Protein AF-0000000078520978 (afdb_homodimer)

InterPro domains:
  IPR001077 O-methyltransferase, C-terminal domain [PF00891] (216-378)
  IPR012967 Caffeic acid 3-O-methyltransferase-like, dimerisation domain [PF08100] (53-130)
  IPR016461 O-methyltransferase-like [PIRSF005739] (40-383)
  IPR016461 O-methyltransferase-like [PS51683] (51-398)
  IPR029063 S-adenosyl-L-methionine-dependent methyltransferase superfamily [G3DSA:3.40.50.150] (136-396)
  IPR029063 S-adenosyl-L-methionine-dependent methyltransferase superfamily [SSF53335] (175-385)
  IPR036388 Winged helix-like DNA-binding domain superfamily [G3DSA:1.10.10.10] (36-127)
  IPR036390 Winged helix DNA-binding domain superfamily [SSF46785] (42-129)

Secondary structure (DSSP, 8-state):
--HHHHHHHHHHHHHHHHHHHHH--HHHHHHHHHHHHHHHHHHS-HHHHHHHHHHTHHHHHHHHHHHHTTHHHHHHT-SSPEEHHHHHHHTT--HHHHHHHHHHHHHTTSEEEEETTEEEE-HHHHHTTSHHHHHHHHIIIIIIHHHHHHHHHHHHHTTTPPP--TTSSHHHHHHT--S-HHHHHHH-HHHHHHHHHHHHHHHTTSPPGGGTS-HIIIIIT-TT--TTSEEEEEET-TT-HHHHHHHHH-TT--SEEEEEE-HHHHHHHTT-HHHHHTTEEEEE--TTTS--SS-S-SEEEEES-GGGS-HHHHHHHHHHHGGGPPTTT-EEEEEEEEE-SSS--HHHHHHHHHHHHHHS---EEHHHHHHHHHHTTEEEEEEEE-TTSSEEEEEEEEPP--/--HHHHHHHHHHHHHHHHHHHHH--HHHHHHHHHHHHHHHHHHS-HHHHHHHHHHTHHHHHHHHHHHHTTHHHHHHT-SSPEEHHHHHHHTT--HHHHHHHHHHHHHTTSEEEEETTEEEE-HHHHHTTSHHHHHHHHIIIIIIHHHHHHHHHHHHHTTTPPP--TTSSHHHHHHT--S-HHHHHHH-HHHHHHHHHHHHHHHTTSPPGGGTS-HIIIIIT-TT--TTSEEEEEET-TT-HHHHHHHHH-TT--SEEEEEE-HHHHHHHTT-HHHHHTTEEEEE--TTTS--SS-S-SEEEEES-GGGS-HHHHHHHHHHHGGGPPTTT-EEEEEEEEE-SSS--HHHHHHHHHHHHHHS---EEHHHHHHHHHHTTEEEEEEEE-TTSSEEEEEEEEPP--

Organism: Penicillium expansum (NCBI:txid27334)

Solvent-accessible surface area (backbone atoms only — not comparable to full-atom values): 40639 Å² total; per-residue (Å²): 129,62,61,70,59,49,52,48,33,51,50,49,22,48,54,26,44,51,48,16,72,75,64,67,40,59,44,32,36,48,51,18,22,50,29,23,41,49,38,18,52,67,50,43,54,43,66,56,54,54,51,49,53,42,44,44,59,45,55,51,42,35,52,53,42,40,53,75,28,42,37,37,62,56,36,58,68,48,92,55,71,43,44,47,67,60,46,16,55,62,38,65,32,32,54,67,40,47,51,58,41,46,43,44,34,37,46,68,59,32,30,42,53,92,43,69,62,23,32,36,59,33,73,39,29,46,44,58,63,36,64,29,51,42,13,34,43,48,29,34,51,66,66,40,43,61,16,52,62,34,31,55,60,44,32,55,76,57,57,34,46,55,54,57,41,42,51,58,15,19,38,20,64,60,68,74,48,80,57,36,48,68,62,51,28,69,76,32,60,72,57,33,52,26,42,52,25,19,58,48,35,77,45,65,84,51,79,57,62,77,77,74,48,63,49,53,78,75,56,62,65,44,88,83,65,42,64,84,34,37,34,40,37,30,46,66,37,78,90,32,60,69,56,48,52,44,41,70,76,41,72,79,57,63,29,37,38,34,34,24,22,45,53,74,58,44,59,66,48,58,84,40,60,66,42,58,74,60,63,42,46,78,42,67,44,49,54,77,83,36,63,47,82,73,57,51,24,44,25,41,34,33,57,75,49,65,40,47,34,23,72,70,54,44,47,44,35,50,62,22,39,54,80,20,49,33,81,94,59,22,32,34,40,38,38,37,58,48,36,54,75,49,85,34,60,50,67,64,39,39,49,25,47,50,31,28,33,46,26,3,12,39,65,39,30,59,66,56,48,49,50,55,34,46,74,70,52,25,35,72,75,45,78,46,69,48,78,67,46,61,48,22,35,40,35,27,30,66,41,77,84,127,130,63,64,68,59,49,52,48,31,50,50,51,20,47,55,26,44,52,47,18,72,74,64,68,40,59,45,33,35,47,52,19,21,51,30,23,40,50,38,18,53,67,50,45,54,45,67,56,54,53,52,51,52,41,43,43,61,45,55,52,42,36,53,53,43,38,55,74,29,42,36,35,61,56,37,59,68,48,90,55,72,44,44,48,69,60,46,16,57,63,38,66,32,32,55,66,40,46,50,58,39,46,42,44,35,36,46,69,58,32,31,44,54,92,43,69,62,24,34,35,58,34,73,37,28,46,46,59,64,37,63,28,50,44,13,34,42,48,30,35,51,67,67,40,42,63,15,51,63,36,31,56,60,46,31,56,76,58,57,34,46,57,54,57,41,42,51,59,14,19,38,20,62,60,66,72,46,80,54,36,48,68,61,51,28,70,75,31,62,72,57,34,51,26,44,51,26,19,58,48,34,76,45,65,84,50,79,56,63,77,76,74,48,64,50,52,80,75,57,61,65,46,86,83,64,41,64,84,36,35,34,41,38,30,46,67,36,77,90,32,60,68,58,50,53,43,40,70,75,42,73,80,57,64,28,36,39,33,33,24,21,45,53,74,56,45,60,67,48,59,83,40,61,67,42,59,76,58,63,43,45,78,43,66,44,49,53,78,82,36,64,46,80,74,58,50,24,45,24,42,34,32,58,74,49,64,39,47,34,22,72,71,55,43,46,46,34,49,62,23,39,55,81,20,49,34,79,95,60,23,31,34,40,37,38,37,57,49,38,54,76,50,82,36,60,49,66,64,40,39,48,26,48,50,31,27,34,46,28,3,13,40,65,41,30,59,66,53,46,48,51,54,35,47,74,70,52,26,34,71,77,44,79,47,70,47,78,66,45,62,49,22,35,40,35,27,32,66,41,76,84,127

Foldseek 3Di:
DDVVVLVVLVVLLVVLVVVCVVPVDLQSVLVSVVSVVVSVVVPDDPVVVVVCVVCVVVLLVLLLVLVVLVQLVVQLPDPFWDALVNSCPSNPHDSVSSLVSVVSCCVVVQWPDPDRRTIHGDPNSNCCVDQLVVLQSVLCVPQVVLLVVCQVVLCVVVVNDQFFFQQRFSSCVSVVHRDGQVVVLVVPVVSVSSVVSPVCNVPPPDDQCLVPPPCCVLFQVDPVAAQAAAREEEAQCQLVVSVLVVCVVCVPRHHAAEYEEAPVSLVVNVPPPSCVVSRHHYDYDDLQPAADPRAAYQEYEYEPPQQLHHLVSVLSSVLSDQVRYDAPGYKYKYWAQAAAPPDGDDPQVVVQVRSCRRRSGGHYHPVRVQVSQVVNQKHFPDWADDRNDSITITIMGGHDDD/DDVVVLVVLVVLLVVLVVVCVVPVDLQSVLVSVVSVVVSVVVPDDPVVVVVCVVCVVVLLVLLLVLVVLVQLVVQLPDPFWDALVNSCPSNPHDSVSSLVSVVSCCVVVQWPDPDRRTIHGDPNSNCCVDQLVVLQSVLCVPQVVQLVVCQVVLCVVVVNDQFFFQQRFSSCVSVVHRDGLVVVLVVPVVSVSSVVSPVCNVPPPDDQCLVPPPCCVLFQVDPPAAQAAAREEEAQCQLVVSVLVVCVSCVPRHHAAEYEEAPVSLVVNVPPPSCVVSRHHYDYDDLQPAADPRAAYQEYEYEPPQQLHHLVSVLSSVLSDQVRYDAPGYKYKYWAQAAAPPDGDDPQVVVQVRSCRRRSGGHYHPVRVQVSQVVNQKHFPDWADDRNDSIIITIMGGHDDD

pLDDT: mean 94.45, std 5.84, range [49.62, 98.81]

Sequence (804 aa):
MNIKHLQCLLAEAKALLDSYEATQTDTFRVEAQEKAAQLARALERPKDTIVKLAFSPTILMAVKIAHDMNVFPVLAQATGPVPLAELAAAKPADPLLVERIMRVLVANGFVEEPAPSEYLPTAVSRQMTQRPLIGVVEALFYEFLPSINKAPEHLQSINHRNPDDPLSAALQYTHDMNIDGFTWLCRNPEALNRFNYCMEGQRADRPHWGDWFPVHERLLDHPDMTAEIPLLVDIGAGGGHDLIGFRKRFPDAPGKLVVEDLLPVIEELRGAQDLEASSIDTVAHDFFAEVQPVRGARAYYFKHVLHDWSDEKATIIFNNLKPAMRRGFSKIIIEEYILPDQNARLLPCMMDMAVMVFCSGLERTRQRWSDLLTSVGLRAIKFWVREGDGLGIIEAELAESVMNIKHLQCLLAEAKALLDSYEATQTDTFRVEAQEKAAQLARALERPKDTIVKLAFSPTILMAVKIAHDMNVFPVLAQATGPVPLAELAAAKPADPLLVERIMRVLVANGFVEEPAPSEYLPTAVSRQMTQRPLIGVVEALFYEFLPSINKAPEHLQSINHRNPDDPLSAALQYTHDMNIDGFTWLCRNPEALNRFNYCMEGQRADRPHWGDWFPVHERLLDHPDMTAEIPLLVDIGAGGGHDLIGFRKRFPDAPGKLVVEDLLPVIEELRGAQDLEASSIDTVAHDFFAEVQPVRGARAYYFKHVLHDWSDEKATIIFNNLKPAMRRGFSKIIIEEYILPDQNARLLPCMMDMAVMVFCSGLERTRQRWSDLLTSVGLRAIKFWVREGDGLGIIEAELAESV

Structure (mmCIF, N/CA/C/O backbone):
data_AF-0000000078520978-model_v1
#
loop_
_entity.id
_entity.type
_entity.pdbx_description
1 polymer 'Winged helix-turn-helix transcription repressor DNA-binding'
#
loop_
_atom_site.group_PDB
_atom_site.id
_atom_site.type_symbol
_atom_site.label_atom_id
_atom_site.label_alt_id
_atom_site.label_comp_id
_atom_site.label_asym_id
_atom_site.label_entity_id
_atom_site.label_seq_id
_atom_site.pdbx_PDB_ins_code
_atom_site.Cartn_x
_atom_site.Cartn_y
_atom_site.Cartn_z
_atom_site.occupancy
_atom_site.B_iso_or_equiv
_atom_site.auth_seq_id
_atom_site.auth_comp_id
_atom_site.auth_asym_id
_atom_site.auth_atom_id
_atom_site.pdbx_PDB_model_num
ATOM 1 N N . MET A 1 1 ? -12.828 -0.793 21.969 1 86.31 1 MET A N 1
ATOM 2 C CA . MET A 1 1 ? -11.945 -1.922 21.703 1 86.31 1 MET A CA 1
ATOM 3 C C . MET A 1 1 ? -12.125 -3.025 22.734 1 86.31 1 MET A C 1
ATOM 5 O O . MET A 1 1 ? -12.328 -2.744 23.922 1 86.31 1 MET A O 1
ATOM 9 N N . ASN A 1 2 ? -12.164 -4.262 22.234 1 90.56 2 ASN A N 1
ATOM 10 C CA . ASN A 1 2 ? -12.391 -5.406 23.109 1 90.56 2 ASN A CA 1
ATOM 11 C C . ASN A 1 2 ? -11.086 -5.93 23.703 1 90.56 2 ASN A C 1
ATOM 13 O O . ASN A 1 2 ? -10.359 -6.684 23.047 1 90.56 2 ASN A O 1
ATOM 17 N N . ILE A 1 3 ? -10.859 -5.59 24.922 1 92.88 3 ILE A N 1
ATOM 18 C CA . ILE A 1 3 ? -9.609 -5.898 25.609 1 92.88 3 ILE A CA 1
ATOM 19 C C . ILE A 1 3 ? -9.422 -7.41 25.688 1 92.88 3 ILE A C 1
ATOM 21 O O . ILE A 1 3 ? -8.312 -7.918 25.531 1 92.88 3 ILE A O 1
ATOM 25 N N . LYS A 1 4 ? -10.445 -8.164 26.031 1 93.69 4 LYS A N 1
ATOM 26 C CA . LYS A 1 4 ? -10.367 -9.625 26.125 1 93.69 4 LYS A CA 1
ATOM 27 C C . LYS A 1 4 ? -9.898 -10.227 24.797 1 93.69 4 LYS A C 1
ATOM 29 O O . LYS A 1 4 ? -9.094 -11.164 24.797 1 93.69 4 LYS A O 1
ATOM 34 N N . HIS A 1 5 ? -10.438 -9.688 23.703 1 94.69 5 HIS A N 1
ATOM 35 C CA . HIS A 1 5 ? -10.031 -10.148 22.391 1 94.69 5 HIS A CA 1
ATOM 36 C C . HIS A 1 5 ? -8.555 -9.859 22.125 1 94.69 5 HIS A C 1
ATOM 38 O O . HIS A 1 5 ? -7.84 -10.703 21.578 1 94.69 5 HIS A O 1
ATOM 44 N N . LEU A 1 6 ? -8.109 -8.688 22.5 1 96.38 6 LEU A N 1
ATOM 45 C CA . LEU A 1 6 ? -6.707 -8.312 22.344 1 96.38 6 LEU A CA 1
ATOM 46 C C . LEU A 1 6 ? -5.797 -9.266 23.125 1 96.38 6 LEU A C 1
ATOM 48 O O . LEU A 1 6 ? -4.781 -9.727 22.594 1 96.38 6 LEU A O 1
ATOM 52 N N . GLN A 1 7 ? -6.203 -9.602 24.344 1 96.12 7 GLN A N 1
ATOM 53 C CA . GLN A 1 7 ? -5.426 -10.508 25.188 1 96.12 7 GLN A CA 1
ATOM 54 C C . GLN A 1 7 ? -5.395 -11.914 24.594 1 96.12 7 GLN A C 1
ATOM 56 O O . GLN A 1 7 ? -4.375 -12.609 24.672 1 96.12 7 GLN A O 1
ATOM 61 N N . CYS A 1 8 ? -6.441 -12.281 24.031 1 96.56 8 CYS A N 1
ATOM 62 C CA . CYS A 1 8 ? -6.512 -13.586 23.391 1 96.56 8 CYS A CA 1
ATOM 63 C C . CYS A 1 8 ? -5.559 -13.664 22.203 1 96.56 8 CYS A C 1
ATOM 65 O O . CYS A 1 8 ? -4.84 -14.656 22.047 1 96.56 8 CYS A O 1
ATOM 67 N N . LEU A 1 9 ? -5.555 -12.609 21.344 1 96.44 9 LEU A N 1
ATOM 68 C CA . LEU A 1 9 ? -4.656 -12.562 20.188 1 96.44 9 LEU A CA 1
ATOM 69 C C . LEU A 1 9 ? -3.199 -12.633 20.641 1 96.44 9 LEU A C 1
ATOM 71 O O . LEU A 1 9 ? -2.391 -13.344 20.031 1 96.44 9 LEU A O 1
ATOM 75 N N . LEU A 1 10 ? -2.906 -11.93 21.703 1 97.38 10 LEU A N 1
ATOM 76 C CA . LEU A 1 10 ? -1.548 -11.922 22.234 1 97.38 10 LEU A CA 1
ATOM 77 C C . LEU A 1 10 ? -1.157 -13.305 22.75 1 97.38 10 LEU A C 1
ATOM 79 O O . LEU A 1 10 ? -0.039 -13.766 22.5 1 97.38 10 LEU A O 1
ATOM 83 N N . ALA A 1 11 ? -2.041 -13.938 23.469 1 97.31 11 ALA A N 1
ATOM 84 C CA . ALA A 1 11 ? -1.79 -15.273 24 1 97.31 11 ALA A CA 1
ATOM 85 C C . ALA A 1 11 ? -1.582 -16.281 22.875 1 97.31 11 ALA A C 1
ATOM 87 O O . ALA A 1 11 ? -0.726 -17.172 22.984 1 97.31 11 ALA A O 1
ATOM 88 N N . GLU A 1 12 ? -2.371 -16.172 21.859 1 97.5 12 GLU A N 1
ATOM 89 C CA . GLU A 1 12 ? -2.227 -17.062 20.703 1 97.5 12 GLU A CA 1
ATOM 90 C C . GLU A 1 12 ? -0.893 -16.844 20 1 97.5 12 GLU A C 1
ATOM 92 O O . GLU A 1 12 ? -0.218 -17.797 19.625 1 97.5 12 GLU A O 1
ATOM 97 N N . ALA A 1 13 ? -0.534 -15.586 19.781 1 97.38 13 ALA A N 1
ATOM 98 C CA . ALA A 1 13 ? 0.759 -15.273 19.172 1 97.38 13 ALA A CA 1
ATOM 99 C C . ALA A 1 13 ? 1.902 -15.875 19.984 1 97.38 13 ALA A C 1
ATOM 101 O O . ALA A 1 13 ? 2.854 -16.422 19.422 1 97.38 13 ALA A O 1
ATOM 102 N N . LYS A 1 14 ? 1.791 -15.781 21.328 1 97.5 14 LYS A N 1
ATOM 103 C CA . LYS A 1 14 ? 2.82 -16.328 22.203 1 97.5 14 LYS A CA 1
ATOM 104 C C . LYS A 1 14 ? 2.92 -17.844 22.062 1 97.5 14 LYS A C 1
ATOM 106 O O . LYS A 1 14 ? 4.02 -18.391 21.953 1 97.5 14 LYS A O 1
ATOM 111 N N . ALA A 1 15 ? 1.8 -18.484 22.094 1 97.75 15 ALA A N 1
ATOM 112 C CA . ALA A 1 15 ? 1.782 -19.938 21.984 1 97.75 15 ALA A CA 1
ATOM 113 C C . ALA A 1 15 ? 2.41 -20.406 20.672 1 97.75 15 ALA A C 1
ATOM 115 O O . ALA A 1 15 ? 3.174 -21.375 20.656 1 97.75 15 ALA A O 1
ATOM 116 N N . LEU A 1 16 ? 2.096 -19.734 19.625 1 97.19 16 LEU A N 1
ATOM 117 C CA . LEU A 1 16 ? 2.619 -20.078 18.297 1 97.19 16 LEU A CA 1
ATOM 118 C C . LEU A 1 16 ? 4.109 -19.766 18.203 1 97.19 16 LEU A C 1
ATOM 120 O O . LEU A 1 16 ? 4.867 -20.516 17.594 1 97.19 16 LEU A O 1
ATOM 124 N N . LEU A 1 17 ? 4.531 -18.641 18.75 1 96.81 17 LEU A N 1
ATOM 125 C CA . LEU A 1 17 ? 5.949 -18.297 18.781 1 96.81 17 LEU A CA 1
ATOM 126 C C . LEU A 1 17 ? 6.742 -19.328 19.578 1 96.81 17 LEU A C 1
ATOM 128 O O . LEU A 1 17 ? 7.848 -19.719 19.188 1 96.81 17 LEU A O 1
ATOM 132 N N . ASP A 1 18 ? 6.148 -19.781 20.719 1 97.25 18 ASP A N 1
ATOM 133 C CA . ASP A 1 18 ? 6.785 -20.828 21.516 1 97.25 18 ASP A CA 1
ATOM 134 C C . ASP A 1 18 ? 6.918 -22.125 20.703 1 97.25 18 ASP A C 1
ATOM 136 O O . ASP A 1 18 ? 7.945 -22.797 20.781 1 97.25 18 ASP A O 1
ATOM 140 N N . SER A 1 19 ? 5.906 -22.438 19.984 1 96.44 19 SER A N 1
ATOM 141 C CA . SER A 1 19 ? 5.953 -23.625 19.125 1 96.44 19 SER A CA 1
ATOM 142 C C . SER A 1 19 ? 7.004 -23.469 18.031 1 96.44 19 SER A C 1
ATOM 144 O O . SER A 1 19 ? 7.699 -24.438 17.703 1 96.44 19 SER A O 1
ATOM 146 N N . TYR A 1 20 ? 7.105 -22.312 17.453 1 95.06 20 TYR A N 1
ATOM 147 C CA . TYR A 1 20 ? 8.133 -22.047 16.453 1 95.06 20 TYR A CA 1
ATOM 148 C C . TYR A 1 20 ? 9.531 -22.188 17.062 1 95.06 20 TYR A C 1
ATOM 150 O O . TYR A 1 20 ? 10.43 -22.75 16.438 1 95.06 20 TYR A O 1
ATOM 158 N N . GLU A 1 21 ? 9.68 -21.672 18.234 1 94.5 21 GLU A N 1
ATOM 159 C CA . GLU A 1 21 ? 10.961 -21.781 18.922 1 94.5 21 GLU A CA 1
ATOM 160 C C . GLU A 1 21 ? 11.336 -23.25 19.156 1 94.5 21 GLU A C 1
ATOM 162 O O . GLU A 1 21 ? 12.5 -23.625 19 1 94.5 21 GLU A O 1
ATOM 167 N N . ALA A 1 22 ? 10.367 -24.078 19.422 1 95.56 22 ALA A N 1
ATOM 168 C CA . ALA A 1 22 ? 10.602 -25.469 19.75 1 95.56 22 ALA A CA 1
ATOM 169 C C . ALA A 1 22 ? 10.82 -26.312 18.5 1 95.56 22 ALA A C 1
ATOM 171 O O . ALA A 1 22 ? 11.609 -27.266 18.5 1 95.56 22 ALA A O 1
ATOM 172 N N . THR A 1 23 ? 10.164 -25.969 17.359 1 92.88 23 THR A N 1
ATOM 173 C CA . THR A 1 23 ? 10.133 -26.891 16.219 1 92.88 23 THR A CA 1
ATOM 174 C C . THR A 1 23 ? 10.82 -26.281 15.008 1 92.88 23 THR A C 1
ATOM 176 O O . THR A 1 23 ? 11.172 -27 14.062 1 92.88 23 THR A O 1
ATOM 179 N N . GLN A 1 24 ? 10.828 -25 14.992 1 88.88 24 GLN A N 1
ATOM 180 C CA . GLN A 1 24 ? 11.375 -24.25 13.875 1 88.88 24 GLN A CA 1
ATOM 181 C C . GLN A 1 24 ? 10.633 -24.547 12.578 1 88.88 24 GLN A C 1
ATOM 183 O O . GLN A 1 24 ? 11.234 -24.625 11.508 1 88.88 24 GLN A O 1
ATOM 188 N N . THR A 1 25 ? 9.391 -24.844 12.773 1 87.94 25 THR A N 1
ATOM 189 C CA . THR A 1 25 ? 8.547 -25.094 11.609 1 87.94 25 THR A CA 1
ATOM 190 C C . THR A 1 25 ? 7.969 -23.797 11.062 1 87.94 25 THR A C 1
ATOM 192 O O . THR A 1 25 ? 7.488 -22.953 11.828 1 87.94 25 THR A O 1
ATOM 195 N N . ASP A 1 26 ? 7.949 -23.688 9.703 1 86.81 26 ASP A N 1
ATOM 196 C CA . ASP A 1 26 ? 7.508 -22.453 9.047 1 86.81 26 ASP A CA 1
ATOM 197 C C . ASP A 1 26 ? 6.02 -22.219 9.289 1 86.81 26 ASP A C 1
ATOM 199 O O . ASP A 1 26 ? 5.582 -21.062 9.367 1 86.81 26 ASP A O 1
ATOM 203 N N . THR A 1 27 ? 5.332 -23.219 9.43 1 87.94 27 THR A N 1
ATOM 204 C CA . THR A 1 27 ? 3.9 -23.078 9.68 1 87.94 27 THR A CA 1
ATOM 205 C C . THR A 1 27 ? 3.648 -22.266 10.945 1 87.94 27 THR A C 1
ATOM 207 O O . THR A 1 27 ? 2.84 -21.344 10.938 1 87.94 27 THR A O 1
ATOM 210 N N . PHE A 1 28 ? 4.383 -22.594 12.016 1 92.5 28 PHE A N 1
ATOM 211 C CA . PHE A 1 28 ? 4.207 -21.891 13.281 1 92.5 28 PHE A CA 1
ATOM 212 C C . PHE A 1 28 ? 4.699 -20.453 13.164 1 92.5 28 PHE A C 1
ATOM 214 O O . PHE A 1 28 ? 4.105 -19.531 13.75 1 92.5 28 PHE A O 1
ATOM 221 N N . ARG A 1 29 ? 5.742 -20.266 12.406 1 93.12 29 ARG A N 1
ATOM 222 C CA . ARG A 1 29 ? 6.254 -18.922 12.203 1 93.12 29 ARG A CA 1
ATOM 223 C C . ARG A 1 29 ? 5.215 -18.031 11.508 1 93.12 29 ARG A C 1
ATOM 225 O O . ARG A 1 29 ? 4.938 -16.922 11.961 1 93.12 29 ARG A O 1
ATOM 232 N N . VAL A 1 30 ? 4.648 -18.547 10.422 1 91.44 30 VAL A N 1
ATOM 233 C CA . VAL A 1 30 ? 3.699 -17.797 9.609 1 91.44 30 VAL A CA 1
ATOM 234 C C . VAL A 1 30 ? 2.428 -17.531 10.414 1 91.44 30 VAL A C 1
ATOM 236 O O . VAL A 1 30 ? 1.869 -16.438 10.359 1 91.44 30 VAL A O 1
ATOM 239 N N . GLU A 1 31 ? 1.99 -18.5 11.148 1 93.06 31 GLU A N 1
ATOM 240 C CA . GLU A 1 31 ? 0.79 -18.312 11.961 1 93.06 31 GLU A CA 1
ATOM 241 C C . GLU A 1 31 ? 1.023 -17.312 13.078 1 93.06 31 GLU A C 1
ATOM 243 O O . GLU A 1 31 ? 0.133 -16.516 13.406 1 93.06 31 GLU A O 1
ATOM 248 N N . ALA A 1 32 ? 2.217 -17.422 13.734 1 95.81 32 ALA A N 1
ATOM 249 C CA . ALA A 1 32 ? 2.576 -16.422 14.734 1 95.81 32 ALA A CA 1
ATOM 250 C C . ALA A 1 32 ? 2.582 -15.016 14.133 1 95.81 32 ALA A C 1
ATOM 252 O O . ALA A 1 32 ? 2.096 -14.062 14.75 1 95.81 32 ALA A O 1
ATOM 253 N N . GLN A 1 33 ? 3.152 -14.922 12.953 1 95.44 33 GLN A N 1
ATOM 254 C CA . GLN A 1 33 ? 3.18 -13.648 12.234 1 95.44 33 GLN A CA 1
ATOM 255 C C . GLN A 1 33 ? 1.768 -13.133 11.977 1 95.44 33 GLN A C 1
ATOM 257 O O . GLN A 1 33 ? 1.495 -11.945 12.164 1 95.44 33 GLN A O 1
ATOM 262 N N . GLU A 1 34 ? 0.859 -13.93 11.562 1 93.25 34 GLU A N 1
ATOM 263 C CA . GLU A 1 34 ? -0.519 -13.547 11.273 1 93.25 34 GLU A CA 1
ATOM 264 C C . GLU A 1 34 ? -1.234 -13.07 12.531 1 93.25 34 GLU A C 1
ATOM 266 O O . GLU A 1 34 ? -1.982 -12.086 12.492 1 93.25 34 GLU A O 1
ATOM 271 N N . LYS A 1 35 ? -1.012 -13.766 13.641 1 96.19 35 LYS A N 1
ATOM 272 C CA . LYS A 1 35 ? -1.651 -13.367 14.891 1 96.19 35 LYS A CA 1
ATOM 273 C C . LYS A 1 35 ? -1.113 -12.023 15.375 1 96.19 35 LYS A C 1
ATOM 275 O O . LYS A 1 35 ? -1.868 -11.195 15.891 1 96.19 35 LYS A O 1
ATOM 280 N N . ALA A 1 36 ? 0.184 -11.859 15.25 1 97.12 36 ALA A N 1
ATOM 281 C CA . ALA A 1 36 ? 0.785 -10.578 15.602 1 97.12 36 ALA A CA 1
ATOM 282 C C . ALA A 1 36 ? 0.213 -9.453 14.75 1 97.12 36 ALA A C 1
ATOM 284 O O . ALA A 1 36 ? -0.08 -8.367 15.258 1 97.12 36 ALA A O 1
ATOM 285 N N . ALA A 1 37 ? 0.064 -9.688 13.484 1 95.06 37 ALA A N 1
ATOM 286 C CA . ALA A 1 37 ? -0.519 -8.711 12.578 1 95.06 37 ALA A CA 1
ATOM 287 C C . ALA A 1 37 ? -1.97 -8.414 12.945 1 95.06 37 ALA A C 1
ATOM 289 O O . ALA A 1 37 ? -2.41 -7.262 12.883 1 95.06 37 ALA A O 1
ATOM 290 N N . GLN A 1 38 ? -2.697 -9.453 13.289 1 94.75 38 GLN A N 1
ATOM 291 C CA . GLN A 1 38 ? -4.082 -9.273 13.711 1 94.75 38 GLN A CA 1
ATOM 292 C C . GLN A 1 38 ? -4.164 -8.43 14.984 1 94.75 38 GLN A C 1
ATOM 294 O O . GLN A 1 38 ? -5.062 -7.602 15.125 1 94.75 38 GLN A O 1
ATOM 299 N N . LEU A 1 39 ? -3.268 -8.68 15.906 1 96.62 39 LEU A N 1
ATOM 300 C CA . LEU A 1 39 ? -3.221 -7.895 17.141 1 96.62 39 LEU A CA 1
ATOM 301 C C . LEU A 1 39 ? -2.965 -6.422 16.828 1 96.62 39 LEU A C 1
ATOM 303 O O . LEU A 1 39 ? -3.635 -5.547 17.375 1 96.62 39 LEU A O 1
ATOM 307 N N . ALA A 1 40 ? -2.018 -6.176 15.961 1 96 40 ALA A N 1
ATOM 308 C CA . ALA A 1 40 ? -1.715 -4.801 15.57 1 96 40 ALA A CA 1
ATOM 309 C C . ALA A 1 40 ? -2.938 -4.121 14.961 1 96 40 ALA A C 1
ATOM 311 O O . ALA A 1 40 ? -3.242 -2.973 15.281 1 96 40 ALA A O 1
ATOM 312 N N . ARG A 1 41 ? -3.605 -4.832 14.148 1 94.06 41 ARG A N 1
ATOM 313 C CA . ARG A 1 41 ? -4.801 -4.293 13.516 1 94.06 41 ARG A CA 1
ATOM 314 C C . ARG A 1 41 ? -5.891 -4.012 14.547 1 94.06 41 ARG A C 1
ATOM 316 O O . ARG A 1 41 ? -6.574 -2.99 14.469 1 94.06 41 ARG A O 1
ATOM 323 N N . ALA A 1 42 ? -6.066 -4.93 15.438 1 94.38 42 ALA A N 1
ATOM 324 C CA . ALA A 1 42 ? -7.109 -4.797 16.453 1 94.38 42 ALA A CA 1
ATOM 325 C C . ALA A 1 42 ? -6.828 -3.615 17.375 1 94.38 42 ALA A C 1
ATOM 327 O O . ALA A 1 42 ? -7.754 -3.043 17.953 1 94.38 42 ALA A O 1
ATOM 328 N N . LEU A 1 43 ? -5.578 -3.258 17.469 1 94.88 43 LEU A N 1
ATOM 329 C CA . LEU A 1 43 ? -5.168 -2.158 18.328 1 94.88 43 LEU A CA 1
ATOM 330 C C . LEU A 1 43 ? -5.254 -0.824 17.594 1 94.88 43 LEU A C 1
ATOM 332 O O . LEU A 1 43 ? -5.121 0.237 18.203 1 94.88 43 LEU A O 1
ATOM 336 N N . GLU A 1 44 ? -5.449 -0.842 16.359 1 92.62 44 GLU A N 1
ATOM 337 C CA . GLU A 1 44 ? -5.539 0.366 15.539 1 92.62 44 GLU A CA 1
ATOM 338 C C . GLU A 1 44 ? -6.98 0.855 15.43 1 92.62 44 GLU A C 1
ATOM 340 O O . GLU A 1 44 ? -7.902 0.052 15.289 1 92.62 44 GLU A O 1
ATOM 345 N N . ARG A 1 45 ? -7.16 2.176 15.438 1 91.44 45 ARG A N 1
ATOM 346 C CA . ARG A 1 45 ? -8.492 2.713 15.164 1 91.44 45 ARG A CA 1
ATOM 347 C C . ARG A 1 45 ? -8.906 2.436 13.727 1 91.44 45 ARG A C 1
ATOM 349 O O . ARG A 1 45 ? -8.094 2.539 12.805 1 91.44 45 ARG A O 1
ATOM 356 N N . PRO A 1 46 ? -10.156 2.045 13.539 1 92.75 46 PRO A N 1
ATOM 357 C CA . PRO A 1 46 ? -10.633 1.717 12.195 1 92.75 46 PRO A CA 1
ATOM 358 C C . PRO A 1 46 ? -10.336 2.818 11.18 1 92.75 46 PRO A C 1
ATOM 360 O O . PRO A 1 46 ? -9.914 2.531 10.055 1 92.75 46 PRO A O 1
ATOM 363 N N . LYS A 1 47 ? -10.492 4.047 11.531 1 92.06 47 LYS A N 1
ATOM 364 C CA . LYS A 1 47 ? -10.227 5.164 10.633 1 92.06 47 LYS A CA 1
ATOM 365 C C . LYS A 1 47 ? -8.758 5.215 10.234 1 92.06 47 LYS A C 1
ATOM 367 O O . LYS A 1 47 ? -8.43 5.484 9.07 1 92.06 47 LYS A O 1
ATOM 372 N N . ASP A 1 48 ? -7.836 4.977 11.195 1 90.88 48 ASP A N 1
ATOM 373 C CA . ASP A 1 48 ? -6.402 5.008 10.922 1 90.88 48 ASP A CA 1
ATOM 374 C C . ASP A 1 48 ? -6.008 3.904 9.938 1 90.88 48 ASP A C 1
ATOM 376 O O . ASP A 1 48 ? -5.117 4.094 9.109 1 90.88 48 ASP A O 1
ATOM 380 N N . THR A 1 49 ? -6.688 2.787 10.086 1 93.62 49 THR A N 1
ATOM 381 C CA . THR A 1 49 ? -6.445 1.67 9.18 1 93.62 49 THR A CA 1
ATOM 382 C C . THR A 1 49 ? -6.719 2.078 7.734 1 93.62 49 THR A C 1
ATOM 384 O O . THR A 1 49 ? -5.914 1.8 6.844 1 93.62 49 THR A O 1
ATOM 387 N N . ILE A 1 50 ? -7.836 2.773 7.512 1 95.44 50 ILE A N 1
ATOM 388 C CA . ILE A 1 50 ? -8.25 3.172 6.172 1 95.44 50 ILE A CA 1
ATOM 389 C C . ILE A 1 50 ? -7.316 4.254 5.641 1 95.44 50 ILE A C 1
ATOM 391 O O . ILE A 1 50 ? -6.879 4.199 4.488 1 95.44 50 ILE A O 1
ATOM 395 N N . VAL A 1 51 ? -6.965 5.188 6.465 1 94.5 51 VAL A N 1
ATOM 396 C CA . VAL A 1 51 ? -6.102 6.293 6.062 1 94.5 51 VAL A CA 1
ATOM 397 C C . VAL A 1 51 ? -4.715 5.762 5.711 1 94.5 51 VAL A C 1
ATOM 399 O O . VAL A 1 51 ? -4.148 6.125 4.676 1 94.5 51 VAL A O 1
ATOM 402 N N . LYS A 1 52 ? -4.18 4.891 6.516 1 94.38 52 LYS A N 1
ATOM 403 C CA . LYS A 1 52 ? -2.865 4.316 6.254 1 94.38 52 LYS A CA 1
ATOM 404 C C . LYS A 1 52 ? -2.863 3.508 4.961 1 94.38 52 LYS A C 1
ATOM 406 O O . LYS A 1 52 ? -1.906 3.57 4.188 1 94.38 52 LYS A O 1
ATOM 411 N N . LEU A 1 53 ? -3.928 2.793 4.758 1 96.56 53 LEU A N 1
ATOM 412 C CA . LEU A 1 53 ? -4.027 2.045 3.51 1 96.56 53 LEU A CA 1
ATOM 413 C C . LEU A 1 53 ? -4.035 2.988 2.311 1 96.56 53 LEU A C 1
ATOM 415 O O . LEU A 1 53 ? -3.342 2.746 1.321 1 96.56 53 LEU A O 1
ATOM 419 N N . ALA A 1 54 ? -4.793 4.039 2.396 1 97.25 54 ALA A N 1
ATOM 420 C CA . ALA A 1 54 ? -4.918 4.984 1.292 1 97.25 54 ALA A CA 1
ATOM 421 C C . ALA A 1 54 ? -3.57 5.629 0.967 1 97.25 54 ALA A C 1
ATOM 423 O O . ALA A 1 54 ? -3.256 5.867 -0.201 1 97.25 54 ALA A O 1
ATOM 424 N N . PHE A 1 55 ? -2.754 5.824 1.961 1 97 55 PHE A N 1
ATOM 425 C CA . PHE A 1 55 ? -1.473 6.496 1.776 1 97 55 PHE A CA 1
ATOM 426 C C . PHE A 1 55 ? -0.376 5.488 1.449 1 97 55 PHE A C 1
ATOM 428 O O . PHE A 1 55 ? 0.738 5.875 1.087 1 97 55 PHE A O 1
ATOM 435 N N . SER A 1 56 ? -0.612 4.234 1.478 1 97.38 56 SER A N 1
ATOM 436 C CA . SER A 1 56 ? 0.408 3.191 1.468 1 97.38 56 SER A CA 1
ATOM 437 C C . SER A 1 56 ? 1.203 3.207 0.167 1 97.38 56 SER A C 1
ATOM 439 O O . SER A 1 56 ? 2.383 2.85 0.15 1 97.38 56 SER A O 1
ATOM 441 N N . PRO A 1 57 ? 0.638 3.689 -0.994 1 98.19 57 PRO A N 1
ATOM 442 C CA . PRO A 1 57 ? 1.465 3.738 -2.203 1 98.19 57 PRO A CA 1
ATOM 443 C C . PRO A 1 57 ? 2.68 4.648 -2.051 1 98.19 57 PRO A C 1
ATOM 445 O O . PRO A 1 57 ? 3.668 4.492 -2.771 1 98.19 57 PRO A O 1
ATOM 448 N N . THR A 1 58 ? 2.639 5.555 -1.096 1 98.56 58 THR A N 1
ATOM 449 C CA . THR A 1 58 ? 3.77 6.453 -0.883 1 98.56 58 THR A CA 1
ATOM 450 C C . THR A 1 58 ? 4.973 5.688 -0.335 1 98.56 58 THR A C 1
ATOM 452 O O . THR A 1 58 ? 6.117 6.094 -0.536 1 98.56 58 THR A O 1
ATOM 455 N N . ILE A 1 59 ? 4.754 4.598 0.36 1 98.44 59 ILE A N 1
ATOM 456 C CA . ILE A 1 59 ? 5.844 3.775 0.879 1 98.44 59 ILE A CA 1
ATOM 457 C C . ILE A 1 59 ? 6.594 3.123 -0.278 1 98.44 59 ILE A C 1
ATOM 459 O O . ILE A 1 59 ? 7.824 3.141 -0.315 1 98.44 59 ILE A O 1
ATOM 463 N N . LEU A 1 60 ? 5.785 2.557 -1.2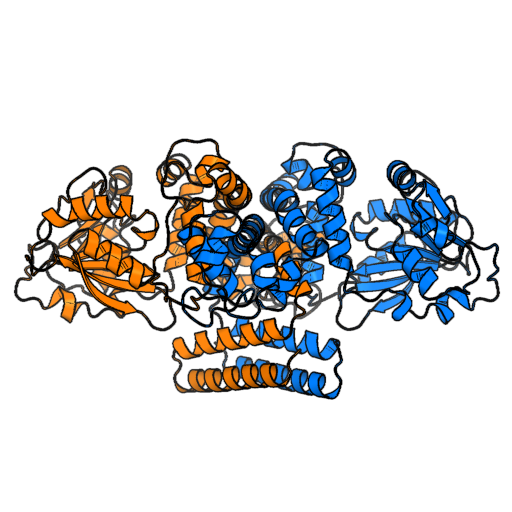03 1 98.5 60 LEU A N 1
ATOM 464 C CA . LEU A 1 60 ? 6.379 1.949 -2.389 1 98.5 60 LEU A CA 1
ATOM 465 C C . LEU A 1 60 ? 7.172 2.979 -3.188 1 98.5 60 LEU A C 1
ATOM 467 O O . LEU A 1 60 ? 8.266 2.686 -3.67 1 98.5 60 LEU A O 1
ATOM 471 N N . MET A 1 61 ? 6.648 4.16 -3.314 1 98.75 61 MET A N 1
ATOM 472 C CA . MET A 1 61 ? 7.332 5.266 -3.982 1 98.75 61 MET A CA 1
ATOM 473 C C . MET A 1 61 ? 8.656 5.574 -3.297 1 98.75 61 MET A C 1
ATOM 475 O O . MET A 1 61 ? 9.68 5.754 -3.963 1 98.75 61 MET A O 1
ATOM 479 N N . ALA A 1 62 ? 8.641 5.617 -1.975 1 98.75 62 ALA A N 1
ATOM 480 C CA . ALA A 1 62 ? 9.844 5.949 -1.216 1 98.75 62 ALA A CA 1
ATOM 481 C C . ALA A 1 62 ? 10.922 4.891 -1.41 1 98.75 62 ALA A C 1
ATOM 483 O O . ALA A 1 62 ? 12.102 5.219 -1.543 1 98.75 62 ALA A O 1
ATOM 484 N N . VAL A 1 63 ? 10.547 3.652 -1.43 1 98.62 63 VAL A N 1
ATOM 485 C CA . VAL A 1 63 ? 11.492 2.561 -1.645 1 98.62 63 VAL A CA 1
ATOM 486 C C . VAL A 1 63 ? 12.102 2.676 -3.037 1 98.62 63 VAL A C 1
ATOM 488 O O . VAL A 1 63 ? 13.312 2.512 -3.203 1 98.62 63 VAL A O 1
ATOM 491 N N . LYS A 1 64 ? 11.281 2.951 -4.039 1 98.62 64 LYS A N 1
ATOM 492 C CA . LYS A 1 64 ? 11.758 3.115 -5.41 1 98.62 64 LYS A CA 1
ATOM 493 C C . LYS A 1 64 ? 12.734 4.285 -5.516 1 98.62 64 LYS A C 1
ATOM 495 O O . LYS A 1 64 ? 13.766 4.184 -6.184 1 98.62 64 LYS A O 1
ATOM 500 N N . ILE A 1 65 ? 12.445 5.387 -4.855 1 98.56 65 ILE A N 1
ATOM 501 C CA . ILE A 1 65 ? 13.297 6.566 -4.875 1 98.56 65 ILE A CA 1
ATOM 502 C C . ILE A 1 65 ? 14.625 6.258 -4.184 1 98.56 65 ILE A C 1
ATOM 504 O O . ILE A 1 65 ? 15.688 6.648 -4.664 1 98.56 65 ILE A O 1
ATOM 508 N N . ALA A 1 66 ? 14.57 5.559 -3.047 1 98.56 66 ALA A N 1
ATOM 509 C CA . ALA A 1 66 ? 15.781 5.16 -2.336 1 98.56 66 ALA A CA 1
ATOM 510 C C . ALA A 1 66 ? 16.688 4.305 -3.223 1 98.56 66 ALA A C 1
ATOM 512 O O . ALA A 1 66 ? 17.906 4.465 -3.217 1 98.56 66 ALA A O 1
ATOM 513 N N . HIS A 1 67 ? 16.062 3.385 -3.904 1 98 67 HIS A N 1
ATOM 514 C CA . HIS A 1 67 ? 16.812 2.559 -4.844 1 98 67 HIS A CA 1
ATOM 515 C C . HIS A 1 67 ? 17.484 3.414 -5.91 1 98 67 HIS A C 1
ATOM 517 O O . HIS A 1 67 ? 18.656 3.219 -6.219 1 98 67 HIS A O 1
ATOM 523 N N . ASP A 1 68 ? 16.75 4.387 -6.48 1 97.75 68 ASP A N 1
ATOM 524 C CA . ASP A 1 68 ? 17.281 5.258 -7.527 1 97.75 68 ASP A CA 1
ATOM 525 C C . ASP A 1 68 ? 18.453 6.082 -7.012 1 97.75 68 ASP A C 1
ATOM 527 O O . ASP A 1 68 ? 19.375 6.418 -7.777 1 97.75 68 ASP A O 1
ATOM 531 N N . MET A 1 69 ? 18.469 6.336 -5.727 1 98 69 MET A N 1
ATOM 532 C CA . MET A 1 69 ? 19.5 7.184 -5.141 1 98 69 MET A CA 1
ATOM 533 C C . MET A 1 69 ? 20.656 6.344 -4.613 1 98 69 MET A C 1
ATOM 535 O O . MET A 1 69 ? 21.531 6.859 -3.914 1 98 69 MET A O 1
ATOM 539 N N . ASN A 1 70 ? 20.656 5.039 -4.812 1 97.5 70 ASN A N 1
ATOM 540 C CA . ASN A 1 70 ? 21.719 4.102 -4.469 1 97.5 70 ASN A CA 1
ATOM 541 C C . ASN A 1 70 ? 21.906 3.998 -2.959 1 97.5 70 ASN A C 1
ATOM 543 O O . ASN A 1 70 ? 23.031 3.807 -2.479 1 97.5 70 ASN A O 1
ATOM 547 N N . VAL A 1 71 ? 20.828 4.148 -2.234 1 97.69 71 VAL A N 1
ATOM 548 C CA . VAL A 1 71 ? 20.844 4.09 -0.777 1 97.69 71 VAL A CA 1
ATOM 549 C C . VAL A 1 71 ? 21.156 2.67 -0.32 1 97.69 71 VAL A C 1
ATOM 551 O O . VAL A 1 71 ? 21.984 2.471 0.583 1 97.69 71 VAL A O 1
ATOM 554 N N . PHE A 1 72 ? 20.594 1.667 -0.907 1 98.12 72 PHE A N 1
ATOM 555 C CA . PHE A 1 72 ? 20.625 0.299 -0.405 1 98.12 72 PHE A CA 1
ATOM 556 C C . PHE A 1 72 ? 22.016 -0.304 -0.559 1 98.12 72 PHE A C 1
ATOM 558 O O . PHE A 1 72 ? 22.531 -0.929 0.369 1 98.12 72 PHE A O 1
ATOM 565 N N . PRO A 1 73 ? 22.719 -0.107 -1.712 1 97.31 73 PRO A N 1
ATOM 566 C CA . PRO A 1 73 ? 24.094 -0.604 -1.811 1 97.31 73 PRO A CA 1
ATOM 567 C C . PRO A 1 73 ? 25.016 0.009 -0.761 1 97.31 73 PRO A C 1
ATOM 569 O O . PRO A 1 73 ? 25.859 -0.69 -0.191 1 97.31 73 PRO A O 1
ATOM 572 N N . VAL A 1 74 ? 24.859 1.277 -0.47 1 97.62 74 VAL A N 1
ATOM 573 C CA . VAL A 1 74 ? 25.688 1.949 0.523 1 97.62 74 VAL A CA 1
ATOM 574 C C . VAL A 1 74 ? 25.438 1.353 1.904 1 97.62 74 VAL A C 1
ATOM 576 O O . VAL A 1 74 ? 26.375 1.033 2.637 1 97.62 74 VAL A O 1
ATOM 579 N N . LEU A 1 75 ? 24.172 1.165 2.236 1 97.81 75 LEU A N 1
ATOM 580 C CA . LEU A 1 75 ? 23.812 0.598 3.531 1 97.81 75 LEU A CA 1
ATOM 581 C C . LEU A 1 75 ? 24.312 -0.836 3.656 1 97.81 75 LEU A C 1
ATOM 583 O O . LEU A 1 75 ? 24.781 -1.242 4.723 1 97.81 75 LEU A O 1
ATOM 587 N N . ALA A 1 76 ? 24.219 -1.585 2.598 1 96.12 76 ALA A N 1
ATOM 588 C CA . ALA A 1 76 ? 24.562 -3.004 2.621 1 96.12 76 ALA A CA 1
ATOM 589 C C . ALA A 1 76 ? 26.047 -3.197 2.896 1 96.12 76 ALA A C 1
ATOM 591 O O . ALA A 1 76 ? 26.453 -4.211 3.469 1 96.12 76 ALA A O 1
ATOM 592 N N . GLN A 1 77 ? 26.797 -2.25 2.576 1 94.81 77 GLN A N 1
ATOM 593 C CA . GLN A 1 77 ? 28.25 -2.346 2.723 1 94.81 77 GLN A CA 1
ATOM 594 C C . GLN A 1 77 ? 28.703 -1.756 4.055 1 94.81 77 GLN A C 1
ATOM 596 O O . GLN A 1 77 ? 29.875 -1.89 4.43 1 94.81 77 GLN A O 1
ATOM 601 N N . ALA A 1 78 ? 27.766 -1.229 4.734 1 92.31 78 ALA A N 1
ATOM 602 C CA . ALA A 1 78 ? 28.125 -0.479 5.934 1 92.31 78 ALA A CA 1
ATOM 603 C C . ALA A 1 78 ? 28.547 -1.416 7.062 1 92.31 78 ALA A C 1
ATOM 605 O O . ALA A 1 78 ? 27.953 -2.484 7.242 1 92.31 78 ALA A O 1
ATOM 606 N N . THR A 1 79 ? 29.578 -1.109 7.809 1 92.19 79 THR A N 1
ATOM 607 C CA . THR A 1 79 ? 30.047 -1.829 8.984 1 92.19 79 THR A CA 1
ATOM 608 C C . THR A 1 79 ? 29.641 -1.1 10.266 1 92.19 79 THR A C 1
ATOM 610 O O . THR A 1 79 ? 29.938 -1.559 11.367 1 92.19 79 THR A O 1
ATOM 613 N N . GLY A 1 80 ? 29.047 -0.038 10.164 1 96.31 80 GLY A N 1
ATOM 614 C CA . GLY A 1 80 ? 28.516 0.822 11.211 1 96.31 80 GLY A CA 1
ATOM 615 C C . GLY A 1 80 ? 27.484 1.812 10.703 1 96.31 80 GLY A C 1
ATOM 616 O O . GLY A 1 80 ? 27.078 1.746 9.547 1 96.31 80 GLY A O 1
ATOM 617 N N . PRO A 1 81 ? 27.016 2.682 11.594 1 97.88 81 PRO A N 1
ATOM 618 C CA . PRO A 1 81 ? 26.016 3.65 11.156 1 97.88 81 PRO A CA 1
ATOM 619 C C . PRO A 1 81 ? 26.5 4.543 10.023 1 97.88 81 PRO A C 1
ATOM 621 O O . PRO A 1 81 ? 27.625 5.047 10.07 1 97.88 81 PRO A O 1
ATOM 624 N N . VAL A 1 82 ? 25.719 4.688 9.039 1 98.25 82 VAL A N 1
ATOM 625 C CA . VAL A 1 82 ? 26 5.52 7.879 1 98.25 82 VAL A CA 1
ATOM 626 C C . VAL A 1 82 ? 25.344 6.891 8.047 1 98.25 82 VAL A C 1
ATOM 628 O O . VAL A 1 82 ? 24.125 6.984 8.211 1 98.25 82 VAL A O 1
ATOM 631 N N . PRO A 1 83 ? 26.094 7.918 8 1 98 83 PRO A N 1
ATOM 632 C CA . PRO A 1 83 ? 25.5 9.25 8.125 1 98 83 PRO A CA 1
ATOM 633 C C . PRO A 1 83 ? 24.688 9.641 6.891 1 98 83 PRO A C 1
ATOM 635 O O . PRO A 1 83 ? 24.984 9.203 5.781 1 98 83 PRO A O 1
ATOM 638 N N . LEU A 1 84 ? 23.781 10.523 7.129 1 97.88 84 LEU A N 1
ATOM 639 C CA . LEU A 1 84 ? 22.922 11.047 6.074 1 97.88 84 LEU A CA 1
ATOM 640 C C . LEU A 1 84 ? 23.734 11.602 4.918 1 97.88 84 LEU A C 1
ATOM 642 O O . LEU A 1 84 ? 23.406 11.383 3.752 1 97.88 84 LEU A O 1
ATOM 646 N N . ALA A 1 85 ? 24.766 12.266 5.223 1 97.62 85 ALA A N 1
ATOM 647 C CA . ALA A 1 85 ? 25.594 12.914 4.207 1 97.62 85 ALA A CA 1
ATOM 648 C C . ALA A 1 85 ? 26.188 11.883 3.25 1 97.62 85 ALA A C 1
ATOM 650 O O . ALA A 1 85 ? 26.312 12.141 2.051 1 97.62 85 ALA A O 1
ATOM 651 N N . GLU A 1 86 ? 26.578 10.758 3.77 1 97.38 86 GLU A N 1
ATOM 652 C CA . GLU A 1 86 ? 27.156 9.695 2.943 1 97.38 86 GLU A CA 1
ATOM 653 C C . GLU A 1 86 ? 26.094 9.102 2.012 1 97.38 86 GLU A C 1
ATOM 655 O O . GLU A 1 86 ? 26.375 8.82 0.846 1 97.38 86 GLU A O 1
ATOM 660 N N . LEU A 1 87 ? 24.922 8.953 2.465 1 98 87 LEU A N 1
ATOM 661 C CA . LEU A 1 87 ? 23.828 8.453 1.633 1 98 87 LEU A CA 1
ATOM 662 C C . LEU A 1 87 ? 23.5 9.445 0.525 1 98 87 LEU A C 1
ATOM 664 O O . LEU A 1 87 ? 23.266 9.047 -0.62 1 98 87 LEU A O 1
ATOM 668 N N . ALA A 1 88 ? 23.5 10.719 0.883 1 97.94 88 ALA A N 1
ATOM 669 C CA . ALA A 1 88 ? 23.156 11.766 -0.075 1 97.94 88 ALA A CA 1
ATOM 670 C C . ALA A 1 88 ? 24.203 11.875 -1.172 1 97.94 88 ALA A C 1
ATOM 672 O O . ALA A 1 88 ? 23.891 12.25 -2.305 1 97.94 88 ALA A O 1
ATOM 673 N N . ALA A 1 89 ? 25.406 11.438 -0.878 1 96.75 89 ALA A N 1
ATOM 674 C CA . ALA A 1 89 ? 26.516 11.57 -1.811 1 96.75 89 ALA A CA 1
ATOM 675 C C . ALA A 1 89 ? 26.578 10.391 -2.773 1 96.75 89 ALA A C 1
ATOM 677 O O . ALA A 1 89 ? 27.25 10.453 -3.803 1 96.75 89 ALA A O 1
ATOM 678 N N . ALA A 1 90 ? 25.906 9.266 -2.5 1 92.81 90 ALA A N 1
ATOM 679 C CA . ALA A 1 90 ? 26 8.039 -3.291 1 92.81 90 ALA A CA 1
ATOM 680 C C . ALA A 1 90 ? 25.547 8.281 -4.727 1 92.81 90 ALA A C 1
ATOM 682 O O . ALA A 1 90 ? 26.188 7.836 -5.676 1 92.81 90 ALA A O 1
ATOM 683 N N . LYS A 1 91 ? 24.406 8.859 -5.098 1 88.88 91 LYS A N 1
ATOM 684 C CA . LYS A 1 91 ? 23.828 9.477 -6.289 1 88.88 91 LYS A CA 1
ATOM 685 C C . LYS A 1 91 ? 23.375 10.906 -6.004 1 88.88 91 LYS A C 1
ATOM 687 O O . LYS A 1 91 ? 22.25 11.133 -5.578 1 88.88 91 LYS A O 1
ATOM 692 N N . PRO A 1 92 ? 24.484 11.711 -6.227 1 91.94 92 PRO A N 1
ATOM 693 C CA . PRO A 1 92 ? 24.281 12.953 -5.477 1 91.94 92 PRO A CA 1
ATOM 694 C C . PRO A 1 92 ? 22.812 13.383 -5.434 1 91.94 92 PRO A C 1
ATOM 696 O O . PRO A 1 92 ? 22.141 13.367 -6.461 1 91.94 92 PRO A O 1
ATOM 699 N N . ALA A 1 93 ? 22.266 13.508 -4.305 1 97.31 93 ALA A N 1
ATOM 700 C CA . ALA A 1 93 ? 20.906 13.945 -4.016 1 97.31 93 ALA A CA 1
ATOM 701 C C . ALA A 1 93 ? 20.891 14.969 -2.885 1 97.31 93 ALA A C 1
ATOM 703 O O . ALA A 1 93 ? 21.844 15.055 -2.102 1 97.31 93 ALA A O 1
ATOM 704 N N . ASP A 1 94 ? 19.891 15.773 -2.914 1 97.88 94 ASP A N 1
ATOM 705 C CA . ASP A 1 94 ? 19.688 16.75 -1.841 1 97.88 94 ASP A CA 1
ATOM 706 C C . ASP A 1 94 ? 19.547 16.047 -0.492 1 97.88 94 ASP A C 1
ATOM 708 O O . ASP A 1 94 ? 18.672 15.18 -0.33 1 97.88 94 ASP A O 1
ATOM 712 N N . PRO A 1 95 ? 20.375 16.422 0.547 1 97.62 95 PRO A N 1
ATOM 713 C CA . PRO A 1 95 ? 20.312 15.742 1.848 1 97.62 95 PRO A CA 1
ATOM 714 C C . PRO A 1 95 ? 18.906 15.781 2.465 1 97.62 95 PRO A C 1
ATOM 716 O O . PRO A 1 95 ? 18.5 14.82 3.125 1 97.62 95 PRO A O 1
ATOM 719 N N . LEU A 1 96 ? 18.172 16.828 2.27 1 97.31 96 LEU A N 1
ATOM 720 C CA . LEU A 1 96 ? 16.828 16.922 2.822 1 97.31 96 LEU A CA 1
ATOM 721 C C . LEU A 1 96 ? 15.914 15.875 2.189 1 97.31 96 LEU A C 1
ATOM 723 O O . LEU A 1 96 ? 15.125 15.227 2.885 1 97.31 96 LEU A O 1
ATOM 727 N N . LEU A 1 97 ? 16 15.773 0.864 1 98.31 97 LEU A N 1
ATOM 728 C CA . LEU A 1 97 ? 15.219 14.742 0.187 1 98.31 97 LEU A CA 1
ATOM 729 C C . LEU A 1 97 ? 15.547 13.359 0.737 1 98.31 97 LEU A C 1
ATOM 731 O O . LEU A 1 97 ? 14.641 12.578 1.038 1 98.31 97 LEU A O 1
ATOM 735 N N . VAL A 1 98 ? 16.859 13.055 0.898 1 98.5 98 VAL A N 1
ATOM 736 C CA . VAL A 1 98 ? 17.312 11.75 1.393 1 98.5 98 VAL A CA 1
ATOM 737 C C . VAL A 1 98 ? 16.766 11.523 2.803 1 98.5 98 VAL A C 1
ATOM 739 O O . VAL A 1 98 ? 16.281 10.445 3.119 1 98.5 98 VAL A O 1
ATOM 742 N N . GLU A 1 99 ? 16.828 12.484 3.619 1 98.12 99 GLU A N 1
ATOM 743 C CA . GLU A 1 99 ? 16.344 12.375 4.992 1 98.12 99 GLU A CA 1
ATOM 744 C C . GLU A 1 99 ? 14.867 12.016 5.023 1 98.12 99 GLU A C 1
ATOM 746 O O . GLU A 1 99 ? 14.445 11.156 5.797 1 98.12 99 GLU A O 1
ATOM 751 N N . ARG A 1 100 ? 14.055 12.719 4.25 1 98.25 100 ARG A N 1
ATOM 752 C CA . ARG A 1 100 ? 12.617 12.5 4.199 1 98.25 100 ARG A CA 1
ATOM 753 C C . ARG A 1 100 ? 12.297 11.086 3.73 1 98.25 100 ARG A C 1
ATOM 755 O O . ARG A 1 100 ? 11.422 10.422 4.293 1 98.25 100 ARG A O 1
ATOM 762 N N . ILE A 1 101 ? 13.031 10.602 2.719 1 98.62 101 ILE A N 1
ATOM 763 C CA . ILE A 1 101 ? 12.859 9.25 2.209 1 98.62 101 ILE A CA 1
ATOM 764 C C . ILE A 1 101 ? 13.258 8.234 3.285 1 98.62 101 ILE A C 1
ATOM 766 O O . ILE A 1 101 ? 12.555 7.25 3.51 1 98.62 101 ILE A O 1
ATOM 770 N N . MET A 1 102 ? 14.352 8.5 3.982 1 98.56 102 MET A N 1
ATOM 771 C CA . MET A 1 102 ? 14.852 7.59 5.008 1 98.56 102 MET A CA 1
ATOM 772 C C . MET A 1 102 ? 13.859 7.469 6.16 1 98.56 102 MET A C 1
ATOM 774 O O . MET A 1 102 ? 13.727 6.398 6.754 1 98.56 102 MET A O 1
ATOM 778 N N . ARG A 1 103 ? 13.141 8.531 6.512 1 97.88 103 ARG A N 1
ATOM 779 C CA . ARG A 1 103 ? 12.141 8.469 7.57 1 97.88 103 ARG A CA 1
ATOM 780 C C . ARG A 1 103 ? 11.062 7.441 7.242 1 97.88 103 ARG A C 1
ATOM 782 O O . ARG A 1 103 ? 10.609 6.699 8.117 1 97.88 103 ARG A O 1
ATOM 789 N N . VAL A 1 104 ? 10.625 7.402 5.977 1 98.25 104 VAL A N 1
ATOM 790 C CA . VAL A 1 104 ? 9.633 6.426 5.543 1 98.25 104 VAL A CA 1
ATOM 791 C C . VAL A 1 104 ? 10.203 5.016 5.676 1 98.25 104 VAL A C 1
ATOM 793 O O . VAL A 1 104 ? 9.523 4.105 6.156 1 98.25 104 VAL A O 1
ATOM 796 N N . LEU A 1 105 ? 11.492 4.848 5.25 1 98.5 105 LEU A N 1
ATOM 797 C CA . LEU A 1 105 ? 12.133 3.535 5.289 1 98.5 105 LEU A CA 1
ATOM 798 C C . LEU A 1 105 ? 12.312 3.061 6.727 1 98.5 105 LEU A C 1
ATOM 800 O O . LEU A 1 105 ? 12.117 1.878 7.02 1 98.5 105 LEU A O 1
ATOM 804 N N . VAL A 1 106 ? 12.656 3.971 7.637 1 97.69 106 VAL A N 1
ATOM 805 C CA . VAL A 1 106 ? 12.805 3.65 9.055 1 97.69 106 VAL A CA 1
ATOM 806 C C . VAL A 1 106 ? 11.461 3.219 9.633 1 97.69 106 VAL A C 1
ATOM 808 O O . VAL A 1 106 ? 11.367 2.184 10.297 1 97.69 106 VAL A O 1
ATOM 811 N N . ALA A 1 107 ? 10.43 3.943 9.32 1 95.56 107 ALA A N 1
ATOM 812 C CA . ALA A 1 107 ? 9.102 3.686 9.867 1 95.56 107 ALA A CA 1
ATOM 813 C C . ALA A 1 107 ? 8.547 2.355 9.359 1 95.56 107 ALA A C 1
ATOM 815 O O . ALA A 1 107 ? 7.605 1.811 9.938 1 95.56 107 ALA A O 1
ATOM 816 N N . ASN A 1 108 ? 9.141 1.809 8.289 1 95.88 108 ASN A N 1
ATOM 817 C CA . ASN A 1 108 ? 8.625 0.577 7.699 1 95.88 108 ASN A CA 1
ATOM 818 C C . ASN A 1 108 ? 9.609 -0.58 7.879 1 95.88 108 ASN A C 1
ATOM 820 O O . ASN A 1 108 ? 9.438 -1.641 7.273 1 95.88 108 ASN A O 1
ATOM 824 N N . GLY A 1 109 ? 10.695 -0.38 8.594 1 95.56 109 GLY A N 1
ATOM 825 C CA . GLY A 1 109 ? 11.57 -1.466 9 1 95.56 109 GLY A CA 1
ATOM 826 C C . GLY A 1 109 ? 12.648 -1.774 7.973 1 95.56 109 GLY A C 1
ATOM 827 O O . GLY A 1 109 ? 13.383 -2.756 8.109 1 95.56 109 GLY A O 1
ATOM 828 N N . PHE A 1 110 ? 12.781 -0.972 6.961 1 97.19 110 PHE A N 1
ATOM 829 C CA . PHE A 1 110 ? 13.836 -1.176 5.977 1 97.19 110 PHE A CA 1
ATOM 830 C C . PHE A 1 110 ? 15.195 -0.797 6.551 1 97.19 110 PHE A C 1
ATOM 832 O O . PHE A 1 110 ? 16.219 -1.362 6.16 1 97.19 110 PHE A O 1
ATOM 839 N N . VAL A 1 111 ? 15.164 0.216 7.383 1 97.69 111 VAL A N 1
ATOM 840 C CA . VAL A 1 111 ? 16.391 0.808 7.895 1 97.69 111 VAL A CA 1
ATOM 841 C C . VAL A 1 111 ? 16.25 1.111 9.383 1 97.69 111 VAL A C 1
ATOM 843 O O . VAL A 1 111 ? 15.133 1.354 9.867 1 97.69 111 VAL A O 1
ATOM 846 N N . GLU A 1 112 ? 17.312 1.013 10.133 1 96.69 112 GLU A N 1
ATOM 847 C CA . GLU A 1 112 ? 17.359 1.471 11.516 1 96.69 112 GLU A CA 1
ATOM 848 C C . GLU A 1 112 ? 17.984 2.859 11.617 1 96.69 112 GLU A C 1
ATOM 850 O O . GLU A 1 112 ? 18.828 3.227 10.805 1 96.69 112 GLU A O 1
ATOM 855 N N . GLU A 1 113 ? 17.562 3.582 12.508 1 97.88 113 GLU A N 1
ATOM 856 C CA . GLU A 1 113 ? 18.094 4.91 12.797 1 97.88 113 GLU A CA 1
ATOM 857 C C . GLU A 1 113 ? 18.516 5.031 14.258 1 97.88 113 GLU A C 1
ATOM 859 O O . GLU A 1 113 ? 17.797 5.621 15.07 1 97.88 113 GLU A O 1
ATOM 864 N N . PRO A 1 114 ? 19.719 4.52 14.602 1 97.19 114 PRO A N 1
ATOM 865 C CA . PRO A 1 114 ? 20.172 4.5 15.992 1 97.19 114 PRO A CA 1
ATOM 866 C C . PRO A 1 114 ? 20.375 5.898 16.562 1 97.19 114 PRO A C 1
ATOM 868 O O . PRO A 1 114 ? 20.328 6.086 17.781 1 97.19 114 PRO A O 1
ATOM 871 N N . ALA A 1 115 ? 20.672 6.852 15.75 1 97.25 115 ALA A N 1
ATOM 872 C CA . ALA A 1 115 ? 20.781 8.273 16.078 1 97.25 115 ALA A CA 1
ATOM 873 C C . ALA A 1 115 ? 20.219 9.141 14.953 1 97.25 115 ALA A C 1
ATOM 875 O O . ALA A 1 115 ? 20.031 8.664 13.836 1 97.25 115 ALA A O 1
ATOM 876 N N . PRO A 1 116 ? 19.859 10.352 15.336 1 96.5 116 PRO A N 1
ATOM 877 C CA . PRO A 1 116 ? 19.328 11.211 14.273 1 96.5 116 PRO A CA 1
ATOM 878 C C . PRO A 1 116 ? 20.234 11.273 13.047 1 96.5 116 PRO A C 1
ATOM 880 O O . PRO A 1 116 ? 21.422 11.594 13.172 1 96.5 116 PRO A O 1
ATOM 883 N N . SER A 1 117 ? 19.734 10.875 11.938 1 96.56 117 SER A N 1
ATOM 884 C CA . SER A 1 117 ? 20.391 10.992 10.641 1 96.56 117 SER A CA 1
ATOM 885 C C . SER A 1 117 ? 21.562 10.008 10.508 1 96.56 117 SER A C 1
ATOM 887 O O . SER A 1 117 ? 22.531 10.281 9.812 1 96.56 117 SER A O 1
ATOM 889 N N . GLU A 1 118 ? 21.531 9 11.281 1 98.25 118 GLU A N 1
ATOM 890 C CA . GLU A 1 118 ? 22.453 7.871 11.164 1 98.25 118 GLU A CA 1
ATOM 891 C C . GLU A 1 118 ? 21.688 6.566 10.938 1 98.25 118 GLU A C 1
ATOM 893 O O . GLU A 1 118 ? 20.719 6.27 11.648 1 98.25 118 GLU A O 1
ATOM 898 N N . TYR A 1 119 ? 22.188 5.797 10 1 98.56 119 TYR A N 1
ATOM 899 C CA . TYR A 1 119 ? 21.328 4.699 9.562 1 98.56 119 TYR A CA 1
ATOM 900 C C . TYR A 1 119 ? 22.109 3.391 9.516 1 98.56 119 TYR A C 1
ATOM 902 O O . TYR A 1 119 ? 23.312 3.387 9.234 1 98.56 119 TYR A O 1
ATOM 910 N N . LEU A 1 120 ? 21.453 2.303 9.82 1 97.94 120 LEU A N 1
ATOM 911 C CA . LEU A 1 120 ? 21.984 0.945 9.695 1 97.94 120 LEU A CA 1
ATOM 912 C C . LEU A 1 120 ? 21.062 0.09 8.82 1 97.94 120 LEU A C 1
ATOM 914 O O . LEU A 1 120 ? 19.844 0.248 8.852 1 97.94 120 LEU A O 1
ATOM 918 N N . PRO A 1 121 ? 21.688 -0.838 8.078 1 97.25 121 PRO A N 1
ATOM 919 C CA . PRO A 1 121 ? 20.859 -1.73 7.258 1 97.25 121 PRO A CA 1
ATOM 920 C C . PRO A 1 121 ? 20.109 -2.76 8.086 1 97.25 121 PRO A C 1
ATOM 922 O O . PRO A 1 121 ? 20.453 -2.998 9.25 1 97.25 121 PRO A O 1
ATOM 925 N N . THR A 1 122 ? 19.031 -3.248 7.602 1 95.62 122 THR A N 1
ATOM 926 C CA . THR A 1 122 ? 18.312 -4.418 8.094 1 95.62 122 THR A CA 1
ATOM 927 C C . THR A 1 122 ? 18.391 -5.562 7.086 1 95.62 122 THR A C 1
ATOM 929 O O . THR A 1 122 ? 18.969 -5.406 6.004 1 95.62 122 THR A O 1
ATOM 932 N N . ALA A 1 123 ? 17.797 -6.703 7.461 1 94.62 123 ALA A N 1
ATOM 933 C CA . ALA A 1 123 ? 17.734 -7.816 6.52 1 94.62 123 ALA A CA 1
ATOM 934 C C . ALA A 1 123 ? 16.906 -7.438 5.285 1 94.62 123 ALA A C 1
ATOM 936 O O . ALA A 1 123 ? 17.203 -7.887 4.176 1 94.62 123 ALA A O 1
ATOM 937 N N . VAL A 1 124 ? 15.938 -6.566 5.438 1 95.88 124 VAL A N 1
ATOM 938 C CA . VAL A 1 124 ? 15.047 -6.156 4.352 1 95.88 124 VAL A CA 1
ATOM 939 C C . VAL A 1 124 ? 15.812 -5.262 3.375 1 95.88 124 VAL A C 1
ATOM 941 O O . VAL A 1 124 ? 15.758 -5.473 2.162 1 95.88 124 VAL A O 1
ATOM 944 N N . SER A 1 125 ? 16.516 -4.273 3.895 1 96.75 125 SER A N 1
ATOM 945 C CA . SER A 1 125 ? 17.25 -3.373 3.012 1 96.75 125 SER A CA 1
ATOM 946 C C . SER A 1 125 ? 18.359 -4.113 2.258 1 96.75 125 SER A C 1
ATOM 948 O O . SER A 1 125 ? 18.672 -3.771 1.115 1 96.75 125 SER A O 1
ATOM 950 N N . ARG A 1 126 ? 18.922 -5.129 2.855 1 96.12 126 ARG A N 1
ATOM 951 C CA . ARG A 1 126 ? 19.953 -5.914 2.182 1 96.12 126 ARG A CA 1
ATOM 952 C C . ARG A 1 126 ? 19.375 -6.672 0.993 1 96.12 126 ARG A C 1
ATOM 954 O O . ARG A 1 126 ? 20.047 -6.84 -0.029 1 96.12 126 ARG A O 1
ATOM 961 N N . GLN A 1 127 ? 18.125 -7.039 1.122 1 94.62 127 GLN A N 1
ATOM 962 C CA . GLN A 1 127 ? 17.469 -7.734 0.021 1 94.62 127 GLN A CA 1
ATOM 963 C C . GLN A 1 127 ? 17.25 -6.809 -1.173 1 94.62 127 GLN A C 1
ATOM 965 O O . GLN A 1 127 ? 17.203 -7.262 -2.318 1 94.62 127 GLN A O 1
ATOM 970 N N . MET A 1 128 ? 17.234 -5.535 -0.965 1 96.88 128 MET A N 1
ATOM 971 C CA . MET A 1 128 ? 16.984 -4.551 -2.018 1 96.88 128 MET A CA 1
ATOM 972 C C . MET A 1 128 ? 18.234 -4.336 -2.861 1 96.88 128 MET A C 1
ATOM 974 O O . MET A 1 128 ? 18.25 -3.479 -3.748 1 96.88 128 MET A O 1
ATOM 978 N N . THR A 1 129 ? 19.266 -5.117 -2.607 1 96.56 129 THR A N 1
ATOM 979 C CA . THR A 1 129 ? 20.438 -5.105 -3.479 1 96.56 129 THR A CA 1
ATOM 980 C C . THR A 1 129 ? 20.406 -6.285 -4.445 1 96.56 129 THR A C 1
ATOM 982 O O . THR A 1 129 ? 21.234 -6.375 -5.352 1 96.56 129 THR A O 1
ATOM 985 N N . GLN A 1 130 ? 19.438 -7.137 -4.266 1 94.19 130 GLN A N 1
ATOM 986 C CA . GLN A 1 130 ? 19.297 -8.312 -5.121 1 94.19 130 GLN A CA 1
ATOM 987 C C . GLN A 1 130 ? 18.422 -8.008 -6.34 1 94.19 130 GLN A C 1
ATOM 989 O O . GLN A 1 130 ? 17.297 -7.531 -6.199 1 94.19 130 GLN A O 1
ATOM 994 N N . ARG A 1 131 ? 18.875 -8.359 -7.441 1 92.44 131 ARG A N 1
ATOM 995 C CA . ARG A 1 131 ? 18.266 -8.016 -8.719 1 92.44 131 ARG A CA 1
ATOM 996 C C . ARG A 1 131 ? 16.812 -8.508 -8.789 1 92.44 131 ARG A C 1
ATOM 998 O O . ARG A 1 131 ? 15.93 -7.773 -9.219 1 92.44 131 ARG A O 1
ATOM 1005 N N . PRO A 1 132 ? 16.5 -9.719 -8.406 1 91.5 132 PRO A N 1
ATOM 1006 C CA . PRO A 1 132 ? 15.125 -10.211 -8.516 1 91.5 132 PRO A CA 1
ATOM 1007 C C . PRO A 1 132 ? 14.133 -9.383 -7.699 1 91.5 132 PRO A C 1
ATOM 1009 O O . PRO A 1 132 ? 13.023 -9.109 -8.156 1 91.5 132 PRO A O 1
ATOM 1012 N N . LEU A 1 133 ? 14.539 -9 -6.477 1 94.5 133 LEU A N 1
ATOM 1013 C CA . LEU A 1 133 ? 13.625 -8.234 -5.633 1 94.5 133 LEU A CA 1
ATOM 1014 C C . LEU A 1 133 ? 13.484 -6.809 -6.145 1 94.5 133 LEU A C 1
ATOM 1016 O O . LEU A 1 133 ? 12.398 -6.223 -6.062 1 94.5 133 LEU A O 1
ATOM 1020 N N . ILE A 1 134 ? 14.562 -6.258 -6.699 1 96.06 134 ILE A N 1
ATOM 1021 C CA . ILE A 1 134 ? 14.477 -4.98 -7.391 1 96.06 134 ILE A CA 1
ATOM 1022 C C . ILE A 1 134 ? 13.492 -5.086 -8.555 1 96.06 134 ILE A C 1
ATOM 1024 O O . ILE A 1 134 ? 12.672 -4.191 -8.766 1 96.06 134 ILE A O 1
ATOM 1028 N N . GLY A 1 135 ? 13.57 -6.184 -9.234 1 95.31 135 GLY A N 1
ATOM 1029 C CA . GLY A 1 135 ? 12.664 -6.438 -10.344 1 95.31 135 GLY A CA 1
ATOM 1030 C C . GLY A 1 135 ? 11.203 -6.469 -9.93 1 95.31 135 GLY A C 1
ATOM 1031 O O . GLY A 1 135 ? 10.336 -5.953 -10.641 1 95.31 135 GLY A O 1
ATOM 1032 N N . VAL A 1 136 ? 10.93 -7.074 -8.773 1 95.44 136 VAL A N 1
ATOM 1033 C CA . VAL A 1 136 ? 9.562 -7.129 -8.266 1 95.44 136 VAL A CA 1
ATOM 1034 C C . VAL A 1 136 ? 9.039 -5.715 -8.023 1 95.44 136 VAL A C 1
ATOM 1036 O O . VAL A 1 136 ? 7.965 -5.348 -8.5 1 95.44 136 VAL A O 1
ATOM 1039 N N . VAL A 1 137 ? 9.805 -4.918 -7.34 1 97.5 137 VAL A N 1
ATOM 1040 C CA . VAL A 1 137 ? 9.414 -3.555 -6.996 1 97.5 137 VAL A CA 1
ATOM 1041 C C . VAL A 1 137 ? 9.211 -2.74 -8.273 1 97.5 137 VAL A C 1
ATOM 1043 O O . VAL A 1 137 ? 8.195 -2.064 -8.438 1 97.5 137 VAL A O 1
ATOM 1046 N N . GLU A 1 138 ? 10.086 -2.871 -9.211 1 97.5 138 GLU A N 1
ATOM 1047 C CA . GLU A 1 138 ? 10.055 -2.045 -10.414 1 97.5 138 GLU A CA 1
ATOM 1048 C C . GLU A 1 138 ? 8.906 -2.465 -11.336 1 97.5 138 GLU A C 1
ATOM 1050 O O . GLU A 1 138 ? 8.211 -1.616 -11.891 1 97.5 138 GLU A O 1
ATOM 1055 N N . ALA A 1 139 ? 8.734 -3.758 -11.516 1 96.81 139 ALA A N 1
ATOM 1056 C CA . ALA A 1 139 ? 7.652 -4.23 -12.383 1 96.81 139 ALA A CA 1
ATOM 1057 C C . ALA A 1 139 ? 6.293 -3.762 -11.867 1 96.81 139 ALA A C 1
ATOM 1059 O O . ALA A 1 139 ? 5.477 -3.25 -12.633 1 96.81 139 ALA A O 1
ATOM 1060 N N . LEU A 1 140 ? 6.09 -3.953 -10.57 1 97.19 140 LEU A N 1
ATOM 1061 C CA . LEU A 1 140 ? 4.812 -3.557 -9.984 1 97.19 140 LEU A CA 1
ATOM 1062 C C . LEU A 1 140 ? 4.648 -2.041 -10.016 1 97.19 140 LEU A C 1
ATOM 1064 O O . LEU A 1 140 ? 3.545 -1.536 -10.242 1 97.19 140 LEU A O 1
ATOM 1068 N N . PHE A 1 141 ? 5.73 -1.322 -9.844 1 97.88 141 PHE A N 1
ATOM 1069 C CA . PHE A 1 141 ? 5.688 0.134 -9.789 1 97.88 141 PHE A CA 1
ATOM 1070 C C . PHE A 1 141 ? 5.422 0.722 -11.172 1 97.88 141 PHE A C 1
ATOM 1072 O O . PHE A 1 141 ? 4.605 1.632 -11.32 1 97.88 141 PHE A O 1
ATOM 1079 N N . TYR A 1 142 ? 6.066 0.207 -12.211 1 96.38 142 TYR A N 1
ATOM 1080 C CA . TYR A 1 142 ? 6.008 0.837 -13.523 1 96.38 142 TYR A CA 1
ATOM 1081 C C . TYR A 1 142 ? 4.906 0.221 -14.375 1 96.38 142 TYR A C 1
ATOM 1083 O O . TYR A 1 142 ? 4.18 0.933 -15.078 1 96.38 142 TYR A O 1
ATOM 1091 N N . GLU A 1 143 ? 4.805 -1.028 -14.352 1 95.38 143 GLU A N 1
ATOM 1092 C CA . GLU A 1 143 ? 3.926 -1.689 -15.312 1 95.38 143 GLU A CA 1
ATOM 1093 C C . GLU A 1 143 ? 2.537 -1.92 -14.719 1 95.38 143 GLU A C 1
ATOM 1095 O O . GLU A 1 143 ? 1.541 -1.907 -15.445 1 95.38 143 GLU A O 1
ATOM 1100 N N . PHE A 1 144 ? 2.436 -2.16 -13.43 1 97.25 144 PHE A N 1
ATOM 1101 C CA . PHE A 1 144 ? 1.159 -2.586 -12.867 1 97.25 144 PHE A CA 1
ATOM 1102 C C . PHE A 1 144 ? 0.405 -1.4 -12.273 1 97.25 144 PHE A C 1
ATOM 1104 O O . PHE A 1 144 ? -0.822 -1.328 -12.367 1 97.25 144 PHE A O 1
ATOM 1111 N N . LEU A 1 145 ? 1.105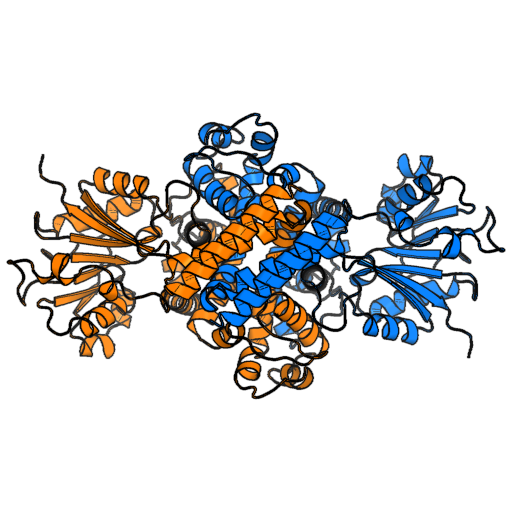 -0.463 -11.664 1 98 145 LEU A N 1
ATOM 1112 C CA . LEU A 1 145 ? 0.47 0.623 -10.922 1 98 145 LEU A CA 1
ATOM 1113 C C . LEU A 1 145 ? -0.481 1.407 -11.82 1 98 145 LEU A C 1
ATOM 1115 O O . LEU A 1 145 ? -1.604 1.722 -11.422 1 98 145 LEU A O 1
ATOM 1119 N N . PRO A 1 146 ? -0.121 1.759 -13.109 1 97.81 146 PRO A N 1
ATOM 1120 C CA . PRO A 1 146 ? -1.069 2.473 -13.969 1 97.81 146 PRO A CA 1
ATOM 1121 C C . PRO A 1 146 ? -2.342 1.672 -14.234 1 97.81 146 PRO A C 1
ATOM 1123 O O . PRO A 1 146 ? -3.438 2.238 -14.258 1 97.81 146 PRO A O 1
ATOM 1126 N N . SER A 1 147 ? -2.199 0.373 -14.422 1 98.19 147 SER A N 1
ATOM 1127 C CA . SER A 1 147 ? -3.361 -0.465 -14.695 1 98.19 147 SER A CA 1
ATOM 1128 C C . SER A 1 147 ? -4.199 -0.684 -13.445 1 98.19 147 SER A C 1
ATOM 1130 O O . SER A 1 147 ? -5.426 -0.791 -13.523 1 98.19 147 SER A O 1
ATOM 1132 N N . ILE A 1 148 ? -3.525 -0.754 -12.312 1 98.62 148 ILE A N 1
ATOM 1133 C CA . ILE A 1 148 ? -4.23 -0.822 -11.039 1 98.62 148 ILE A CA 1
ATOM 1134 C C . ILE A 1 148 ? -5.113 0.413 -10.867 1 98.62 148 ILE A C 1
ATOM 1136 O O . ILE A 1 148 ? -6.277 0.304 -10.469 1 98.62 148 ILE A O 1
ATOM 1140 N N . ASN A 1 149 ? -4.582 1.542 -11.234 1 98.44 149 ASN A N 1
ATOM 1141 C CA . ASN A 1 149 ? -5.301 2.807 -11.133 1 98.44 149 ASN A CA 1
ATOM 1142 C C . ASN A 1 149 ? -6.512 2.838 -12.062 1 98.44 149 ASN A C 1
ATOM 1144 O O . ASN A 1 149 ? -7.527 3.461 -11.742 1 98.44 149 ASN A O 1
ATOM 1148 N N . LYS A 1 150 ? -6.504 2.143 -13.188 1 98.25 150 LYS A N 1
ATOM 1149 C CA . LYS A 1 150 ? -7.555 2.205 -14.203 1 98.25 150 LYS A CA 1
ATOM 1150 C C . LYS A 1 150 ? -8.531 1.046 -14.047 1 98.25 150 LYS A C 1
ATOM 1152 O O . LYS A 1 150 ? -9.617 1.062 -14.633 1 98.25 150 LYS A O 1
ATOM 1157 N N . ALA A 1 151 ? -8.234 0.073 -13.211 1 98.56 151 ALA A N 1
ATOM 1158 C CA . ALA A 1 151 ? -9.008 -1.165 -13.102 1 98.56 151 ALA A CA 1
ATOM 1159 C C . ALA A 1 151 ? -10.453 -0.878 -12.719 1 98.56 151 ALA A C 1
ATOM 1161 O O . ALA A 1 151 ? -11.383 -1.438 -13.312 1 98.56 151 ALA A O 1
ATOM 1162 N N . PRO A 1 152 ? -10.711 0.031 -11.742 1 98.12 152 PRO A N 1
ATOM 1163 C CA . PRO A 1 152 ? -12.117 0.302 -11.414 1 98.12 152 PRO A CA 1
ATOM 1164 C C . PRO A 1 152 ? -12.906 0.856 -12.602 1 98.12 152 PRO A C 1
ATOM 1166 O O . PRO A 1 152 ? -14.047 0.45 -12.828 1 98.12 152 PRO A O 1
ATOM 1169 N N . GLU A 1 153 ? -12.305 1.749 -13.328 1 97.56 153 GLU A N 1
ATOM 1170 C CA . GLU A 1 153 ? -12.961 2.297 -14.508 1 97.56 153 GLU A CA 1
ATOM 1171 C C . GLU A 1 153 ? -13.203 1.212 -15.555 1 97.56 153 GLU A C 1
ATOM 1173 O O . GLU A 1 153 ? -14.266 1.172 -16.188 1 97.56 153 GLU A O 1
ATOM 1178 N N . HIS A 1 154 ? -12.195 0.398 -15.781 1 98.25 154 HIS A N 1
ATOM 1179 C CA . HIS A 1 154 ? -12.336 -0.719 -16.719 1 98.25 154 HIS A CA 1
ATOM 1180 C C . HIS A 1 154 ? -13.492 -1.629 -16.312 1 98.25 154 HIS A C 1
ATOM 1182 O O . HIS A 1 154 ? -14.328 -1.975 -17.141 1 98.25 154 HIS A O 1
ATOM 1188 N N . LEU A 1 155 ? -13.562 -2 -15.039 1 98.44 155 LEU A N 1
ATOM 1189 C CA . LEU A 1 155 ? -14.602 -2.898 -14.547 1 98.44 155 LEU A CA 1
ATOM 1190 C C . LEU A 1 155 ? -15.977 -2.264 -14.688 1 98.44 155 LEU A C 1
ATOM 1192 O O . LEU A 1 155 ? -16.953 -2.949 -15.008 1 98.44 155 LEU A O 1
ATOM 1196 N N . GLN A 1 156 ? -16.047 -0.988 -14.461 1 97.38 156 GLN A N 1
ATOM 1197 C CA . GLN A 1 156 ? -17.297 -0.284 -14.68 1 97.38 156 GLN A CA 1
ATOM 1198 C C . GLN A 1 156 ? -17.719 -0.357 -16.141 1 97.38 156 GLN A C 1
ATOM 1200 O O . GLN A 1 156 ? -18.906 -0.554 -16.438 1 97.38 156 GLN A O 1
ATOM 1205 N N . SER A 1 157 ? -16.797 -0.194 -17.031 1 97.12 157 SER A N 1
ATOM 1206 C CA . SER A 1 157 ? -17.078 -0.173 -18.453 1 97.12 157 SER A CA 1
ATOM 1207 C C . SER A 1 157 ? -17.594 -1.527 -18.938 1 97.12 157 SER A C 1
ATOM 1209 O O . SER A 1 157 ? -18.25 -1.615 -19.984 1 97.12 157 SER A O 1
ATOM 1211 N N . ILE A 1 158 ? -17.375 -2.566 -18.203 1 96.94 158 ILE A N 1
ATOM 1212 C CA . ILE A 1 158 ? -17.828 -3.891 -18.625 1 96.94 158 ILE A CA 1
ATOM 1213 C C . ILE A 1 158 ? -18.859 -4.41 -17.641 1 96.94 158 ILE A C 1
ATOM 1215 O O . ILE A 1 158 ? -19.047 -5.621 -17.484 1 96.94 158 ILE A O 1
ATOM 1219 N N . ASN A 1 159 ? -19.469 -3.51 -16.875 1 97.25 159 ASN A N 1
ATOM 1220 C CA . ASN A 1 159 ? -20.578 -3.773 -15.969 1 97.25 159 ASN A CA 1
ATOM 1221 C C . ASN A 1 159 ? -20.188 -4.738 -14.852 1 97.25 159 ASN A C 1
ATOM 1223 O O . ASN A 1 159 ? -20.953 -5.629 -14.492 1 97.25 159 ASN A O 1
ATOM 1227 N N . HIS A 1 160 ? -18.922 -4.641 -14.391 1 98 160 HIS A N 1
ATOM 1228 C CA . HIS A 1 160 ? -18.391 -5.395 -13.258 1 98 160 HIS A CA 1
ATOM 1229 C C . HIS A 1 160 ? -18.5 -6.895 -13.492 1 98 160 HIS A C 1
ATOM 1231 O O . HIS A 1 160 ? -18.844 -7.645 -12.57 1 98 160 HIS A O 1
ATOM 1237 N N . ARG A 1 161 ? -18.234 -7.238 -14.727 1 97.44 161 ARG A N 1
ATOM 1238 C CA . ARG A 1 161 ? -18.016 -8.648 -15.047 1 97.44 161 ARG A CA 1
ATOM 1239 C C . ARG A 1 161 ? -16.609 -9.078 -14.688 1 97.44 161 ARG A C 1
ATOM 1241 O O . ARG A 1 161 ? -15.672 -8.281 -14.766 1 97.44 161 ARG A O 1
ATOM 1248 N N . ASN A 1 162 ? -16.469 -10.328 -14.297 1 97.88 162 ASN A N 1
ATOM 1249 C CA . ASN A 1 162 ? -15.117 -10.852 -14.102 1 97.88 162 ASN A CA 1
ATOM 1250 C C . ASN A 1 162 ? -14.336 -10.891 -15.414 1 97.88 162 ASN A C 1
ATOM 1252 O O . ASN A 1 162 ? -14.781 -11.492 -16.391 1 97.88 162 ASN A O 1
ATOM 1256 N N . PRO A 1 163 ? -13.188 -10.258 -15.438 1 96.81 163 PRO A N 1
ATOM 1257 C CA . PRO A 1 163 ? -12.406 -10.297 -16.672 1 96.81 163 PRO A CA 1
ATOM 1258 C C . PRO A 1 163 ? -11.984 -11.711 -17.062 1 96.81 163 PRO A C 1
ATOM 1260 O O . PRO A 1 163 ? -11.508 -12.477 -16.219 1 96.81 163 PRO A O 1
ATOM 1263 N N . ASP A 1 164 ? -12.219 -12.055 -18.359 1 96.06 164 ASP A N 1
ATOM 1264 C CA . ASP A 1 164 ? -11.891 -13.414 -18.781 1 96.06 164 ASP A CA 1
ATOM 1265 C C . ASP A 1 164 ? -11.258 -13.414 -20.172 1 96.06 164 ASP A C 1
ATOM 1267 O O . ASP A 1 164 ? -10.914 -14.477 -20.703 1 96.06 164 ASP A O 1
ATOM 1271 N N . ASP A 1 165 ? -11.117 -12.234 -20.781 1 96.06 165 ASP A N 1
ATOM 1272 C CA . ASP A 1 165 ? -10.508 -12.062 -22.094 1 96.06 165 ASP A CA 1
ATOM 1273 C C . ASP A 1 165 ? -9.141 -11.383 -21.984 1 96.06 165 ASP A C 1
ATOM 1275 O O . ASP A 1 165 ? -9.055 -10.211 -21.594 1 96.06 165 ASP A O 1
ATOM 1279 N N . PRO A 1 166 ? -8.086 -12.078 -22.328 1 94.44 166 PRO A N 1
ATOM 1280 C CA . PRO A 1 166 ? -6.742 -11.5 -22.203 1 94.44 166 PRO A CA 1
ATOM 1281 C C . PRO A 1 166 ? -6.551 -10.258 -23.062 1 94.44 166 PRO A C 1
ATOM 1283 O O . PRO A 1 166 ? -5.582 -9.516 -22.891 1 94.44 166 PRO A O 1
ATOM 1286 N N . LEU A 1 167 ? -7.457 -10.023 -23.984 1 95.38 167 LEU A N 1
ATOM 1287 C CA . LEU A 1 167 ? -7.383 -8.852 -24.844 1 95.38 167 LEU A CA 1
ATOM 1288 C C . LEU A 1 167 ? -8.188 -7.695 -24.266 1 95.38 167 LEU A C 1
ATOM 1290 O O . LEU A 1 167 ? -8.195 -6.594 -24.812 1 95.38 167 LEU A O 1
ATOM 1294 N N . SER A 1 168 ? -8.812 -7.98 -23.141 1 94.69 168 SER A N 1
ATOM 1295 C CA . SER A 1 168 ? -9.656 -6.965 -22.531 1 94.69 168 SER A CA 1
ATOM 1296 C C . SER A 1 168 ? -9.445 -6.91 -21.016 1 94.69 168 SER A C 1
ATOM 1298 O O . SER A 1 168 ? -10.414 -6.977 -20.25 1 94.69 168 SER A O 1
ATOM 1300 N N . ALA A 1 169 ? -8.242 -6.805 -20.562 1 96.62 169 ALA A N 1
ATOM 1301 C CA . ALA A 1 169 ? -7.898 -6.578 -19.172 1 96.62 169 ALA A CA 1
ATOM 1302 C C . ALA A 1 169 ? -7.676 -5.094 -18.891 1 96.62 169 ALA A C 1
ATOM 1304 O O . ALA A 1 169 ? -7.723 -4.273 -19.812 1 96.62 169 ALA A O 1
ATOM 1305 N N . ALA A 1 170 ? -7.48 -4.738 -17.641 1 97.75 170 ALA A N 1
ATOM 1306 C CA . ALA A 1 170 ? -7.188 -3.359 -17.25 1 97.75 170 ALA A CA 1
ATOM 1307 C C . ALA A 1 170 ? -5.949 -2.842 -17.984 1 97.75 170 ALA A C 1
ATOM 1309 O O . ALA A 1 170 ? -5.863 -1.656 -18.312 1 97.75 170 ALA A O 1
ATOM 1310 N N . LEU A 1 171 ? -4.988 -3.717 -18.25 1 97.75 171 LEU A N 1
ATOM 1311 C CA . LEU A 1 171 ? -3.783 -3.342 -18.984 1 97.75 171 LEU A CA 1
ATOM 1312 C C . LEU A 1 171 ? -4.137 -2.781 -20.359 1 97.75 171 LEU A C 1
ATOM 1314 O O . LEU A 1 171 ? -3.631 -1.728 -20.75 1 97.75 171 LEU A O 1
ATOM 1318 N N . GLN A 1 172 ? -5 -3.488 -21.109 1 97.81 172 GLN A N 1
ATOM 1319 C CA . GLN A 1 172 ? -5.422 -3.055 -22.438 1 97.81 172 GLN A CA 1
ATOM 1320 C C . GLN A 1 172 ? -6.199 -1.744 -22.359 1 97.81 172 GLN A C 1
ATOM 1322 O O . GLN A 1 172 ? -6.016 -0.861 -23.203 1 97.81 172 GLN A O 1
ATOM 1327 N N . TYR A 1 173 ? -7.012 -1.698 -21.391 1 97.81 173 TYR A N 1
ATOM 1328 C CA . TYR A 1 173 ? -7.777 -0.476 -21.188 1 97.81 173 TYR A CA 1
ATOM 1329 C C . TYR A 1 173 ? -6.855 0.706 -20.906 1 97.81 173 TYR A C 1
ATOM 1331 O O . TYR A 1 173 ? -7.07 1.804 -21.422 1 97.81 173 TYR A O 1
ATOM 1339 N N . THR A 1 174 ? -5.828 0.531 -20.125 1 97.31 174 THR A N 1
ATOM 1340 C CA . THR A 1 174 ? -4.875 1.557 -19.703 1 97.31 174 THR A CA 1
ATOM 1341 C C . THR A 1 174 ? -4.098 2.088 -20.906 1 97.31 174 THR A C 1
ATOM 1343 O O . THR A 1 174 ? -3.875 3.295 -21.031 1 97.31 174 THR A O 1
ATOM 1346 N N . HIS A 1 175 ? -3.719 1.238 -21.766 1 96.44 175 HIS A N 1
ATOM 1347 C CA . HIS A 1 175 ? -2.811 1.617 -22.844 1 96.44 175 HIS A CA 1
ATOM 1348 C C . HIS A 1 175 ? -3.545 1.714 -24.172 1 96.44 175 HIS A C 1
ATOM 1350 O O . HIS A 1 175 ? -2.922 1.929 -25.219 1 96.44 175 HIS A O 1
ATOM 1356 N N . ASP A 1 176 ? -4.816 1.532 -24.156 1 96.44 176 ASP A N 1
ATOM 1357 C CA . ASP A 1 176 ? -5.629 1.573 -25.375 1 96.44 176 ASP A CA 1
ATOM 1358 C C . ASP A 1 176 ? -5.043 0.672 -26.453 1 96.44 176 ASP A C 1
ATOM 1360 O O . ASP A 1 176 ? -4.754 1.132 -27.562 1 96.44 176 ASP A O 1
ATOM 1364 N N . MET A 1 177 ? -4.957 -0.626 -26.078 1 95.75 177 MET A N 1
ATOM 1365 C CA . MET A 1 177 ? -4.344 -1.587 -26.984 1 95.75 177 MET A CA 1
ATOM 1366 C C . MET A 1 177 ? -5.203 -2.84 -27.109 1 95.75 177 MET A C 1
ATOM 1368 O O . MET A 1 177 ? -6.129 -3.049 -26.328 1 95.75 177 MET A O 1
ATOM 1372 N N . ASN A 1 178 ? -4.871 -3.65 -28.156 1 94.88 178 ASN A N 1
ATOM 1373 C CA . ASN A 1 178 ? -5.648 -4.852 -28.438 1 94.88 178 ASN A CA 1
ATOM 1374 C C . ASN A 1 178 ? -4.754 -6.082 -28.562 1 94.88 178 ASN A C 1
ATOM 1376 O O . ASN A 1 178 ? -5.023 -6.969 -29.375 1 94.88 178 ASN A O 1
ATOM 1380 N N . ILE A 1 179 ? -3.674 -6.07 -27.891 1 94.19 179 ILE A N 1
ATOM 1381 C CA . ILE A 1 179 ? -2.781 -7.223 -27.828 1 94.19 179 ILE A CA 1
ATOM 1382 C C . ILE A 1 179 ? -2.701 -7.719 -26.375 1 94.19 179 ILE A C 1
ATOM 1384 O O . ILE A 1 179 ? -2.975 -6.965 -25.438 1 94.19 179 ILE A O 1
ATOM 1388 N N . ASP A 1 180 ? -2.375 -8.953 -26.188 1 94.12 180 ASP A N 1
ATOM 1389 C CA . ASP A 1 180 ? -2.311 -9.484 -24.828 1 94.12 180 ASP A CA 1
ATOM 1390 C C . ASP A 1 180 ? -1.06 -8.992 -24.109 1 94.12 180 ASP A C 1
ATOM 1392 O O . ASP A 1 180 ? -0.118 -8.516 -24.734 1 94.12 180 ASP A O 1
ATOM 1396 N N . GLY A 1 181 ? -1.021 -9.125 -22.859 1 94.31 181 GLY A N 1
ATOM 1397 C CA . GLY A 1 181 ? 0.029 -8.586 -22.016 1 94.31 181 GLY A CA 1
ATOM 1398 C C . GLY A 1 181 ? 1.405 -9.133 -22.344 1 94.31 181 GLY A C 1
ATOM 1399 O O . GLY A 1 181 ? 2.396 -8.398 -22.297 1 94.31 181 GLY A O 1
ATOM 1400 N N . PHE A 1 182 ? 1.476 -10.398 -22.656 1 91.31 182 PHE A N 1
ATOM 1401 C CA . PHE A 1 182 ? 2.773 -11.008 -22.906 1 91.31 182 PHE A CA 1
ATOM 1402 C C . PHE A 1 182 ? 3.342 -10.523 -24.234 1 91.31 182 PHE A C 1
ATOM 1404 O O . PHE A 1 182 ? 4.543 -10.273 -24.359 1 91.31 182 PHE A O 1
ATOM 1411 N N . THR A 1 183 ? 2.477 -10.406 -25.25 1 91.62 183 THR A N 1
ATOM 1412 C CA . THR A 1 183 ? 2.887 -9.789 -26.5 1 91.62 183 THR A CA 1
ATOM 1413 C C . THR A 1 183 ? 3.348 -8.359 -26.281 1 91.62 183 THR A C 1
ATOM 1415 O O . THR A 1 183 ? 4.344 -7.918 -26.859 1 91.62 183 THR A O 1
ATOM 1418 N N . TRP A 1 184 ? 2.631 -7.68 -25.469 1 93.88 184 TRP A N 1
ATOM 1419 C CA . TRP A 1 184 ? 3.002 -6.309 -25.125 1 93.88 184 TRP A CA 1
ATOM 1420 C C . TRP A 1 184 ? 4.383 -6.266 -24.469 1 93.88 184 TRP A C 1
ATOM 1422 O O . TRP A 1 184 ? 5.199 -5.402 -24.797 1 93.88 184 TRP A O 1
ATOM 1432 N N . LEU A 1 185 ? 4.684 -7.156 -23.562 1 92.62 185 LEU A N 1
ATOM 1433 C CA . LEU A 1 185 ? 5.992 -7.23 -22.922 1 92.62 185 LEU A CA 1
ATOM 1434 C C . LEU A 1 185 ? 7.09 -7.48 -23.953 1 92.62 185 LEU A C 1
ATOM 1436 O O . LEU A 1 185 ? 8.164 -6.871 -23.891 1 92.62 185 LEU A O 1
ATOM 1440 N N . CYS A 1 186 ? 6.816 -8.336 -24.891 1 88.56 186 CYS A N 1
ATOM 1441 C CA . CYS A 1 186 ? 7.797 -8.648 -25.922 1 88.56 186 CYS A CA 1
ATOM 1442 C C . CYS A 1 186 ? 8.117 -7.426 -26.766 1 88.56 186 CYS A C 1
ATOM 1444 O O . CYS A 1 186 ? 9.242 -7.266 -27.234 1 88.56 186 CYS A O 1
ATOM 1446 N N . ARG A 1 187 ? 7.184 -6.523 -26.906 1 92.06 187 ARG A N 1
ATOM 1447 C CA . ARG A 1 187 ? 7.359 -5.316 -27.703 1 92.06 187 ARG A CA 1
ATOM 1448 C C . ARG A 1 187 ? 7.992 -4.203 -26.875 1 92.06 187 ARG A C 1
ATOM 1450 O O . ARG A 1 187 ? 8.359 -3.152 -27.406 1 92.06 187 ARG A O 1
ATOM 1457 N N . ASN A 1 188 ? 8.141 -4.41 -25.609 1 93.75 188 ASN A N 1
ATOM 1458 C CA . ASN A 1 188 ? 8.742 -3.451 -24.688 1 93.75 188 ASN A CA 1
ATOM 1459 C C . ASN A 1 188 ? 9.867 -4.082 -23.875 1 93.75 188 ASN A C 1
ATOM 1461 O O . ASN A 1 188 ? 9.672 -4.449 -22.719 1 93.75 188 ASN A O 1
ATOM 1465 N N . PRO A 1 189 ? 11.055 -4.07 -24.359 1 92.5 189 PRO A N 1
ATOM 1466 C CA . PRO A 1 189 ? 12.172 -4.828 -23.781 1 92.5 189 PRO A CA 1
ATOM 1467 C C . PRO A 1 189 ? 12.461 -4.453 -22.328 1 92.5 189 PRO A C 1
ATOM 1469 O O . PRO A 1 189 ? 12.773 -5.324 -21.516 1 92.5 189 PRO A O 1
ATOM 1472 N N . GLU A 1 190 ? 12.383 -3.148 -22.031 1 94 190 GLU A N 1
ATOM 1473 C CA . GLU A 1 190 ? 12.641 -2.742 -20.656 1 94 190 GLU A CA 1
ATOM 1474 C C . GLU A 1 190 ? 11.617 -3.346 -19.688 1 94 190 GLU A C 1
ATOM 1476 O O . GLU A 1 190 ? 11.977 -3.83 -18.609 1 94 190 GLU A O 1
ATOM 1481 N N . ALA A 1 191 ? 10.391 -3.283 -20.125 1 94.44 191 ALA A N 1
ATOM 1482 C CA . ALA A 1 191 ? 9.328 -3.883 -19.328 1 94.44 191 ALA A CA 1
ATOM 1483 C C . ALA A 1 191 ? 9.508 -5.395 -19.219 1 94.44 191 ALA A C 1
ATOM 1485 O O . ALA A 1 191 ? 9.305 -5.973 -18.156 1 94.44 191 ALA A O 1
ATOM 1486 N N . LEU A 1 192 ? 9.867 -5.988 -20.312 1 92.12 192 LEU A N 1
ATOM 1487 C CA . LEU A 1 192 ? 10.094 -7.43 -20.328 1 92.12 192 LEU A CA 1
ATOM 1488 C C . LEU A 1 192 ? 11.195 -7.828 -19.359 1 92.12 192 LEU A C 1
ATOM 1490 O O . LEU A 1 192 ? 11.062 -8.812 -18.625 1 92.12 192 LEU A O 1
ATOM 1494 N N . ASN A 1 193 ? 12.258 -7.062 -19.312 1 91.06 193 ASN A N 1
ATOM 1495 C CA . ASN A 1 193 ? 13.375 -7.336 -18.406 1 91.06 193 ASN A CA 1
ATOM 1496 C C . ASN A 1 193 ? 12.945 -7.25 -16.953 1 91.06 193 ASN A C 1
ATOM 1498 O O . ASN A 1 193 ? 13.289 -8.117 -16.141 1 91.06 193 ASN A O 1
ATOM 1502 N N . ARG A 1 194 ? 12.211 -6.219 -16.609 1 93.94 194 ARG A N 1
ATOM 1503 C CA . ARG A 1 194 ? 11.711 -6.07 -15.242 1 93.94 194 ARG A CA 1
ATOM 1504 C C . ARG A 1 194 ? 10.789 -7.223 -14.867 1 93.94 194 ARG A C 1
ATOM 1506 O O . ARG A 1 194 ? 10.859 -7.742 -13.75 1 93.94 194 ARG A O 1
ATOM 1513 N N . PHE A 1 195 ? 9.984 -7.586 -15.828 1 92.31 195 PHE A N 1
ATOM 1514 C CA . PHE A 1 195 ? 9.047 -8.68 -15.578 1 92.31 195 PHE A CA 1
ATOM 1515 C C . PHE A 1 195 ? 9.789 -9.984 -15.328 1 92.31 195 PHE A C 1
ATOM 1517 O O . PHE A 1 195 ? 9.445 -10.742 -14.414 1 92.31 195 PHE A O 1
ATOM 1524 N N . ASN A 1 196 ? 10.758 -10.203 -16.047 1 85.62 196 ASN A N 1
ATOM 1525 C CA . ASN A 1 196 ? 11.562 -11.406 -15.875 1 85.62 196 ASN A CA 1
ATOM 1526 C C . ASN A 1 196 ? 12.219 -11.445 -14.5 1 85.62 196 ASN A C 1
ATOM 1528 O O . ASN A 1 196 ? 12.242 -12.492 -13.844 1 85.62 196 ASN A O 1
ATOM 1532 N N . TYR A 1 197 ? 12.766 -10.344 -14.086 1 88.56 197 TYR A N 1
ATOM 1533 C CA . TYR A 1 197 ? 13.352 -10.273 -12.75 1 88.56 197 TYR A CA 1
ATOM 1534 C C . TYR A 1 197 ? 12.297 -10.492 -11.68 1 88.56 197 TYR A C 1
ATOM 1536 O O . TYR A 1 197 ? 12.547 -11.164 -10.672 1 88.56 197 TYR A O 1
ATOM 1544 N N . CYS A 1 198 ? 11.172 -9.922 -11.914 1 90.69 198 CYS A N 1
ATOM 1545 C CA . CYS A 1 198 ? 10.047 -10.078 -11 1 90.69 198 CYS A CA 1
ATOM 1546 C C . CYS A 1 198 ? 9.688 -11.547 -10.828 1 90.69 198 CYS A C 1
ATOM 1548 O O . CYS A 1 198 ? 9.508 -12.023 -9.703 1 90.69 198 CYS A O 1
ATOM 1550 N N . MET A 1 199 ? 9.586 -12.234 -11.922 1 85.56 199 MET A N 1
ATOM 1551 C CA . MET A 1 199 ? 9.234 -13.656 -11.883 1 85.56 199 MET A CA 1
ATOM 1552 C C . MET A 1 199 ? 10.297 -14.461 -11.148 1 85.56 199 MET A C 1
ATOM 1554 O O . MET A 1 199 ? 9.977 -15.383 -10.398 1 85.56 199 MET A O 1
ATOM 1558 N N . GLU A 1 200 ? 11.547 -14.094 -11.328 1 81.06 200 GLU A N 1
ATOM 1559 C CA . GLU A 1 200 ? 12.641 -14.742 -10.617 1 81.06 200 GLU A CA 1
ATOM 1560 C C . GLU A 1 200 ? 12.547 -14.492 -9.109 1 81.06 200 GLU A C 1
ATOM 1562 O O . GLU A 1 200 ? 12.805 -15.383 -8.312 1 81.06 200 GLU A O 1
ATOM 1567 N N . GLY A 1 201 ? 12.219 -13.289 -8.797 1 80.38 201 GLY A N 1
ATOM 1568 C CA . GLY A 1 201 ? 12.125 -12.891 -7.406 1 80.38 201 GLY A CA 1
ATOM 1569 C C . GLY A 1 201 ? 10.992 -13.57 -6.664 1 80.38 201 GLY A C 1
ATOM 1570 O O . GLY A 1 201 ? 11.148 -13.961 -5.504 1 80.38 201 GLY A O 1
ATOM 1571 N N . GLN A 1 202 ? 9.953 -13.688 -7.289 1 77.75 202 GLN A N 1
ATOM 1572 C CA . GLN A 1 202 ? 8.789 -14.32 -6.668 1 77.75 202 GLN A CA 1
ATOM 1573 C C . GLN A 1 202 ? 9.055 -15.789 -6.379 1 77.75 202 GLN A C 1
ATOM 1575 O O . GLN A 1 202 ? 8.484 -16.359 -5.445 1 77.75 202 GLN A O 1
ATOM 1580 N N . ARG A 1 203 ? 10.055 -16.344 -7 1 68.56 203 ARG A N 1
ATOM 1581 C CA . ARG A 1 203 ? 10.312 -17.781 -6.934 1 68.56 203 ARG A CA 1
ATOM 1582 C C . ARG A 1 203 ? 11.523 -18.078 -6.055 1 68.56 203 ARG A C 1
ATOM 1584 O O . ARG A 1 203 ? 11.672 -19.188 -5.551 1 68.56 203 ARG A O 1
ATOM 1591 N N . ALA A 1 204 ? 12.422 -17.188 -5.812 1 62.69 204 ALA A N 1
ATOM 1592 C CA . ALA A 1 204 ? 13.797 -17.422 -5.398 1 62.69 204 ALA A CA 1
ATOM 1593 C C . ALA A 1 204 ? 13.859 -18.016 -3.994 1 62.69 204 ALA A C 1
ATOM 1595 O O . ALA A 1 204 ? 14.727 -18.844 -3.697 1 62.69 204 ALA A O 1
ATOM 1596 N N . ASP A 1 205 ? 13.023 -17.781 -3.195 1 68.06 205 ASP A N 1
ATOM 1597 C CA . ASP A 1 205 ? 13.234 -18.359 -1.871 1 68.06 205 ASP A CA 1
ATOM 1598 C C . ASP A 1 205 ? 12.219 -19.469 -1.586 1 68.06 205 ASP A C 1
ATOM 1600 O O . ASP A 1 205 ? 12.125 -19.953 -0.458 1 68.06 205 ASP A O 1
ATOM 1604 N N . ARG A 1 206 ? 11.75 -19.906 -2.619 1 76.94 206 ARG A N 1
ATOM 1605 C CA . ARG A 1 206 ? 10.812 -21.016 -2.432 1 76.94 206 ARG A CA 1
ATOM 1606 C C . ARG A 1 206 ? 11.461 -22.344 -2.791 1 76.94 206 ARG A C 1
ATOM 1608 O O . ARG A 1 206 ? 12.258 -22.422 -3.73 1 76.94 206 ARG A O 1
ATOM 1615 N N . PRO A 1 207 ? 11.203 -23.312 -1.942 1 83.31 207 PRO A N 1
ATOM 1616 C CA . PRO A 1 207 ? 11.766 -24.609 -2.273 1 83.31 207 PRO A CA 1
ATOM 1617 C C . PRO A 1 207 ? 11.297 -25.141 -3.629 1 83.31 207 PRO A C 1
ATOM 1619 O O . PRO A 1 207 ? 10.141 -24.922 -4.012 1 83.31 207 PRO A O 1
ATOM 1622 N N . HIS A 1 208 ? 12.32 -25.688 -4.301 1 90.38 208 HIS A N 1
ATOM 1623 C CA . HIS A 1 208 ? 11.961 -26.391 -5.535 1 90.38 208 HIS A CA 1
ATOM 1624 C C . HIS A 1 208 ? 10.953 -27.5 -5.27 1 90.38 208 HIS A C 1
ATOM 1626 O O . HIS A 1 208 ? 11.023 -28.172 -4.242 1 90.38 208 HIS A O 1
ATOM 1632 N N . TRP A 1 209 ? 9.984 -27.672 -6.121 1 92.25 209 TRP A N 1
ATOM 1633 C CA . TRP A 1 209 ? 8.93 -28.656 -5.91 1 92.25 209 TRP A CA 1
ATOM 1634 C C . TRP A 1 209 ? 9.508 -30.047 -5.738 1 92.25 209 TRP A C 1
ATOM 1636 O O . TRP A 1 209 ? 8.938 -30.875 -5.023 1 92.25 209 TRP A O 1
ATOM 1646 N N . GLY A 1 210 ? 10.688 -30.312 -6.324 1 93.69 210 GLY A N 1
ATOM 1647 C CA . GLY A 1 210 ? 11.352 -31.594 -6.191 1 93.69 210 GLY A CA 1
ATOM 1648 C C . GLY A 1 210 ? 11.82 -31.891 -4.781 1 93.69 210 GLY A C 1
ATOM 1649 O O . GLY A 1 210 ? 12.141 -33.031 -4.445 1 93.69 210 GLY A O 1
ATOM 1650 N N . ASP A 1 211 ? 11.797 -30.828 -3.979 1 92.25 211 ASP A N 1
ATOM 1651 C CA . ASP A 1 211 ? 12.305 -31 -2.619 1 92.25 211 ASP A CA 1
ATOM 1652 C C . ASP A 1 211 ? 11.195 -31.406 -1.662 1 92.25 211 ASP A C 1
ATOM 1654 O O . ASP A 1 211 ? 11.461 -31.875 -0.55 1 92.25 211 ASP A O 1
ATOM 1658 N N . TRP A 1 212 ? 9.961 -31.266 -2.051 1 90.94 212 TRP A N 1
ATOM 1659 C CA . TRP A 1 212 ? 8.906 -31.562 -1.089 1 90.94 212 TRP A CA 1
ATOM 1660 C C . TRP A 1 212 ? 7.824 -32.438 -1.727 1 90.94 212 TRP A C 1
ATOM 1662 O O . TRP A 1 212 ? 7.082 -33.125 -1.026 1 90.94 212 TRP A O 1
ATOM 1672 N N . PHE A 1 213 ? 7.602 -32.406 -3.01 1 94.81 213 PHE A N 1
ATOM 1673 C CA . PHE A 1 213 ? 6.723 -33.312 -3.721 1 94.81 213 PHE A CA 1
ATOM 1674 C C . PHE A 1 213 ? 7.355 -34.719 -3.824 1 94.81 213 PHE A C 1
ATOM 1676 O O . PHE A 1 213 ? 8.562 -34.844 -4.043 1 94.81 213 PHE A O 1
ATOM 1683 N N . PRO A 1 214 ? 6.621 -35.75 -3.617 1 96.25 214 PRO A N 1
ATOM 1684 C CA . PRO A 1 214 ? 7.195 -37.094 -3.674 1 96.25 214 PRO A CA 1
ATOM 1685 C C . PRO A 1 214 ? 7.434 -37.594 -5.105 1 96.25 214 PRO A C 1
ATOM 1687 O O . PRO A 1 214 ? 6.758 -38.5 -5.57 1 96.25 214 PRO A O 1
ATOM 1690 N N . VAL A 1 215 ? 8.461 -37.062 -5.699 1 97.25 215 VAL A N 1
ATOM 1691 C CA . VAL A 1 215 ? 8.781 -37.25 -7.113 1 97.25 215 VAL A CA 1
ATOM 1692 C C . VAL A 1 215 ? 9.031 -38.719 -7.391 1 97.25 215 VAL A C 1
ATOM 1694 O O . VAL A 1 215 ? 8.562 -39.281 -8.398 1 97.25 215 VAL A O 1
ATOM 1697 N N . HIS A 1 216 ? 9.766 -39.438 -6.566 1 96.31 216 HIS A N 1
ATOM 1698 C CA . HIS A 1 216 ? 10.055 -40.844 -6.777 1 96.31 216 HIS A CA 1
ATOM 1699 C C . HIS A 1 216 ? 8.773 -41.688 -6.812 1 96.31 216 HIS A C 1
ATOM 1701 O O . HIS A 1 216 ? 8.492 -42.344 -7.809 1 96.31 216 HIS A O 1
ATOM 1707 N N . GLU A 1 217 ? 8.023 -41.469 -5.855 1 96.12 217 GLU A N 1
ATOM 1708 C CA . GLU A 1 217 ? 6.812 -42.281 -5.711 1 96.12 217 GLU A CA 1
ATOM 1709 C C . GLU A 1 217 ? 5.801 -41.938 -6.801 1 96.12 217 GLU A C 1
ATOM 1711 O O . GLU A 1 217 ? 5.117 -42.812 -7.32 1 96.12 217 GLU A O 1
ATOM 1716 N N . ARG A 1 218 ? 5.711 -40.688 -7.152 1 96.06 218 ARG A N 1
ATOM 1717 C CA . ARG A 1 218 ? 4.617 -40.219 -8.008 1 96.06 218 ARG A CA 1
ATOM 1718 C C . ARG A 1 218 ? 5.02 -40.281 -9.477 1 96.06 218 ARG A C 1
ATOM 1720 O O . ARG A 1 218 ? 4.164 -40.375 -10.359 1 96.06 218 ARG A O 1
ATOM 1727 N N . LEU A 1 219 ? 6.348 -40.188 -9.734 1 96.81 219 LEU A N 1
ATOM 1728 C CA . LEU A 1 219 ? 6.758 -40.062 -11.125 1 96.81 219 LEU A CA 1
ATOM 1729 C C . LEU A 1 219 ? 7.805 -41.094 -11.492 1 96.81 219 LEU A C 1
ATOM 1731 O O . LEU A 1 219 ? 7.59 -41.906 -12.391 1 96.81 219 LEU A O 1
ATOM 1735 N N . LEU A 1 220 ? 8.812 -41.25 -10.773 1 96.25 220 LEU A N 1
ATOM 1736 C CA . LEU A 1 220 ? 10.008 -41.969 -11.219 1 96.25 220 LEU A CA 1
ATOM 1737 C C . LEU A 1 220 ? 9.836 -43.469 -11.047 1 96.25 220 LEU A C 1
ATOM 1739 O O . LEU A 1 220 ? 10.383 -44.25 -11.828 1 96.25 220 LEU A O 1
ATOM 1743 N N . ASP A 1 221 ? 9.172 -43.906 -10.039 1 94.44 221 ASP A N 1
ATOM 1744 C CA . ASP A 1 221 ? 9.141 -45.312 -9.672 1 94.44 221 ASP A CA 1
ATOM 1745 C C . ASP A 1 221 ? 8.086 -46.062 -10.484 1 94.44 221 ASP A C 1
ATOM 1747 O O . ASP A 1 221 ? 7.891 -47.25 -10.297 1 94.44 221 ASP A O 1
ATOM 1751 N N . HIS A 1 222 ? 7.508 -45.5 -11.406 1 94.25 222 HIS A N 1
ATOM 1752 C CA . HIS A 1 222 ? 6.551 -46.219 -12.258 1 94.25 222 HIS A CA 1
ATOM 1753 C C . HIS A 1 222 ? 7.238 -47.281 -13.086 1 94.25 222 HIS A C 1
ATOM 1755 O O . HIS A 1 222 ? 8.297 -47.062 -13.664 1 94.25 222 HIS A O 1
ATOM 1761 N N . PRO A 1 223 ? 6.641 -48.406 -13.242 1 93.88 223 PRO A N 1
ATOM 1762 C CA . PRO A 1 223 ? 7.289 -49.531 -13.906 1 93.88 223 PRO A CA 1
ATOM 1763 C C . PRO A 1 223 ? 7.516 -49.281 -15.398 1 93.88 223 PRO A C 1
ATOM 1765 O O . PRO A 1 223 ? 8.445 -49.844 -15.984 1 93.88 223 PRO A O 1
ATOM 1768 N N . ASP A 1 224 ? 6.781 -48.438 -15.938 1 94.19 224 ASP A N 1
ATOM 1769 C CA . ASP A 1 224 ? 6.867 -48.219 -17.375 1 94.19 224 ASP A CA 1
ATOM 1770 C C . ASP A 1 224 ? 7.934 -47.188 -17.703 1 94.19 224 ASP A C 1
ATOM 1772 O O . ASP A 1 224 ? 8.211 -46.906 -18.875 1 94.19 224 ASP A O 1
ATOM 1776 N N . MET A 1 225 ? 8.578 -46.625 -16.719 1 93.69 225 MET A N 1
ATOM 1777 C CA . MET A 1 225 ? 9.562 -45.594 -16.969 1 93.69 225 MET A CA 1
ATOM 1778 C C . MET A 1 225 ? 10.812 -46.156 -17.625 1 93.69 225 MET A C 1
ATOM 1780 O O . MET A 1 225 ? 11.328 -47.188 -17.203 1 93.69 225 MET A O 1
ATOM 1784 N N . THR A 1 226 ? 11.219 -45.531 -18.75 1 93 226 THR A N 1
ATOM 1785 C CA . THR A 1 226 ? 12.453 -45.875 -19.453 1 93 226 THR A CA 1
ATOM 1786 C C . THR A 1 226 ? 13.195 -44.594 -19.859 1 93 226 THR A C 1
ATOM 1788 O O . THR A 1 226 ? 12.672 -43.5 -19.734 1 93 226 THR A O 1
ATOM 1791 N N . ALA A 1 227 ? 14.398 -44.719 -20.375 1 93.06 227 ALA A N 1
ATOM 1792 C CA . ALA A 1 227 ? 15.234 -43.594 -20.766 1 93.06 227 ALA A CA 1
ATOM 1793 C C . ALA A 1 227 ? 14.664 -42.875 -21.984 1 93.06 227 ALA A C 1
ATOM 1795 O O . ALA A 1 227 ? 14.961 -41.719 -22.234 1 93.06 227 ALA A O 1
ATOM 1796 N N . GLU A 1 228 ? 13.859 -43.531 -22.734 1 94.19 228 GLU A N 1
ATOM 1797 C CA . GLU A 1 228 ? 13.352 -43 -23.969 1 94.19 228 GLU A CA 1
ATOM 1798 C C . GLU A 1 228 ? 12.078 -42.188 -23.734 1 94.19 228 GLU A C 1
ATOM 1800 O O . GLU A 1 228 ? 11.68 -41.375 -24.578 1 94.19 228 GLU A O 1
ATOM 1805 N N . ILE A 1 229 ? 11.445 -42.344 -22.578 1 96.12 229 ILE A N 1
ATOM 1806 C CA . ILE A 1 229 ? 10.188 -41.688 -22.266 1 96.12 229 ILE A CA 1
ATOM 1807 C C . ILE A 1 229 ? 10.453 -40.25 -21.859 1 96.12 229 ILE A C 1
ATOM 1809 O O . ILE A 1 229 ? 11.398 -39.969 -21.109 1 96.12 229 ILE A O 1
ATOM 1813 N N . PRO A 1 230 ? 9.734 -39.344 -22.469 1 97.94 230 PRO A N 1
ATOM 1814 C CA . PRO A 1 230 ? 9.781 -38 -21.859 1 97.94 230 PRO A CA 1
ATOM 1815 C C . PRO A 1 230 ? 9.297 -38 -20.406 1 97.94 230 PRO A C 1
ATOM 1817 O O . PRO A 1 230 ? 8.125 -38.281 -20.141 1 97.94 230 PRO A O 1
ATOM 1820 N N . LEU A 1 231 ? 10.195 -37.75 -19.531 1 98.12 231 LEU A N 1
ATOM 1821 C CA . LEU A 1 231 ? 9.875 -37.781 -18.109 1 98.12 231 LEU A CA 1
ATOM 1822 C C . LEU A 1 231 ? 9.047 -36.562 -17.719 1 98.12 231 LEU A C 1
ATOM 1824 O O . LEU A 1 231 ? 7.977 -36.688 -17.109 1 98.12 231 LEU A O 1
ATOM 1828 N N . LEU A 1 232 ? 9.547 -35.375 -17.984 1 98.38 232 LEU A N 1
ATOM 1829 C CA . LEU A 1 232 ? 8.922 -34.125 -17.594 1 98.38 232 LEU A CA 1
ATOM 1830 C C . LEU A 1 232 ? 8.93 -33.125 -18.75 1 98.38 232 LEU A C 1
ATOM 1832 O O . LEU A 1 232 ? 9.984 -32.812 -19.312 1 98.38 232 LEU A O 1
ATOM 1836 N N . VAL A 1 233 ? 7.762 -32.719 -19.156 1 98.56 233 VAL A N 1
ATOM 1837 C CA . VAL A 1 233 ? 7.586 -31.656 -20.141 1 98.56 233 VAL A CA 1
ATOM 1838 C C . VAL A 1 233 ? 7.125 -30.375 -19.438 1 98.56 233 VAL A C 1
ATOM 1840 O O . VAL A 1 233 ? 5.98 -30.297 -18.984 1 98.56 233 VAL A O 1
ATOM 1843 N N . ASP A 1 234 ? 7.98 -29.422 -19.312 1 98.19 234 ASP A N 1
ATOM 1844 C CA . ASP A 1 234 ? 7.664 -28.141 -18.688 1 98.19 234 ASP A CA 1
ATOM 1845 C C . ASP A 1 234 ? 7.062 -27.172 -19.703 1 98.19 234 ASP A C 1
ATOM 1847 O O . ASP A 1 234 ? 7.77 -26.641 -20.562 1 98.19 234 ASP A O 1
ATOM 1851 N N . ILE A 1 235 ? 5.746 -26.984 -19.609 1 98.06 235 ILE A N 1
ATOM 1852 C CA . ILE A 1 235 ? 4.992 -26.203 -20.594 1 98.06 235 ILE A CA 1
ATOM 1853 C C . ILE A 1 235 ? 4.922 -24.75 -20.156 1 98.06 235 ILE A C 1
ATOM 1855 O O . ILE A 1 235 ? 4.477 -24.453 -19.031 1 98.06 235 ILE A O 1
ATOM 1859 N N . GLY A 1 236 ? 5.207 -23.828 -21.062 1 95.12 236 GLY A N 1
ATOM 1860 C CA . GLY A 1 236 ? 5.363 -22.438 -20.656 1 95.12 236 GLY A CA 1
ATOM 1861 C C . GLY A 1 236 ? 6.52 -22.219 -19.703 1 95.12 236 GLY A C 1
ATOM 1862 O O . GLY A 1 236 ? 6.375 -21.516 -18.703 1 95.12 236 GLY A O 1
ATOM 1863 N N . ALA A 1 237 ? 7.699 -22.75 -20 1 92.69 237 ALA A N 1
ATOM 1864 C CA . ALA A 1 237 ? 8.773 -22.969 -19.047 1 92.69 237 ALA A CA 1
ATOM 1865 C C . ALA A 1 237 ? 9.672 -21.734 -18.938 1 92.69 237 ALA A C 1
ATOM 1867 O O . ALA A 1 237 ? 10.461 -21.594 -18 1 92.69 237 ALA A O 1
ATOM 1868 N N . GLY A 1 238 ? 9.539 -20.844 -19.938 1 88.06 238 GLY A N 1
ATOM 1869 C CA . GLY A 1 238 ? 10.492 -19.75 -19.984 1 88.06 238 GLY A CA 1
ATOM 1870 C C . GLY A 1 238 ? 11.93 -20.219 -20.094 1 88.06 238 GLY A C 1
ATOM 1871 O O . GLY A 1 238 ? 12.258 -21 -20.984 1 88.06 238 GLY A O 1
ATOM 1872 N N . GLY A 1 239 ? 12.812 -19.906 -19.156 1 85.12 239 GLY A N 1
ATOM 1873 C CA . GLY A 1 239 ? 14.227 -20.219 -19.219 1 85.12 239 GLY A CA 1
ATOM 1874 C C . GLY A 1 239 ? 14.555 -21.641 -18.812 1 85.12 239 GLY A C 1
ATOM 1875 O O . GLY A 1 239 ? 15.695 -22.078 -18.922 1 85.12 239 GLY A O 1
ATOM 1876 N N . GLY A 1 240 ? 13.586 -22.359 -18.391 1 89.56 240 GLY A N 1
ATOM 1877 C CA . GLY A 1 240 ? 13.766 -23.766 -18.062 1 89.56 240 GLY A CA 1
ATOM 1878 C C . GLY A 1 240 ? 14.43 -23.984 -16.719 1 89.56 240 GLY A C 1
ATOM 1879 O O . GLY A 1 240 ? 14.938 -25.078 -16.438 1 89.56 240 GLY A O 1
ATOM 1880 N N . HIS A 1 241 ? 14.422 -23.047 -15.844 1 87.5 241 HIS A N 1
ATOM 1881 C CA . HIS A 1 241 ? 15.125 -23.109 -14.57 1 87.5 241 HIS A CA 1
ATOM 1882 C C . HIS A 1 241 ? 14.586 -24.219 -13.688 1 87.5 241 HIS A C 1
ATOM 1884 O O . HIS A 1 241 ? 15.328 -24.844 -12.922 1 87.5 241 HIS A O 1
ATOM 1890 N N . ASP A 1 242 ? 13.32 -24.5 -13.773 1 92.25 242 ASP A N 1
ATOM 1891 C CA . ASP A 1 242 ? 12.719 -25.547 -12.953 1 92.25 242 ASP A CA 1
ATOM 1892 C C . ASP A 1 242 ? 13.242 -26.922 -13.359 1 92.25 242 ASP A C 1
ATOM 1894 O O . ASP A 1 242 ? 13.5 -27.781 -12.508 1 92.25 242 ASP A O 1
ATOM 1898 N N . LEU A 1 243 ? 13.422 -27.125 -14.625 1 95.19 243 LEU A N 1
ATOM 1899 C CA . LEU A 1 243 ? 13.922 -28.406 -15.094 1 95.19 243 LEU A CA 1
ATOM 1900 C C . LEU A 1 243 ? 15.406 -28.562 -14.781 1 95.19 243 LEU A C 1
ATOM 1902 O O . LEU A 1 243 ? 15.867 -29.656 -14.469 1 95.19 243 LEU A O 1
ATOM 1906 N N . ILE A 1 244 ? 16.109 -27.438 -14.922 1 94 244 ILE A N 1
ATOM 1907 C CA . ILE A 1 244 ? 17.516 -27.484 -14.539 1 94 244 ILE A CA 1
ATOM 1908 C C . ILE A 1 244 ? 17.641 -27.891 -13.07 1 94 244 ILE A C 1
ATOM 1910 O O . ILE A 1 244 ? 18.453 -28.734 -12.727 1 94 244 ILE A O 1
ATOM 1914 N N . GLY A 1 245 ? 16.828 -27.281 -12.234 1 93.31 245 GLY A N 1
ATOM 1915 C CA . GLY A 1 245 ? 16.812 -27.641 -10.828 1 93.31 245 GLY A CA 1
ATOM 1916 C C . GLY A 1 245 ? 16.406 -29.094 -10.602 1 93.31 245 GLY A C 1
ATOM 1917 O O . GLY A 1 245 ? 16.938 -29.75 -9.703 1 93.31 245 GLY A O 1
ATOM 1918 N N . PHE A 1 246 ? 15.5 -29.562 -11.359 1 96.38 246 PHE A N 1
ATOM 1919 C CA . PHE A 1 246 ? 15.047 -30.953 -11.266 1 96.38 246 PHE A CA 1
ATOM 1920 C C . PHE A 1 246 ? 16.188 -31.906 -11.594 1 96.38 246 PHE A C 1
ATOM 1922 O O . PHE A 1 246 ? 16.422 -32.875 -10.859 1 96.38 246 PHE A O 1
ATOM 1929 N N . ARG A 1 247 ? 16.875 -31.625 -12.703 1 96.06 247 ARG A N 1
ATOM 1930 C CA . ARG A 1 247 ? 18 -32.469 -13.125 1 96.06 247 ARG A CA 1
ATOM 1931 C C . ARG A 1 247 ? 19.062 -32.531 -12.031 1 96.06 247 ARG A C 1
ATOM 1933 O O . ARG A 1 247 ? 19.625 -33.594 -11.758 1 96.06 247 ARG A O 1
ATOM 1940 N N . LYS A 1 248 ? 19.297 -31.406 -11.461 1 95 248 LYS A N 1
ATOM 1941 C CA . LYS A 1 248 ? 20.297 -31.344 -10.398 1 95 248 LYS A CA 1
ATOM 1942 C C . LYS A 1 248 ? 19.891 -32.219 -9.203 1 95 248 LYS A C 1
ATOM 1944 O O . LYS A 1 248 ? 20.734 -32.812 -8.547 1 95 248 LYS A O 1
ATOM 1949 N N . ARG A 1 249 ? 18.656 -32.25 -8.906 1 95.75 249 ARG A N 1
ATOM 1950 C CA . ARG A 1 249 ? 18.125 -32.969 -7.746 1 95.75 249 ARG A CA 1
ATOM 1951 C C . ARG A 1 249 ? 18 -34.469 -8.023 1 95.75 249 ARG A C 1
ATOM 1953 O O . ARG A 1 249 ? 18.125 -35.281 -7.105 1 95.75 249 ARG A O 1
ATOM 1960 N N . PHE A 1 250 ? 17.734 -34.781 -9.281 1 96.56 250 PHE A N 1
ATOM 1961 C CA . PHE A 1 250 ? 17.547 -36.188 -9.703 1 96.56 250 PHE A CA 1
ATOM 1962 C C . PHE A 1 250 ? 18.422 -36.5 -10.906 1 96.56 250 PHE A C 1
ATOM 1964 O O . PHE A 1 250 ? 17.906 -36.844 -11.977 1 96.56 250 PHE A O 1
ATOM 1971 N N . PRO A 1 251 ? 19.656 -36.562 -10.727 1 94.56 251 PRO A N 1
ATOM 1972 C CA . PRO A 1 251 ? 20.578 -36.719 -11.852 1 94.56 251 PRO A CA 1
ATOM 1973 C C . PRO A 1 251 ? 20.453 -38.062 -12.531 1 94.56 251 PRO A C 1
ATOM 1975 O O . PRO A 1 251 ? 20.734 -38.188 -13.727 1 94.56 251 PRO A O 1
ATOM 1978 N N . ASP A 1 252 ? 19.969 -39.031 -11.852 1 93 252 ASP A N 1
ATOM 1979 C CA . ASP A 1 252 ? 19.922 -40.375 -12.391 1 93 252 ASP A CA 1
ATOM 1980 C C . ASP A 1 252 ? 18.5 -40.75 -12.859 1 93 252 ASP A C 1
ATOM 1982 O O . ASP A 1 252 ? 18.234 -41.875 -13.234 1 93 252 ASP A O 1
ATOM 1986 N N . ALA A 1 253 ? 17.594 -39.719 -12.797 1 94.62 253 ALA A N 1
ATOM 1987 C CA . ALA A 1 253 ? 16.219 -40 -13.25 1 94.62 253 ALA A CA 1
ATOM 1988 C C . ALA A 1 253 ? 16.203 -40.375 -14.727 1 94.62 253 ALA A C 1
ATOM 1990 O O . ALA A 1 253 ? 16.781 -39.656 -15.562 1 94.62 253 ALA A O 1
ATOM 1991 N N . PRO A 1 254 ? 15.609 -41.469 -14.945 1 92.81 254 PRO A N 1
ATOM 1992 C CA . PRO A 1 254 ? 15.492 -41.844 -16.359 1 92.81 254 PRO A CA 1
ATOM 1993 C C . PRO A 1 254 ? 14.516 -40.938 -17.125 1 92.81 254 PRO A C 1
ATOM 1995 O O . PRO A 1 254 ? 13.602 -40.375 -16.516 1 92.81 254 PRO A O 1
ATOM 1998 N N . GLY A 1 255 ? 14.695 -40.875 -18.406 1 94 255 GLY A N 1
ATOM 1999 C CA . GLY A 1 255 ? 13.75 -40.156 -19.25 1 94 255 GLY A CA 1
ATOM 2000 C C . GLY A 1 255 ? 14.25 -38.781 -19.672 1 94 255 GLY A C 1
ATOM 2001 O O . GLY A 1 255 ? 15.242 -38.281 -19.125 1 94 255 GLY A O 1
ATOM 2002 N N . LYS A 1 256 ? 13.594 -38.188 -20.562 1 96.12 256 LYS A N 1
ATOM 2003 C CA . LYS A 1 256 ? 13.984 -36.906 -21.172 1 96.12 256 LYS A CA 1
ATOM 2004 C C . LYS A 1 256 ? 13.273 -35.719 -20.5 1 96.12 256 LYS A C 1
ATOM 2006 O O . LYS A 1 256 ? 12.125 -35.844 -20.078 1 96.12 256 LYS A O 1
ATOM 2011 N N . LEU A 1 257 ? 13.992 -34.656 -20.328 1 97.44 257 LEU A N 1
ATOM 2012 C CA . LEU A 1 257 ? 13.422 -33.406 -19.859 1 97.44 257 LEU A CA 1
ATOM 2013 C C . LEU A 1 257 ? 13.242 -32.438 -21.031 1 97.44 257 LEU A C 1
ATOM 2015 O O . LEU A 1 257 ? 14.141 -32.281 -21.859 1 97.44 257 LEU A O 1
ATOM 2019 N N . VAL A 1 258 ? 12.07 -31.844 -21.094 1 97.5 258 VAL A N 1
ATOM 2020 C CA . VAL A 1 258 ? 11.758 -31.016 -22.25 1 97.5 258 VAL A CA 1
ATOM 2021 C C . VAL A 1 258 ? 11.219 -29.672 -21.797 1 97.5 258 VAL A C 1
ATOM 2023 O O . VAL A 1 258 ? 10.297 -29.609 -20.969 1 97.5 258 VAL A O 1
ATOM 2026 N N . VAL A 1 259 ? 11.773 -28.594 -22.297 1 97 259 VAL A N 1
ATOM 2027 C CA . VAL A 1 259 ? 11.258 -27.25 -22.125 1 97 259 VAL A CA 1
ATOM 2028 C C . VAL A 1 259 ? 10.398 -26.859 -23.328 1 97 259 VAL A C 1
ATOM 2030 O O . VAL A 1 259 ? 10.836 -26.984 -24.469 1 97 259 VAL A O 1
ATOM 2033 N N . GLU A 1 260 ? 9.203 -26.438 -23.016 1 97 260 GLU A N 1
ATOM 2034 C CA . GLU A 1 260 ? 8.336 -25.938 -24.078 1 97 260 GLU A CA 1
ATOM 2035 C C . GLU A 1 260 ? 7.969 -24.469 -23.844 1 97 260 GLU A C 1
ATOM 2037 O O . GLU A 1 260 ? 7.699 -24.062 -22.703 1 97 260 GLU A O 1
ATOM 2042 N N . ASP A 1 261 ? 7.961 -23.703 -24.812 1 94.94 261 ASP A N 1
ATOM 2043 C CA . ASP A 1 261 ? 7.461 -22.344 -24.859 1 94.94 261 ASP A CA 1
ATOM 2044 C C . ASP A 1 261 ? 7.254 -21.875 -26.297 1 94.94 261 ASP A C 1
ATOM 2046 O O . ASP A 1 261 ? 7.488 -22.625 -27.234 1 94.94 261 ASP A O 1
ATOM 2050 N N . LEU A 1 262 ? 6.738 -20.641 -26.438 1 92.88 262 LEU A N 1
ATOM 2051 C CA . LEU A 1 262 ? 6.566 -20.062 -27.766 1 92.88 262 LEU A CA 1
ATOM 2052 C C . LEU A 1 262 ? 7.898 -20 -28.516 1 92.88 262 LEU A C 1
ATOM 2054 O O . LEU A 1 262 ? 8.961 -19.922 -27.891 1 92.88 262 LEU A O 1
ATOM 2058 N N . LEU A 1 263 ? 7.84 -19.938 -29.766 1 91.81 263 LEU A N 1
ATOM 2059 C CA . LEU A 1 263 ? 9.008 -19.984 -30.641 1 91.81 263 LEU A CA 1
ATOM 2060 C C . LEU A 1 263 ? 9.992 -18.875 -30.297 1 91.81 263 LEU A C 1
ATOM 2062 O O . LEU A 1 263 ? 11.195 -19.141 -30.188 1 91.81 263 LEU A O 1
ATOM 2066 N N . PRO A 1 264 ? 9.562 -17.641 -30.062 1 86.88 264 PRO A N 1
ATOM 2067 C CA . PRO A 1 264 ? 10.531 -16.578 -29.75 1 86.88 264 PRO A CA 1
ATOM 2068 C C . PRO A 1 264 ? 11.32 -16.859 -28.469 1 86.88 264 PRO A C 1
ATOM 2070 O O . PRO A 1 264 ? 12.5 -16.531 -28.391 1 86.88 264 PRO A O 1
ATOM 2073 N N . VAL A 1 265 ? 10.711 -17.453 -27.531 1 87.56 265 VAL A N 1
ATOM 2074 C CA . VAL A 1 265 ? 11.367 -17.797 -26.281 1 87.56 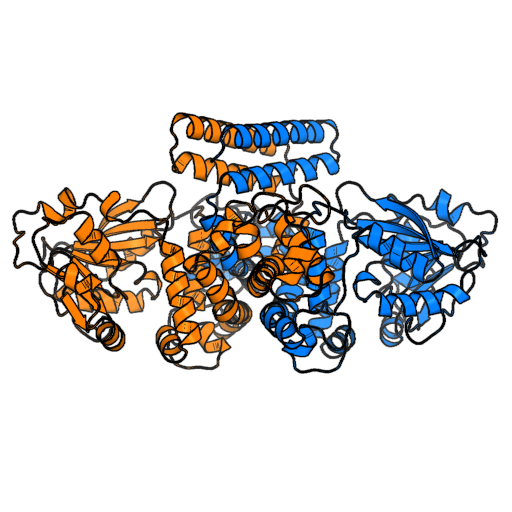265 VAL A CA 1
ATOM 2075 C C . VAL A 1 265 ? 12.375 -18.906 -26.516 1 87.56 265 VAL A C 1
ATOM 2077 O O . VAL A 1 265 ? 13.508 -18.859 -26.031 1 87.56 265 VAL A O 1
ATOM 2080 N N . ILE A 1 266 ? 12 -19.922 -27.281 1 92.12 266 ILE A N 1
ATOM 2081 C CA . ILE A 1 266 ? 12.852 -21.078 -27.547 1 92.12 266 ILE A CA 1
ATOM 2082 C C . ILE A 1 266 ? 14.086 -20.625 -28.344 1 92.12 266 ILE A C 1
ATOM 2084 O O . ILE A 1 266 ? 15.188 -21.141 -28.109 1 92.12 266 ILE A O 1
ATOM 2088 N N . GLU A 1 267 ? 13.852 -19.703 -29.219 1 90 267 GLU A N 1
ATOM 2089 C CA . GLU A 1 267 ? 14.969 -19.188 -30 1 90 267 GLU A CA 1
ATOM 2090 C C . GLU A 1 267 ? 15.984 -18.484 -29.109 1 90 267 GLU A C 1
ATOM 2092 O O . GLU A 1 267 ? 17.188 -18.547 -29.359 1 90 267 GLU A O 1
ATOM 2097 N N . GLU A 1 268 ? 15.477 -17.859 -28.094 1 83.62 268 GLU A N 1
ATOM 2098 C CA . GLU A 1 268 ? 16.375 -17.203 -27.156 1 83.62 268 GLU A CA 1
ATOM 2099 C C . GLU A 1 268 ? 17.141 -18.203 -26.312 1 83.62 268 GLU A C 1
ATOM 2101 O O . GLU A 1 268 ? 18.234 -17.906 -25.828 1 83.62 268 GLU A O 1
ATOM 2106 N N . LEU A 1 269 ? 16.578 -19.359 -26.109 1 87.69 269 LEU A N 1
ATOM 2107 C CA . LEU A 1 269 ? 17.188 -20.391 -25.281 1 87.69 269 LEU A CA 1
ATOM 2108 C C . LEU A 1 269 ? 18.219 -21.172 -26.078 1 87.69 269 LEU A C 1
ATOM 2110 O O . LEU A 1 269 ? 19.016 -21.938 -25.516 1 87.69 269 LEU A O 1
ATOM 2114 N N . ARG A 1 270 ? 18.125 -20.922 -27.344 1 82.44 270 ARG A N 1
ATOM 2115 C CA . ARG A 1 270 ? 19.094 -21.625 -28.172 1 82.44 270 ARG A CA 1
ATOM 2116 C C . ARG A 1 270 ? 20.531 -21.266 -27.781 1 82.44 270 ARG A C 1
ATOM 2118 O O . ARG A 1 270 ? 20.875 -20.078 -27.734 1 82.44 270 ARG A O 1
ATOM 2125 N N . GLY A 1 271 ? 21.25 -22.234 -27.453 1 79.38 271 GLY A N 1
ATOM 2126 C CA . GLY A 1 271 ? 22.641 -22.047 -27.078 1 79.38 271 GLY A CA 1
ATOM 2127 C C . GLY A 1 271 ? 22.828 -21.781 -25.594 1 79.38 271 GLY A C 1
ATOM 2128 O O . GLY A 1 271 ? 23.938 -21.484 -25.141 1 79.38 271 GLY A O 1
ATOM 2129 N N . ALA A 1 272 ? 21.719 -21.812 -24.891 1 83.12 272 ALA A N 1
ATOM 2130 C CA . ALA A 1 272 ? 21.828 -21.641 -23.453 1 83.12 272 ALA A CA 1
ATOM 2131 C C . ALA A 1 272 ? 22.641 -22.781 -22.828 1 83.12 272 ALA A C 1
ATOM 2133 O O . ALA A 1 272 ? 22.219 -23.938 -22.875 1 83.12 272 ALA A O 1
ATOM 2134 N N . GLN A 1 273 ? 23.734 -22.5 -22.25 1 80.56 273 GLN A N 1
ATOM 2135 C CA . GLN A 1 273 ? 24.703 -23.484 -21.75 1 80.56 273 GLN A CA 1
ATOM 2136 C C . GLN A 1 273 ? 24.094 -24.344 -20.641 1 80.56 273 GLN A C 1
ATOM 2138 O O . GLN A 1 273 ? 24.344 -25.547 -20.594 1 80.56 273 GLN A O 1
ATOM 2143 N N . ASP A 1 274 ? 23.297 -23.766 -19.844 1 86.06 274 ASP A N 1
ATOM 2144 C CA . ASP A 1 274 ? 22.734 -24.5 -18.703 1 86.06 274 ASP A CA 1
ATOM 2145 C C . ASP A 1 274 ? 21.781 -25.594 -19.172 1 86.06 274 ASP A C 1
ATOM 2147 O O . ASP A 1 274 ? 21.75 -26.688 -18.594 1 86.06 274 ASP A O 1
ATOM 2151 N N . LEU A 1 275 ? 21.031 -25.344 -20.188 1 88.69 275 LEU A N 1
ATOM 2152 C CA . LEU A 1 275 ? 20.109 -26.344 -20.719 1 88.69 275 LEU A CA 1
ATOM 2153 C C . LEU A 1 275 ? 20.859 -27.484 -21.391 1 88.69 275 LEU A C 1
ATOM 2155 O O . LEU A 1 275 ? 20.516 -28.656 -21.203 1 88.69 275 LEU A O 1
ATOM 2159 N N . GLU A 1 276 ? 21.859 -27.141 -22.109 1 86.5 276 GLU A N 1
ATOM 2160 C CA . GLU A 1 276 ? 22.703 -28.141 -22.766 1 86.5 276 GLU A CA 1
ATOM 2161 C C . GLU A 1 276 ? 23.422 -29.016 -21.75 1 86.5 276 GLU A C 1
ATOM 2163 O O . GLU A 1 276 ? 23.453 -30.25 -21.875 1 86.5 276 GLU A O 1
ATOM 2168 N N . ALA A 1 277 ? 23.922 -28.359 -20.797 1 87.81 277 ALA A N 1
ATOM 2169 C CA . ALA A 1 277 ? 24.672 -29.062 -19.75 1 87.81 277 ALA A CA 1
ATOM 2170 C C . ALA A 1 277 ? 23.766 -30.031 -19 1 87.81 277 ALA A C 1
ATOM 2172 O O . ALA A 1 277 ? 24.234 -31.078 -18.5 1 87.81 277 ALA A O 1
ATOM 2173 N N . SER A 1 278 ? 22.516 -29.75 -18.984 1 90.5 278 SER A N 1
ATOM 2174 C CA . SER A 1 278 ? 21.562 -30.578 -18.234 1 90.5 278 SER A CA 1
ATOM 2175 C C . SER A 1 278 ? 20.828 -31.547 -19.156 1 90.5 278 SER A C 1
ATOM 2177 O O . SER A 1 278 ? 19.906 -32.25 -18.719 1 90.5 278 SER A O 1
ATOM 2179 N N . SER A 1 279 ? 21.219 -31.609 -20.453 1 91.69 279 SER A N 1
ATOM 2180 C CA . SER A 1 279 ? 20.594 -32.469 -21.438 1 91.69 279 SER A CA 1
ATOM 2181 C C . SER A 1 279 ? 19.078 -32.281 -21.469 1 91.69 279 SER A C 1
ATOM 2183 O O . SER A 1 279 ? 18.312 -33.25 -21.359 1 91.69 279 SER A O 1
ATOM 2185 N N . ILE A 1 280 ? 18.688 -31.031 -21.547 1 95.62 280 ILE A N 1
ATOM 2186 C CA . ILE A 1 280 ? 17.266 -30.672 -21.609 1 95.62 280 ILE A CA 1
ATOM 2187 C C . ILE A 1 280 ? 16.906 -30.266 -23.031 1 95.62 280 ILE A C 1
ATOM 2189 O O . ILE A 1 280 ? 17.562 -29.391 -23.625 1 95.62 280 ILE A O 1
ATOM 2193 N N . ASP A 1 281 ? 15.922 -30.891 -23.594 1 95.19 281 ASP A N 1
ATOM 2194 C CA . ASP A 1 281 ? 15.461 -30.594 -24.938 1 95.19 281 ASP A CA 1
ATOM 2195 C C . ASP A 1 281 ? 14.57 -29.359 -24.953 1 95.19 281 ASP A C 1
ATOM 2197 O O . ASP A 1 281 ? 13.914 -29.047 -23.969 1 95.19 281 ASP A O 1
ATOM 2201 N N . THR A 1 282 ? 14.609 -28.609 -26.047 1 96 282 THR A N 1
ATOM 2202 C CA . THR A 1 282 ? 13.734 -27.469 -26.234 1 96 282 THR A CA 1
ATOM 2203 C C . THR A 1 282 ? 12.773 -27.703 -27.391 1 96 282 THR A C 1
ATOM 2205 O O . THR A 1 282 ? 13.172 -28.203 -28.438 1 96 282 THR A O 1
ATOM 2208 N N . VAL A 1 283 ? 11.547 -27.422 -27.188 1 96.62 283 VAL A N 1
ATOM 2209 C CA . VAL A 1 283 ? 10.523 -27.594 -28.219 1 96.62 283 VAL A CA 1
ATOM 2210 C C . VAL A 1 283 ? 9.648 -26.344 -28.281 1 96.62 283 VAL A C 1
ATOM 2212 O O . VAL A 1 283 ? 9.133 -25.875 -27.25 1 96.62 283 VAL A O 1
ATOM 2215 N N . ALA A 1 284 ? 9.484 -25.719 -29.453 1 96.62 284 ALA A N 1
ATOM 2216 C CA . ALA A 1 284 ? 8.523 -24.641 -29.641 1 96.62 284 ALA A CA 1
ATOM 2217 C C . ALA A 1 284 ? 7.094 -25.172 -29.641 1 96.62 284 ALA A C 1
ATOM 2219 O O . ALA A 1 284 ? 6.789 -26.156 -30.297 1 96.62 284 ALA A O 1
ATOM 2220 N N . HIS A 1 285 ? 6.246 -24.547 -28.828 1 97.38 285 HIS A N 1
ATOM 2221 C CA . HIS A 1 285 ? 4.875 -25.016 -28.688 1 97.38 285 HIS A CA 1
ATOM 2222 C C . HIS A 1 285 ? 3.947 -23.891 -28.25 1 97.38 285 HIS A C 1
ATOM 2224 O O . HIS A 1 285 ? 4.23 -23.188 -27.266 1 97.38 285 HIS A O 1
ATOM 2230 N N . ASP A 1 286 ? 2.902 -23.641 -29.016 1 96.5 286 ASP A N 1
ATOM 2231 C CA . ASP A 1 286 ? 1.794 -22.781 -28.625 1 96.5 286 ASP A CA 1
ATOM 2232 C C . ASP A 1 286 ? 0.632 -23.594 -28.062 1 96.5 286 ASP A C 1
ATOM 2234 O O . ASP A 1 286 ? -0.181 -24.125 -28.828 1 96.5 286 ASP A O 1
ATOM 2238 N N . PHE A 1 287 ? 0.502 -23.594 -26.75 1 97.69 287 PHE A N 1
ATOM 2239 C CA . PHE A 1 287 ? -0.434 -24.516 -26.109 1 97.69 287 PHE A CA 1
ATOM 2240 C C . PHE A 1 287 ? -1.873 -24.078 -26.359 1 97.69 287 PHE A C 1
ATOM 2242 O O . PHE A 1 287 ? -2.812 -24.797 -26.031 1 97.69 287 PHE A O 1
ATOM 2249 N N . PHE A 1 288 ? -2.143 -22.969 -26.984 1 96.5 288 PHE A N 1
ATOM 2250 C CA . PHE A 1 288 ? -3.484 -22.562 -27.391 1 96.5 288 PHE A CA 1
ATOM 2251 C C . PHE A 1 288 ? -3.803 -23.062 -28.797 1 96.5 288 PHE A C 1
ATOM 2253 O O . PHE A 1 288 ? -4.941 -23.438 -29.078 1 96.5 288 PHE A O 1
ATOM 2260 N N . ALA A 1 289 ? -2.824 -23.078 -29.625 1 96.44 289 ALA A N 1
ATOM 2261 C CA . ALA A 1 289 ? -3.08 -23.234 -31.062 1 96.44 289 ALA A CA 1
ATOM 2262 C C . ALA A 1 289 ? -2.744 -24.656 -31.516 1 96.44 289 ALA A C 1
ATOM 2264 O O . ALA A 1 289 ? -3.176 -25.094 -32.594 1 96.44 289 ALA A O 1
ATOM 2265 N N . GLU A 1 290 ? -1.964 -25.312 -30.719 1 97.56 290 GLU A N 1
ATOM 2266 C CA . GLU A 1 290 ? -1.424 -26.594 -31.172 1 97.56 290 GLU A CA 1
ATOM 2267 C C . GLU A 1 290 ? -1.723 -27.703 -30.172 1 97.56 290 GLU A C 1
ATOM 2269 O O . GLU A 1 290 ? -1.71 -27.484 -28.953 1 97.56 290 GLU A O 1
ATOM 2274 N N . VAL A 1 291 ? -1.87 -28.844 -30.734 1 98.25 291 VAL A N 1
ATOM 2275 C CA . VAL A 1 291 ? -1.896 -30.031 -29.906 1 98.25 291 VAL A CA 1
ATOM 2276 C C . VAL A 1 291 ? -0.496 -30.328 -29.359 1 98.25 291 VAL A C 1
ATOM 2278 O O . VAL A 1 291 ? 0.5 -30.109 -30.062 1 98.25 291 VAL A O 1
ATOM 2281 N N . GLN A 1 292 ? -0.44 -30.734 -28.109 1 98.69 292 GLN A N 1
ATOM 2282 C CA . GLN A 1 292 ? 0.825 -31.047 -27.453 1 98.69 292 GLN A CA 1
ATOM 2283 C C . GLN A 1 292 ? 1.645 -32.031 -28.297 1 98.69 292 GLN A C 1
ATOM 2285 O O . GLN A 1 292 ? 1.21 -33.156 -28.562 1 98.69 292 GLN A O 1
ATOM 2290 N N . PRO A 1 293 ? 2.83 -31.562 -28.688 1 98.44 293 PRO A N 1
ATOM 2291 C CA . PRO A 1 293 ? 3.619 -32.375 -29.609 1 98.44 293 PRO A CA 1
ATOM 2292 C C . PRO A 1 293 ? 4.387 -33.5 -28.922 1 98.44 293 PRO A C 1
ATOM 2294 O O . PRO A 1 293 ? 4.746 -34.5 -29.547 1 98.44 293 PRO A O 1
ATOM 2297 N N . VAL A 1 294 ? 4.785 -33.375 -27.703 1 98.56 294 VAL A N 1
ATOM 2298 C CA . VAL A 1 294 ? 5.492 -34.406 -26.953 1 98.56 294 VAL A CA 1
ATOM 2299 C C . VAL A 1 294 ? 4.488 -35.375 -26.375 1 98.56 294 VAL A C 1
ATOM 2301 O O . VAL A 1 294 ? 3.803 -35.062 -25.391 1 98.56 294 VAL A O 1
ATOM 2304 N N . ARG A 1 295 ? 4.457 -36.594 -26.875 1 98 295 ARG A N 1
ATOM 2305 C CA . ARG A 1 295 ? 3.424 -37.562 -26.531 1 98 295 ARG A CA 1
ATOM 2306 C C . ARG A 1 295 ? 3.938 -38.562 -25.5 1 98 295 ARG A C 1
ATOM 2308 O O . ARG A 1 295 ? 5.133 -38.875 -25.469 1 98 295 ARG A O 1
ATOM 2315 N N . GLY A 1 296 ? 2.994 -38.969 -24.672 1 97.81 296 GLY A N 1
ATOM 2316 C CA . GLY A 1 296 ? 3.232 -40.094 -23.766 1 97.81 296 GLY A CA 1
ATOM 2317 C C . GLY A 1 296 ? 4.211 -39.75 -22.656 1 97.81 296 GLY A C 1
ATOM 2318 O O . GLY A 1 296 ? 4.906 -40.625 -22.156 1 97.81 296 GLY A O 1
ATOM 2319 N N . ALA A 1 297 ? 4.32 -38.5 -22.297 1 98.5 297 ALA A N 1
ATOM 2320 C CA . ALA A 1 297 ? 5.227 -38.125 -21.203 1 98.5 297 ALA A CA 1
ATOM 2321 C C . ALA A 1 297 ? 4.723 -38.625 -19.859 1 98.5 297 ALA A C 1
ATOM 2323 O O . ALA A 1 297 ? 3.521 -38.844 -19.688 1 98.5 297 ALA A O 1
ATOM 2324 N N . ARG A 1 298 ? 5.676 -38.875 -18.953 1 98.44 298 ARG A N 1
ATOM 2325 C CA . ARG A 1 298 ? 5.297 -39.25 -17.594 1 98.44 298 ARG A CA 1
ATOM 2326 C C . ARG A 1 298 ? 4.531 -38.125 -16.906 1 98.44 298 ARG A C 1
ATOM 2328 O O . ARG A 1 298 ? 3.551 -38.375 -16.203 1 98.44 298 ARG A O 1
ATOM 2335 N N . ALA A 1 299 ? 5.027 -36.844 -17.109 1 98.62 299 ALA A N 1
ATOM 2336 C CA . ALA A 1 299 ? 4.359 -35.719 -16.5 1 98.62 299 ALA A CA 1
ATOM 2337 C C . ALA A 1 299 ? 4.434 -34.5 -17.406 1 98.62 299 ALA A C 1
ATOM 2339 O O . ALA A 1 299 ? 5.461 -34.25 -18.031 1 98.62 299 ALA A O 1
ATOM 2340 N N . TYR A 1 300 ? 3.359 -33.844 -17.531 1 98.81 300 TYR A N 1
ATOM 2341 C CA . TYR A 1 300 ? 3.271 -32.5 -18.078 1 98.81 300 TYR A CA 1
ATOM 2342 C C . TYR A 1 300 ? 3.156 -31.469 -16.953 1 98.81 300 TYR A C 1
ATOM 2344 O O . TYR A 1 300 ? 2.273 -31.562 -16.094 1 98.81 300 TYR A O 1
ATOM 2352 N N . TYR A 1 301 ? 4.051 -30.516 -16.922 1 98.44 301 TYR A N 1
ATOM 2353 C CA . TYR A 1 301 ? 4.266 -29.641 -15.781 1 98.44 301 TYR A CA 1
ATOM 2354 C C . TYR A 1 301 ? 3.932 -28.203 -16.141 1 98.44 301 TYR A C 1
ATOM 2356 O O . TYR A 1 301 ? 4.387 -27.672 -17.156 1 98.44 301 TYR A O 1
ATOM 2364 N N . PHE A 1 302 ? 3.006 -27.625 -15.352 1 97.88 302 PHE A N 1
ATOM 2365 C CA . PHE A 1 302 ? 2.686 -26.203 -15.406 1 97.88 302 PHE A CA 1
ATOM 2366 C C . PHE A 1 302 ? 3.062 -25.516 -14.094 1 97.88 302 PHE A C 1
ATOM 2368 O O . PHE A 1 302 ? 2.641 -25.953 -13.023 1 97.88 302 PHE A O 1
ATOM 2375 N N . LYS A 1 303 ? 3.865 -24.5 -14.211 1 95.19 303 LYS A N 1
ATOM 2376 C CA . LYS A 1 303 ? 4.156 -23.688 -13.031 1 95.19 303 LYS A CA 1
ATOM 2377 C C . LYS A 1 303 ? 3.803 -22.219 -13.273 1 95.19 303 LYS A C 1
ATOM 2379 O O . LYS A 1 303 ? 4.438 -21.547 -14.094 1 95.19 303 LYS A O 1
ATOM 2384 N N . HIS A 1 304 ? 2.779 -21.75 -12.547 1 93 304 HIS A N 1
ATOM 2385 C CA . HIS A 1 304 ? 2.354 -20.359 -12.648 1 93 304 HIS A CA 1
ATOM 2386 C C . HIS A 1 304 ? 2.004 -20 -14.094 1 93 304 HIS A C 1
ATOM 2388 O O . HIS A 1 304 ? 2.457 -18.984 -14.609 1 93 304 HIS A O 1
ATOM 2394 N N . VAL A 1 305 ? 1.335 -20.891 -14.758 1 96.19 305 VAL A N 1
ATOM 2395 C CA . VAL A 1 305 ? 0.91 -20.688 -16.141 1 96.19 305 VAL A CA 1
ATOM 2396 C C . VAL A 1 305 ? -0.609 -20.531 -16.188 1 96.19 305 VAL A C 1
ATOM 2398 O O . VAL A 1 305 ? -1.12 -19.562 -16.75 1 96.19 305 VAL A O 1
ATOM 2401 N N . LEU A 1 306 ? -1.296 -21.438 -15.516 1 97.69 306 LEU A N 1
ATOM 2402 C CA . LEU A 1 306 ? -2.74 -21.516 -15.695 1 97.69 306 LEU A CA 1
ATOM 2403 C C . LEU A 1 306 ? -3.445 -20.359 -14.984 1 97.69 306 LEU A C 1
ATOM 2405 O O . LEU A 1 306 ? -4.555 -19.984 -15.359 1 97.69 306 LEU A O 1
ATOM 2409 N N . HIS A 1 307 ? -2.83 -19.781 -13.961 1 96.69 307 HIS A N 1
ATOM 2410 C CA . HIS A 1 307 ? -3.443 -18.641 -13.281 1 96.69 307 HIS A CA 1
ATOM 2411 C C . HIS A 1 307 ? -3.504 -17.422 -14.188 1 96.69 307 HIS A C 1
ATOM 2413 O O . HIS A 1 307 ? -4.234 -16.469 -13.914 1 96.69 307 HIS A O 1
ATOM 2419 N N . ASP A 1 308 ? -2.797 -17.453 -15.328 1 96.88 308 ASP A N 1
ATOM 2420 C CA . ASP A 1 308 ? -2.803 -16.344 -16.281 1 96.88 308 ASP A CA 1
ATOM 2421 C C . ASP A 1 308 ? -4.062 -16.359 -17.141 1 96.88 308 ASP A C 1
ATOM 2423 O O . ASP A 1 308 ? -4.336 -15.406 -17.875 1 96.88 308 ASP A O 1
ATOM 2427 N N . TRP A 1 309 ? -4.852 -17.422 -17.016 1 97.5 309 TRP A N 1
ATOM 2428 C CA . TRP A 1 309 ? -5.902 -17.656 -18 1 97.5 309 TRP A CA 1
ATOM 2429 C C . TRP A 1 309 ? -7.238 -17.938 -17.328 1 97.5 309 TRP A C 1
ATOM 2431 O O . TRP A 1 309 ? -7.285 -18.578 -16.266 1 97.5 309 TRP A O 1
ATOM 2441 N N . SER A 1 310 ? -8.305 -17.531 -18.016 1 96.81 310 SER A N 1
ATOM 2442 C CA . SER A 1 310 ? -9.656 -17.859 -17.578 1 96.81 310 SER A CA 1
ATOM 2443 C C . SER A 1 310 ? -9.93 -19.359 -17.703 1 96.81 310 SER A C 1
ATOM 2445 O O . SER A 1 310 ? -9.141 -20.094 -18.297 1 96.81 310 SER A O 1
ATOM 2447 N N . ASP A 1 311 ? -11.023 -19.797 -17.109 1 96.75 311 ASP A N 1
ATOM 2448 C CA . ASP A 1 311 ? -11.406 -21.203 -17.234 1 96.75 311 ASP A CA 1
ATOM 2449 C C . ASP A 1 311 ? -11.625 -21.594 -18.688 1 96.75 311 ASP A C 1
ATOM 2451 O O . ASP A 1 311 ? -11.297 -22.703 -19.094 1 96.75 311 ASP A O 1
ATOM 2455 N N . GLU A 1 312 ? -12.133 -20.656 -19.422 1 96.5 312 GLU A N 1
ATOM 2456 C CA . GLU A 1 312 ? -12.344 -20.906 -20.844 1 96.5 312 GLU A CA 1
ATOM 2457 C C . GLU A 1 312 ? -11.016 -21.125 -21.562 1 96.5 312 GLU A C 1
ATOM 2459 O O . GLU A 1 312 ? -10.883 -22.062 -22.344 1 96.5 312 GLU A O 1
ATOM 2464 N N . LYS A 1 313 ? -10.086 -20.297 -21.297 1 97.19 313 LYS A N 1
ATOM 2465 C CA . LYS A 1 313 ? -8.781 -20.422 -21.938 1 97.19 313 LYS A CA 1
ATOM 2466 C C . LYS A 1 313 ? -8.031 -21.656 -21.422 1 97.19 313 LYS A C 1
ATOM 2468 O O . LYS A 1 313 ? -7.375 -22.359 -22.203 1 97.19 313 LYS A O 1
ATOM 2473 N N . ALA A 1 314 ? -8.117 -21.906 -20.156 1 98.12 314 ALA A N 1
ATOM 2474 C CA . ALA A 1 314 ? -7.492 -23.094 -19.594 1 98.12 314 ALA A CA 1
ATOM 2475 C C . ALA A 1 314 ? -8.07 -24.359 -20.219 1 98.12 314 ALA A C 1
ATOM 2477 O O . ALA A 1 314 ? -7.352 -25.344 -20.422 1 98.12 314 ALA A O 1
ATOM 2478 N N . THR A 1 315 ? -9.344 -24.344 -20.484 1 98.25 315 THR A N 1
ATOM 2479 C CA . THR A 1 315 ? -10.008 -25.469 -21.141 1 98.25 315 THR A CA 1
ATOM 2480 C C . THR A 1 315 ? -9.359 -25.766 -22.484 1 98.25 315 THR A C 1
ATOM 2482 O O . THR A 1 315 ? -9.102 -26.922 -22.828 1 98.25 315 THR A O 1
ATOM 2485 N N . ILE A 1 316 ? -9.047 -24.719 -23.219 1 98.31 316 ILE A N 1
ATOM 2486 C CA . ILE A 1 316 ? -8.391 -24.875 -24.516 1 98.31 316 ILE A CA 1
ATOM 2487 C C . ILE A 1 316 ? -7.016 -25.516 -24.312 1 98.31 316 ILE A C 1
ATOM 2489 O O . ILE A 1 316 ? -6.652 -26.453 -25.047 1 98.31 316 ILE A O 1
ATOM 2493 N N . ILE A 1 317 ? -6.273 -25.062 -23.312 1 98.56 317 ILE A N 1
ATOM 2494 C CA . ILE A 1 317 ? -4.938 -25.578 -23.031 1 98.56 317 ILE A CA 1
ATOM 2495 C C . ILE A 1 317 ? -5.012 -27.062 -22.703 1 98.56 317 ILE A C 1
ATOM 2497 O O . ILE A 1 317 ? -4.27 -27.859 -23.281 1 98.56 317 ILE A O 1
ATOM 2501 N N . PHE A 1 318 ? -5.934 -27.469 -21.844 1 98.69 318 PHE A N 1
ATOM 2502 C CA . PHE A 1 318 ? -6.055 -28.859 -21.422 1 98.69 318 PHE A CA 1
ATOM 2503 C C . PHE A 1 318 ? -6.535 -29.734 -22.578 1 98.69 318 PHE A C 1
ATOM 2505 O O . PHE A 1 318 ? -6.098 -30.875 -22.734 1 98.69 318 PHE A O 1
ATOM 2512 N N . ASN A 1 319 ? -7.43 -29.188 -23.391 1 98.62 319 ASN A N 1
ATOM 2513 C CA . ASN A 1 319 ? -7.918 -29.953 -24.531 1 98.62 319 ASN A CA 1
ATOM 2514 C C . ASN A 1 319 ? -6.805 -30.234 -25.531 1 98.62 319 ASN A C 1
ATOM 2516 O O . ASN A 1 319 ? -6.793 -31.297 -26.172 1 98.62 319 ASN A O 1
ATOM 2520 N N . ASN A 1 320 ? -5.922 -29.281 -25.672 1 98.69 320 ASN A N 1
ATOM 2521 C CA . ASN A 1 320 ? -4.781 -29.469 -26.562 1 98.69 320 ASN A CA 1
ATOM 2522 C C . ASN A 1 320 ? -3.736 -30.406 -25.938 1 98.69 320 ASN A C 1
ATOM 2524 O O . ASN A 1 320 ? -2.91 -30.969 -26.656 1 98.69 320 ASN A O 1
ATOM 2528 N N . LEU A 1 321 ? -3.74 -30.578 -24.625 1 98.81 321 LEU A N 1
ATOM 2529 C CA . LEU A 1 321 ? -2.775 -31.406 -23.906 1 98.81 321 LEU A CA 1
ATOM 2530 C C . LEU A 1 321 ? -3.229 -32.875 -23.875 1 98.81 321 LEU A C 1
ATOM 2532 O O . LEU A 1 321 ? -2.42 -33.781 -24.062 1 98.81 321 LEU A O 1
ATOM 2536 N N . LYS A 1 322 ? -4.48 -33.156 -23.688 1 98.31 322 LYS A N 1
ATOM 2537 C CA . LYS A 1 322 ? -5.047 -34.469 -23.344 1 98.31 322 LYS A CA 1
ATOM 2538 C C . LYS A 1 322 ? -4.711 -35.5 -24.406 1 98.31 322 LYS A C 1
ATOM 2540 O O . LYS A 1 322 ? -4.355 -36.625 -24.078 1 98.31 322 LYS A O 1
ATOM 2545 N N . PRO A 1 323 ? -4.742 -35.094 -25.719 1 98.31 323 PRO A N 1
ATOM 2546 C CA . PRO A 1 323 ? -4.434 -36.125 -26.734 1 98.31 323 PRO A CA 1
ATOM 2547 C C . PRO A 1 323 ? -3.023 -36.688 -26.578 1 98.31 323 PRO A C 1
ATOM 2549 O O . PRO A 1 323 ? -2.75 -37.781 -27.062 1 98.31 323 PRO A O 1
ATOM 2552 N N . ALA A 1 324 ? -2.105 -35.969 -25.969 1 98.56 324 ALA A N 1
ATOM 2553 C CA . ALA A 1 324 ? -0.716 -36.406 -25.828 1 98.56 324 ALA A CA 1
ATOM 2554 C C . ALA A 1 324 ? -0.533 -37.312 -24.609 1 98.56 324 ALA A C 1
ATOM 2556 O O . ALA A 1 324 ? 0.493 -38 -24.469 1 98.56 324 ALA A O 1
ATOM 2557 N N . MET A 1 325 ? -1.488 -37.406 -23.781 1 98.38 325 MET A N 1
ATOM 2558 C CA . MET A 1 325 ? -1.361 -38.125 -22.516 1 98.38 325 MET A CA 1
ATOM 2559 C C . MET A 1 325 ? -1.678 -39.594 -22.688 1 98.38 325 MET A C 1
ATOM 2561 O O . MET A 1 325 ? -2.516 -39.969 -23.516 1 98.38 325 MET A O 1
ATOM 2565 N N . ARG A 1 326 ? -0.979 -40.375 -21.922 1 96.88 326 ARG A N 1
ATOM 2566 C CA . ARG A 1 326 ? -1.256 -41.812 -21.844 1 96.88 326 ARG A CA 1
ATOM 2567 C C . ARG A 1 326 ? -2.062 -42.125 -20.594 1 96.88 326 ARG A C 1
ATOM 2569 O O . ARG A 1 326 ? -1.604 -41.906 -19.469 1 96.88 326 ARG A O 1
ATOM 2576 N N . ARG A 1 327 ? -3.26 -42.656 -20.844 1 95.75 327 ARG A N 1
ATOM 2577 C CA . ARG A 1 327 ? -4.141 -43 -19.734 1 95.75 327 ARG A CA 1
ATOM 2578 C C . ARG A 1 327 ? -3.455 -43.969 -18.766 1 95.75 327 ARG A C 1
ATOM 2580 O O . ARG A 1 327 ? -2.822 -44.938 -19.203 1 95.75 327 ARG A O 1
ATOM 2587 N N . GLY A 1 328 ? -3.547 -43.688 -17.516 1 93.19 328 GLY A N 1
ATOM 2588 C CA . GLY A 1 328 ? -2.984 -44.562 -16.484 1 93.19 328 GLY A CA 1
ATOM 2589 C C . GLY A 1 328 ? -1.498 -44.344 -16.281 1 93.19 328 GLY A C 1
ATOM 2590 O O . GLY A 1 328 ? -0.899 -44.938 -15.383 1 93.19 328 GLY A O 1
ATOM 2591 N N . PHE A 1 329 ? -0.97 -43.5 -17.031 1 96.5 329 PHE A N 1
ATOM 2592 C CA . PHE A 1 329 ? 0.471 -43.281 -16.953 1 96.5 329 PHE A CA 1
ATOM 2593 C C . PHE A 1 329 ? 0.793 -41.812 -16.812 1 96.5 329 PHE A C 1
ATOM 2595 O O . PHE A 1 329 ? 1.408 -41.375 -15.828 1 96.5 329 PHE A O 1
ATOM 2602 N N . SER A 1 330 ? 0.343 -41 -17.719 1 98.19 330 SER A N 1
ATOM 2603 C CA . SER A 1 330 ? 0.675 -39.562 -17.75 1 98.19 330 SER A CA 1
ATOM 2604 C C . SER A 1 330 ? -0.004 -38.812 -16.625 1 98.19 330 SER A C 1
ATOM 2606 O O . SER A 1 330 ? -1.166 -39.062 -16.297 1 98.19 330 SER A O 1
ATOM 2608 N N . LYS A 1 331 ? 0.761 -37.906 -15.984 1 98.31 331 LYS A N 1
ATOM 2609 C CA . LYS A 1 331 ? 0.251 -37 -14.977 1 98.31 331 LYS A CA 1
ATOM 2610 C C . LYS A 1 331 ? 0.366 -35.562 -15.438 1 98.31 331 LYS A C 1
ATOM 2612 O O . LYS A 1 331 ? 1.163 -35.25 -16.328 1 98.31 331 LYS A O 1
ATOM 2617 N N . ILE A 1 332 ? -0.519 -34.781 -14.945 1 98.81 332 ILE A N 1
ATOM 2618 C CA . ILE A 1 332 ? -0.353 -33.344 -15.008 1 98.81 332 ILE A CA 1
ATOM 2619 C C . ILE A 1 332 ? 0.039 -32.812 -13.633 1 98.81 332 ILE A C 1
ATOM 2621 O O . ILE A 1 332 ? -0.627 -33.094 -12.633 1 98.81 332 ILE A O 1
ATOM 2625 N N . ILE A 1 333 ? 1.127 -32.094 -13.547 1 98.56 333 ILE A N 1
ATOM 2626 C CA . ILE A 1 333 ? 1.594 -31.453 -12.328 1 98.56 333 ILE A CA 1
ATOM 2627 C C . ILE A 1 333 ? 1.434 -29.953 -12.453 1 98.56 333 ILE A C 1
ATOM 2629 O O . ILE A 1 333 ? 2.131 -29.312 -13.242 1 98.56 333 ILE A O 1
ATOM 2633 N N . ILE A 1 334 ? 0.514 -29.438 -11.68 1 98.12 334 ILE A N 1
ATOM 2634 C CA . ILE A 1 334 ? 0.213 -28.016 -11.727 1 98.12 334 ILE A CA 1
ATOM 2635 C C . ILE A 1 334 ? 0.68 -27.344 -10.438 1 98.12 334 ILE A C 1
ATOM 2637 O O . ILE A 1 334 ? 0.072 -27.531 -9.383 1 98.12 334 ILE A O 1
ATOM 2641 N N . GLU A 1 335 ? 1.757 -26.578 -10.555 1 95.5 335 GLU A N 1
ATOM 2642 C CA . GLU A 1 335 ? 2.26 -25.844 -9.391 1 95.5 335 GLU A CA 1
ATOM 2643 C C . GLU A 1 335 ? 1.748 -24.406 -9.383 1 95.5 335 GLU A C 1
ATOM 2645 O O . GLU A 1 335 ? 2.252 -23.562 -10.125 1 95.5 335 GLU A O 1
ATOM 2650 N N . GLU A 1 336 ? 0.746 -24.141 -8.555 1 94.19 336 GLU A N 1
ATOM 2651 C CA . GLU A 1 336 ? 0.044 -22.875 -8.43 1 94.19 336 GLU A CA 1
ATOM 2652 C C . GLU A 1 336 ? -0.333 -22.578 -6.98 1 94.19 336 GLU A C 1
ATOM 2654 O O . GLU A 1 336 ? -0.267 -23.469 -6.133 1 94.19 336 GLU A O 1
ATOM 2659 N N . TYR A 1 337 ? -0.692 -21.281 -6.75 1 93 337 TYR A N 1
ATOM 2660 C CA . TYR A 1 337 ? -1.407 -21.031 -5.504 1 93 337 TYR A CA 1
ATOM 2661 C C . TYR A 1 337 ? -2.74 -21.766 -5.484 1 93 337 TYR A C 1
ATOM 2663 O O . TYR A 1 337 ? -3.504 -21.719 -6.453 1 93 337 TYR A O 1
ATOM 2671 N N . ILE A 1 338 ? -2.943 -22.531 -4.5 1 95 338 ILE A N 1
ATOM 2672 C CA . ILE A 1 338 ? -4.227 -23.172 -4.246 1 95 338 ILE A CA 1
ATOM 2673 C C . ILE A 1 338 ? -4.938 -22.469 -3.088 1 95 338 ILE A C 1
ATOM 2675 O O . ILE A 1 338 ? -4.625 -22.719 -1.921 1 95 338 ILE A O 1
ATOM 2679 N N . LEU A 1 339 ? -5.895 -21.641 -3.422 1 94.5 339 LEU A N 1
ATOM 2680 C CA . LEU A 1 339 ? -6.562 -20.828 -2.404 1 94.5 339 LEU A CA 1
ATOM 2681 C C . LEU A 1 339 ? -7.52 -21.688 -1.578 1 94.5 339 LEU A C 1
ATOM 2683 O O . LEU A 1 339 ? -8.242 -22.516 -2.125 1 94.5 339 LEU A O 1
ATOM 2687 N N . PRO A 1 340 ? -7.48 -21.516 -0.237 1 92.38 340 PRO A N 1
ATOM 2688 C CA . PRO A 1 340 ? -8.57 -22.109 0.546 1 92.38 340 PRO A CA 1
ATOM 2689 C C . PRO A 1 340 ? -9.93 -21.484 0.229 1 92.38 340 PRO A C 1
ATOM 2691 O O . PRO A 1 340 ? -9.992 -20.375 -0.296 1 92.38 340 PRO A O 1
ATOM 2694 N N . ASP A 1 341 ? -10.93 -22.203 0.568 1 92.12 341 ASP A N 1
ATOM 2695 C CA . ASP A 1 341 ? -12.273 -21.734 0.243 1 92.12 341 ASP A CA 1
ATOM 2696 C C . ASP A 1 341 ? -12.711 -20.609 1.184 1 92.12 341 ASP A C 1
ATOM 2698 O O . ASP A 1 341 ? -13.688 -19.922 0.912 1 92.12 341 ASP A O 1
ATOM 2702 N N . GLN A 1 342 ? -12.008 -20.469 2.232 1 93.19 342 GLN A N 1
ATOM 2703 C CA . GLN A 1 342 ? -12.297 -19.375 3.17 1 93.19 342 GLN A CA 1
ATOM 2704 C C . GLN A 1 342 ? -11.016 -18.891 3.852 1 93.19 342 GLN A C 1
ATOM 2706 O O . GLN A 1 342 ? -10.086 -19.672 4.062 1 93.19 342 GLN A O 1
ATOM 2711 N N . ASN A 1 343 ? -10.977 -17.594 4.164 1 93.25 343 ASN A N 1
ATOM 2712 C CA . ASN A 1 343 ? -9.914 -16.969 4.945 1 93.25 343 ASN A CA 1
ATOM 2713 C C . ASN A 1 343 ? -8.547 -17.203 4.305 1 93.25 343 ASN A C 1
ATOM 2715 O O . ASN A 1 343 ? -7.613 -17.656 4.969 1 93.25 343 ASN A O 1
ATOM 2719 N N . ALA A 1 344 ? -8.461 -16.938 2.99 1 92.62 344 ALA A N 1
ATOM 2720 C CA . ALA A 1 344 ? -7.203 -17.062 2.26 1 92.62 344 ALA A CA 1
ATOM 2721 C C . ALA A 1 344 ? -6.18 -16.062 2.775 1 92.62 344 ALA A C 1
ATOM 2723 O O . ALA A 1 344 ? -6.539 -14.969 3.236 1 92.62 344 ALA A O 1
ATOM 2724 N N . ARG A 1 345 ? -4.926 -16.422 2.68 1 90.88 345 ARG A N 1
ATOM 2725 C CA . ARG A 1 345 ? -3.832 -15.539 3.082 1 90.88 345 ARG A CA 1
ATOM 2726 C C . ARG A 1 345 ? -3.664 -14.391 2.096 1 90.88 345 ARG A C 1
ATOM 2728 O O . ARG A 1 345 ? -4.086 -14.484 0.942 1 90.88 345 ARG A O 1
ATOM 2735 N N . LEU A 1 346 ? -3.004 -13.43 2.506 1 92.56 346 LEU A N 1
ATOM 2736 C CA . LEU A 1 346 ? -2.99 -12.141 1.829 1 92.56 346 LEU A CA 1
ATOM 2737 C C . LEU A 1 346 ? -2.24 -12.227 0.504 1 92.56 346 LEU A C 1
ATOM 2739 O O . LEU A 1 346 ? -2.738 -11.773 -0.528 1 92.56 346 LEU A O 1
ATOM 2743 N N . LEU A 1 347 ? -1.059 -12.828 0.481 1 92.06 347 LEU A N 1
ATOM 2744 C CA . LEU A 1 347 ? -0.177 -12.758 -0.679 1 92.06 347 LEU A CA 1
ATOM 2745 C C . LEU A 1 347 ? -0.832 -13.398 -1.899 1 92.06 347 LEU A C 1
ATOM 2747 O O . LEU A 1 347 ? -0.891 -12.789 -2.969 1 92.06 347 LEU A O 1
ATOM 2751 N N . PRO A 1 348 ? -1.431 -14.602 -1.788 1 93.19 348 PRO A N 1
ATOM 2752 C CA . PRO A 1 348 ? -2.1 -15.164 -2.963 1 93.19 348 PRO A CA 1
ATOM 2753 C C . PRO A 1 348 ? -3.285 -14.32 -3.428 1 93.19 348 PRO A C 1
ATOM 2755 O O . PRO A 1 348 ? -3.584 -14.273 -4.625 1 93.19 348 PRO A O 1
ATOM 2758 N N . CYS A 1 349 ? -3.955 -13.641 -2.49 1 96.06 349 CYS A N 1
ATOM 2759 C CA . CYS A 1 349 ? -5.059 -12.766 -2.869 1 96.06 349 CYS A CA 1
ATOM 2760 C C . CYS A 1 349 ? -4.562 -11.578 -3.678 1 96.06 349 CYS A C 1
ATOM 2762 O O . CYS A 1 349 ? -5.207 -11.156 -4.637 1 96.06 349 CYS A O 1
ATOM 2764 N N . MET A 1 350 ? -3.441 -11.062 -3.254 1 96.81 350 MET A N 1
ATOM 2765 C CA . MET A 1 350 ? -2.846 -9.945 -3.98 1 96.81 350 MET A CA 1
ATOM 2766 C C . MET A 1 350 ? -2.375 -10.383 -5.363 1 96.81 350 MET A C 1
ATOM 2768 O O . MET A 1 350 ? -2.537 -9.656 -6.34 1 96.81 350 MET A O 1
ATOM 2772 N N . MET A 1 351 ? -1.815 -11.555 -5.438 1 95.25 351 MET A N 1
ATOM 2773 C CA . MET A 1 351 ? -1.418 -12.117 -6.723 1 95.25 351 MET A CA 1
ATOM 2774 C C . MET A 1 351 ? -2.621 -12.266 -7.648 1 95.25 351 MET A C 1
ATOM 2776 O O . MET A 1 351 ? -2.535 -11.961 -8.844 1 95.25 351 MET A O 1
ATOM 2780 N N . ASP A 1 352 ? -3.689 -12.711 -7.07 1 97.44 352 ASP A N 1
ATOM 2781 C CA . ASP A 1 352 ? -4.926 -12.836 -7.84 1 97.44 352 ASP A CA 1
ATOM 2782 C C . ASP A 1 352 ? -5.316 -11.508 -8.484 1 97.44 352 ASP A C 1
ATOM 2784 O O . ASP A 1 352 ? -5.691 -11.469 -9.656 1 97.44 352 ASP A O 1
ATOM 2788 N N . MET A 1 353 ? -5.188 -10.438 -7.781 1 98.5 353 MET A N 1
ATOM 2789 C CA . MET A 1 353 ? -5.504 -9.117 -8.312 1 98.5 353 MET A CA 1
ATOM 2790 C C . MET A 1 353 ? -4.527 -8.727 -9.414 1 98.5 353 MET A C 1
ATOM 2792 O O . MET A 1 353 ? -4.93 -8.141 -10.422 1 98.5 353 MET A O 1
ATOM 2796 N N . ALA A 1 354 ? -3.312 -9.07 -9.203 1 97.44 354 ALA A N 1
ATOM 2797 C CA . ALA A 1 354 ? -2.283 -8.695 -10.172 1 97.44 354 ALA A CA 1
ATOM 2798 C C . ALA A 1 354 ? -2.514 -9.391 -11.508 1 97.44 354 ALA A C 1
ATOM 2800 O O . ALA A 1 354 ? -2.443 -8.758 -12.562 1 97.44 354 ALA A O 1
ATOM 2801 N N . VAL A 1 355 ? -2.799 -10.656 -11.484 1 97.44 355 VAL A N 1
ATOM 2802 C CA . VAL A 1 355 ? -2.98 -11.375 -12.742 1 97.44 355 VAL A CA 1
ATOM 2803 C C . VAL A 1 355 ? -4.293 -10.953 -13.398 1 97.44 355 VAL A C 1
ATOM 2805 O O . VAL A 1 355 ? -4.406 -10.922 -14.625 1 97.44 355 VAL A O 1
ATOM 2808 N N . MET A 1 356 ? -5.297 -10.578 -12.562 1 98.19 356 MET A N 1
ATOM 2809 C CA . MET A 1 356 ? -6.531 -10.047 -13.125 1 98.19 356 MET A CA 1
ATOM 2810 C C . MET A 1 356 ? -6.262 -8.789 -13.945 1 98.19 356 MET A C 1
ATOM 2812 O O . MET A 1 356 ? -6.75 -8.664 -15.07 1 98.19 356 MET A O 1
ATOM 2816 N N . VAL A 1 357 ? -5.445 -7.902 -13.438 1 97.81 357 VAL A N 1
ATOM 2817 C CA . VAL A 1 357 ? -5.168 -6.605 -14.039 1 97.81 357 VAL A CA 1
ATOM 2818 C C . VAL A 1 357 ? -4.285 -6.789 -15.273 1 97.81 357 VAL A C 1
ATOM 2820 O O . VAL A 1 357 ? -4.441 -6.078 -16.266 1 97.81 357 VAL A O 1
ATOM 2823 N N . PHE A 1 358 ? -3.416 -7.738 -15.258 1 97.06 358 PHE A N 1
ATOM 2824 C CA . PHE A 1 358 ? -2.387 -7.871 -16.281 1 97.06 358 PHE A CA 1
ATOM 2825 C C . PHE A 1 358 ? -2.898 -8.688 -17.469 1 97.06 358 PHE A C 1
ATOM 2827 O O . PHE A 1 358 ? -2.664 -8.328 -18.625 1 97.06 358 PHE A O 1
ATOM 2834 N N . CYS A 1 359 ? -3.611 -9.844 -17.141 1 96.75 359 CYS A N 1
ATOM 2835 C CA . CYS A 1 359 ? -3.914 -10.758 -18.234 1 96.75 359 CYS A CA 1
ATOM 2836 C C . CYS A 1 359 ? -5.289 -11.391 -18.062 1 96.75 359 CYS A C 1
ATOM 2838 O O . CYS A 1 359 ? -5.57 -12.445 -18.625 1 96.75 359 CYS A O 1
ATOM 2840 N N . SER A 1 360 ? -6.16 -10.789 -17.234 1 97.38 360 SER A N 1
ATOM 2841 C CA . SER A 1 360 ? -7.492 -11.312 -16.969 1 97.38 360 SER A CA 1
ATOM 2842 C C . SER A 1 360 ? -7.426 -12.727 -16.406 1 97.38 360 SER A C 1
ATOM 2844 O O . SER A 1 360 ? -8.305 -13.547 -16.672 1 97.38 360 SER A O 1
ATOM 2846 N N . GLY A 1 361 ? -6.348 -13.016 -15.719 1 97.62 361 GLY A N 1
ATOM 2847 C CA . GLY A 1 361 ? -6.188 -14.305 -15.062 1 97.62 361 GLY A CA 1
ATOM 2848 C C . GLY A 1 361 ? -6.914 -14.398 -13.734 1 97.62 361 GLY A C 1
ATOM 2849 O O . GLY A 1 361 ? -7.758 -13.555 -13.422 1 97.62 361 GLY A O 1
ATOM 2850 N N . LEU A 1 362 ? -6.699 -15.492 -12.992 1 97.62 362 LEU A N 1
ATOM 2851 C CA . LEU A 1 362 ? -7.281 -15.664 -11.672 1 97.62 362 LEU A CA 1
ATOM 2852 C C . LEU A 1 362 ? -6.566 -16.781 -10.906 1 97.62 362 LEU A C 1
ATOM 2854 O O . LEU A 1 362 ? -6.133 -17.766 -11.5 1 97.62 362 LEU A O 1
ATOM 2858 N N . GLU A 1 363 ? -6.395 -16.609 -9.617 1 97.19 363 GLU A N 1
ATOM 2859 C CA . GLU A 1 363 ? -6.043 -17.703 -8.719 1 97.19 363 GLU A CA 1
ATOM 2860 C C . GLU A 1 363 ? -7.277 -18.5 -8.312 1 97.19 363 GLU A C 1
ATOM 2862 O O . GLU A 1 363 ? -8.352 -17.922 -8.094 1 97.19 363 GLU A O 1
ATOM 2867 N N . ARG A 1 364 ? -7.113 -19.766 -8.219 1 97.31 364 ARG A N 1
ATOM 2868 C CA . ARG A 1 364 ? -8.281 -20.625 -8.039 1 97.31 364 ARG A CA 1
ATOM 2869 C C . ARG A 1 364 ? -8.258 -21.312 -6.684 1 97.31 364 ARG A C 1
ATOM 2871 O O . ARG A 1 364 ? -7.184 -21.656 -6.172 1 97.31 364 ARG A O 1
ATOM 2878 N N . THR A 1 365 ? -9.477 -21.469 -6.117 1 94.88 365 THR A N 1
ATOM 2879 C CA . THR A 1 365 ? -9.641 -22.312 -4.938 1 94.88 365 THR A CA 1
ATOM 2880 C C . THR A 1 365 ? -9.555 -23.797 -5.309 1 94.88 365 THR A C 1
ATOM 2882 O O . THR A 1 365 ? -9.578 -24.141 -6.492 1 94.88 365 THR A O 1
ATOM 2885 N N . ARG A 1 366 ? -9.461 -24.625 -4.309 1 93.31 366 ARG A N 1
ATOM 2886 C CA . ARG A 1 366 ? -9.469 -26.062 -4.523 1 93.31 366 ARG A CA 1
ATOM 2887 C C . ARG A 1 366 ? -10.719 -26.5 -5.277 1 93.31 366 ARG A C 1
ATOM 2889 O O . ARG A 1 366 ? -10.648 -27.297 -6.207 1 93.31 366 ARG A O 1
ATOM 2896 N N . GLN A 1 367 ? -11.812 -25.922 -4.891 1 94.5 367 GLN A N 1
ATOM 2897 C CA . GLN A 1 367 ? -13.078 -26.281 -5.523 1 94.5 367 GLN A CA 1
ATOM 2898 C C . GLN A 1 367 ? -13.094 -25.859 -6.992 1 94.5 367 GLN A C 1
ATOM 2900 O O . GLN A 1 367 ? -13.547 -26.609 -7.852 1 94.5 367 GLN A O 1
ATOM 2905 N N . ARG A 1 368 ? -12.617 -24.719 -7.273 1 95.88 368 ARG A N 1
ATOM 2906 C CA . ARG A 1 368 ? -12.617 -24.234 -8.648 1 95.88 368 ARG A CA 1
ATOM 2907 C C . ARG A 1 368 ? -11.672 -25.062 -9.523 1 95.88 368 ARG A C 1
ATOM 2909 O O . ARG A 1 368 ? -11.961 -25.312 -10.695 1 95.88 368 ARG A O 1
ATOM 2916 N N . TRP A 1 369 ? -10.523 -25.469 -8.977 1 97.19 369 TRP A N 1
ATOM 2917 C CA . TRP A 1 369 ? -9.617 -26.359 -9.688 1 97.19 369 TRP A CA 1
ATOM 2918 C C . TRP A 1 369 ? -10.297 -27.672 -10.016 1 97.19 369 TRP A C 1
ATOM 2920 O O . TRP A 1 369 ? -10.219 -28.156 -11.148 1 97.19 369 TRP A O 1
ATOM 2930 N N . SER A 1 370 ? -10.914 -28.219 -9.016 1 97.19 370 SER A N 1
ATOM 2931 C CA . SER A 1 370 ? -11.609 -29.484 -9.203 1 97.19 370 SER A CA 1
ATOM 2932 C C . SER A 1 370 ? -12.68 -29.359 -10.297 1 97.19 370 SER A C 1
ATOM 2934 O O . SER A 1 370 ? -12.781 -30.234 -11.156 1 97.19 370 SER A O 1
ATOM 2936 N N . ASP A 1 371 ? -13.438 -28.281 -10.25 1 97.25 371 ASP A N 1
ATOM 2937 C CA . ASP A 1 371 ? -14.484 -28.062 -11.234 1 97.25 371 ASP A CA 1
ATOM 2938 C C . ASP A 1 371 ? -13.898 -27.922 -12.641 1 97.25 371 ASP A C 1
ATOM 2940 O O . ASP A 1 371 ? -14.414 -28.5 -13.594 1 97.25 371 ASP A O 1
ATOM 2944 N N . LEU A 1 372 ? -12.844 -27.156 -12.766 1 98.06 372 LEU A N 1
ATOM 2945 C CA . LEU A 1 372 ? -12.203 -26.922 -14.055 1 98.06 372 LEU A CA 1
ATOM 2946 C C . LEU A 1 372 ? -11.664 -28.234 -14.633 1 98.06 372 LEU A C 1
ATOM 2948 O O . LEU A 1 372 ? -11.945 -28.562 -15.789 1 98.06 372 LEU A O 1
ATOM 2952 N N . LEU A 1 373 ? -10.938 -29 -13.844 1 98.5 373 LEU A N 1
ATOM 2953 C CA . LEU A 1 373 ? -10.344 -30.25 -14.305 1 98.5 373 LEU A CA 1
ATOM 2954 C C . LEU A 1 373 ? -11.422 -31.25 -14.695 1 98.5 373 LEU A C 1
ATOM 2956 O O . LEU A 1 373 ? -11.344 -31.875 -15.766 1 98.5 373 LEU A O 1
ATOM 2960 N N . THR A 1 374 ? -12.438 -31.344 -13.914 1 97.94 374 THR A N 1
ATOM 2961 C CA . THR A 1 374 ? -13.531 -32.281 -14.195 1 97.94 374 THR A CA 1
ATOM 2962 C C . THR A 1 374 ? -14.242 -31.875 -15.492 1 97.94 374 THR A C 1
ATOM 2964 O O . THR A 1 374 ? -14.602 -32.75 -16.297 1 97.94 374 THR A O 1
ATOM 2967 N N . SER A 1 375 ? -14.422 -30.656 -15.695 1 97.75 375 SER A N 1
ATOM 2968 C CA . SER A 1 375 ? -15.164 -30.156 -16.844 1 97.75 375 SER A CA 1
ATOM 2969 C C . SER A 1 375 ? -14.461 -30.5 -18.156 1 97.75 375 SER A C 1
ATOM 2971 O O . SER A 1 375 ? -15.094 -30.562 -19.203 1 97.75 375 SER A O 1
ATOM 2973 N N . VAL A 1 376 ? -13.203 -30.797 -18.109 1 97.88 376 VAL A N 1
ATOM 2974 C CA . VAL A 1 376 ? -12.461 -31.062 -19.344 1 97.88 376 VAL A CA 1
ATOM 2975 C C . VAL A 1 376 ? -12.031 -32.531 -19.391 1 97.88 376 VAL A C 1
ATOM 2977 O O . VAL A 1 376 ? -11.133 -32.875 -20.156 1 97.88 376 VAL A O 1
ATOM 2980 N N . GLY A 1 377 ? -12.547 -33.312 -18.547 1 97.62 377 GLY A N 1
ATOM 2981 C CA . GLY A 1 377 ? -12.281 -34.75 -18.578 1 97.62 377 GLY A CA 1
ATOM 2982 C C . GLY A 1 377 ? -11.008 -35.125 -17.859 1 97.62 377 GLY A C 1
ATOM 2983 O O . GLY A 1 377 ? -10.398 -36.156 -18.172 1 97.62 377 GLY A O 1
ATOM 2984 N N . LEU A 1 378 ? -10.531 -34.344 -16.984 1 98.44 378 LEU A N 1
ATOM 2985 C CA . LEU A 1 378 ? -9.406 -34.656 -16.094 1 98.44 378 LEU A CA 1
ATOM 2986 C C . LEU A 1 378 ? -9.883 -34.844 -14.664 1 98.44 378 LEU A C 1
ATOM 2988 O O . LEU A 1 378 ? -11.031 -34.562 -14.336 1 98.44 378 LEU A O 1
ATOM 2992 N N . ARG A 1 379 ? -9.102 -35.406 -13.922 1 96.69 379 ARG A N 1
ATOM 2993 C CA . ARG A 1 379 ? -9.422 -35.594 -12.508 1 96.69 379 ARG A CA 1
ATOM 2994 C C . ARG A 1 379 ? -8.227 -35.219 -11.633 1 96.69 379 ARG A C 1
ATOM 2996 O O . ARG A 1 379 ? -7.094 -35.594 -11.922 1 96.69 379 ARG A O 1
ATOM 3003 N N . ALA A 1 380 ? -8.516 -34.5 -10.578 1 97.56 380 ALA A N 1
ATOM 3004 C CA . ALA A 1 380 ? -7.496 -34.25 -9.57 1 97.56 380 ALA A CA 1
ATOM 3005 C C . ALA A 1 380 ? -7.258 -35.469 -8.688 1 97.56 380 ALA A C 1
ATOM 3007 O O . ALA A 1 380 ? -8.188 -35.969 -8.062 1 97.56 380 ALA A O 1
ATOM 3008 N N . ILE A 1 381 ? -6.086 -35.875 -8.648 1 97.19 381 ILE A N 1
ATOM 3009 C CA . ILE A 1 381 ? -5.727 -37 -7.812 1 97.19 381 ILE A CA 1
ATOM 3010 C C . ILE A 1 381 ? -5.488 -36.562 -6.375 1 97.19 381 ILE A C 1
ATOM 3012 O O . ILE A 1 381 ? -5.945 -37.188 -5.426 1 97.19 381 ILE A O 1
ATOM 3016 N N . LYS A 1 382 ? -4.754 -35.469 -6.293 1 97.25 382 LYS A N 1
ATOM 3017 C CA . LYS A 1 382 ? -4.379 -35 -4.973 1 97.25 382 LYS A CA 1
ATOM 3018 C C . LYS A 1 382 ? -3.908 -33.531 -5.035 1 97.25 382 LYS A C 1
ATOM 3020 O O . LYS A 1 382 ? -3.279 -33.125 -6.012 1 97.25 382 LYS A O 1
ATOM 3025 N N . PHE A 1 383 ? -4.305 -32.781 -4.07 1 96 383 PHE A N 1
ATOM 3026 C CA . PHE A 1 383 ? -3.758 -31.438 -3.826 1 96 383 PHE A CA 1
ATOM 3027 C C . PHE A 1 383 ? -2.648 -31.5 -2.783 1 96 383 PHE A C 1
ATOM 3029 O O . PHE A 1 383 ? -2.904 -31.797 -1.615 1 96 383 PHE A O 1
ATOM 3036 N N . TRP A 1 384 ? -1.438 -31.25 -3.275 1 94.31 384 TRP A N 1
ATOM 3037 C CA . TRP A 1 384 ? -0.292 -31.188 -2.371 1 94.31 384 TRP A CA 1
ATOM 3038 C C . TRP A 1 384 ? -0.031 -29.75 -1.926 1 94.31 384 TRP A C 1
ATOM 3040 O O . TRP A 1 384 ? 0.259 -28.875 -2.75 1 94.31 384 TRP A O 1
ATOM 3050 N N . VAL A 1 385 ? -0.232 -29.484 -0.704 1 87 385 VAL A N 1
ATOM 3051 C CA . VAL A 1 385 ? -0.005 -28.125 -0.23 1 87 385 VAL A CA 1
ATOM 3052 C C . VAL A 1 385 ? 1.183 -28.094 0.73 1 87 385 VAL A C 1
ATOM 3054 O O . VAL A 1 385 ? 1.278 -28.938 1.627 1 87 385 VAL A O 1
ATOM 3057 N N . ARG A 1 386 ? 2.064 -27.188 0.312 1 78 386 ARG A N 1
ATOM 3058 C CA . ARG A 1 386 ? 3.219 -27.031 1.189 1 78 386 ARG A CA 1
ATOM 3059 C C . ARG A 1 386 ? 2.854 -26.234 2.441 1 78 386 ARG A C 1
ATOM 3061 O O . ARG A 1 386 ? 1.981 -25.359 2.4 1 78 386 ARG A O 1
ATOM 3068 N N . GLU A 1 387 ? 3.381 -26.562 3.469 1 69.62 387 GLU A N 1
ATOM 3069 C CA . GLU A 1 387 ? 3.154 -25.875 4.734 1 69.62 387 GLU A CA 1
ATOM 3070 C C . GLU A 1 387 ? 3.508 -24.406 4.633 1 69.62 387 GLU A C 1
ATOM 3072 O O . GLU A 1 387 ? 4.543 -24.047 4.07 1 69.62 387 GLU A O 1
ATOM 3077 N N . GLY A 1 388 ? 2.805 -23.578 5.055 1 65.44 388 GLY A N 1
ATOM 3078 C CA . GLY A 1 388 ? 3.107 -22.188 5.32 1 65.44 388 GLY A CA 1
ATOM 3079 C C . GLY A 1 388 ? 3.004 -21.297 4.086 1 65.44 388 GLY A C 1
ATOM 3080 O O . GLY A 1 388 ? 3.135 -20.078 4.18 1 65.44 388 GLY A O 1
ATOM 3081 N N . ASP A 1 389 ? 3.057 -21.844 2.799 1 65.56 389 ASP A N 1
ATOM 3082 C CA . ASP A 1 389 ? 3.197 -21.016 1.612 1 65.56 389 ASP A CA 1
ATOM 3083 C C . ASP A 1 389 ? 2.02 -21.203 0.66 1 65.56 389 ASP A C 1
ATOM 3085 O O . ASP A 1 389 ? 1.409 -22.281 0.629 1 65.56 389 ASP A O 1
ATOM 3089 N N . GLY A 1 390 ? 0.884 -21 0.661 1 75.19 390 GLY A N 1
ATOM 3090 C CA . GLY A 1 390 ? -0.269 -21.141 -0.213 1 75.19 390 GLY A CA 1
ATOM 3091 C C . GLY A 1 390 ? 0.08 -21.75 -1.563 1 75.19 390 GLY A C 1
ATOM 3092 O O . GLY A 1 390 ? -0.807 -22.156 -2.312 1 75.19 390 GLY A O 1
ATOM 3093 N N . LEU A 1 391 ? 1.384 -21.938 -1.972 1 86.62 391 LEU A N 1
ATOM 3094 C CA . LEU A 1 391 ? 1.786 -22.578 -3.217 1 86.62 391 LEU A CA 1
ATOM 3095 C C . LEU A 1 391 ? 1.731 -24.109 -3.084 1 86.62 391 LEU A C 1
ATOM 3097 O O . LEU A 1 391 ? 2.234 -24.656 -2.107 1 86.62 391 LEU A O 1
ATOM 3101 N N . GLY A 1 392 ? 1.045 -24.734 -3.982 1 92.94 392 GLY A N 1
ATOM 3102 C CA . GLY A 1 392 ? 0.866 -26.172 -3.953 1 92.94 392 GLY A CA 1
ATOM 3103 C C . GLY A 1 392 ? 0.919 -26.812 -5.328 1 92.94 392 GLY A C 1
ATOM 3104 O O . GLY A 1 392 ? 1.253 -26.141 -6.312 1 92.94 392 GLY A O 1
ATOM 3105 N N . ILE A 1 393 ? 0.803 -28.109 -5.297 1 96.44 393 ILE A N 1
ATOM 3106 C CA . ILE A 1 393 ? 0.795 -28.891 -6.531 1 96.44 393 ILE A CA 1
ATOM 3107 C C . ILE A 1 393 ? -0.534 -29.625 -6.66 1 96.44 393 ILE A C 1
ATOM 3109 O O . ILE A 1 393 ? -0.987 -30.281 -5.715 1 96.44 393 ILE A O 1
ATOM 3113 N N . ILE A 1 394 ? -1.187 -29.406 -7.754 1 97.94 394 ILE A N 1
ATOM 3114 C CA . ILE A 1 394 ? -2.33 -30.234 -8.125 1 97.94 394 ILE A CA 1
ATOM 3115 C C . ILE A 1 394 ? -1.868 -31.375 -9.023 1 97.94 394 ILE A C 1
ATOM 3117 O O . ILE A 1 394 ? -1.315 -31.141 -10.102 1 97.94 394 ILE A O 1
ATOM 3121 N N . GLU A 1 395 ? -1.965 -32.562 -8.555 1 98.44 395 GLU A N 1
ATOM 3122 C CA . GLU A 1 395 ? -1.716 -33.75 -9.352 1 98.44 395 GLU A CA 1
ATOM 3123 C C . GLU A 1 395 ? -2.988 -34.25 -10.047 1 98.44 395 GLU A C 1
ATOM 3125 O O . GLU A 1 395 ? -3.982 -34.562 -9.383 1 98.44 395 GLU A O 1
ATOM 3130 N N . ALA A 1 396 ? -2.926 -34.219 -11.352 1 98.56 396 ALA A N 1
ATOM 3131 C CA . ALA A 1 396 ? -4.117 -34.594 -12.109 1 98.56 396 ALA A CA 1
ATOM 3132 C C . ALA A 1 396 ? -3.789 -35.625 -13.188 1 98.56 396 ALA A C 1
ATOM 3134 O O . ALA A 1 396 ? -2.617 -35.875 -13.469 1 98.56 396 ALA A O 1
ATOM 3135 N N . GLU A 1 397 ? -4.762 -36.281 -13.719 1 98.38 397 GLU A N 1
ATOM 3136 C CA . GLU A 1 397 ? -4.637 -37.25 -14.805 1 98.38 397 GLU A CA 1
ATOM 3137 C C . GLU A 1 397 ? -5.93 -37.375 -15.602 1 98.38 397 GLU A C 1
ATOM 3139 O O . GLU A 1 397 ? -6.922 -36.719 -15.273 1 98.38 397 GLU A O 1
ATOM 3144 N N . LEU A 1 398 ? -5.836 -38.062 -16.734 1 98.06 398 LEU A N 1
ATOM 3145 C CA . LEU A 1 398 ? -7.051 -38.344 -17.5 1 98.06 398 LEU A CA 1
ATOM 3146 C C . LEU A 1 398 ? -8.078 -39.094 -16.656 1 98.06 398 LEU A C 1
ATOM 3148 O O . LEU A 1 398 ? -7.73 -40.031 -15.945 1 98.06 398 LEU A O 1
ATOM 3152 N N . ALA A 1 399 ? -9.297 -38.562 -16.672 1 94.44 399 ALA A N 1
ATOM 3153 C CA . ALA A 1 399 ? -10.359 -39.25 -15.953 1 94.44 399 ALA A CA 1
ATOM 3154 C C . ALA A 1 399 ? -10.562 -40.688 -16.5 1 94.44 399 ALA A C 1
ATOM 3156 O O . ALA A 1 399 ? -10.266 -40.938 -17.672 1 94.44 399 ALA A O 1
ATOM 3157 N N . GLU A 1 400 ? -10.914 -41.562 -15.594 1 85.38 400 GLU A N 1
ATOM 3158 C CA . GLU A 1 400 ? -11.195 -42.938 -16.031 1 85.38 400 GLU A CA 1
ATOM 3159 C C . GLU A 1 400 ? -12.328 -42.969 -17.047 1 85.38 400 GLU A C 1
ATOM 3161 O O . GLU A 1 400 ? -13.25 -42.156 -17 1 85.38 400 GLU A O 1
ATOM 3166 N N . SER A 1 401 ? -12.094 -43.438 -18.297 1 70 401 SER A N 1
ATOM 3167 C CA . SER A 1 401 ? -13.141 -43.625 -19.297 1 70 401 SER A CA 1
ATOM 3168 C C . SER A 1 401 ? -14.438 -44.125 -18.672 1 70 401 SER A C 1
ATOM 3170 O O . SER A 1 401 ? -14.422 -45.031 -17.828 1 70 401 SER A O 1
ATOM 3172 N N . VAL A 1 402 ? -15.5 -43.25 -18.609 1 49.81 402 VAL A N 1
ATOM 3173 C CA . VAL A 1 402 ? -16.812 -43.812 -18.266 1 49.81 402 VAL A CA 1
ATOM 3174 C C . VAL A 1 402 ? -17.266 -44.781 -19.359 1 49.81 402 VAL A C 1
ATOM 3176 O O . VAL A 1 402 ? -17.125 -44.5 -20.547 1 49.81 402 VAL A O 1
ATOM 3179 N N . MET B 1 1 ? 16.453 -15.867 12.023 1 86.44 1 MET B N 1
ATOM 3180 C CA . MET B 1 1 ? 15.602 -15.031 12.867 1 86.44 1 MET B CA 1
ATOM 3181 C C . MET B 1 1 ? 16.031 -15.133 14.328 1 86.44 1 MET B C 1
ATOM 3183 O O . MET B 1 1 ? 16.406 -16.203 14.805 1 86.44 1 MET B O 1
ATOM 3187 N N . ASN B 1 2 ? 16.062 -13.961 14.984 1 90.56 2 ASN B N 1
ATOM 3188 C CA . ASN B 1 2 ? 16.5 -13.898 16.375 1 90.56 2 ASN B CA 1
ATOM 3189 C C . ASN B 1 2 ? 15.352 -14.125 17.344 1 90.56 2 ASN B C 1
ATOM 3191 O O . ASN B 1 2 ? 14.586 -13.203 17.625 1 90.56 2 ASN B O 1
ATOM 3195 N N . ILE B 1 3 ? 15.281 -15.312 17.859 1 92.94 3 ILE B N 1
ATOM 3196 C CA . ILE B 1 3 ? 14.172 -15.734 18.703 1 92.94 3 ILE B CA 1
ATOM 3197 C C . ILE B 1 3 ? 14.117 -14.859 19.953 1 92.94 3 ILE B C 1
ATOM 3199 O O . ILE B 1 3 ? 13.031 -14.492 20.422 1 92.94 3 ILE B O 1
ATOM 3203 N N . LYS B 1 4 ? 15.227 -14.562 20.594 1 93.62 4 LYS B N 1
ATOM 3204 C CA . LYS B 1 4 ? 15.273 -13.719 21.781 1 93.62 4 LYS B CA 1
ATOM 3205 C C . LYS B 1 4 ? 14.656 -12.352 21.516 1 93.62 4 LYS B C 1
ATOM 3207 O O . LYS B 1 4 ? 13.93 -11.812 22.344 1 93.62 4 LYS B O 1
ATOM 3212 N N . HIS B 1 5 ? 14.984 -11.82 20.344 1 94.62 5 HIS B N 1
ATOM 3213 C CA . HIS B 1 5 ? 14.414 -10.539 19.938 1 94.62 5 HIS B CA 1
ATOM 3214 C C . HIS B 1 5 ? 12.898 -10.625 19.781 1 94.62 5 HIS B C 1
ATOM 3216 O O . HIS B 1 5 ? 12.172 -9.727 20.203 1 94.62 5 HIS B O 1
ATOM 3222 N N . LEU B 1 6 ? 12.438 -11.68 19.188 1 96.38 6 LEU B N 1
ATOM 3223 C CA . LEU B 1 6 ? 11 -11.898 19.016 1 96.38 6 LEU B CA 1
ATOM 3224 C C . LEU B 1 6 ? 10.289 -11.961 20.359 1 96.38 6 LEU B C 1
ATOM 3226 O O . LEU B 1 6 ? 9.242 -11.336 20.547 1 96.38 6 LEU B O 1
ATOM 3230 N N . GLN B 1 7 ? 10.898 -12.664 21.328 1 96.19 7 GLN B N 1
ATOM 3231 C CA . GLN B 1 7 ? 10.32 -12.789 22.656 1 96.19 7 GLN B CA 1
ATOM 3232 C C . GLN B 1 7 ? 10.305 -11.453 23.375 1 96.19 7 GLN B C 1
ATOM 3234 O O . GLN B 1 7 ? 9.359 -11.148 24.125 1 96.19 7 GLN B O 1
ATOM 3239 N N . CYS B 1 8 ? 11.281 -10.711 23.156 1 96.5 8 CYS B N 1
ATOM 3240 C CA . CYS B 1 8 ? 11.344 -9.383 23.766 1 96.5 8 CYS B CA 1
ATOM 3241 C C . CYS B 1 8 ? 10.234 -8.492 23.234 1 96.5 8 CYS B C 1
ATOM 3243 O O . CYS B 1 8 ? 9.57 -7.797 24 1 96.5 8 CYS B O 1
ATOM 3245 N N . LEU B 1 9 ? 10.023 -8.492 21.875 1 96.44 9 LEU B N 1
ATOM 3246 C CA . LEU B 1 9 ? 8.961 -7.699 21.266 1 96.44 9 LEU B CA 1
ATOM 3247 C C . LEU B 1 9 ? 7.602 -8.109 21.812 1 96.44 9 LEU B C 1
ATOM 3249 O O . LEU B 1 9 ? 6.758 -7.254 22.109 1 96.44 9 LEU B O 1
ATOM 3253 N N . LEU B 1 10 ? 7.414 -9.391 21.969 1 97.31 10 LEU B N 1
ATOM 3254 C CA . LEU B 1 10 ? 6.152 -9.906 22.5 1 97.31 10 LEU B CA 1
ATOM 3255 C C . LEU B 1 10 ? 5.945 -9.453 23.938 1 97.31 10 LEU B C 1
ATOM 3257 O O . LEU B 1 10 ? 4.84 -9.062 24.312 1 97.31 10 LEU B O 1
ATOM 3261 N N . ALA B 1 11 ? 6.973 -9.531 24.75 1 97.38 11 ALA B N 1
ATOM 3262 C CA . ALA B 1 11 ? 6.902 -9.109 26.141 1 97.38 11 ALA B CA 1
ATOM 3263 C C . ALA B 1 11 ? 6.594 -7.621 26.266 1 97.38 11 ALA B C 1
ATOM 3265 O O . ALA B 1 11 ? 5.824 -7.203 27.125 1 97.38 11 ALA B O 1
ATOM 3266 N N . GLU B 1 12 ? 7.207 -6.863 25.422 1 97.44 12 GLU B N 1
ATOM 3267 C CA . GLU B 1 12 ? 6.957 -5.426 25.422 1 97.44 12 GLU B CA 1
ATOM 3268 C C . GLU B 1 12 ? 5.52 -5.117 25.016 1 97.44 12 GLU B C 1
ATOM 3270 O O . GLU B 1 12 ? 4.863 -4.266 25.609 1 97.44 12 GLU B O 1
ATOM 3275 N N . ALA B 1 13 ? 5.043 -5.762 23.953 1 97.31 13 ALA B N 1
ATOM 3276 C CA . ALA B 1 13 ? 3.656 -5.59 23.531 1 97.31 13 ALA B CA 1
ATOM 3277 C C . ALA B 1 13 ? 2.693 -5.922 24.672 1 97.31 13 ALA B C 1
ATOM 3279 O O . ALA B 1 13 ? 1.711 -5.207 24.891 1 97.31 13 ALA B O 1
ATOM 3280 N N . LYS B 1 14 ? 2.99 -7.004 25.406 1 97.5 14 LYS B N 1
ATOM 3281 C CA . LYS B 1 14 ? 2.146 -7.414 26.531 1 97.5 14 LYS B CA 1
ATOM 3282 C C . LYS B 1 14 ? 2.135 -6.352 27.625 1 97.5 14 LYS B C 1
ATOM 3284 O O . LYS B 1 14 ? 1.071 -5.996 28.141 1 97.5 14 LYS B O 1
ATOM 3289 N N . ALA B 1 15 ? 3.297 -5.887 27.969 1 97.75 15 ALA B N 1
ATOM 3290 C CA . ALA B 1 15 ? 3.4 -4.883 29.031 1 97.75 15 ALA B CA 1
ATOM 3291 C C . ALA B 1 15 ? 2.617 -3.623 28.672 1 97.75 15 ALA B C 1
ATOM 3293 O O . ALA B 1 15 ? 1.932 -3.045 29.516 1 97.75 15 ALA B O 1
ATOM 3294 N N . LEU B 1 16 ? 2.725 -3.215 27.453 1 97.12 16 LEU B N 1
ATOM 3295 C CA . LEU B 1 16 ? 2.035 -2.02 26.969 1 97.12 16 LEU B CA 1
ATOM 3296 C C . LEU B 1 16 ? 0.529 -2.254 26.906 1 97.12 16 LEU B C 1
ATOM 3298 O O . LEU B 1 16 ? -0.257 -1.358 27.219 1 97.12 16 LEU B O 1
ATOM 3302 N N . LEU B 1 17 ? 0.118 -3.418 26.438 1 96.75 17 LEU B N 1
ATOM 3303 C CA . LEU B 1 17 ? -1.3 -3.76 26.406 1 96.75 17 LEU B CA 1
ATOM 3304 C C . LEU B 1 17 ? -1.891 -3.775 27.812 1 96.75 17 LEU B C 1
ATOM 3306 O O . LEU B 1 17 ? -3.014 -3.312 28.031 1 96.75 17 LEU B O 1
ATOM 3310 N N . ASP B 1 18 ? -1.109 -4.312 28.766 1 97.25 18 ASP B N 1
ATOM 3311 C CA . ASP B 1 18 ? -1.543 -4.309 30.172 1 97.25 18 ASP B CA 1
ATOM 3312 C C . ASP B 1 18 ? -1.702 -2.881 30.688 1 97.25 18 ASP B C 1
ATOM 3314 O O . ASP B 1 18 ? -2.658 -2.58 31.406 1 97.25 18 ASP B O 1
ATOM 3318 N N . SER B 1 19 ? -0.8 -2.059 30.328 1 96.44 19 SER B N 1
ATOM 3319 C CA . SER B 1 19 ? -0.89 -0.655 30.719 1 96.44 19 SER B CA 1
ATOM 3320 C C . SER B 1 19 ? -2.1 0.018 30.078 1 96.44 19 SER B C 1
ATOM 3322 O O . SER B 1 19 ? -2.773 0.83 30.719 1 96.44 19 SER B O 1
ATOM 3324 N N . TYR B 1 20 ? -2.34 -0.282 28.844 1 95 20 TYR B N 1
ATOM 3325 C CA . TYR B 1 20 ? -3.521 0.252 28.172 1 95 20 TYR B CA 1
ATOM 3326 C C . TYR B 1 20 ? -4.797 -0.225 28.859 1 95 20 TYR B C 1
ATOM 3328 O O . TYR B 1 20 ? -5.738 0.551 29.047 1 95 20 TYR B O 1
ATOM 3336 N N . GLU B 1 21 ? -4.816 -1.469 29.203 1 94.69 21 GLU B N 1
ATOM 3337 C CA . GLU B 1 21 ? -5.973 -2.018 29.906 1 94.69 21 GLU B CA 1
ATOM 3338 C C . GLU B 1 21 ? -6.199 -1.299 31.234 1 94.69 21 GLU B C 1
ATOM 3340 O O . GLU B 1 21 ? -7.344 -1.02 31.609 1 94.69 21 GLU B O 1
ATOM 3345 N N . ALA B 1 22 ? -5.145 -0.903 31.891 1 95.5 22 ALA B N 1
ATOM 3346 C CA . ALA B 1 22 ? -5.219 -0.292 33.219 1 95.5 22 ALA B CA 1
ATOM 3347 C C . ALA B 1 22 ? -5.566 1.19 33.125 1 95.5 22 ALA B C 1
ATOM 3349 O O . ALA B 1 22 ? -6.277 1.727 33.969 1 95.5 22 ALA B O 1
ATOM 3350 N N . THR B 1 23 ? -5.121 1.886 32.031 1 92.81 23 THR B N 1
ATOM 3351 C CA . THR B 1 23 ? -5.195 3.342 32.062 1 92.81 23 THR B CA 1
ATOM 3352 C C . THR B 1 23 ? -6.105 3.844 30.938 1 92.81 23 THR B C 1
ATOM 3354 O O . THR B 1 23 ? -6.547 4.996 30.953 1 92.81 23 THR B O 1
ATOM 3357 N N . GLN B 1 24 ? -6.195 3.043 29.938 1 88.94 24 GLN B N 1
ATOM 3358 C CA . GLN B 1 24 ? -6.965 3.383 28.734 1 88.94 24 GLN B CA 1
ATOM 3359 C C . GLN B 1 24 ? -6.406 4.633 28.062 1 88.94 24 GLN B C 1
ATOM 3361 O O . GLN B 1 24 ? -7.164 5.461 27.562 1 88.94 24 GLN B O 1
ATOM 3366 N N . THR B 1 25 ? -5.133 4.766 28.219 1 87.94 25 THR B N 1
ATOM 3367 C CA . THR B 1 25 ? -4.473 5.891 27.562 1 87.94 25 THR B CA 1
ATOM 3368 C C . THR B 1 25 ? -4.078 5.531 26.141 1 87.94 25 THR B C 1
ATOM 3370 O O . THR B 1 25 ? -3.562 4.438 25.891 1 87.94 25 THR B O 1
ATOM 3373 N N . ASP B 1 26 ? -4.266 6.527 25.219 1 86.88 26 ASP B N 1
ATOM 3374 C CA . ASP B 1 26 ? -4.004 6.305 23.797 1 86.88 26 ASP B CA 1
ATOM 3375 C C . ASP B 1 26 ? -2.518 6.066 23.531 1 86.88 26 ASP B C 1
ATOM 3377 O O . ASP B 1 26 ? -2.15 5.312 22.641 1 86.88 26 ASP B O 1
ATOM 3381 N N . THR B 1 27 ? -1.747 6.637 24.297 1 88 27 THR B N 1
ATOM 3382 C CA . THR B 1 27 ? -0.308 6.461 24.141 1 88 27 THR B CA 1
ATOM 3383 C C . THR B 1 27 ? 0.071 4.984 24.266 1 88 27 THR B C 1
ATOM 3385 O O . THR B 1 27 ? 0.8 4.457 23.422 1 88 27 THR B O 1
ATOM 3388 N N . PHE B 1 28 ? -0.475 4.316 25.297 1 92.56 28 PHE B N 1
ATOM 3389 C CA . PHE B 1 28 ? -0.164 2.906 25.516 1 92.56 28 PHE B CA 1
ATOM 3390 C C . PHE B 1 28 ? -0.765 2.047 24.406 1 92.5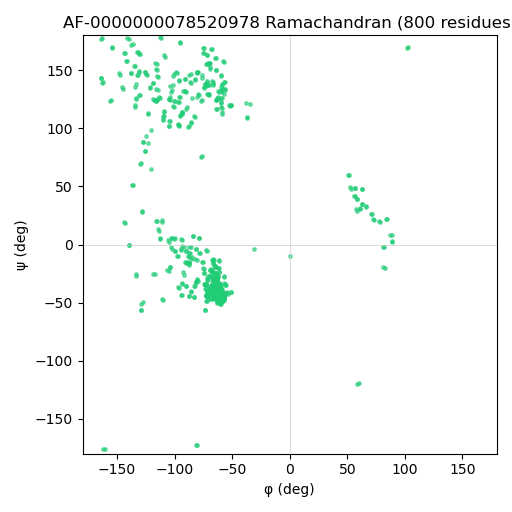6 28 PHE B C 1
ATOM 3392 O O . PHE B 1 28 ? -0.158 1.063 23.969 1 92.56 28 PHE B O 1
ATOM 3399 N N . ARG B 1 29 ? -1.913 2.443 23.938 1 93.12 29 ARG B N 1
ATOM 3400 C CA . ARG B 1 29 ? -2.541 1.709 22.844 1 93.12 29 ARG B CA 1
ATOM 3401 C C . ARG B 1 29 ? -1.681 1.76 21.594 1 93.12 29 ARG B C 1
ATOM 3403 O O . ARG B 1 29 ? -1.419 0.728 20.969 1 93.12 29 ARG B O 1
ATOM 3410 N N . VAL B 1 30 ? -1.257 2.971 21.219 1 91.5 30 VAL B N 1
ATOM 3411 C CA . VAL B 1 30 ? -0.493 3.188 20 1 91.5 30 VAL B CA 1
ATOM 3412 C C . VAL B 1 30 ? 0.863 2.494 20.109 1 91.5 30 VAL B C 1
ATOM 3414 O O . VAL B 1 30 ? 1.332 1.884 19.141 1 91.5 30 VAL B O 1
ATOM 3417 N N . GLU B 1 31 ? 1.474 2.566 21.234 1 93.12 31 GLU B N 1
ATOM 3418 C CA . GLU B 1 31 ? 2.766 1.915 21.422 1 93.12 31 GLU B CA 1
ATOM 3419 C C . GLU B 1 31 ? 2.631 0.396 21.375 1 93.12 31 GLU B C 1
ATOM 3421 O O . GLU B 1 31 ? 3.504 -0.29 20.828 1 93.12 31 GLU B O 1
ATOM 3426 N N . ALA B 1 32 ? 1.562 -0.122 22.031 1 95.88 32 ALA B N 1
ATOM 3427 C CA . ALA B 1 32 ? 1.289 -1.554 21.938 1 95.88 32 ALA B CA 1
ATOM 3428 C C . ALA B 1 32 ? 1.094 -1.975 20.484 1 95.88 32 ALA B C 1
ATOM 3430 O O . ALA B 1 32 ? 1.598 -3.018 20.062 1 95.88 32 ALA B O 1
ATOM 3431 N N . GLN B 1 33 ? 0.346 -1.173 19.766 1 95.38 33 GLN B N 1
ATOM 3432 C CA . GLN B 1 33 ? 0.122 -1.421 18.344 1 95.38 33 GLN B CA 1
ATOM 3433 C C . GLN B 1 33 ? 1.44 -1.452 17.578 1 95.38 33 GLN B C 1
ATOM 3435 O O . GLN B 1 33 ? 1.653 -2.328 16.734 1 95.38 33 GLN B O 1
ATOM 3440 N N . GLU B 1 34 ? 2.332 -0.564 17.797 1 93.31 34 GLU B N 1
ATOM 3441 C CA . GLU B 1 34 ? 3.621 -0.485 17.125 1 93.31 34 GLU B CA 1
ATOM 3442 C C . GLU B 1 34 ? 4.48 -1.711 17.422 1 93.31 34 GLU B C 1
ATOM 3444 O O . GLU B 1 34 ? 5.141 -2.246 16.531 1 93.31 34 GLU B O 1
ATOM 3449 N N . LYS B 1 35 ? 4.477 -2.131 18.688 1 96.12 35 LYS B N 1
ATOM 3450 C CA . LYS B 1 35 ? 5.262 -3.305 19.062 1 96.12 35 LYS B CA 1
ATOM 3451 C C . LYS B 1 35 ? 4.707 -4.566 18.406 1 96.12 35 LYS B C 1
ATOM 3453 O O . LYS B 1 35 ? 5.469 -5.434 17.969 1 96.12 35 LYS B O 1
ATOM 3458 N N . ALA B 1 36 ? 3.393 -4.668 18.391 1 97.12 36 ALA B N 1
ATOM 3459 C CA . ALA B 1 36 ? 2.76 -5.793 17.703 1 97.12 36 ALA B CA 1
ATOM 3460 C C . ALA B 1 36 ? 3.117 -5.809 16.219 1 97.12 36 ALA B C 1
ATOM 3462 O O . ALA B 1 36 ? 3.404 -6.863 15.656 1 97.12 36 ALA B O 1
ATOM 3463 N N . ALA B 1 37 ? 3.098 -4.672 15.602 1 95.06 37 ALA B N 1
ATOM 3464 C CA . ALA B 1 37 ? 3.469 -4.551 14.195 1 95.06 37 ALA B CA 1
ATOM 3465 C C . ALA B 1 37 ? 4.934 -4.918 13.984 1 95.06 37 ALA B C 1
ATOM 3467 O O . ALA B 1 37 ? 5.277 -5.57 12.992 1 95.06 37 ALA B O 1
ATOM 3468 N N . GLN B 1 38 ? 5.781 -4.469 14.891 1 94.81 38 GLN B N 1
ATOM 3469 C CA . GLN B 1 38 ? 7.195 -4.812 14.805 1 94.81 38 GLN B CA 1
ATOM 3470 C C . GLN B 1 38 ? 7.402 -6.32 14.93 1 94.81 38 GLN B C 1
ATOM 3472 O O . GLN B 1 38 ? 8.25 -6.891 14.242 1 94.81 38 GLN B O 1
ATOM 3477 N N . LEU B 1 39 ? 6.672 -6.938 15.828 1 96.62 39 LEU B N 1
ATOM 3478 C CA . LEU B 1 39 ? 6.754 -8.383 15.992 1 96.62 39 LEU B CA 1
ATOM 3479 C C . LEU B 1 39 ? 6.352 -9.102 14.703 1 96.62 39 LEU B C 1
ATOM 3481 O O . LEU B 1 39 ? 7.031 -10.031 14.273 1 96.62 39 LEU B O 1
ATOM 3485 N N . ALA B 1 40 ? 5.277 -8.664 14.109 1 96.06 40 ALA B N 1
ATOM 3486 C CA . ALA B 1 40 ? 4.82 -9.25 12.852 1 96.06 40 ALA B CA 1
ATOM 3487 C C . ALA B 1 40 ? 5.891 -9.125 11.773 1 96.06 40 ALA B C 1
ATOM 3489 O O . ALA B 1 40 ? 6.156 -10.078 11.039 1 96.06 40 ALA B O 1
ATOM 3490 N N . ARG B 1 41 ? 6.477 -8.008 11.719 1 94.19 41 ARG B N 1
ATOM 3491 C CA . ARG B 1 41 ? 7.523 -7.77 10.734 1 94.19 41 ARG B CA 1
ATOM 3492 C C . ARG B 1 41 ? 8.734 -8.664 10.992 1 94.19 41 ARG B C 1
ATOM 3494 O O . ARG B 1 41 ? 9.32 -9.203 10.055 1 94.19 41 ARG B O 1
ATOM 3501 N N . ALA B 1 42 ? 9.102 -8.758 12.227 1 94.44 42 ALA B N 1
ATOM 3502 C CA . ALA B 1 42 ? 10.273 -9.547 12.594 1 94.44 42 ALA B CA 1
ATOM 3503 C C . ALA B 1 42 ? 10.055 -11.031 12.297 1 94.44 42 ALA B C 1
ATOM 3505 O O . ALA B 1 42 ? 11.008 -11.773 12.086 1 94.44 42 ALA B O 1
ATOM 3506 N N . LEU B 1 43 ? 8.805 -11.406 12.266 1 94.94 43 LEU B N 1
ATOM 3507 C CA . LEU B 1 43 ? 8.453 -12.805 12.016 1 94.94 43 LEU B CA 1
ATOM 3508 C C . LEU B 1 43 ? 8.328 -13.07 10.516 1 94.94 43 LEU B C 1
ATOM 3510 O O . LEU B 1 43 ? 8.211 -14.227 10.094 1 94.94 43 LEU B O 1
ATOM 3514 N N . GLU B 1 44 ? 8.336 -12.102 9.734 1 92.69 44 GLU B N 1
ATOM 3515 C CA . GLU B 1 44 ? 8.211 -12.227 8.281 1 92.69 44 GLU B CA 1
ATOM 3516 C C . GLU B 1 44 ? 9.586 -12.352 7.621 1 92.69 44 GLU B C 1
ATOM 3518 O O . GLU B 1 44 ? 10.531 -11.664 8.008 1 92.69 44 GLU B O 1
ATOM 3523 N N . ARG B 1 45 ? 9.672 -13.172 6.582 1 91.56 45 ARG B N 1
ATOM 3524 C CA . ARG B 1 45 ? 10.906 -13.211 5.801 1 91.56 45 ARG B CA 1
ATOM 3525 C C . ARG B 1 45 ? 11.125 -11.898 5.059 1 91.56 45 ARG B C 1
ATOM 3527 O O . ARG B 1 45 ? 10.18 -11.312 4.531 1 91.56 45 ARG B O 1
ATOM 3534 N N . PRO B 1 46 ? 12.352 -11.422 5.062 1 92.88 46 PRO B N 1
ATOM 3535 C CA . PRO B 1 46 ? 12.648 -10.141 4.41 1 92.88 46 PRO B CA 1
ATOM 3536 C C . PRO B 1 46 ? 12.125 -10.078 2.977 1 92.88 46 PRO B C 1
AT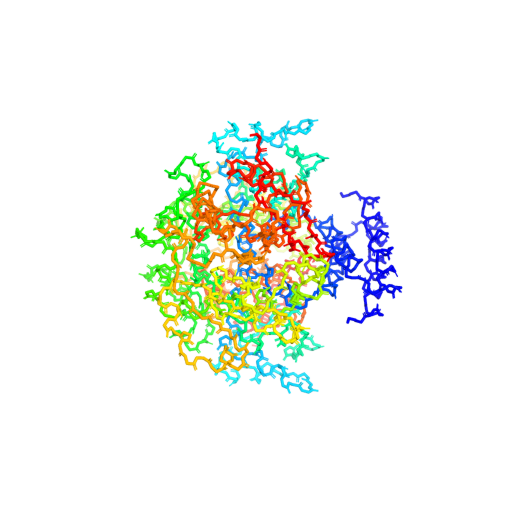OM 3538 O O . PRO B 1 46 ? 11.57 -9.062 2.562 1 92.88 46 PRO B O 1
ATOM 3541 N N . LYS B 1 47 ? 12.25 -11.117 2.219 1 92.19 47 LYS B N 1
ATOM 3542 C CA . LYS B 1 47 ? 11.781 -11.148 0.838 1 92.19 47 LYS B CA 1
ATOM 3543 C C . LYS B 1 47 ? 10.266 -10.977 0.768 1 92.19 47 LYS B C 1
ATOM 3545 O O . LYS B 1 47 ? 9.758 -10.273 -0.107 1 92.19 47 LYS B O 1
ATOM 3550 N N . ASP B 1 48 ? 9.508 -11.641 1.69 1 90.94 48 ASP B N 1
ATOM 3551 C CA . ASP B 1 48 ? 8.055 -11.547 1.709 1 90.94 48 ASP B CA 1
ATOM 3552 C C . ASP B 1 48 ? 7.598 -10.117 2.012 1 90.94 48 ASP B C 1
ATOM 3554 O O . ASP B 1 48 ? 6.586 -9.656 1.479 1 90.94 48 ASP B O 1
ATOM 3558 N N . THR B 1 49 ? 8.367 -9.477 2.863 1 93.75 49 THR B N 1
ATOM 3559 C CA . THR B 1 49 ? 8.078 -8.086 3.199 1 93.75 49 THR B CA 1
ATOM 3560 C C . THR B 1 49 ? 8.109 -7.211 1.95 1 93.75 49 THR B C 1
ATOM 3562 O O . THR B 1 49 ? 7.203 -6.402 1.73 1 93.75 49 THR B O 1
ATOM 3565 N N . ILE B 1 50 ? 9.133 -7.395 1.115 1 95.5 50 ILE B N 1
ATOM 3566 C CA . ILE B 1 50 ? 9.312 -6.582 -0.082 1 95.5 50 ILE B CA 1
ATOM 3567 C C . ILE B 1 50 ? 8.234 -6.926 -1.109 1 95.5 50 ILE B C 1
ATOM 3569 O O . ILE B 1 50 ? 7.637 -6.031 -1.712 1 95.5 50 ILE B O 1
ATOM 3573 N N . VAL B 1 51 ? 7.945 -8.18 -1.261 1 94.5 51 VAL B N 1
ATOM 3574 C CA . VAL B 1 51 ? 6.953 -8.625 -2.234 1 94.5 51 VAL B CA 1
ATOM 3575 C C . VAL B 1 51 ? 5.57 -8.117 -1.841 1 94.5 51 VAL B C 1
ATOM 3577 O O . VAL B 1 51 ? 4.836 -7.582 -2.676 1 94.5 51 VAL B O 1
ATOM 3580 N N . LYS B 1 52 ? 5.227 -8.219 -0.593 1 94.44 52 LYS B N 1
ATOM 3581 C CA . LYS B 1 52 ? 3.932 -7.746 -0.113 1 94.44 52 LYS B CA 1
ATOM 3582 C C . LYS B 1 52 ? 3.797 -6.238 -0.292 1 94.44 52 LYS B C 1
ATOM 3584 O O . LYS B 1 52 ? 2.734 -5.746 -0.679 1 94.44 52 LYS B O 1
ATOM 3589 N N . LEU B 1 53 ? 4.871 -5.559 -0.025 1 96.56 53 LEU B N 1
ATOM 3590 C CA . LEU B 1 53 ? 4.836 -4.113 -0.237 1 96.56 53 LEU B CA 1
ATOM 3591 C C . LEU B 1 53 ? 4.602 -3.785 -1.707 1 96.56 53 LEU B C 1
ATOM 3593 O O . LEU B 1 53 ? 3.791 -2.914 -2.031 1 96.56 53 LEU B O 1
ATOM 3597 N N . ALA B 1 54 ? 5.293 -4.465 -2.572 1 97.25 54 ALA B N 1
ATOM 3598 C CA . ALA B 1 54 ? 5.18 -4.203 -4.008 1 97.25 54 ALA B CA 1
ATOM 3599 C C . ALA B 1 54 ? 3.76 -4.453 -4.5 1 97.25 54 ALA B C 1
ATOM 3601 O O . ALA B 1 54 ? 3.26 -3.723 -5.363 1 97.25 54 ALA B O 1
ATOM 3602 N N . PHE B 1 55 ? 3.084 -5.402 -3.916 1 97.06 55 PHE B N 1
ATOM 3603 C CA . PHE B 1 55 ? 1.744 -5.77 -4.359 1 97.06 55 PHE B CA 1
ATOM 3604 C C . PHE B 1 55 ? 0.687 -4.957 -3.621 1 97.06 55 PHE B C 1
ATOM 3606 O O . PHE B 1 55 ? -0.494 -5.004 -3.971 1 97.06 55 PHE B O 1
ATOM 3613 N N . SER B 1 56 ? 1.017 -4.164 -2.678 1 97.38 56 SER B N 1
ATOM 3614 C CA . SER B 1 56 ? 0.085 -3.566 -1.727 1 97.38 56 SER B CA 1
ATOM 3615 C C . SER B 1 56 ? -0.897 -2.633 -2.426 1 97.38 56 SER B C 1
ATOM 3617 O O . SER B 1 56 ? -2.039 -2.482 -1.986 1 97.38 56 SER B O 1
ATOM 3619 N N . PRO B 1 57 ? -0.556 -2.004 -3.598 1 98.19 57 PRO B N 1
ATOM 3620 C CA . PRO B 1 57 ? -1.555 -1.162 -4.258 1 98.19 57 PRO B CA 1
ATOM 3621 C C . PRO B 1 57 ? -2.795 -1.944 -4.688 1 98.19 57 PRO B C 1
ATOM 3623 O O . PRO B 1 57 ? -3.867 -1.36 -4.867 1 98.19 57 PRO B O 1
ATOM 3626 N N . THR B 1 58 ? -2.67 -3.252 -4.801 1 98.56 58 THR B N 1
ATOM 3627 C CA . THR B 1 58 ? -3.816 -4.062 -5.191 1 98.56 58 THR B CA 1
ATOM 3628 C C . THR B 1 58 ? -4.867 -4.086 -4.086 1 98.56 58 THR B C 1
ATOM 3630 O O . THR B 1 58 ? -6.059 -4.266 -4.359 1 98.56 58 THR B O 1
ATOM 3633 N N . ILE B 1 59 ? -4.48 -3.912 -2.848 1 98.44 59 ILE B N 1
ATOM 3634 C CA . ILE B 1 59 ? -5.422 -3.871 -1.734 1 98.44 59 ILE B CA 1
ATOM 3635 C C . ILE B 1 59 ? -6.289 -2.617 -1.838 1 98.44 59 ILE B C 1
ATOM 3637 O O . ILE B 1 59 ? -7.512 -2.688 -1.692 1 98.44 59 ILE B O 1
ATOM 3641 N N . LEU B 1 60 ? -5.586 -1.49 -2.096 1 98.5 60 LEU B N 1
ATOM 3642 C CA . LEU B 1 60 ? -6.305 -0.234 -2.277 1 98.5 60 LEU B CA 1
ATOM 3643 C C . LEU B 1 60 ? -7.277 -0.329 -3.449 1 98.5 60 LEU B C 1
ATOM 3645 O O . LEU B 1 60 ? -8.406 0.148 -3.363 1 98.5 60 LEU B O 1
ATOM 3649 N N . MET B 1 61 ? -6.859 -0.937 -4.516 1 98.75 61 MET B N 1
ATOM 3650 C CA . MET B 1 61 ? -7.707 -1.171 -5.68 1 98.75 61 MET B CA 1
ATOM 3651 C C . MET B 1 61 ? -8.938 -1.989 -5.301 1 98.75 61 MET B C 1
ATOM 3653 O O . MET B 1 61 ? -10.055 -1.661 -5.703 1 98.75 61 MET B O 1
ATOM 3657 N N . ALA B 1 62 ? -8.727 -3.035 -4.516 1 98.75 62 ALA B N 1
ATOM 3658 C CA . ALA B 1 62 ? -9.82 -3.916 -4.125 1 98.75 62 ALA B CA 1
ATOM 3659 C C . ALA B 1 62 ? -10.844 -3.172 -3.27 1 98.75 62 ALA B C 1
ATOM 3661 O O . ALA B 1 62 ? -12.055 -3.359 -3.432 1 98.75 62 ALA B O 1
ATOM 3662 N N . VAL B 1 63 ? -10.383 -2.35 -2.383 1 98.62 63 VAL B N 1
ATOM 3663 C CA . VAL B 1 63 ? -11.273 -1.562 -1.535 1 98.62 63 VAL B CA 1
ATOM 3664 C C . VAL B 1 63 ? -12.094 -0.603 -2.396 1 98.62 63 VAL B C 1
ATOM 3666 O O . VAL B 1 63 ? -13.305 -0.456 -2.193 1 98.62 63 VAL B O 1
ATOM 3669 N N . LYS B 1 64 ? -11.445 0.053 -3.354 1 98.62 64 LYS B N 1
ATOM 3670 C CA . LYS B 1 64 ? -12.133 0.971 -4.258 1 98.62 64 LYS B CA 1
ATOM 3671 C C . LYS B 1 64 ? -13.188 0.243 -5.082 1 98.62 64 LYS B C 1
ATOM 3673 O O . LYS B 1 64 ? -14.297 0.752 -5.27 1 98.62 64 LYS B O 1
ATOM 3678 N N . ILE B 1 65 ? -12.883 -0.941 -5.562 1 98.56 65 ILE B N 1
ATOM 3679 C CA . ILE B 1 65 ? -13.812 -1.734 -6.359 1 98.56 65 ILE B CA 1
ATOM 3680 C C . ILE B 1 65 ? -15 -2.166 -5.492 1 98.56 65 ILE B C 1
ATOM 3682 O O . ILE B 1 65 ? -16.141 -2.115 -5.934 1 98.56 65 ILE B O 1
ATOM 3686 N N . ALA B 1 66 ? -14.727 -2.598 -4.262 1 98.56 66 ALA B N 1
ATOM 3687 C CA . ALA B 1 66 ? -15.789 -2.98 -3.334 1 98.56 66 ALA B CA 1
ATOM 3688 C C . ALA B 1 66 ? -16.75 -1.818 -3.092 1 98.56 66 ALA B C 1
ATOM 3690 O O . ALA B 1 66 ? -17.969 -2.012 -3.033 1 98.56 66 ALA B O 1
ATOM 3691 N N . HIS B 1 67 ? -16.172 -0.665 -2.896 1 98 67 HIS B N 1
ATOM 3692 C CA . HIS B 1 67 ? -17 0.528 -2.729 1 98 67 HIS B CA 1
ATOM 3693 C C . HIS B 1 67 ? -17.875 0.765 -3.949 1 98 67 HIS B C 1
ATOM 3695 O O . HIS B 1 67 ? -19.078 1.045 -3.814 1 98 67 HIS B O 1
ATOM 3701 N N . ASP B 1 68 ? -17.312 0.645 -5.156 1 97.75 68 ASP B N 1
ATOM 3702 C CA . ASP B 1 68 ? -18.047 0.865 -6.398 1 97.75 68 ASP B CA 1
ATOM 3703 C C . ASP B 1 68 ? -19.188 -0.135 -6.543 1 97.75 68 ASP B C 1
ATOM 3705 O O . ASP B 1 68 ? -20.234 0.178 -7.137 1 97.75 68 ASP B O 1
ATOM 3709 N N . MET B 1 69 ? -19.031 -1.297 -5.945 1 98 69 MET B N 1
ATOM 3710 C CA . MET B 1 69 ? -20.016 -2.357 -6.082 1 98 69 MET B CA 1
ATOM 3711 C C . MET B 1 69 ? -21.031 -2.316 -4.938 1 98 69 MET B C 1
ATOM 3713 O O . MET B 1 69 ? -21.828 -3.238 -4.777 1 98 69 MET B O 1
ATOM 3717 N N . ASN B 1 70 ? -20.953 -1.339 -4.062 1 97.44 70 ASN B N 1
ATOM 3718 C CA . ASN B 1 70 ? -21.891 -1.086 -2.967 1 97.44 70 ASN B CA 1
ATOM 3719 C C . ASN B 1 70 ? -21.844 -2.199 -1.925 1 97.44 70 ASN B C 1
ATOM 3721 O O . ASN B 1 70 ? -22.859 -2.529 -1.318 1 97.44 70 ASN B O 1
ATOM 3725 N N . VAL B 1 71 ? -20.672 -2.77 -1.745 1 97.69 71 VAL B N 1
ATOM 3726 C CA . VAL B 1 71 ? -20.484 -3.859 -0.796 1 97.69 71 VAL B CA 1
ATOM 3727 C C . VAL B 1 71 ? -20.625 -3.336 0.63 1 97.69 71 VAL B C 1
ATOM 3729 O O . VAL B 1 71 ? -21.297 -3.965 1.462 1 97.69 71 VAL B O 1
ATOM 3732 N N . PHE B 1 72 ? -20.094 -2.209 0.962 1 98.06 72 PHE B N 1
ATOM 3733 C CA . PHE B 1 72 ? -19.953 -1.735 2.334 1 98.06 72 PHE B CA 1
ATOM 3734 C C . PHE B 1 72 ? -21.312 -1.333 2.906 1 98.06 72 PHE B C 1
ATOM 3736 O O . PHE B 1 72 ? -21.641 -1.69 4.039 1 98.06 72 PHE B O 1
ATOM 3743 N N . PRO B 1 73 ? -22.188 -0.621 2.146 1 97.25 73 PRO B N 1
ATOM 3744 C CA . PRO B 1 73 ? -23.516 -0.328 2.666 1 97.25 73 PRO B CA 1
ATOM 3745 C C . PRO B 1 73 ? -24.328 -1.59 2.977 1 97.25 73 PRO B C 1
ATOM 3747 O O . PRO B 1 73 ? -25.031 -1.646 3.988 1 97.25 73 PRO B O 1
ATOM 3750 N N . VAL B 1 74 ? -24.219 -2.602 2.152 1 97.62 74 VAL B N 1
ATOM 3751 C CA . VAL B 1 74 ? -24.938 -3.852 2.369 1 97.62 74 VAL B CA 1
ATOM 3752 C C . VAL B 1 74 ? -24.438 -4.52 3.648 1 97.62 74 VAL B C 1
ATOM 3754 O O . VAL B 1 74 ? -25.234 -4.945 4.484 1 97.62 74 VAL B O 1
ATOM 3757 N N . LEU B 1 75 ? -23.125 -4.57 3.814 1 97.75 75 LEU B N 1
ATOM 3758 C CA . LEU B 1 75 ? -22.547 -5.184 5 1 97.75 75 LEU B CA 1
ATOM 3759 C C . LEU B 1 75 ? -22.922 -4.41 6.258 1 97.75 75 LEU B C 1
ATOM 3761 O O . LEU B 1 75 ? -23.203 -5.004 7.301 1 97.75 75 LEU B O 1
ATOM 3765 N N . ALA B 1 76 ? -22.922 -3.109 6.164 1 96.06 76 ALA B N 1
ATOM 3766 C CA . ALA B 1 76 ? -23.172 -2.254 7.324 1 96.06 76 ALA B CA 1
ATOM 3767 C C . ALA B 1 76 ? -24.578 -2.447 7.859 1 96.06 76 ALA B C 1
ATOM 3769 O O . ALA B 1 76 ? -24.828 -2.275 9.055 1 96.06 76 ALA B O 1
ATOM 3770 N N . GLN B 1 77 ? -25.438 -2.848 7.047 1 94.69 77 GLN B N 1
ATOM 3771 C CA . GLN B 1 77 ? -26.844 -2.998 7.422 1 94.69 77 GLN B CA 1
ATOM 3772 C C . GLN B 1 77 ? -27.141 -4.43 7.855 1 94.69 77 GLN B C 1
ATOM 3774 O O . GLN B 1 77 ? -28.234 -4.715 8.359 1 94.69 77 GLN B O 1
ATOM 3779 N N . ALA B 1 78 ? -26.156 -5.238 7.73 1 92.25 78 ALA B N 1
ATOM 3780 C CA . ALA B 1 78 ? -26.391 -6.66 7.941 1 92.25 78 ALA B CA 1
ATOM 3781 C C . ALA B 1 78 ? -26.578 -6.973 9.422 1 92.25 78 ALA B C 1
ATOM 3783 O O . ALA B 1 78 ? -25.891 -6.395 10.273 1 92.25 78 ALA B O 1
ATOM 3784 N N . THR B 1 79 ? -27.5 -7.812 9.805 1 92 79 THR B N 1
ATOM 3785 C CA . THR B 1 79 ? -27.75 -8.305 11.156 1 92 79 THR B CA 1
ATOM 3786 C C . THR B 1 79 ? -27.203 -9.719 11.328 1 92 79 THR B C 1
ATOM 3788 O O . THR B 1 79 ? -27.297 -10.305 12.406 1 92 79 THR B O 1
ATOM 3791 N N . GLY B 1 80 ? -26.719 -10.273 10.352 1 96.19 80 GLY B N 1
ATOM 3792 C CA . GLY B 1 80 ? -26.094 -11.586 10.258 1 96.19 80 GLY B CA 1
ATOM 3793 C C . GLY B 1 80 ? -25.219 -11.742 9.031 1 96.19 80 GLY B C 1
ATOM 3794 O O . GLY B 1 80 ? -24.969 -10.773 8.305 1 96.19 80 GLY B O 1
ATOM 3795 N N . PRO B 1 81 ? -24.688 -12.953 8.836 1 97.81 81 PRO B N 1
ATOM 3796 C CA . PRO B 1 81 ? -23.812 -13.156 7.672 1 97.81 81 PRO B CA 1
ATOM 3797 C C . PRO B 1 81 ? -24.531 -12.875 6.348 1 97.81 81 PRO B C 1
ATOM 3799 O O . PRO B 1 81 ? -25.672 -13.297 6.156 1 97.81 81 PRO B O 1
ATOM 3802 N N . VAL B 1 82 ? -23.906 -12.148 5.52 1 98.25 82 VAL B N 1
ATOM 3803 C CA . VAL B 1 82 ? -24.422 -11.805 4.199 1 98.25 82 VAL B CA 1
ATOM 3804 C C . VAL B 1 82 ? -23.828 -12.75 3.15 1 98.25 82 VAL B C 1
ATOM 3806 O O . VAL B 1 82 ? -22.609 -12.844 2.998 1 98.25 82 VAL B O 1
ATOM 3809 N N . PRO B 1 83 ? -24.656 -13.422 2.447 1 98.06 83 PRO B N 1
ATOM 3810 C CA . PRO B 1 83 ? -24.141 -14.32 1.41 1 98.06 83 PRO B CA 1
ATOM 3811 C C . PRO B 1 83 ? -23.547 -13.562 0.222 1 98.06 83 PRO B C 1
ATOM 3813 O O . PRO B 1 83 ? -23.969 -12.445 -0.079 1 98.06 83 PRO B O 1
ATOM 3816 N N . LEU B 1 84 ? -22.672 -14.234 -0.446 1 97.88 84 LEU B N 1
ATOM 3817 C CA . LEU B 1 84 ? -22.016 -13.695 -1.627 1 97.88 84 LEU B CA 1
ATOM 3818 C C . LEU B 1 84 ? -23.047 -13.203 -2.646 1 97.88 84 LEU B C 1
ATOM 3820 O O . LEU B 1 84 ? -22.859 -12.141 -3.25 1 97.88 84 LEU B O 1
ATOM 3824 N N . ALA B 1 85 ? -24.047 -13.938 -2.828 1 97.62 85 ALA B N 1
ATOM 3825 C CA . ALA B 1 85 ? -25.062 -13.617 -3.832 1 97.62 85 ALA B CA 1
ATOM 3826 C C . ALA B 1 85 ? -25.719 -12.266 -3.541 1 97.62 85 ALA B C 1
ATOM 3828 O O . ALA B 1 85 ? -26.031 -11.516 -4.461 1 97.62 85 ALA B O 1
ATOM 3829 N N . GLU B 1 86 ? -25.953 -11.984 -2.289 1 97.38 86 GLU B N 1
ATOM 3830 C CA . GLU B 1 86 ? -26.562 -10.711 -1.897 1 97.38 86 GLU B CA 1
ATOM 3831 C C . GLU B 1 86 ? -25.609 -9.539 -2.17 1 97.38 86 GLU B C 1
ATOM 3833 O O . GLU B 1 86 ? -26.047 -8.484 -2.637 1 97.38 86 GLU B O 1
ATOM 3838 N N . LEU B 1 87 ? -24.375 -9.719 -1.953 1 97.94 87 LEU B N 1
ATOM 3839 C CA . LEU B 1 87 ? -23.391 -8.688 -2.242 1 97.94 87 LEU B CA 1
ATOM 3840 C C . LEU B 1 87 ? -23.281 -8.438 -3.744 1 97.94 87 LEU B C 1
ATOM 3842 O O . LEU B 1 87 ? -23.188 -7.289 -4.184 1 97.94 87 LEU B O 1
ATOM 3846 N N . ALA B 1 88 ? -23.328 -9.523 -4.512 1 97.88 88 ALA B N 1
ATOM 3847 C CA . ALA B 1 88 ? -23.203 -9.422 -5.965 1 97.88 88 ALA B CA 1
ATOM 3848 C C . ALA B 1 88 ? -24.406 -8.719 -6.574 1 97.88 88 ALA B C 1
ATOM 3850 O O . ALA B 1 88 ? -24.297 -8.078 -7.617 1 97.88 88 ALA B O 1
ATOM 3851 N N . ALA B 1 89 ? -25.516 -8.75 -5.867 1 96.62 89 ALA B N 1
ATOM 3852 C CA . ALA B 1 89 ? -26.766 -8.188 -6.383 1 96.62 89 ALA B CA 1
ATOM 3853 C C . ALA B 1 89 ? -26.875 -6.703 -6.055 1 96.62 89 ALA B C 1
ATOM 3855 O O . ALA B 1 89 ? -27.703 -5.996 -6.641 1 96.62 89 ALA B O 1
ATOM 3856 N N . ALA B 1 90 ? -26.109 -6.164 -5.102 1 92.25 90 ALA B N 1
ATOM 3857 C CA . ALA B 1 90 ? -26.234 -4.789 -4.629 1 92.25 90 ALA B CA 1
ATOM 3858 C C . ALA B 1 90 ? -26.016 -3.795 -5.766 1 92.25 90 ALA B C 1
ATOM 3860 O O . ALA B 1 90 ? -26.766 -2.828 -5.914 1 92.25 90 ALA B O 1
ATOM 3861 N N . LYS B 1 91 ? -24.984 -3.832 -6.621 1 88.38 91 LYS B N 1
ATOM 3862 C CA . LYS B 1 91 ? -24.641 -3.289 -7.93 1 88.38 91 LYS B CA 1
ATOM 3863 C C . LYS B 1 91 ? -24.25 -4.398 -8.898 1 88.38 91 LYS B C 1
ATOM 3865 O O . LYS B 1 91 ? -23.125 -4.875 -8.883 1 88.38 91 LYS B O 1
ATOM 3870 N N . PRO B 1 92 ? -25.438 -4.719 -9.555 1 91.69 92 PRO B N 1
ATOM 3871 C CA . PRO B 1 92 ? -25.203 -6.059 -10.086 1 91.69 92 PRO B CA 1
ATOM 3872 C C . PRO B 1 92 ? -23.781 -6.25 -10.594 1 91.69 92 PRO B C 1
ATOM 3874 O O . PRO B 1 92 ? -23.25 -5.398 -11.312 1 91.69 92 PRO B O 1
ATOM 3877 N N . ALA B 1 93 ? -23.078 -7.191 -10.062 1 97.25 93 ALA B N 1
ATOM 3878 C CA . ALA B 1 93 ? -21.719 -7.598 -10.414 1 97.25 93 ALA B CA 1
ATOM 3879 C C . ALA B 1 93 ? -21.609 -9.117 -10.5 1 97.25 93 ALA B C 1
ATOM 3881 O O . ALA B 1 93 ? -22.422 -9.844 -9.945 1 97.25 93 ALA B O 1
ATOM 3882 N N . ASP B 1 94 ? -20.672 -9.539 -11.289 1 97.81 94 ASP B N 1
ATOM 3883 C CA . ASP B 1 94 ? -20.391 -10.969 -11.398 1 97.81 94 ASP B CA 1
ATOM 3884 C C . ASP B 1 94 ? -20 -11.555 -10.047 1 97.81 94 ASP B C 1
ATOM 3886 O O . ASP B 1 94 ? -19.062 -11.062 -9.398 1 97.81 94 ASP B O 1
ATOM 3890 N N . PRO B 1 95 ? -20.688 -12.641 -9.562 1 97.62 95 PRO B N 1
ATOM 3891 C CA . PRO B 1 95 ? -20.391 -13.219 -8.25 1 97.62 95 PRO B CA 1
ATOM 3892 C C . PRO B 1 95 ? -18.922 -13.617 -8.102 1 97.62 95 PRO B C 1
ATOM 3894 O O . PRO B 1 95 ? -18.359 -13.484 -7.012 1 97.62 95 PRO B O 1
ATOM 3897 N N . LEU B 1 96 ? -18.297 -14.078 -9.133 1 97.38 96 LEU B N 1
ATOM 3898 C CA . LEU B 1 96 ? -16.891 -14.469 -9.055 1 97.38 96 LEU B CA 1
ATOM 3899 C C . LEU B 1 96 ? -16 -13.25 -8.773 1 97.38 96 LEU B C 1
ATOM 3901 O O . LEU B 1 96 ? -15.086 -13.328 -7.961 1 97.38 96 LEU B O 1
ATOM 3905 N N . LEU B 1 97 ? -16.281 -12.172 -9.516 1 98.31 97 LEU B N 1
ATOM 3906 C CA . LEU B 1 97 ? -15.539 -10.945 -9.258 1 98.31 97 LEU B CA 1
ATOM 3907 C C . LEU B 1 97 ? -15.688 -10.516 -7.801 1 98.31 97 LEU B C 1
ATOM 3909 O O . LEU B 1 97 ? -14.695 -10.188 -7.141 1 98.31 97 LEU B O 1
ATOM 3913 N N . VAL B 1 98 ? -16.938 -10.547 -7.27 1 98.5 98 VAL B N 1
ATOM 3914 C CA . VAL B 1 98 ? -17.219 -10.133 -5.895 1 98.5 98 VAL B CA 1
ATOM 3915 C C . VAL B 1 98 ? -16.469 -11.039 -4.922 1 98.5 98 VAL B C 1
ATOM 3917 O O . VAL B 1 98 ? -15.852 -10.562 -3.963 1 98.5 98 VAL B O 1
ATOM 3920 N N . GLU B 1 99 ? -16.469 -12.273 -5.145 1 98.12 99 GLU B N 1
ATOM 3921 C CA . GLU B 1 99 ? -15.781 -13.227 -4.281 1 98.12 99 GLU B CA 1
ATOM 3922 C C . GLU B 1 99 ? -14.289 -12.922 -4.203 1 98.12 99 GLU B C 1
ATOM 3924 O O . GLU B 1 99 ? -13.703 -12.945 -3.119 1 98.12 99 GLU B O 1
ATOM 3929 N N . ARG B 1 100 ? -13.656 -12.719 -5.352 1 98.31 100 ARG B N 1
ATOM 3930 C CA . ARG B 1 100 ? -12.227 -12.438 -5.422 1 98.31 100 ARG B CA 1
ATOM 3931 C C . ARG B 1 100 ? -11.875 -11.156 -4.668 1 98.31 100 ARG B C 1
ATOM 3933 O O . ARG B 1 100 ? -10.883 -11.109 -3.938 1 98.31 100 ARG B O 1
ATOM 3940 N N . ILE B 1 101 ? -12.727 -10.125 -4.816 1 98.62 101 ILE B N 1
ATOM 3941 C CA . ILE B 1 101 ? -12.539 -8.859 -4.109 1 98.62 101 ILE B CA 1
ATOM 3942 C C . ILE B 1 101 ? -12.703 -9.078 -2.607 1 98.62 101 ILE B C 1
ATOM 3944 O O . ILE B 1 101 ? -11.898 -8.578 -1.812 1 98.62 101 ILE B O 1
ATOM 3948 N N . MET B 1 102 ? -13.688 -9.859 -2.215 1 98.56 102 MET B N 1
ATOM 3949 C CA . MET B 1 102 ? -13.969 -10.109 -0.804 1 98.56 102 MET B CA 1
ATOM 3950 C C . MET B 1 102 ? -12.812 -10.852 -0.143 1 98.56 102 MET B C 1
ATOM 3952 O O . MET B 1 102 ? -12.508 -10.625 1.031 1 98.56 102 MET B O 1
ATOM 3956 N N . ARG B 1 103 ? -12.125 -11.75 -0.855 1 97.94 103 ARG B N 1
ATOM 3957 C CA . ARG B 1 103 ? -10.977 -12.453 -0.298 1 97.94 103 ARG B CA 1
ATOM 3958 C C . ARG B 1 103 ? -9.891 -11.469 0.135 1 97.94 103 ARG B C 1
ATOM 3960 O O . ARG B 1 103 ? -9.273 -11.648 1.185 1 97.94 103 ARG B O 1
ATOM 3967 N N . VAL B 1 104 ? -9.648 -10.438 -0.684 1 98.25 104 VAL B N 1
ATOM 3968 C CA . VAL B 1 104 ? -8.664 -9.414 -0.342 1 98.25 104 VAL B CA 1
ATOM 3969 C C . VAL B 1 104 ? -9.109 -8.672 0.913 1 98.25 104 VAL B C 1
ATOM 3971 O O . VAL B 1 104 ? -8.305 -8.414 1.81 1 98.25 104 VAL B O 1
ATOM 3974 N N . LEU B 1 105 ? -10.43 -8.328 0.973 1 98.5 105 LEU B N 1
ATOM 3975 C CA . LEU B 1 105 ? -10.961 -7.578 2.104 1 98.5 105 LEU B CA 1
ATOM 3976 C C . LEU B 1 105 ? -10.891 -8.398 3.385 1 98.5 105 LEU B C 1
ATOM 3978 O O . LEU B 1 105 ? -10.57 -7.867 4.453 1 98.5 105 LEU B O 1
ATOM 3982 N N . VAL B 1 106 ? -11.156 -9.695 3.291 1 97.69 106 VAL B N 1
ATOM 3983 C CA . VAL B 1 106 ? -11.078 -10.602 4.438 1 97.69 106 VAL B CA 1
ATOM 3984 C C . VAL B 1 106 ? -9.633 -10.68 4.93 1 97.69 106 VAL B C 1
ATOM 3986 O O . VAL B 1 106 ? -9.375 -10.531 6.125 1 97.69 106 VAL B O 1
ATOM 3989 N N . ALA B 1 107 ? -8.719 -10.828 4.023 1 95.56 107 ALA B N 1
ATOM 3990 C CA . ALA B 1 107 ? -7.309 -10.992 4.367 1 95.56 107 ALA B CA 1
ATOM 3991 C C . ALA B 1 107 ? -6.746 -9.727 4.996 1 95.56 107 ALA B C 1
ATOM 3993 O O . ALA B 1 107 ? -5.688 -9.758 5.633 1 95.56 107 ALA B O 1
ATOM 3994 N N . ASN B 1 108 ? -7.449 -8.594 4.844 1 95.81 108 ASN B N 1
ATOM 3995 C CA . ASN B 1 108 ? -6.945 -7.32 5.352 1 95.81 108 ASN B CA 1
ATOM 3996 C C . ASN B 1 108 ? -7.801 -6.797 6.496 1 95.81 108 ASN B C 1
ATOM 3998 O O . ASN B 1 108 ? -7.648 -5.648 6.914 1 95.81 108 ASN B O 1
ATOM 4002 N N . GLY B 1 109 ? -8.773 -7.559 6.949 1 95.5 109 GLY B N 1
ATOM 4003 C CA . GLY B 1 109 ? -9.508 -7.242 8.164 1 95.5 109 GLY B CA 1
ATOM 4004 C C . GLY B 1 109 ? -10.695 -6.328 7.926 1 95.5 109 GLY B C 1
ATOM 4005 O O . GLY B 1 109 ? -11.328 -5.867 8.875 1 95.5 109 GLY B O 1
ATOM 4006 N N . PHE B 1 110 ? -11.031 -6.066 6.703 1 97.19 110 PHE B N 1
ATOM 4007 C CA . PHE B 1 110 ? -12.203 -5.246 6.406 1 97.19 110 PHE B CA 1
ATOM 4008 C C . PHE B 1 110 ? -13.484 -6.023 6.672 1 97.19 110 PHE B C 1
ATOM 4010 O O . PHE B 1 110 ? -14.516 -5.438 7.02 1 97.19 110 PHE B O 1
ATOM 4017 N N . VAL B 1 111 ? -13.406 -7.301 6.395 1 97.69 111 VAL B N 1
ATOM 4018 C CA . VAL B 1 111 ? -14.586 -8.156 6.438 1 97.69 111 VAL B CA 1
ATOM 4019 C C . VAL B 1 111 ? -14.242 -9.484 7.102 1 97.69 111 VAL B C 1
ATOM 4021 O O . VAL B 1 111 ? -13.086 -9.93 7.055 1 97.69 111 VAL B O 1
ATOM 4024 N N . GLU B 1 112 ? -15.195 -10.086 7.797 1 96.75 112 GLU B N 1
ATOM 4025 C CA . GLU B 1 112 ? -15.062 -11.445 8.305 1 96.75 112 GLU B CA 1
ATOM 4026 C C . GLU B 1 112 ? -15.758 -12.445 7.387 1 96.75 112 GLU B C 1
ATOM 4028 O O . GLU B 1 112 ? -16.734 -12.109 6.727 1 96.75 112 GLU B O 1
ATOM 4033 N N . GLU B 1 113 ? -15.266 -13.562 7.32 1 97.94 113 GLU B N 1
ATOM 4034 C CA . GLU B 1 113 ? -15.836 -14.664 6.551 1 97.94 113 GLU B CA 1
ATOM 4035 C C . GLU B 1 113 ? -16.031 -15.898 7.426 1 97.94 113 GLU B C 1
ATOM 4037 O O . GLU B 1 113 ? -15.258 -16.844 7.363 1 97.94 113 GLU B O 1
ATOM 4042 N N . PRO B 1 114 ? -17.141 -15.93 8.219 1 97.19 114 PRO B N 1
ATOM 4043 C CA . PRO B 1 114 ? -17.375 -17.031 9.156 1 97.19 114 PRO B CA 1
ATOM 4044 C C . PRO B 1 114 ? -17.594 -18.359 8.461 1 97.19 114 PRO B C 1
ATOM 4046 O O . PRO B 1 114 ? -17.359 -19.422 9.055 1 97.19 114 PRO B O 1
ATOM 4049 N N . ALA B 1 115 ? -18.078 -18.359 7.258 1 97.31 115 ALA B N 1
ATOM 4050 C CA . ALA B 1 115 ? -18.234 -19.516 6.383 1 97.31 115 ALA B CA 1
ATOM 4051 C C . ALA B 1 115 ? -17.922 -19.156 4.934 1 97.31 115 ALA B C 1
ATOM 4053 O O . ALA B 1 115 ? -17.859 -17.969 4.582 1 97.31 115 ALA B O 1
ATOM 4054 N N . PRO B 1 116 ? -17.594 -20.188 4.176 1 96.62 116 PRO B N 1
ATOM 4055 C CA . PRO B 1 116 ? -17.281 -19.875 2.781 1 96.62 116 PRO B CA 1
ATOM 4056 C C . PRO B 1 116 ? -18.359 -19.031 2.109 1 96.62 116 PRO B C 1
ATOM 4058 O O . PRO B 1 116 ? -19.531 -19.406 2.105 1 96.62 116 PRO B O 1
ATOM 4061 N N . SER B 1 117 ? -18 -17.875 1.658 1 96.62 117 SER B N 1
ATOM 4062 C CA . SER B 1 117 ? -18.859 -17 0.859 1 96.62 117 SER B CA 1
ATOM 4063 C C . SER B 1 117 ? -19.953 -16.359 1.709 1 96.62 117 SER B C 1
ATOM 4065 O O . SER B 1 117 ? -21.031 -16.062 1.209 1 96.62 117 SER B O 1
ATOM 4067 N N . GLU B 1 118 ? -19.734 -16.312 2.965 1 98.25 118 GLU B N 1
ATOM 4068 C CA . GLU B 1 118 ? -20.578 -15.578 3.896 1 98.25 118 GLU B CA 1
ATOM 4069 C C . GLU B 1 118 ? -19.781 -14.523 4.656 1 98.25 118 GLU B C 1
ATOM 4071 O O . GLU B 1 118 ? -18.703 -14.82 5.184 1 98.25 118 GLU B O 1
ATOM 4076 N N . TYR B 1 119 ? -20.344 -13.352 4.738 1 98.5 119 TYR B N 1
ATOM 4077 C CA . TYR B 1 119 ? -19.5 -12.258 5.188 1 98.5 119 TYR B CA 1
ATOM 4078 C C . TYR B 1 119 ? -20.172 -11.453 6.285 1 98.5 119 TYR B C 1
ATOM 4080 O O . TYR B 1 119 ? -21.406 -11.32 6.293 1 98.5 119 TYR B O 1
ATOM 4088 N N . LEU B 1 120 ? -19.422 -10.953 7.215 1 97.94 120 LEU B N 1
ATOM 4089 C CA . LEU B 1 120 ? -19.844 -10.039 8.266 1 97.94 120 LEU B CA 1
ATOM 4090 C C . LEU B 1 120 ? -19.016 -8.758 8.25 1 97.94 120 LEU B C 1
ATOM 4092 O O . LEU B 1 120 ? -17.812 -8.797 7.965 1 97.94 120 LEU B O 1
ATOM 4096 N N . PRO B 1 121 ? -19.672 -7.641 8.594 1 97.19 121 PRO B N 1
ATOM 4097 C CA . PRO B 1 121 ? -18.922 -6.387 8.656 1 97.19 121 PRO B CA 1
ATOM 4098 C C . PRO B 1 121 ? -17.969 -6.328 9.852 1 97.19 121 PRO B C 1
ATOM 4100 O O . PRO B 1 121 ? -18.125 -7.094 10.805 1 97.19 121 PRO B O 1
ATOM 4103 N N . THR B 1 122 ? -16.953 -5.566 9.773 1 95.56 122 THR B N 1
ATOM 4104 C CA . THR B 1 122 ? -16.094 -5.156 10.883 1 95.56 122 THR B CA 1
ATOM 4105 C C . THR B 1 122 ? -16.234 -3.66 11.148 1 95.56 122 THR B C 1
ATOM 4107 O O . THR B 1 122 ? -16.969 -2.967 10.445 1 95.56 122 THR B O 1
ATOM 4110 N N . ALA B 1 123 ? -15.516 -3.184 12.164 1 94.56 123 ALA B N 1
ATOM 4111 C CA . ALA B 1 123 ? -15.508 -1.748 12.43 1 94.56 123 ALA B CA 1
ATOM 4112 C C . ALA B 1 123 ? -14.906 -0.977 11.258 1 94.56 123 ALA B C 1
ATOM 4114 O O . ALA B 1 123 ? -15.336 0.142 10.961 1 94.56 123 ALA B O 1
ATOM 4115 N N . VAL B 1 124 ? -13.984 -1.575 10.547 1 95.69 124 VAL B N 1
ATOM 4116 C CA . VAL B 1 124 ? -13.297 -0.931 9.43 1 95.69 124 VAL B CA 1
ATOM 4117 C C . VAL B 1 124 ? -14.258 -0.797 8.25 1 95.69 124 VAL B C 1
ATOM 4119 O O . VAL B 1 124 ? -14.367 0.276 7.652 1 95.69 124 VAL B O 1
ATOM 4122 N N . SER B 1 125 ? -14.938 -1.862 7.91 1 96.62 125 SER B N 1
ATOM 4123 C CA . SER B 1 125 ? -15.859 -1.804 6.773 1 96.62 125 SER B CA 1
ATOM 4124 C C . SER B 1 125 ? -17 -0.832 7.039 1 96.62 125 SER B C 1
ATOM 4126 O O . SER B 1 125 ? -17.5 -0.189 6.117 1 96.62 125 SER B O 1
ATOM 4128 N N . ARG B 1 126 ? -17.406 -0.698 8.281 1 96.06 126 ARG B N 1
ATOM 4129 C CA . ARG B 1 126 ? -18.469 0.246 8.617 1 96.06 126 ARG B CA 1
ATOM 4130 C C . ARG B 1 126 ? -18.016 1.684 8.383 1 96.06 126 ARG B C 1
ATOM 4132 O O . ARG B 1 126 ? -18.812 2.531 7.977 1 96.06 126 ARG B O 1
ATOM 4139 N N . GLN B 1 127 ? -16.734 1.91 8.57 1 94.56 127 GLN B N 1
ATOM 4140 C CA . GLN B 1 127 ? -16.203 3.246 8.328 1 94.56 127 GLN B CA 1
ATOM 4141 C C . GLN B 1 127 ? -16.234 3.596 6.844 1 94.56 127 GLN B C 1
ATOM 4143 O O . GLN B 1 127 ? -16.328 4.77 6.48 1 94.56 127 GLN B O 1
ATOM 4148 N N . MET B 1 128 ? -16.281 2.629 5.984 1 96.88 128 MET B N 1
ATOM 4149 C CA . MET B 1 128 ? -16.25 2.836 4.539 1 96.88 128 MET B CA 1
ATOM 4150 C C . MET B 1 128 ? -17.625 3.26 4.031 1 96.88 128 MET B C 1
ATOM 4152 O O . MET B 1 128 ? -17.844 3.396 2.824 1 96.88 128 MET B O 1
ATOM 4156 N N . THR B 1 129 ? -18.547 3.486 4.945 1 96.56 129 THR B N 1
ATOM 4157 C CA . THR B 1 129 ? -19.844 4.066 4.57 1 96.56 129 THR B CA 1
ATOM 4158 C C . THR B 1 129 ? -19.859 5.562 4.875 1 96.56 129 THR B C 1
ATOM 4160 O O . THR B 1 129 ? -20.812 6.258 4.508 1 96.56 129 THR B O 1
ATOM 4163 N N . GLN B 1 130 ? -18.812 6.031 5.496 1 94.12 130 GLN B N 1
ATOM 4164 C CA . GLN B 1 130 ? -18.734 7.445 5.855 1 94.12 130 GLN B CA 1
ATOM 4165 C C . GLN B 1 130 ? -18.062 8.25 4.742 1 94.12 130 GLN B C 1
ATOM 4167 O O . GLN B 1 130 ? -16.969 7.922 4.301 1 94.12 130 GLN B O 1
ATOM 4172 N N . ARG B 1 131 ? -18.641 9.297 4.391 1 92.31 131 ARG B N 1
ATOM 4173 C CA . ARG B 1 131 ? -18.234 10.109 3.242 1 92.31 131 ARG B CA 1
ATOM 4174 C C . ARG B 1 131 ? -16.797 10.57 3.371 1 92.31 131 ARG B C 1
ATOM 4176 O O . ARG B 1 131 ? -16.016 10.5 2.408 1 92.31 131 ARG B O 1
ATOM 4183 N N . PRO B 1 132 ? -16.344 11.062 4.5 1 91.38 132 PRO B N 1
ATOM 4184 C CA . PRO B 1 132 ? -14.977 11.562 4.609 1 91.38 132 PRO B CA 1
ATOM 4185 C C . PRO B 1 132 ? -13.93 10.477 4.336 1 91.38 132 PRO B C 1
ATOM 4187 O O . PRO B 1 132 ? -12.93 10.734 3.672 1 91.38 132 PRO B O 1
ATOM 4190 N N . LEU B 1 133 ? -14.172 9.266 4.855 1 94.44 133 LEU B N 1
ATOM 4191 C CA . LEU B 1 133 ? -13.211 8.195 4.656 1 94.44 133 LEU B CA 1
ATOM 4192 C C . LEU B 1 133 ? -13.242 7.691 3.215 1 94.44 133 LEU B C 1
ATOM 4194 O O . LEU B 1 133 ? -12.203 7.336 2.654 1 94.44 133 LEU B O 1
ATOM 4198 N N . ILE B 1 134 ? -14.422 7.691 2.609 1 96.06 134 ILE B N 1
ATOM 4199 C CA . ILE B 1 134 ? -14.539 7.422 1.181 1 96.06 134 ILE B CA 1
ATOM 4200 C C . ILE B 1 134 ? -13.727 8.453 0.395 1 96.06 134 ILE B C 1
ATOM 4202 O O . ILE B 1 134 ? -13.016 8.102 -0.548 1 96.06 134 ILE B O 1
ATOM 4206 N N . GLY B 1 135 ? -13.82 9.664 0.838 1 95.31 135 GLY B N 1
ATOM 4207 C CA . GLY B 1 135 ? -13.078 10.742 0.21 1 95.31 135 GLY B CA 1
ATOM 4208 C C . GLY B 1 135 ? -11.578 10.547 0.275 1 95.31 135 GLY B C 1
ATOM 4209 O O . GLY B 1 135 ? -10.867 10.836 -0.689 1 95.31 135 GLY B O 1
ATOM 4210 N N . VAL B 1 136 ? -11.094 10.062 1.414 1 95.44 136 VAL B N 1
ATOM 4211 C CA . VAL B 1 136 ? -9.664 9.805 1.566 1 95.44 136 VAL B CA 1
ATOM 4212 C C . VAL B 1 136 ? -9.211 8.758 0.55 1 95.44 136 VAL B C 1
ATOM 4214 O O . VAL B 1 136 ? -8.25 8.977 -0.186 1 95.44 136 VAL B O 1
ATOM 4217 N N . VAL B 1 137 ? -9.914 7.676 0.468 1 97.5 137 VAL B N 1
ATOM 4218 C CA . VAL B 1 137 ? -9.57 6.578 -0.433 1 97.5 137 VAL B CA 1
ATOM 4219 C C . VAL B 1 137 ? -9.625 7.066 -1.88 1 97.5 137 VAL B C 1
ATOM 4221 O O . VAL B 1 137 ? -8.688 6.836 -2.65 1 97.5 137 VAL B O 1
ATOM 4224 N N . GLU B 1 138 ? -10.617 7.809 -2.229 1 97.5 138 GLU B N 1
ATOM 4225 C CA . GLU B 1 138 ? -10.82 8.219 -3.615 1 97.5 138 GLU B CA 1
ATOM 4226 C C . GLU B 1 138 ? -9.797 9.273 -4.031 1 97.5 138 GLU B C 1
ATOM 4228 O O . GLU B 1 138 ? -9.25 9.219 -5.133 1 97.5 138 GLU B O 1
ATOM 4233 N N . ALA B 1 139 ? -9.562 10.242 -3.176 1 96.75 139 ALA B N 1
ATOM 4234 C CA . ALA B 1 139 ? -8.586 11.281 -3.504 1 96.75 139 ALA B CA 1
ATOM 4235 C C . ALA B 1 139 ? -7.207 10.688 -3.744 1 96.75 139 ALA B C 1
ATOM 4237 O O . ALA B 1 139 ? -6.547 11.008 -4.734 1 96.75 139 ALA B O 1
ATOM 4238 N N . LEU B 1 140 ? -6.797 9.82 -2.828 1 97.19 140 LEU B N 1
ATOM 4239 C CA . LEU B 1 140 ? -5.48 9.219 -2.959 1 97.19 140 LEU B CA 1
ATOM 4240 C C . LEU B 1 140 ? -5.426 8.289 -4.168 1 97.19 140 LEU B C 1
ATOM 4242 O O . LEU B 1 140 ? -4.406 8.219 -4.863 1 97.19 140 LEU B O 1
ATOM 4246 N N . PHE B 1 141 ? -6.52 7.629 -4.457 1 97.88 141 PHE B N 1
ATOM 4247 C CA . PHE B 1 141 ? -6.57 6.664 -5.551 1 97.88 141 PHE B CA 1
ATOM 4248 C C . PHE B 1 141 ? -6.559 7.379 -6.898 1 97.88 141 PHE B C 1
ATOM 4250 O O . PHE B 1 141 ? -5.836 6.977 -7.812 1 97.88 141 PHE B O 1
ATOM 4257 N N . TYR B 1 142 ? -7.312 8.453 -7.059 1 96.44 142 TYR B N 1
ATOM 4258 C CA . TYR B 1 142 ? -7.5 9.078 -8.367 1 96.44 142 TYR B CA 1
ATOM 4259 C C . TYR B 1 142 ? -6.496 10.203 -8.586 1 96.44 142 TYR B C 1
ATOM 4261 O O . TYR B 1 142 ? -5.938 10.344 -9.672 1 96.44 142 TYR B O 1
ATOM 4269 N N . GLU B 1 143 ? -6.309 10.984 -7.617 1 95.38 143 GLU B N 1
ATOM 4270 C CA . GLU B 1 143 ? -5.543 12.203 -7.832 1 95.38 143 GLU B CA 1
ATOM 4271 C C . GLU B 1 143 ? -4.066 11.992 -7.5 1 95.38 143 GLU B C 1
ATOM 4273 O O . GLU B 1 143 ? -3.193 12.617 -8.109 1 95.38 143 GLU B O 1
ATOM 4278 N N . PHE B 1 144 ? -3.756 11.164 -6.52 1 97.19 144 PHE B N 1
ATOM 4279 C CA . PHE B 1 144 ? -2.383 11.094 -6.035 1 97.19 144 PHE B CA 1
ATOM 4280 C C . PHE B 1 144 ? -1.635 9.945 -6.699 1 97.19 144 PHE B C 1
ATOM 4282 O O . PHE B 1 144 ? -0.443 10.055 -6.992 1 97.19 144 PHE B O 1
ATOM 4289 N N . LEU B 1 145 ? -2.299 8.82 -6.934 1 98 145 LEU B N 1
ATOM 4290 C CA . LEU B 1 145 ? -1.637 7.609 -7.406 1 98 145 LEU B CA 1
ATOM 4291 C C . LEU B 1 145 ? -0.888 7.867 -8.711 1 98 145 LEU B C 1
ATOM 4293 O O . LEU B 1 145 ? 0.257 7.438 -8.867 1 98 145 LEU B O 1
ATOM 4297 N N . PRO B 1 146 ? -1.458 8.609 -9.727 1 97.88 146 PRO B N 1
ATOM 4298 C CA . PRO B 1 146 ? -0.7 8.891 -10.945 1 97.88 146 PRO B CA 1
ATOM 4299 C C . PRO B 1 146 ? 0.574 9.688 -10.688 1 97.88 146 PRO B C 1
ATOM 4301 O O . PRO B 1 146 ? 1.61 9.422 -11.297 1 97.88 146 PRO B O 1
ATOM 4304 N N . SER B 1 147 ? 0.505 10.641 -9.781 1 98.19 147 SER B N 1
ATOM 4305 C CA . SER B 1 147 ? 1.669 11.469 -9.484 1 98.19 147 SER B CA 1
ATOM 4306 C C . SER B 1 147 ? 2.695 10.695 -8.656 1 98.19 147 SER B C 1
ATOM 4308 O O . SER B 1 147 ? 3.902 10.906 -8.805 1 98.19 147 SER B O 1
ATOM 4310 N N . ILE B 1 148 ? 2.199 9.828 -7.801 1 98.62 148 ILE B N 1
ATOM 4311 C CA . ILE B 1 148 ? 3.09 8.938 -7.059 1 98.62 148 ILE B CA 1
ATOM 4312 C C . ILE B 1 148 ? 3.898 8.086 -8.039 1 98.62 148 ILE B C 1
ATOM 4314 O O . ILE B 1 148 ? 5.109 7.926 -7.875 1 98.62 148 ILE B O 1
ATOM 4318 N N . ASN B 1 149 ? 3.236 7.617 -9.055 1 98.44 149 ASN B N 1
ATOM 4319 C CA . ASN B 1 149 ? 3.873 6.789 -10.07 1 98.44 149 ASN B CA 1
ATOM 4320 C C . ASN B 1 149 ? 4.93 7.57 -10.844 1 98.44 149 ASN B C 1
ATOM 4322 O O . ASN B 1 149 ? 5.938 7.004 -11.273 1 98.44 149 ASN B O 1
ATOM 4326 N N . LYS B 1 150 ? 4.797 8.875 -11.008 1 98.25 150 LYS B N 1
ATOM 4327 C CA . LYS B 1 150 ? 5.684 9.688 -11.844 1 98.25 150 LYS B CA 1
ATOM 4328 C C . LYS B 1 150 ? 6.758 10.367 -10.992 1 98.25 150 LYS B C 1
ATOM 4330 O O . LYS B 1 150 ? 7.742 10.883 -11.531 1 98.25 150 LYS B O 1
ATOM 4335 N N . ALA B 1 151 ? 6.652 10.32 -9.688 1 98.56 151 ALA B N 1
ATOM 4336 C CA . ALA B 1 151 ? 7.516 11.07 -8.773 1 98.56 151 ALA B CA 1
ATOM 4337 C C . ALA B 1 151 ? 8.984 10.688 -8.977 1 98.56 151 ALA B C 1
ATOM 4339 O O . ALA B 1 151 ? 9.852 11.562 -9.047 1 98.56 151 ALA B O 1
ATOM 4340 N N . PRO B 1 152 ? 9.32 9.383 -9.117 1 98.19 152 PRO B N 1
ATOM 4341 C CA . PRO B 1 152 ? 10.734 9.055 -9.328 1 98.19 152 PRO B CA 1
ATOM 4342 C C . PRO B 1 152 ? 11.297 9.68 -10.609 1 98.19 152 PRO B C 1
ATOM 4344 O O . PRO B 1 152 ? 12.414 10.195 -10.609 1 98.19 152 PRO B O 1
ATOM 4347 N N . GLU B 1 153 ? 10.531 9.633 -11.656 1 97.56 153 GLU B N 1
ATOM 4348 C CA . GLU B 1 153 ? 10.961 10.25 -12.906 1 97.56 153 GLU B CA 1
ATOM 4349 C C . GLU B 1 153 ? 11.125 11.758 -12.75 1 97.56 153 GLU B C 1
ATOM 4351 O O . GLU B 1 153 ? 12.086 12.344 -13.266 1 97.56 153 GLU B O 1
ATOM 4356 N N . HIS B 1 154 ? 10.156 12.375 -12.109 1 98.25 154 HIS B N 1
ATOM 4357 C CA . HIS B 1 154 ? 10.234 13.812 -11.844 1 98.25 154 HIS B CA 1
ATOM 4358 C C . HIS B 1 154 ? 11.5 14.156 -11.062 1 98.25 154 HIS B C 1
ATOM 4360 O O . HIS B 1 154 ? 12.227 15.078 -11.438 1 98.25 154 HIS B O 1
ATOM 4366 N N . LEU B 1 155 ? 11.781 13.398 -10 1 98.44 155 LEU B N 1
ATOM 4367 C CA . LEU B 1 155 ? 12.945 13.664 -9.156 1 98.44 155 LEU B CA 1
ATOM 4368 C C . LEU B 1 155 ? 14.234 13.469 -9.945 1 98.44 155 LEU B C 1
ATOM 4370 O O . LEU B 1 155 ? 15.195 14.219 -9.758 1 98.44 155 LEU B O 1
ATOM 4374 N N . GLN B 1 156 ? 14.25 12.5 -10.789 1 97.38 156 GLN B N 1
ATOM 4375 C CA . GLN B 1 156 ? 15.406 12.312 -11.656 1 97.38 156 GLN B CA 1
ATOM 4376 C C . GLN B 1 156 ? 15.609 13.516 -12.57 1 97.38 156 GLN B C 1
ATOM 4378 O O . GLN B 1 156 ? 16.75 13.953 -12.781 1 97.38 156 GLN B O 1
ATOM 4383 N N . SER B 1 157 ? 14.547 14.039 -13.109 1 97.12 157 SER B N 1
ATOM 4384 C CA . SER B 1 157 ? 14.617 15.148 -14.047 1 97.12 157 SER B CA 1
ATOM 4385 C C . SER B 1 157 ? 15.148 16.406 -13.375 1 97.12 157 SER B C 1
ATOM 4387 O O . SER B 1 157 ? 15.648 17.312 -14.047 1 97.12 157 SER B O 1
ATOM 4389 N N . ILE B 1 158 ? 15.109 16.484 -12.094 1 97 158 ILE B N 1
ATOM 4390 C CA . ILE B 1 158 ? 15.594 17.672 -11.391 1 97 158 ILE B CA 1
ATOM 4391 C C . ILE B 1 158 ? 16.797 17.312 -10.531 1 97 158 ILE B C 1
ATOM 4393 O O . ILE B 1 158 ? 17.094 17.984 -9.531 1 97 158 ILE B O 1
ATOM 4397 N N . ASN B 1 159 ? 17.453 16.203 -10.844 1 97.25 159 ASN B N 1
ATOM 4398 C CA . ASN B 1 159 ? 18.703 15.75 -10.25 1 97.25 159 ASN B CA 1
ATOM 4399 C C . ASN B 1 159 ? 18.547 15.469 -8.758 1 97.25 159 ASN B C 1
ATOM 4401 O O . ASN B 1 159 ? 19.422 15.805 -7.961 1 97.25 159 ASN B O 1
ATOM 4405 N N . HIS B 1 160 ? 17.359 14.961 -8.359 1 98 160 HIS B N 1
ATOM 4406 C CA . HIS B 1 160 ? 17.062 14.523 -7 1 98 160 HIS B CA 1
ATOM 4407 C C . HIS B 1 160 ? 17.25 15.664 -6 1 98 160 HIS B C 1
ATOM 4409 O O . HIS B 1 160 ? 17.781 15.453 -4.91 1 98 160 HIS B O 1
ATOM 4415 N N . ARG B 1 161 ? 16.828 16.812 -6.461 1 97.44 161 ARG B N 1
ATOM 4416 C CA . ARG B 1 161 ? 16.672 17.938 -5.539 1 97.44 161 ARG B CA 1
ATOM 4417 C C . ARG B 1 161 ? 15.359 17.828 -4.77 1 97.44 161 ARG B C 1
ATOM 4419 O O . ARG B 1 161 ? 14.367 17.328 -5.297 1 97.44 161 ARG B O 1
ATOM 4426 N N . ASN B 1 162 ? 15.359 18.312 -3.547 1 97.88 162 ASN B N 1
ATOM 4427 C CA . ASN B 1 162 ? 14.094 18.406 -2.824 1 97.88 162 ASN B CA 1
ATOM 4428 C C . ASN B 1 162 ? 13.133 19.375 -3.494 1 97.88 162 ASN B C 1
ATOM 4430 O O . ASN B 1 162 ? 13.469 20.547 -3.699 1 97.88 162 ASN B O 1
ATOM 4434 N N . PRO B 1 163 ? 11.953 18.906 -3.826 1 96.81 163 PRO B N 1
ATOM 4435 C CA . PRO B 1 163 ? 11 19.844 -4.445 1 96.81 163 PRO B CA 1
ATOM 4436 C C . PRO B 1 163 ? 10.625 21 -3.531 1 96.81 163 PRO B C 1
ATOM 4438 O O . PRO B 1 163 ? 10.336 20.797 -2.35 1 96.81 163 PRO B O 1
ATOM 4441 N N . ASP B 1 164 ? 10.68 22.234 -4.098 1 96.06 164 ASP B N 1
ATOM 4442 C CA . ASP B 1 164 ? 10.391 23.391 -3.268 1 96.06 164 ASP B CA 1
ATOM 4443 C C . ASP B 1 164 ? 9.562 24.422 -4.035 1 96.06 164 ASP B C 1
ATOM 4445 O O . ASP B 1 164 ? 9.234 25.484 -3.502 1 96.06 164 ASP B O 1
ATOM 4449 N N . ASP B 1 165 ? 9.242 24.141 -5.301 1 95.94 165 ASP B N 1
ATOM 4450 C CA . ASP B 1 165 ? 8.438 25 -6.16 1 95.94 165 ASP B CA 1
ATOM 4451 C C . ASP B 1 165 ? 7.062 24.391 -6.422 1 95.94 165 ASP B C 1
ATOM 4453 O O . ASP B 1 165 ? 6.961 23.344 -7.074 1 95.94 165 ASP B O 1
ATOM 4457 N N . PRO B 1 166 ? 6.008 25 -5.945 1 94.25 166 PRO B N 1
ATOM 4458 C CA . PRO B 1 166 ? 4.664 24.438 -6.117 1 94.25 166 PRO B CA 1
ATOM 4459 C C . PRO B 1 166 ? 4.266 24.312 -7.586 1 94.25 166 PRO B C 1
ATOM 4461 O O . PRO B 1 166 ? 3.293 23.625 -7.906 1 94.25 166 PRO B O 1
ATOM 4464 N N . LEU B 1 167 ? 5.004 24.969 -8.461 1 95.25 167 LEU B N 1
ATOM 4465 C CA . LEU B 1 167 ? 4.723 24.875 -9.891 1 95.25 167 LEU B CA 1
ATOM 4466 C C . LEU B 1 167 ? 5.531 23.75 -10.539 1 95.25 167 LEU B C 1
ATOM 4468 O O . LEU B 1 167 ? 5.375 23.484 -11.727 1 95.25 167 LEU B O 1
ATOM 4472 N N . SER B 1 168 ? 6.336 23.125 -9.711 1 94.69 168 SER B N 1
ATOM 4473 C CA . SER B 1 168 ? 7.188 22.062 -10.242 1 94.69 168 SER B CA 1
ATOM 4474 C C . SER B 1 168 ? 7.203 20.844 -9.32 1 94.69 168 SER B C 1
ATOM 4476 O O . SER B 1 168 ? 8.273 20.375 -8.938 1 94.69 168 SER B O 1
ATOM 4478 N N . ALA B 1 169 ? 6.074 20.359 -8.945 1 96.69 169 ALA B N 1
ATOM 4479 C CA . ALA B 1 169 ? 5.926 19.125 -8.203 1 96.69 169 ALA B CA 1
ATOM 4480 C C . ALA B 1 169 ? 5.637 17.953 -9.141 1 96.69 169 ALA B C 1
ATOM 4482 O O . ALA B 1 169 ? 5.488 18.141 -10.352 1 96.69 169 ALA B O 1
ATOM 4483 N N . ALA B 1 170 ? 5.598 16.734 -8.609 1 97.75 170 ALA B N 1
ATOM 4484 C CA . ALA B 1 170 ? 5.27 15.547 -9.391 1 97.75 170 ALA B CA 1
ATOM 4485 C C . ALA B 1 170 ? 3.902 15.688 -10.055 1 97.75 170 ALA B C 1
ATOM 4487 O O . ALA B 1 170 ? 3.686 15.18 -11.156 1 97.75 170 ALA B O 1
ATOM 4488 N N . LEU B 1 171 ? 2.975 16.375 -9.406 1 97.75 171 LEU B N 1
ATOM 4489 C CA . LEU B 1 171 ? 1.652 16.609 -9.969 1 97.75 171 LEU B CA 1
ATOM 4490 C C . LEU B 1 171 ? 1.757 17.344 -11.312 1 97.75 171 LEU B C 1
ATOM 4492 O O . LEU B 1 171 ? 1.126 16.938 -12.289 1 97.75 171 LEU B O 1
ATOM 4496 N N . GLN B 1 172 ? 2.547 18.438 -11.352 1 97.81 172 GLN B N 1
ATOM 4497 C CA . GLN B 1 172 ? 2.734 19.219 -12.578 1 97.81 172 GLN B CA 1
ATOM 4498 C C . GLN B 1 172 ? 3.42 18.391 -13.656 1 97.81 172 GLN B C 1
ATOM 4500 O O . GLN B 1 172 ? 3.051 18.469 -14.828 1 97.81 172 GLN B O 1
ATOM 4505 N N . TYR B 1 173 ? 4.363 17.672 -13.211 1 97.81 173 TYR B N 1
ATOM 4506 C CA . TYR B 1 173 ? 5.066 16.781 -14.133 1 97.81 173 TYR B CA 1
ATOM 4507 C C . TYR B 1 173 ? 4.113 15.758 -14.742 1 97.81 173 TYR B C 1
ATOM 4509 O O . TYR B 1 173 ? 4.172 15.477 -15.938 1 97.81 173 TYR B O 1
ATOM 4517 N N . THR B 1 174 ? 3.23 15.195 -13.969 1 97.38 174 THR B N 1
ATOM 4518 C CA . THR B 1 174 ? 2.279 14.156 -14.359 1 97.38 174 THR B CA 1
ATOM 4519 C C . THR B 1 174 ? 1.297 14.688 -15.398 1 97.38 174 THR B C 1
ATOM 4521 O O . THR B 1 174 ? 0.976 14 -16.375 1 97.38 174 THR B O 1
ATOM 4524 N N . HIS B 1 175 ? 0.854 15.859 -15.211 1 96.44 175 HIS B N 1
ATOM 4525 C CA . HIS B 1 175 ? -0.229 16.391 -16.031 1 96.44 175 HIS B CA 1
ATOM 4526 C C . HIS B 1 175 ? 0.289 17.406 -17.047 1 96.44 175 HIS B C 1
ATOM 4528 O O . HIS B 1 175 ? -0.496 18.031 -17.766 1 96.44 175 HIS B O 1
ATOM 4534 N N . ASP B 1 176 ? 1.553 17.609 -17.078 1 96.44 176 ASP B N 1
ATOM 4535 C CA . ASP B 1 176 ? 2.172 18.578 -17.984 1 96.44 176 ASP B CA 1
ATOM 4536 C C . ASP B 1 176 ? 1.496 19.938 -17.875 1 96.44 176 ASP B C 1
ATOM 4538 O O . ASP B 1 176 ? 1.014 20.484 -18.875 1 96.44 176 ASP B O 1
ATOM 4542 N N . MET B 1 177 ? 1.562 20.453 -16.625 1 95.75 177 MET B N 1
ATOM 4543 C CA . MET B 1 177 ? 0.887 21.719 -16.359 1 95.75 177 MET B CA 1
ATOM 4544 C C . MET B 1 177 ? 1.804 22.688 -15.609 1 95.75 177 MET B C 1
ATOM 4546 O O . MET B 1 177 ? 2.844 22.266 -15.094 1 95.75 177 MET B O 1
ATOM 4550 N N . ASN B 1 178 ? 1.385 23.969 -15.578 1 94.81 178 ASN B N 1
ATOM 4551 C CA . ASN B 1 178 ? 2.193 25 -14.945 1 94.81 178 ASN B CA 1
ATOM 4552 C C . ASN B 1 178 ? 1.379 25.812 -13.938 1 94.81 178 ASN B C 1
ATOM 4554 O O . ASN B 1 178 ? 1.578 27.016 -13.805 1 94.81 178 ASN B O 1
ATOM 4558 N N . ILE B 1 179 ? 0.41 25.219 -13.383 1 94 179 ILE B N 1
ATOM 4559 C CA . ILE B 1 179 ? -0.378 25.812 -12.312 1 94 179 ILE B CA 1
ATOM 4560 C C . ILE B 1 179 ? -0.21 25.016 -11.023 1 94 179 ILE B C 1
ATOM 4562 O O . ILE B 1 179 ? 0.141 23.828 -11.07 1 94 179 ILE B O 1
ATOM 4566 N N . ASP B 1 180 ? -0.418 25.641 -9.906 1 94 180 ASP B N 1
ATOM 4567 C CA . ASP B 1 180 ? -0.239 24.922 -8.648 1 94 180 ASP B CA 1
ATOM 4568 C C . ASP B 1 180 ? -1.401 23.953 -8.391 1 94 180 ASP B C 1
ATOM 4570 O O . ASP B 1 180 ? -2.459 24.078 -9.016 1 94 180 ASP B O 1
ATOM 4574 N N . GLY B 1 181 ? -1.244 23.078 -7.512 1 94.19 181 GLY B N 1
ATOM 4575 C CA . GLY B 1 181 ? -2.193 22 -7.25 1 94.19 181 GLY B CA 1
ATOM 4576 C C . GLY B 1 181 ? -3.561 22.516 -6.828 1 94.19 181 GLY B C 1
ATOM 4577 O O . GLY B 1 181 ? -4.586 21.938 -7.215 1 94.19 181 GLY B O 1
ATOM 4578 N N . PHE B 1 182 ? -3.584 23.547 -6.031 1 91 182 PHE B N 1
ATOM 4579 C CA . PHE B 1 182 ? -4.859 24.031 -5.527 1 91 182 PHE B CA 1
ATOM 4580 C C . PHE B 1 182 ? -5.652 24.719 -6.641 1 91 182 PHE B C 1
ATOM 4582 O O . PHE B 1 182 ? -6.871 24.562 -6.723 1 91 182 PHE B O 1
ATOM 4589 N N . THR B 1 183 ? -4.949 25.484 -7.48 1 91.38 183 THR B N 1
ATOM 4590 C CA . THR B 1 183 ? -5.586 26.031 -8.672 1 91.38 183 THR B CA 1
ATOM 4591 C C . THR B 1 183 ? -6.113 24.922 -9.57 1 91.38 183 THR B C 1
ATOM 4593 O O . THR B 1 183 ? -7.215 25.016 -10.117 1 91.38 183 THR B O 1
ATOM 4596 N N . TRP B 1 184 ? -5.34 23.906 -9.695 1 93.62 184 TRP B N 1
ATOM 4597 C CA . TRP B 1 184 ? -5.758 22.75 -10.484 1 93.62 184 TRP B CA 1
ATOM 4598 C C . TRP B 1 184 ? -7.023 22.125 -9.906 1 93.62 184 TRP B C 1
ATOM 4600 O O . TRP B 1 184 ? -7.941 21.766 -10.648 1 93.62 184 TRP B O 1
ATOM 4610 N N . LEU B 1 185 ? -7.121 21.969 -8.617 1 92.31 185 LEU B N 1
ATOM 4611 C CA . LEU B 1 185 ? -8.312 21.438 -7.961 1 92.31 185 LEU B CA 1
ATOM 4612 C C . LEU B 1 185 ? -9.531 22.312 -8.242 1 92.31 185 LEU B C 1
ATOM 4614 O O . LEU B 1 185 ? -10.617 21.797 -8.508 1 92.31 185 LEU B O 1
ATOM 4618 N N . CYS B 1 186 ? -9.328 23.594 -8.195 1 88.12 186 CYS B N 1
ATOM 4619 C CA . CYS B 1 186 ? -10.43 24.516 -8.438 1 88.12 186 CYS B CA 1
ATOM 4620 C C . CYS B 1 186 ? -10.961 24.375 -9.859 1 88.12 186 CYS B C 1
ATOM 4622 O O . CYS B 1 186 ? -12.148 24.562 -10.109 1 88.12 186 CYS B O 1
ATOM 4624 N N . ARG B 1 187 ? -10.141 23.969 -10.781 1 91.88 187 ARG B N 1
ATOM 4625 C CA . ARG B 1 187 ? -10.523 23.812 -12.18 1 91.88 187 ARG B CA 1
ATOM 4626 C C . ARG B 1 187 ? -11.102 22.422 -12.43 1 91.88 187 ARG B C 1
ATOM 4628 O O . ARG B 1 187 ? -11.625 22.156 -13.516 1 91.88 187 ARG B O 1
ATOM 4635 N N . ASN B 1 188 ? -11.039 21.578 -11.469 1 93.5 188 ASN B N 1
ATOM 4636 C CA . ASN B 1 188 ? -11.562 20.219 -11.547 1 93.5 188 ASN B CA 1
ATOM 4637 C C . ASN B 1 188 ? -12.508 19.906 -10.383 1 93.5 188 ASN B C 1
ATOM 4639 O O . ASN B 1 188 ? -12.117 19.25 -9.414 1 93.5 188 ASN B O 1
ATOM 4643 N N . PRO B 1 189 ? -13.75 20.188 -10.516 1 92.31 189 PRO B N 1
ATOM 4644 C CA . PRO B 1 189 ? -14.711 20.156 -9.414 1 92.31 189 PRO B CA 1
ATOM 4645 C C . PRO B 1 189 ? -14.805 18.781 -8.758 1 92.31 189 PRO B C 1
ATOM 4647 O O . PRO B 1 189 ? -14.922 18.672 -7.535 1 92.31 189 PRO B O 1
ATOM 4650 N N . GLU B 1 190 ? -14.781 17.719 -9.586 1 93.81 190 GLU B N 1
ATOM 4651 C CA . GLU B 1 190 ? -14.867 16.391 -9.008 1 93.81 190 GLU B CA 1
ATOM 4652 C C . GLU B 1 190 ? -13.672 16.094 -8.102 1 93.81 190 GLU B C 1
ATOM 4654 O O . GLU B 1 190 ? -13.82 15.547 -7.012 1 93.81 190 GLU B O 1
ATOM 4659 N N . ALA B 1 191 ? -12.531 16.484 -8.609 1 94.25 191 ALA B N 1
ATOM 4660 C CA . ALA B 1 191 ? -11.312 16.312 -7.82 1 94.25 191 ALA B CA 1
ATOM 4661 C C . ALA B 1 191 ? -11.359 17.172 -6.559 1 94.25 191 ALA B C 1
ATOM 4663 O O . ALA B 1 191 ? -10.953 16.734 -5.484 1 94.25 191 ALA B O 1
ATOM 4664 N N . LEU B 1 192 ? -11.828 18.359 -6.707 1 91.94 192 LEU B N 1
ATOM 4665 C CA . LEU B 1 192 ? -11.945 19.281 -5.578 1 91.94 192 LEU B CA 1
ATOM 4666 C C . LEU B 1 192 ? -12.859 18.703 -4.5 1 91.94 192 LEU B C 1
ATOM 4668 O O . LEU B 1 192 ? -12.539 18.766 -3.312 1 91.94 192 LEU B O 1
ATOM 4672 N N . ASN B 1 193 ? -13.953 18.109 -4.898 1 90.81 193 ASN B N 1
ATOM 4673 C CA . ASN B 1 193 ? -14.898 17.5 -3.957 1 90.81 193 ASN B CA 1
ATOM 4674 C C . ASN B 1 193 ? -14.266 16.359 -3.186 1 90.81 193 ASN B C 1
ATOM 4676 O O . ASN B 1 193 ? -14.414 16.25 -1.967 1 90.81 193 ASN B O 1
ATOM 4680 N N . ARG B 1 194 ? -13.57 15.484 -3.893 1 93.81 194 ARG B N 1
ATOM 4681 C CA . ARG B 1 194 ? -12.891 14.367 -3.244 1 93.81 194 ARG B CA 1
ATOM 4682 C C . ARG B 1 194 ? -11.836 14.867 -2.26 1 93.81 194 ARG B C 1
ATOM 4684 O O . ARG B 1 194 ? -11.695 14.328 -1.162 1 93.81 194 ARG B O 1
ATOM 4691 N N . PHE B 1 195 ? -11.156 15.891 -2.695 1 92.06 195 PHE B N 1
ATOM 4692 C CA . PHE B 1 195 ? -10.109 16.453 -1.845 1 92.06 195 PHE B CA 1
ATOM 4693 C C . PHE B 1 195 ? -10.711 17.031 -0.568 1 92.06 195 PHE B C 1
ATOM 4695 O O . PHE B 1 195 ? -10.172 16.828 0.523 1 92.06 195 PHE B O 1
ATOM 4702 N N . ASN B 1 196 ? -11.75 17.672 -0.689 1 85.38 196 ASN B N 1
ATOM 4703 C CA . ASN B 1 196 ? -12.43 18.234 0.469 1 85.38 196 ASN B CA 1
ATOM 4704 C C . ASN B 1 196 ? -12.875 17.156 1.45 1 85.38 196 ASN B C 1
ATOM 4706 O O . ASN B 1 196 ? -12.719 17.312 2.662 1 85.38 196 ASN B O 1
ATOM 4710 N N . TYR B 1 197 ? -13.43 16.094 0.934 1 88.25 197 TYR B N 1
ATOM 4711 C CA . TYR B 1 197 ? -13.82 14.984 1.787 1 88.25 197 TYR B CA 1
ATOM 4712 C C . TYR B 1 197 ? -12.602 14.359 2.461 1 88.25 197 TYR B C 1
ATOM 4714 O O . TYR B 1 197 ? -12.656 13.992 3.637 1 88.25 197 TYR B O 1
ATOM 4722 N N . CYS B 1 198 ? -11.578 14.258 1.701 1 90.56 198 CYS B N 1
ATOM 4723 C CA . CYS B 1 198 ? -10.32 13.727 2.223 1 90.56 198 CYS B CA 1
ATOM 4724 C C . CYS B 1 198 ? -9.828 14.555 3.408 1 90.56 198 CYS B C 1
ATOM 4726 O O . CYS B 1 198 ? -9.453 13.992 4.441 1 90.56 198 CYS B O 1
ATOM 4728 N N . MET B 1 199 ? -9.844 15.836 3.254 1 85.44 199 MET B N 1
ATOM 4729 C CA . MET B 1 199 ? -9.383 16.719 4.32 1 85.44 199 MET B CA 1
ATOM 4730 C C . MET B 1 199 ? -10.266 16.594 5.555 1 85.44 199 MET B C 1
ATOM 4732 O O . MET B 1 199 ? -9.766 16.609 6.684 1 85.44 199 MET B O 1
ATOM 4736 N N . GLU B 1 200 ? -11.539 16.422 5.344 1 80.81 200 GLU B N 1
ATOM 4737 C CA . GLU B 1 200 ? -12.477 16.203 6.449 1 80.81 200 GLU B CA 1
ATOM 4738 C C . GLU B 1 200 ? -12.188 14.883 7.16 1 80.81 200 GLU B C 1
ATOM 4740 O O . GLU B 1 200 ? -12.258 14.805 8.391 1 80.81 200 GLU B O 1
ATOM 4745 N N . GLY B 1 201 ? -11.914 13.906 6.383 1 80.19 201 GLY B N 1
ATOM 4746 C CA . GLY B 1 201 ? -11.656 12.578 6.918 1 80.19 201 GLY B CA 1
ATOM 4747 C C . GLY B 1 201 ? -10.375 12.5 7.73 1 80.19 201 GLY B C 1
ATOM 4748 O O . GLY B 1 201 ? -10.336 11.844 8.773 1 80.19 201 GLY B O 1
ATOM 4749 N N . GLN B 1 202 ? -9.422 13.125 7.266 1 78.06 202 GLN B N 1
ATOM 4750 C CA . GLN B 1 202 ? -8.148 13.109 7.969 1 78.06 202 GLN B CA 1
ATOM 4751 C C . GLN B 1 202 ? -8.258 13.789 9.328 1 78.06 202 GLN B C 1
ATOM 4753 O O . GLN B 1 202 ? -7.531 13.453 10.266 1 78.06 202 GLN B O 1
ATOM 4758 N N . ARG B 1 203 ? -9.273 14.578 9.516 1 68.56 203 ARG B N 1
ATOM 4759 C CA . ARG B 1 203 ? -9.422 15.414 10.703 1 68.56 203 ARG B CA 1
ATOM 4760 C C . ARG B 1 203 ? -10.469 14.836 11.656 1 68.56 203 ARG B C 1
ATOM 4762 O O . ARG B 1 203 ? -10.461 15.133 12.852 1 68.56 203 ARG B O 1
ATOM 4769 N N . ALA B 1 204 ? -11.391 14.039 11.258 1 62.66 204 ALA B N 1
ATOM 4770 C CA . ALA B 1 204 ? -12.688 13.797 11.891 1 62.66 204 ALA B CA 1
ATOM 4771 C C . ALA B 1 204 ? -12.516 13.086 13.227 1 62.66 204 ALA B C 1
ATOM 4773 O O . ALA B 1 204 ? -13.281 13.32 14.164 1 62.66 204 ALA B O 1
ATOM 4774 N N . ASP B 1 205 ? -11.586 12.383 13.422 1 68 205 ASP B N 1
ATOM 4775 C CA . ASP B 1 205 ? -11.578 11.727 14.719 1 68 205 ASP B CA 1
ATOM 4776 C C . ASP B 1 205 ? -10.461 12.273 15.609 1 68 205 ASP B C 1
ATOM 4778 O O . ASP B 1 205 ? -10.203 11.742 16.688 1 68 205 ASP B O 1
ATOM 4782 N N . ARG B 1 206 ? -10.086 13.352 15.219 1 77 206 ARG B N 1
ATOM 4783 C CA . ARG B 1 206 ? -9.062 13.969 16.047 1 77 206 ARG B CA 1
ATOM 4784 C C . ARG B 1 206 ? -9.664 15.047 16.953 1 77 206 ARG B C 1
ATOM 4786 O O . ARG B 1 206 ? -10.578 15.758 16.547 1 77 206 ARG B O 1
ATOM 4793 N N . PRO B 1 207 ? -9.211 15.023 18.188 1 83.38 207 PRO B N 1
ATOM 4794 C CA . PRO B 1 207 ? -9.734 16.062 19.062 1 83.38 207 PRO B CA 1
ATOM 4795 C C . PRO B 1 207 ? -9.438 17.484 18.562 1 83.38 207 PRO B C 1
ATOM 4797 O O . PRO B 1 207 ? -8.375 17.719 17.984 1 83.38 207 PRO B O 1
ATOM 4800 N N . HIS B 1 208 ? -10.508 18.266 18.719 1 90.44 208 HIS B N 1
ATOM 4801 C CA . HIS B 1 208 ? -10.297 19.688 18.438 1 90.44 208 HIS B CA 1
ATOM 4802 C C . HIS B 1 208 ? -9.172 20.25 19.297 1 90.44 208 HIS B C 1
ATOM 4804 O O . HIS B 1 208 ? -9.039 19.891 20.469 1 90.44 208 HIS B O 1
ATOM 4810 N N . TRP B 1 209 ? -8.344 21.094 18.75 1 92.31 209 TRP B N 1
ATOM 4811 C CA . TRP B 1 209 ? -7.203 21.641 19.484 1 92.31 209 TRP B CA 1
ATOM 4812 C C . TRP B 1 209 ? -7.652 22.344 20.75 1 92.31 209 TRP B C 1
ATOM 4814 O O . TRP B 1 209 ? -6.926 22.359 21.75 1 92.31 209 TRP B O 1
ATOM 4824 N N . GLY B 1 210 ? -8.883 22.875 20.766 1 93.75 210 GLY B N 1
ATOM 4825 C CA . GLY B 1 210 ? -9.438 23.531 21.938 1 93.75 210 GLY B CA 1
ATOM 4826 C C . GLY B 1 210 ? -9.664 22.594 23.109 1 93.75 210 GLY B C 1
ATOM 4827 O O . GLY B 1 210 ? -9.844 23.047 24.25 1 93.75 210 GLY B O 1
ATOM 4828 N N . ASP B 1 211 ? -9.594 21.312 22.797 1 92.31 211 ASP B N 1
ATOM 4829 C CA . ASP B 1 211 ? -9.875 20.328 23.828 1 92.31 211 ASP B CA 1
ATOM 4830 C C . ASP B 1 211 ? -8.602 19.938 24.578 1 92.31 211 ASP B C 1
ATOM 4832 O O . ASP B 1 211 ? -8.664 19.344 25.656 1 92.31 211 ASP B O 1
ATOM 4836 N N . TRP B 1 212 ? -7.461 20.234 24.047 1 91.06 212 TRP B N 1
ATOM 4837 C CA . TRP B 1 212 ? -6.254 19.766 24.719 1 91.06 212 TRP B CA 1
ATOM 4838 C C . TRP B 1 212 ? -5.223 20.875 24.828 1 91.06 212 TRP B C 1
ATOM 4840 O O . TRP B 1 212 ? -4.336 20.828 25.688 1 91.06 212 TRP B O 1
ATOM 4850 N N . PHE B 1 213 ? -5.199 21.875 23.984 1 94.88 213 PHE B N 1
ATOM 4851 C CA . PHE B 1 213 ? -4.379 23.078 24.125 1 94.88 213 PHE B CA 1
ATOM 4852 C C . PHE B 1 213 ? -4.926 23.984 25.219 1 94.88 213 PHE B C 1
ATOM 4854 O O . PHE B 1 213 ? -6.145 24.141 25.359 1 94.88 213 PHE B O 1
ATOM 4861 N N . PRO B 1 214 ? -4.098 24.531 26.047 1 96.25 214 PRO B N 1
ATOM 4862 C CA . PRO B 1 214 ? -4.586 25.391 27.141 1 96.25 214 PRO B CA 1
ATOM 4863 C C . PRO B 1 214 ? -5.004 26.781 26.656 1 96.25 214 PRO B C 1
ATOM 4865 O O . PRO B 1 214 ? -4.348 27.766 26.984 1 96.25 214 PRO B O 1
ATOM 4868 N N . VAL B 1 215 ? -6.137 26.828 26.047 1 97.25 215 VAL B N 1
ATOM 4869 C CA . VAL B 1 215 ? -6.648 28.016 25.359 1 97.25 215 VAL B CA 1
ATOM 4870 C C . VAL B 1 215 ? -6.84 29.141 26.359 1 97.25 215 VAL B C 1
ATOM 4872 O O . VAL B 1 215 ? -6.492 30.297 26.078 1 97.25 215 VAL B O 1
ATOM 4875 N N . HIS B 1 216 ? -7.391 28.922 27.531 1 96.31 216 HIS B N 1
ATOM 4876 C CA . HIS B 1 216 ? -7.613 29.953 28.531 1 96.31 216 HIS B CA 1
ATOM 4877 C C . HIS B 1 216 ? -6.297 30.594 28.953 1 96.31 216 HIS B C 1
ATOM 4879 O O . HIS B 1 216 ? -6.121 31.812 28.812 1 96.31 216 HIS B O 1
ATOM 4885 N N . GLU B 1 217 ? -5.426 29.781 29.281 1 96.06 217 GLU B N 1
ATOM 4886 C CA . GLU B 1 217 ? -4.152 30.266 29.812 1 96.06 217 GLU B CA 1
ATOM 4887 C C . GLU B 1 217 ? -3.34 30.969 28.719 1 96.06 217 GLU B C 1
ATOM 4889 O O . GLU B 1 217 ? -2.684 31.969 28.984 1 96.06 217 GLU B O 1
ATOM 4894 N N . ARG B 1 218 ? -3.393 30.453 27.516 1 96.06 218 ARG B N 1
ATOM 4895 C CA . ARG B 1 218 ? -2.471 30.906 26.484 1 96.06 218 ARG B CA 1
ATOM 4896 C C . ARG B 1 218 ? -3.086 32.031 25.656 1 96.06 218 ARG B C 1
ATOM 4898 O O . ARG B 1 218 ? -2.367 32.844 25.062 1 96.06 218 ARG B O 1
ATOM 4905 N N . LEU B 1 219 ? -4.441 32.094 25.641 1 96.81 219 LEU B N 1
ATOM 4906 C CA . LEU B 1 219 ? -5.066 33.031 24.734 1 96.81 219 LEU B CA 1
ATOM 4907 C C . LEU B 1 219 ? -6.082 33.906 25.469 1 96.81 219 LEU B C 1
ATOM 4909 O O . LEU B 1 219 ? -5.949 35.125 25.5 1 96.81 219 LEU B O 1
ATOM 4913 N N . LEU B 1 220 ? -6.949 33.375 26.172 1 96.25 220 LEU B N 1
ATOM 4914 C CA . LEU B 1 220 ? -8.148 34.062 26.625 1 96.25 220 LEU B CA 1
ATOM 4915 C C . LEU B 1 220 ? -7.855 34.906 27.859 1 96.25 220 LEU B C 1
ATOM 4917 O O . LEU B 1 220 ? -8.453 35.969 28.062 1 96.25 220 LEU B O 1
ATOM 4921 N N . ASP B 1 221 ? -7.016 34.469 28.719 1 94.38 221 ASP B N 1
ATOM 4922 C CA . ASP B 1 221 ? -6.84 35.062 30.031 1 94.38 221 ASP B CA 1
ATOM 4923 C C . ASP B 1 221 ? -5.879 36.25 29.953 1 94.38 221 ASP B C 1
ATOM 4925 O O . ASP B 1 221 ? -5.582 36.875 30.969 1 94.38 221 ASP B O 1
ATOM 4929 N N . HIS B 1 222 ? -5.48 36.656 28.859 1 94.25 222 HIS B N 1
ATOM 4930 C CA . HIS B 1 222 ? -4.617 37.812 28.75 1 94.25 222 HIS B CA 1
ATOM 4931 C C . HIS B 1 222 ? -5.352 39.094 29.156 1 94.25 222 HIS B C 1
ATOM 4933 O O . HIS B 1 222 ? -6.504 39.312 28.766 1 94.25 222 HIS B O 1
ATOM 4939 N N . PRO B 1 223 ? -4.711 39.969 29.828 1 93.88 223 PRO B N 1
ATOM 4940 C CA . PRO B 1 223 ? -5.379 41.156 30.375 1 93.88 223 PRO B CA 1
ATOM 4941 C C . PRO B 1 223 ? -5.848 42.125 29.297 1 93.88 223 PRO B C 1
ATOM 4943 O O . PRO B 1 223 ? -6.812 42.875 29.5 1 93.88 223 PRO B O 1
ATOM 4946 N N . ASP B 1 224 ? -5.254 42.062 28.203 1 94.12 224 ASP B N 1
ATOM 4947 C CA . ASP B 1 224 ? -5.57 43 27.141 1 94.12 224 ASP B CA 1
ATOM 4948 C C . ASP B 1 224 ? -6.746 42.531 26.297 1 94.12 224 ASP B C 1
ATOM 4950 O O . ASP B 1 224 ? -7.219 43.25 25.406 1 94.12 224 ASP B O 1
ATOM 4954 N N . MET B 1 225 ? -7.262 41.375 26.594 1 93.69 225 MET B N 1
ATOM 4955 C CA . MET B 1 225 ? -8.344 40.844 25.781 1 93.69 225 MET B CA 1
ATOM 4956 C C . MET B 1 225 ? -9.633 41.625 25.984 1 93.69 225 MET B C 1
ATOM 4958 O O . MET B 1 225 ? -10.008 41.906 27.125 1 93.69 225 MET B O 1
ATOM 4962 N N . THR B 1 226 ? -10.242 42.031 24.875 1 93.19 226 THR B N 1
ATOM 4963 C CA . THR B 1 226 ? -11.547 42.688 24.875 1 93.19 226 THR B CA 1
ATOM 4964 C C . THR B 1 226 ? -12.43 42.156 23.75 1 93.19 226 THR B C 1
ATOM 4966 O O . THR B 1 226 ? -11.961 41.375 22.906 1 93.19 226 THR B O 1
ATOM 4969 N N . ALA B 1 227 ? -13.688 42.531 23.719 1 93.12 227 ALA B N 1
ATOM 4970 C CA . ALA B 1 227 ? -14.648 42.062 22.734 1 93.12 227 ALA B CA 1
ATOM 4971 C C . ALA B 1 227 ? -14.32 42.594 21.344 1 93.12 227 ALA B C 1
ATOM 4973 O O . ALA B 1 227 ? -14.734 42 20.328 1 93.12 227 ALA B O 1
ATOM 4974 N N . GLU B 1 228 ? -13.594 43.625 21.266 1 94.31 228 GLU B N 1
ATOM 4975 C CA . GLU B 1 228 ? -13.32 44.281 19.984 1 94.31 228 GLU B CA 1
ATOM 4976 C C . GLU B 1 228 ? -12.078 43.688 19.328 1 94.31 228 GLU B C 1
ATOM 4978 O O . GLU B 1 228 ? -11.875 43.844 18.125 1 94.31 228 GLU B O 1
ATOM 4983 N N . ILE B 1 229 ? -11.266 42.938 20.078 1 96.12 229 ILE B N 1
ATOM 4984 C CA . ILE B 1 229 ? -10.023 42.375 19.594 1 96.12 229 ILE B CA 1
ATOM 4985 C C . ILE B 1 229 ? -10.32 41.125 18.766 1 96.12 229 ILE B C 1
ATOM 4987 O O . ILE B 1 229 ? -11.156 40.312 19.141 1 96.12 229 ILE B O 1
ATOM 4991 N N . PRO B 1 230 ? -9.758 41.094 17.562 1 97.94 230 PRO B N 1
ATOM 4992 C CA . PRO B 1 230 ? -9.805 39.75 16.938 1 97.94 230 PRO B CA 1
ATOM 4993 C C . PRO B 1 230 ? -9.102 38.688 17.781 1 97.94 230 PRO B C 1
ATOM 4995 O O . PRO B 1 230 ? -7.887 38.75 17.969 1 97.94 230 PRO B O 1
ATOM 4998 N N . LEU B 1 231 ? -9.875 37.781 18.25 1 98.06 231 LEU B N 1
ATOM 4999 C CA . LEU B 1 231 ? -9.336 36.719 19.094 1 98.06 231 LEU B CA 1
ATOM 5000 C C . LEU B 1 231 ? -8.547 35.719 18.281 1 98.06 231 LEU B C 1
ATOM 5002 O O . LEU B 1 231 ? -7.391 35.438 18.594 1 98.06 231 LEU B O 1
ATOM 5006 N N . LEU B 1 232 ? -9.156 35.125 17.266 1 98.38 232 LEU B N 1
ATOM 5007 C CA . LEU B 1 232 ? -8.57 34.062 16.453 1 98.38 232 LEU B CA 1
ATOM 5008 C C . LEU B 1 232 ? -8.812 34.344 14.969 1 98.38 232 LEU B C 1
ATOM 5010 O O . LEU B 1 232 ? -9.961 34.5 14.539 1 98.38 232 LEU B O 1
ATOM 5014 N N . VAL B 1 233 ? -7.75 34.5 14.25 1 98.56 233 VAL B N 1
ATOM 5015 C CA . VAL B 1 233 ? -7.793 34.594 12.789 1 98.56 233 VAL B CA 1
ATOM 5016 C C . VAL B 1 233 ? -7.316 33.281 12.172 1 98.56 233 VAL B C 1
ATOM 5018 O O . VAL B 1 233 ? -6.129 32.969 12.219 1 98.56 233 VAL B O 1
ATOM 5021 N N . ASP B 1 234 ? -8.219 32.5 11.641 1 98.19 234 ASP B N 1
ATOM 5022 C CA . ASP B 1 234 ? -7.895 31.234 10.992 1 98.19 234 ASP B CA 1
ATOM 5023 C C . ASP B 1 234 ? -7.52 31.453 9.523 1 98.19 234 ASP B C 1
ATOM 5025 O O . ASP B 1 234 ? -8.383 31.719 8.688 1 98.19 234 ASP B O 1
ATOM 5029 N N . ILE B 1 235 ? -6.227 31.344 9.25 1 98.06 235 ILE B N 1
ATOM 5030 C CA . ILE B 1 235 ? -5.684 31.672 7.934 1 98.06 235 ILE B CA 1
ATOM 5031 C C . ILE B 1 235 ? -5.645 30.406 7.066 1 98.06 235 ILE B C 1
ATOM 5033 O O . ILE B 1 235 ? -5.062 29.406 7.461 1 98.06 235 ILE B O 1
ATOM 5037 N N . GLY B 1 236 ? -6.129 30.5 5.852 1 94.94 236 GLY B N 1
ATOM 5038 C CA . GLY B 1 236 ? -6.316 29.312 5.043 1 94.94 236 GLY B CA 1
ATOM 5039 C C . GLY B 1 236 ? -7.324 28.344 5.633 1 94.94 236 GLY B C 1
ATOM 5040 O O . GLY B 1 236 ? -7.082 27.141 5.688 1 94.94 236 GLY B O 1
ATOM 5041 N N . ALA B 1 237 ? -8.492 28.844 6.039 1 92.62 237 ALA B N 1
ATOM 5042 C CA . ALA B 1 237 ? -9.398 28.141 6.949 1 92.62 237 ALA B CA 1
ATOM 5043 C C . ALA B 1 237 ? -10.344 27.219 6.188 1 92.62 237 ALA B C 1
ATOM 5045 O O . ALA B 1 237 ? -10.984 26.344 6.785 1 92.62 237 ALA B O 1
ATOM 5046 N N . GLY B 1 238 ? -10.43 27.453 4.879 1 88.06 238 GLY B N 1
ATOM 5047 C CA . GLY B 1 238 ? -11.445 26.719 4.148 1 88.06 238 GLY B CA 1
ATOM 5048 C C . GLY B 1 238 ? -12.852 26.984 4.645 1 88.06 238 GLY B C 1
ATOM 5049 O O . GLY B 1 238 ? -13.266 28.156 4.746 1 88.06 238 GLY B O 1
ATOM 5050 N N . GLY B 1 239 ? -13.594 25.984 5.121 1 85 239 GLY B N 1
ATOM 5051 C CA . GLY B 1 239 ? -14.984 26.125 5.52 1 85 239 GLY B CA 1
ATOM 5052 C C . GLY B 1 239 ? -15.156 26.688 6.918 1 85 239 GLY B C 1
ATOM 5053 O O . GLY B 1 239 ? -16.281 26.969 7.355 1 85 239 GLY B O 1
ATOM 5054 N N . GLY B 1 240 ? -14.086 26.891 7.605 1 89.5 240 GLY B N 1
ATOM 5055 C CA . GLY B 1 240 ? -14.133 27.531 8.914 1 89.5 240 GLY B CA 1
ATOM 5056 C C . GLY B 1 240 ? -14.57 26.594 10.016 1 89.5 240 GLY B C 1
ATOM 5057 O O . GLY B 1 240 ? -14.953 27.031 11.102 1 89.5 240 GLY B O 1
ATOM 5058 N N . HIS B 1 241 ? -14.492 25.328 9.836 1 87.44 241 HIS B N 1
ATOM 5059 C CA . HIS B 1 241 ? -14.992 24.328 10.773 1 87.44 241 HIS B CA 1
ATOM 5060 C C . HIS B 1 241 ? -14.242 24.406 12.102 1 87.44 241 HIS B C 1
ATOM 5062 O O . HIS B 1 241 ? -14.828 24.141 13.164 1 87.44 241 HIS B O 1
ATOM 5068 N N . ASP B 1 242 ? -12.992 24.734 12.062 1 92.25 242 ASP B N 1
ATOM 5069 C CA . ASP B 1 242 ? -12.203 24.812 13.289 1 92.25 242 ASP B CA 1
ATOM 5070 C C . ASP B 1 242 ? -12.688 25.953 14.18 1 92.25 242 ASP B C 1
ATOM 5072 O O . ASP B 1 242 ? -12.758 25.812 15.406 1 92.25 242 ASP B O 1
ATOM 5076 N N . LEU B 1 243 ? -13.031 27.047 13.578 1 95.19 243 LEU B N 1
ATOM 5077 C CA . LEU B 1 243 ? -13.508 28.188 14.352 1 95.19 243 LEU B CA 1
ATOM 5078 C C . LEU B 1 243 ? -14.914 27.938 14.883 1 95.19 243 LEU B C 1
ATOM 5080 O O . LEU B 1 243 ? -15.25 28.359 16 1 95.19 243 LEU B O 1
ATOM 5084 N N . ILE B 1 244 ? -15.719 27.281 14.039 1 94 244 ILE B N 1
ATOM 5085 C CA . ILE B 1 244 ? -17.047 26.891 14.516 1 94 244 ILE B CA 1
ATOM 5086 C C . ILE B 1 244 ? -16.922 26.016 15.758 1 94 244 ILE B C 1
ATOM 5088 O O . ILE B 1 244 ? -17.609 26.234 16.75 1 94 244 ILE B O 1
ATOM 5092 N N . GLY B 1 245 ? -16.031 25.047 15.68 1 93.31 245 GLY B N 1
ATOM 5093 C CA . GLY B 1 245 ? -15.773 24.188 16.828 1 93.31 245 GLY B CA 1
ATOM 5094 C C . GLY B 1 245 ? -15.242 24.953 18.031 1 93.31 245 GLY B C 1
ATOM 5095 O O . GLY B 1 245 ? -15.578 24.641 19.172 1 93.31 245 GLY B O 1
ATOM 5096 N N . PHE B 1 246 ? -14.43 25.922 17.797 1 96.31 246 PHE B N 1
ATOM 5097 C CA . PHE B 1 246 ? -13.883 26.75 18.844 1 96.31 246 PHE B CA 1
ATOM 5098 C C . PHE B 1 246 ? -14.984 27.531 19.562 1 96.31 246 PHE B C 1
ATOM 5100 O O . PHE B 1 246 ? -15.047 27.547 20.781 1 96.31 246 PHE B O 1
ATOM 5107 N N . ARG B 1 247 ? -15.852 28.156 18.766 1 96 247 ARG B N 1
ATOM 5108 C CA . ARG B 1 247 ? -16.969 28.922 19.312 1 96 247 ARG B CA 1
ATOM 5109 C C . ARG B 1 247 ? -17.844 28.031 20.188 1 96 247 ARG B C 1
ATOM 5111 O O . ARG B 1 247 ? -18.281 28.453 21.266 1 96 247 ARG B O 1
ATOM 5118 N N . LYS B 1 248 ? -18.062 26.875 19.719 1 95 248 LYS B N 1
ATOM 5119 C CA . LYS B 1 248 ? -18.891 25.938 20.484 1 95 248 LYS B CA 1
ATOM 5120 C C . LYS B 1 248 ? -18.25 25.594 21.812 1 95 248 LYS B C 1
ATOM 5122 O O . LYS B 1 248 ? -18.938 25.406 22.812 1 95 248 LYS B O 1
ATOM 5127 N N . ARG B 1 249 ? -16.984 25.5 21.844 1 95.75 249 ARG B N 1
ATOM 5128 C CA . ARG B 1 249 ? -16.234 25.078 23.031 1 95.75 249 ARG B CA 1
ATOM 5129 C C . ARG B 1 249 ? -16.062 26.25 24 1 95.75 249 ARG B C 1
ATOM 5131 O O . ARG B 1 249 ? -15.984 26.047 25.219 1 95.75 249 ARG B O 1
ATOM 5138 N N . PHE B 1 250 ? -15.969 27.453 23.438 1 96.5 250 PHE B N 1
ATOM 5139 C CA . PHE B 1 250 ? -15.742 28.656 24.219 1 96.5 250 PHE B CA 1
ATOM 5140 C C . PHE B 1 250 ? -16.766 29.734 23.844 1 96.5 250 PHE B C 1
ATOM 5142 O O . PHE B 1 250 ? -16.391 30.812 23.375 1 96.5 250 PHE B O 1
ATOM 5149 N N . PRO B 1 251 ? -17.953 29.531 24.188 1 94.56 251 PRO B N 1
ATOM 5150 C CA . PRO B 1 251 ? -19.016 30.422 23.75 1 94.56 251 PRO B CA 1
ATOM 5151 C C . PRO B 1 251 ? -18.906 31.828 24.359 1 94.56 251 PRO B C 1
ATOM 5153 O O . PRO B 1 251 ? -19.359 32.812 23.75 1 94.56 251 PRO B O 1
ATOM 5156 N N . ASP B 1 252 ? -18.25 31.938 25.453 1 93.06 252 ASP B N 1
ATOM 5157 C CA . ASP B 1 252 ? -18.188 33.219 26.156 1 93.06 252 ASP B CA 1
ATOM 5158 C C . ASP B 1 252 ? -16.844 33.906 25.922 1 93.06 252 ASP B C 1
ATOM 5160 O O . ASP B 1 252 ? -16.562 34.938 26.516 1 93.06 252 ASP B O 1
ATOM 5164 N N . ALA B 1 253 ? -16.016 33.281 25.031 1 94.56 253 ALA B N 1
ATOM 5165 C CA . ALA B 1 253 ? -14.719 33.906 24.75 1 94.56 253 ALA B CA 1
ATOM 5166 C C . ALA B 1 253 ? -14.898 35.281 24.125 1 94.56 253 ALA B C 1
ATOM 5168 O O . ALA B 1 253 ? -15.641 35.438 23.156 1 94.56 253 ALA B O 1
ATOM 5169 N N . PRO B 1 254 ? -14.273 36.219 24.766 1 92.69 254 PRO B N 1
ATOM 5170 C CA . PRO B 1 254 ? -14.344 37.531 24.156 1 92.69 254 PRO B CA 1
ATOM 5171 C C . PRO B 1 254 ? -13.555 37.625 22.844 1 92.69 254 PRO B C 1
ATOM 5173 O O . PRO B 1 254 ? -12.602 36.875 22.641 1 92.69 254 PRO B O 1
ATOM 5176 N N . GLY B 1 255 ? -13.922 38.531 22.016 1 94.06 255 GLY B N 1
ATOM 5177 C CA . GLY B 1 255 ? -13.172 38.812 20.797 1 94.06 255 GLY B CA 1
ATOM 5178 C C . GLY B 1 255 ? -13.828 38.219 19.547 1 94.06 255 GLY B C 1
ATOM 5179 O O . GLY B 1 255 ? -14.766 37.438 19.656 1 94.06 255 GLY B O 1
ATOM 5180 N N . LYS B 1 256 ? -13.344 38.594 18.453 1 96.25 256 LYS B N 1
ATOM 5181 C CA . LYS B 1 256 ? -13.914 38.219 17.156 1 96.25 256 LYS B CA 1
ATOM 5182 C C . LYS B 1 256 ? -13.188 37 16.562 1 96.25 256 LYS B C 1
ATOM 5184 O O . LYS B 1 256 ? -11.984 36.844 16.75 1 96.25 256 LYS B O 1
ATOM 5189 N N . LEU B 1 257 ? -13.953 36.156 15.945 1 97.5 257 LEU B N 1
ATOM 5190 C CA . LEU B 1 257 ? -13.406 35.031 15.172 1 97.5 257 LEU B CA 1
ATOM 5191 C C . LEU B 1 257 ? -13.469 35.344 13.68 1 97.5 257 LEU B C 1
ATOM 5193 O O . LEU B 1 257 ? -14.484 35.812 13.18 1 97.5 257 LEU B O 1
ATOM 5197 N N . VAL B 1 258 ? -12.359 35.125 13.016 1 97.62 258 VAL B N 1
ATOM 5198 C CA . VAL B 1 258 ? -12.281 35.5 11.609 1 97.62 258 VAL B CA 1
ATOM 5199 C C . VAL B 1 258 ? -11.766 34.344 10.781 1 97.62 258 VAL B C 1
ATOM 5201 O O . VAL B 1 258 ? -10.734 33.719 11.102 1 97.62 258 VAL B O 1
ATOM 5204 N N . VAL B 1 259 ? -12.469 34 9.727 1 97 259 VAL B N 1
ATOM 5205 C CA . VAL B 1 259 ? -12.023 33.031 8.719 1 97 259 VAL B CA 1
ATOM 5206 C C . VAL B 1 259 ? -11.383 33.781 7.543 1 97 259 VAL B C 1
ATOM 5208 O O . VAL B 1 259 ? -11.984 34.688 6.988 1 97 259 VAL B O 1
ATOM 5211 N N . GLU B 1 260 ? -10.188 33.375 7.23 1 97 260 GLU B N 1
ATOM 5212 C CA . GLU B 1 260 ? -9.523 33.938 6.055 1 97 260 GLU B CA 1
ATOM 5213 C C . GLU B 1 260 ? -9.219 32.844 5.023 1 97 260 GLU B C 1
ATOM 5215 O O . GLU B 1 260 ? -8.82 31.734 5.379 1 97 260 GLU B O 1
ATOM 5220 N N . ASP B 1 261 ? -9.414 33.125 3.834 1 94.75 261 ASP B N 1
ATOM 5221 C CA . ASP B 1 261 ? -9.008 32.312 2.682 1 94.75 261 ASP B CA 1
ATOM 5222 C C . ASP B 1 261 ? -9.055 33.125 1.398 1 94.75 261 ASP B C 1
ATOM 5224 O O . ASP B 1 261 ? -9.367 34.312 1.431 1 94.75 261 ASP B O 1
ATOM 5228 N N . LEU B 1 262 ? -8.656 32.531 0.289 1 92.44 262 LEU B N 1
ATOM 5229 C CA . LEU B 1 262 ? -8.719 33.188 -1.004 1 92.44 262 LEU B CA 1
ATOM 5230 C C . LEU B 1 262 ? -10.148 33.625 -1.321 1 92.44 262 LEU B C 1
ATOM 5232 O O . LEU B 1 262 ? -11.109 33.031 -0.833 1 92.44 262 LEU B O 1
ATOM 5236 N N . LEU B 1 263 ? -10.281 34.562 -2.156 1 91.56 263 LEU B N 1
ATOM 5237 C CA . LEU B 1 263 ? -11.562 35.188 -2.488 1 91.56 263 LEU B CA 1
ATOM 5238 C C . LEU B 1 263 ? -12.562 34.156 -2.98 1 91.56 263 LEU B C 1
ATOM 5240 O O . LEU B 1 263 ? -13.711 34.125 -2.539 1 91.56 263 LEU B O 1
ATOM 5244 N N . PRO B 1 264 ? -12.18 33.219 -3.855 1 86.5 264 PRO B N 1
ATOM 5245 C CA . PRO B 1 264 ? -13.164 32.219 -4.328 1 86.5 264 PRO B CA 1
ATOM 5246 C C . PRO B 1 264 ? -13.727 31.375 -3.205 1 86.5 264 PRO B C 1
ATOM 5248 O O . PRO B 1 264 ? -14.898 31 -3.238 1 86.5 264 PRO B O 1
ATOM 5251 N N . VAL B 1 265 ? -12.945 31.062 -2.271 1 87.31 265 VAL B N 1
ATOM 5252 C CA . VAL B 1 265 ? -13.383 30.266 -1.133 1 87.31 265 VAL B CA 1
ATOM 5253 C C . VAL B 1 265 ? -14.336 31.078 -0.267 1 87.31 265 VAL B C 1
ATOM 5255 O O . VAL B 1 265 ? -15.383 30.578 0.154 1 87.31 265 VAL B O 1
ATOM 5258 N N . ILE B 1 266 ? -14.016 32.344 -0.009 1 91.94 266 ILE B N 1
ATOM 5259 C CA . ILE B 1 266 ? -14.82 33.219 0.83 1 91.94 266 ILE B CA 1
ATOM 5260 C C . ILE B 1 266 ? -16.188 33.438 0.179 1 91.94 266 ILE B C 1
ATOM 5262 O O . ILE B 1 266 ? -17.203 33.5 0.867 1 91.94 266 ILE B O 1
ATOM 5266 N N . GLU B 1 267 ? -16.141 33.562 -1.113 1 89.81 267 GLU B N 1
ATOM 5267 C CA . GLU B 1 267 ? -17.391 33.75 -1.838 1 89.81 267 GLU B CA 1
ATOM 5268 C C . GLU B 1 267 ? -18.312 32.531 -1.679 1 89.81 267 GLU B C 1
ATOM 5270 O O . GLU B 1 267 ? -19.531 32.688 -1.603 1 89.81 267 GLU B O 1
ATOM 5275 N N . GLU B 1 268 ? -17.703 31.406 -1.594 1 83.56 268 GLU B N 1
ATOM 5276 C CA . GLU B 1 268 ? -18.484 30.188 -1.396 1 83.56 268 GLU B CA 1
ATOM 5277 C C . GLU B 1 268 ? -19.062 30.125 0.017 1 83.56 268 GLU B C 1
ATOM 5279 O O . GLU B 1 268 ? -20.078 29.469 0.25 1 83.56 268 GLU B O 1
ATOM 5284 N N . LEU B 1 269 ? -18.391 30.719 0.941 1 87.62 269 LEU B N 1
ATOM 5285 C CA . LEU B 1 269 ? -18.812 30.703 2.342 1 87.62 269 LEU B CA 1
ATOM 5286 C C . LEU B 1 269 ? -19.906 31.734 2.6 1 87.62 269 LEU B C 1
ATOM 5288 O O . LEU B 1 269 ? -20.547 31.703 3.654 1 87.62 269 LEU B O 1
ATOM 5292 N N . ARG B 1 270 ? -20 32.531 1.623 1 82 270 ARG B N 1
ATOM 5293 C CA . ARG B 1 270 ? -21.031 33.562 1.78 1 82 270 ARG B CA 1
ATOM 5294 C C . ARG B 1 270 ? -22.406 32.938 1.955 1 82 270 ARG B C 1
ATOM 5296 O O . ARG B 1 270 ? -22.828 32.094 1.131 1 82 270 ARG B O 1
ATOM 5303 N N . GLY B 1 271 ? -23.016 33.25 3.02 1 80.44 271 GLY B N 1
ATOM 5304 C CA . GLY B 1 271 ? -24.344 32.75 3.312 1 80.44 271 GLY B CA 1
ATOM 5305 C C . GLY B 1 271 ? -24.328 31.422 4.047 1 80.44 271 GLY B C 1
ATOM 5306 O O . GLY B 1 271 ? -25.375 30.812 4.277 1 80.44 271 GLY B O 1
ATOM 5307 N N . ALA B 1 272 ? -23.125 31 4.348 1 83.31 272 ALA B N 1
ATOM 5308 C CA . ALA B 1 272 ? -23.031 29.766 5.129 1 83.31 272 ALA B CA 1
ATOM 5309 C C . ALA B 1 272 ? -23.656 29.938 6.508 1 83.31 272 ALA B C 1
ATOM 5311 O O . ALA B 1 272 ? -23.188 30.734 7.316 1 83.31 272 ALA B O 1
ATOM 5312 N N . GLN B 1 273 ? -24.672 29.234 6.812 1 80.31 273 GLN B N 1
ATOM 5313 C CA . GLN B 1 273 ? -25.484 29.391 8.016 1 80.31 273 GLN B CA 1
ATOM 5314 C C . GLN B 1 273 ? -24.672 29.125 9.273 1 80.31 273 GLN B C 1
ATOM 5316 O O . GLN B 1 273 ? -24.812 29.828 10.273 1 80.31 273 GLN B O 1
ATOM 5321 N N . ASP B 1 274 ? -23.781 28.203 9.203 1 86.19 274 ASP B N 1
ATOM 5322 C CA . ASP B 1 274 ? -23.016 27.828 10.391 1 86.19 274 ASP B CA 1
ATOM 5323 C C . ASP B 1 274 ? -22.078 28.953 10.805 1 86.19 274 ASP B C 1
ATOM 5325 O O . ASP B 1 274 ? -21.875 29.203 12 1 86.19 274 ASP B O 1
ATOM 5329 N N . LEU B 1 275 ? -21.5 29.625 9.875 1 88.94 275 LEU B N 1
ATOM 5330 C CA . LEU B 1 275 ? -20.594 30.734 10.18 1 88.94 275 LEU B CA 1
ATOM 5331 C C . LEU B 1 275 ? -21.375 31.922 10.766 1 88.94 275 LEU B C 1
ATOM 5333 O O . LEU B 1 275 ? -20.938 32.531 11.727 1 88.94 275 LEU B O 1
ATOM 5337 N N . GLU B 1 276 ? -22.5 32.188 10.211 1 86.69 276 GLU B N 1
ATOM 5338 C CA . GLU B 1 276 ? -23.344 33.25 10.703 1 86.69 276 GLU B CA 1
ATOM 5339 C C . GLU B 1 276 ? -23.844 32.969 12.117 1 86.69 276 GLU B C 1
ATOM 5341 O O . GLU B 1 276 ? -23.812 33.844 12.984 1 86.69 276 GLU B O 1
ATOM 5346 N N . ALA B 1 277 ? -24.219 31.781 12.258 1 87.88 277 ALA B N 1
ATOM 5347 C CA . ALA B 1 277 ? -24.75 31.375 13.555 1 87.88 277 ALA B CA 1
ATOM 5348 C C . ALA B 1 277 ? -23.688 31.469 14.641 1 87.88 277 ALA B C 1
ATOM 5350 O O . ALA B 1 277 ? -24 31.719 15.812 1 87.88 277 ALA B O 1
ATOM 5351 N N . SER B 1 278 ? -22.469 31.391 14.242 1 90.69 278 SER B N 1
ATOM 5352 C CA . SER B 1 278 ? -21.359 31.391 15.195 1 90.69 278 SER B CA 1
ATOM 5353 C C . SER B 1 278 ? -20.719 32.781 15.266 1 90.69 278 SER B C 1
ATOM 5355 O O . SER B 1 278 ? -19.688 32.938 15.938 1 90.69 278 SER B O 1
ATOM 5357 N N . SER B 1 279 ? -21.281 33.781 14.578 1 91.88 279 SER B N 1
ATOM 5358 C CA . SER B 1 279 ? -20.766 35.125 14.555 1 91.88 279 SER B CA 1
ATOM 5359 C C . SER B 1 279 ? -19.297 35.156 14.156 1 91.88 279 SER B C 1
ATOM 5361 O O . SER B 1 279 ? -18.453 35.719 14.852 1 91.88 279 SER B O 1
ATOM 5363 N N . ILE B 1 280 ? -19 34.438 13.086 1 95.81 280 ILE B N 1
ATOM 5364 C CA . ILE B 1 280 ? -17.641 34.375 12.562 1 95.81 280 ILE B CA 1
ATOM 5365 C C . ILE B 1 280 ? -17.531 35.25 11.305 1 95.81 280 ILE B C 1
ATOM 5367 O O . ILE B 1 280 ? -18.312 35.094 10.367 1 95.81 280 ILE B O 1
ATOM 5371 N N . ASP B 1 281 ? -16.594 36.125 11.305 1 95.31 281 ASP B N 1
ATOM 5372 C CA . ASP B 1 281 ? -16.359 37.031 10.164 1 95.31 281 ASP B CA 1
ATOM 5373 C C . ASP B 1 281 ? -15.57 36.312 9.07 1 95.31 281 ASP B C 1
ATOM 5375 O O . ASP B 1 281 ? -14.797 35.406 9.352 1 95.31 281 ASP B O 1
ATOM 5379 N N . THR B 1 282 ? -15.82 36.688 7.832 1 96.06 282 THR B N 1
ATOM 5380 C CA . THR B 1 282 ? -15.062 36.156 6.703 1 96.06 282 THR B CA 1
ATOM 5381 C C . THR B 1 282 ? -14.273 37.281 6.023 1 96.06 282 THR B C 1
ATOM 5383 O O . THR B 1 282 ? -14.789 38.375 5.824 1 96.06 282 THR B O 1
ATOM 5386 N N . VAL B 1 283 ? -13.047 37.031 5.754 1 96.75 283 VAL B N 1
ATOM 5387 C CA . VAL B 1 283 ? -12.18 38 5.098 1 96.75 283 VAL B CA 1
ATOM 5388 C C . VAL B 1 283 ? -11.406 37.344 3.971 1 96.75 283 VAL B C 1
ATOM 5390 O O . VAL B 1 283 ? -10.773 36.281 4.176 1 96.75 283 VAL B O 1
ATOM 5393 N N . ALA B 1 284 ? -11.469 37.844 2.748 1 96.62 284 ALA B N 1
ATOM 5394 C CA . ALA B 1 284 ? -10.625 37.375 1.657 1 96.62 284 ALA B CA 1
ATOM 5395 C C . ALA B 1 284 ? -9.172 37.812 1.855 1 96.62 284 ALA B C 1
ATOM 5397 O O . ALA B 1 284 ? -8.906 38.969 2.168 1 96.62 284 ALA B O 1
ATOM 5398 N N . HIS B 1 285 ? -8.258 36.875 1.746 1 97.25 285 HIS B N 1
ATOM 5399 C CA . HIS B 1 285 ? -6.852 37.156 2.004 1 97.25 285 HIS B CA 1
ATOM 5400 C C . HIS B 1 285 ? -5.949 36.156 1.268 1 97.25 285 HIS B C 1
ATOM 5402 O O . HIS B 1 285 ? -6.125 34.969 1.377 1 97.25 285 HIS B O 1
ATOM 5408 N N . ASP B 1 286 ? -5.051 36.688 0.439 1 96.31 286 ASP B N 1
ATOM 5409 C CA . ASP B 1 286 ? -3.957 35.906 -0.147 1 96.31 286 ASP B CA 1
ATOM 5410 C C . ASP B 1 286 ? -2.672 36.094 0.659 1 96.31 286 ASP B C 1
ATOM 5412 O O . ASP B 1 286 ? -1.941 37.062 0.468 1 96.31 286 ASP B O 1
ATOM 5416 N N . PHE B 1 287 ? -2.348 35.094 1.451 1 97.56 287 PHE B N 1
ATOM 5417 C CA . PHE B 1 287 ? -1.267 35.25 2.416 1 97.56 287 PHE B CA 1
ATOM 5418 C C . PHE B 1 287 ? 0.086 35.281 1.714 1 97.56 287 PHE B C 1
ATOM 5420 O O . PHE B 1 287 ? 1.11 35.562 2.34 1 97.56 287 PHE B O 1
ATOM 5427 N N . PHE B 1 288 ? 0.178 35.062 0.427 1 96.38 288 PHE B N 1
ATOM 5428 C CA . PHE B 1 288 ? 1.412 35.219 -0.335 1 96.38 288 PHE B CA 1
ATOM 5429 C C . PHE B 1 288 ? 1.549 36.625 -0.867 1 96.38 288 PHE B C 1
ATOM 5431 O O . PHE B 1 288 ? 2.652 37.188 -0.911 1 96.38 288 PHE B O 1
ATOM 5438 N N . ALA B 1 289 ? 0.464 37.219 -1.239 1 96.31 289 ALA B N 1
ATOM 5439 C CA . ALA B 1 289 ? 0.513 38.438 -2.035 1 96.31 289 ALA B CA 1
ATOM 5440 C C . ALA B 1 289 ? 0.208 39.656 -1.175 1 96.31 289 ALA B C 1
ATOM 5442 O O . ALA B 1 289 ? 0.504 40.781 -1.568 1 96.31 289 ALA B O 1
ATOM 5443 N N . GLU B 1 290 ? -0.401 39.406 -0.057 1 97.5 290 GLU B N 1
ATOM 5444 C CA . GLU B 1 290 ? -0.915 40.531 0.724 1 97.5 290 GLU B CA 1
ATOM 5445 C C . GLU B 1 290 ? -0.395 40.5 2.158 1 97.5 290 GLU B C 1
ATOM 5447 O O . GLU B 1 290 ? -0.235 39.406 2.734 1 97.5 290 GLU B O 1
ATOM 5452 N N . VAL B 1 291 ? -0.259 41.656 2.658 1 98.25 291 VAL B N 1
ATOM 5453 C CA . VAL B 1 291 ? -0.028 41.781 4.094 1 98.25 291 VAL B CA 1
ATOM 5454 C C . VAL B 1 291 ? -1.308 41.438 4.855 1 98.25 291 VAL B C 1
ATOM 5456 O O . VAL B 1 291 ? -2.41 41.781 4.402 1 98.25 291 VAL B O 1
ATOM 5459 N N . GLN B 1 292 ? -1.146 40.75 5.957 1 98.62 292 GLN B N 1
ATOM 5460 C CA . GLN B 1 292 ? -2.275 40.344 6.793 1 98.62 292 GLN B CA 1
ATOM 5461 C C . GLN B 1 292 ? -3.145 41.562 7.145 1 98.62 292 GLN B C 1
ATOM 5463 O O . GLN B 1 292 ? -2.68 42.5 7.785 1 98.62 292 GLN B O 1
ATOM 5468 N N . PRO B 1 293 ? -4.402 41.469 6.719 1 98.44 293 PRO B N 1
ATOM 5469 C CA . PRO B 1 293 ? -5.266 42.625 6.887 1 98.44 293 PRO B CA 1
ATOM 5470 C C . PRO B 1 293 ? -5.844 42.75 8.297 1 98.44 293 PRO B C 1
ATOM 5472 O O . PRO B 1 293 ? -6.227 43.844 8.727 1 98.44 293 PRO B O 1
ATOM 5475 N N . VAL B 1 294 ? -6.066 41.719 8.992 1 98.56 294 VAL B N 1
ATOM 5476 C CA . VAL B 1 294 ? -6.578 41.719 10.359 1 98.56 294 VAL B CA 1
ATOM 5477 C C . VAL B 1 294 ? -5.434 41.969 11.336 1 98.56 294 VAL B C 1
ATOM 5479 O O . VAL B 1 294 ? -4.629 41.062 11.594 1 98.56 294 VAL B O 1
ATOM 5482 N N . ARG B 1 295 ? -5.41 43.125 11.953 1 98 295 ARG B N 1
ATOM 5483 C CA . ARG B 1 295 ? -4.27 43.562 12.758 1 98 295 ARG B CA 1
ATOM 5484 C C . ARG B 1 295 ? -4.555 43.375 14.242 1 98 295 ARG B C 1
ATOM 5486 O O . ARG B 1 295 ? -5.707 43.438 14.68 1 98 295 ARG B O 1
ATOM 5493 N N . GLY B 1 296 ? -3.463 43.031 14.938 1 97.81 296 GLY B N 1
ATOM 5494 C CA . GLY B 1 296 ? -3.486 43.031 16.391 1 97.81 296 GLY B CA 1
ATOM 5495 C C . GLY B 1 296 ? -4.309 41.906 16.969 1 97.81 296 GLY B C 1
ATOM 5496 O O . GLY B 1 296 ? -4.852 42.031 18.062 1 97.81 296 GLY B O 1
ATOM 5497 N N . ALA B 1 297 ? -4.449 40.812 16.234 1 98.5 297 ALA B N 1
ATOM 5498 C CA . ALA B 1 297 ? -5.207 39.688 16.75 1 98.5 297 ALA B CA 1
ATOM 5499 C C . ALA B 1 297 ? -4.473 39 17.906 1 98.5 297 ALA B C 1
ATOM 5501 O O . ALA B 1 297 ? -3.248 39.094 18.016 1 98.5 297 ALA B O 1
ATOM 5502 N N . ARG B 1 298 ? -5.258 38.375 18.797 1 98.44 298 ARG B N 1
ATOM 5503 C CA . ARG B 1 298 ? -4.656 37.625 19.875 1 98.44 298 ARG B CA 1
ATOM 5504 C C . ARG B 1 298 ? -3.869 36.438 19.328 1 98.44 298 ARG B C 1
ATOM 5506 O O . ARG B 1 298 ? -2.779 36.125 19.812 1 98.44 298 ARG B O 1
ATOM 5513 N N . ALA B 1 299 ? -4.473 35.75 18.312 1 98.62 299 ALA B N 1
ATOM 5514 C CA . ALA B 1 299 ? -3.797 34.594 17.703 1 98.62 299 ALA B CA 1
ATOM 5515 C C . ALA B 1 299 ? -4.09 34.5 16.203 1 98.62 299 ALA B C 1
ATOM 5517 O O . ALA B 1 299 ? -5.215 34.75 15.773 1 98.62 299 ALA B O 1
ATOM 5518 N N . TYR B 1 300 ? -3.09 34.281 15.477 1 98.81 300 TYR B N 1
ATOM 5519 C CA . TYR B 1 300 ? -3.176 33.844 14.086 1 98.81 300 TYR B CA 1
ATOM 5520 C C . TYR B 1 300 ? -2.963 32.344 13.969 1 98.81 300 TYR B C 1
ATOM 5522 O O . TYR B 1 300 ? -1.959 31.812 14.445 1 98.81 300 TYR B O 1
ATOM 5530 N N . TYR B 1 301 ? -3.91 31.656 13.383 1 98.44 301 TYR B N 1
ATOM 5531 C CA . TYR B 1 301 ? -4.008 30.203 13.453 1 98.44 301 TYR B CA 1
ATOM 5532 C C . TYR B 1 301 ? -3.828 29.594 12.07 1 98.44 301 TYR B C 1
ATOM 5534 O O . TYR B 1 301 ? -4.461 30.016 11.102 1 98.44 301 TYR B O 1
ATOM 5542 N N . PHE B 1 302 ? -2.838 28.688 11.984 1 97.81 302 PHE B N 1
ATOM 5543 C CA . PHE B 1 302 ? -2.629 27.859 10.812 1 97.81 302 PHE B CA 1
ATOM 5544 C C . PHE B 1 302 ? -2.852 26.391 11.148 1 97.81 302 PHE B C 1
ATOM 5546 O O . PHE B 1 302 ? -2.248 25.859 12.086 1 97.81 302 PHE B O 1
ATOM 5553 N N . LYS B 1 303 ? -3.723 25.75 10.414 1 95.19 303 LYS B N 1
ATOM 5554 C CA . LYS B 1 303 ? -3.893 24.312 10.562 1 95.19 303 LYS B CA 1
ATOM 5555 C C . LYS B 1 303 ? -3.676 23.594 9.227 1 95.19 303 LYS B C 1
ATOM 5557 O O . LYS B 1 303 ? -4.469 23.75 8.297 1 95.19 303 LYS B O 1
ATOM 5562 N N . HIS B 1 304 ? -2.596 22.812 9.172 1 92.94 304 HIS B N 1
ATOM 5563 C CA . HIS B 1 304 ? -2.285 22.047 7.973 1 92.94 304 HIS B CA 1
ATOM 5564 C C . HIS B 1 304 ? -2.18 22.953 6.75 1 92.94 304 HIS B C 1
ATOM 5566 O O . HIS B 1 304 ? -2.781 22.672 5.711 1 92.94 304 HIS B O 1
ATOM 5572 N N . VAL B 1 305 ? -1.555 24.078 6.918 1 96.12 305 VAL B N 1
ATOM 5573 C CA . VAL B 1 305 ? -1.357 25.031 5.84 1 96.12 305 VAL B CA 1
ATOM 5574 C C . VAL B 1 305 ? 0.122 25.094 5.465 1 96.12 305 VAL B C 1
ATOM 5576 O O . VAL B 1 305 ? 0.478 24.953 4.293 1 96.12 305 VAL B O 1
ATOM 5579 N N . LEU B 1 306 ? 0.961 25.203 6.477 1 97.62 306 LEU B N 1
ATOM 5580 C CA . LEU B 1 306 ? 2.367 25.5 6.223 1 97.62 306 LEU B CA 1
ATOM 5581 C C . LEU B 1 306 ? 3.09 24.281 5.676 1 97.62 306 LEU B C 1
ATOM 5583 O O . LEU B 1 306 ? 4.102 24.406 4.984 1 97.62 306 LEU B O 1
ATOM 5587 N N . HIS B 1 307 ? 2.596 23.078 5.949 1 96.69 307 HIS B N 1
ATOM 5588 C CA . HIS B 1 307 ? 3.225 21.875 5.41 1 96.69 307 HIS B CA 1
ATOM 5589 C C . HIS B 1 307 ? 3.068 21.812 3.895 1 96.69 307 HIS B C 1
ATOM 5591 O O . HIS B 1 307 ? 3.77 21.047 3.227 1 96.69 307 HIS B O 1
ATOM 5597 N N . ASP B 1 308 ? 2.197 22.641 3.312 1 96.81 308 ASP B N 1
ATOM 5598 C CA . ASP B 1 308 ? 1.991 22.672 1.868 1 96.81 308 ASP B CA 1
ATOM 5599 C C . ASP B 1 308 ? 3.107 23.438 1.167 1 96.81 308 ASP B C 1
ATOM 5601 O O . ASP B 1 308 ? 3.205 23.422 -0.062 1 96.81 308 ASP B O 1
ATOM 5605 N N . TRP B 1 309 ? 3.977 24.078 1.954 1 97.44 309 TRP B N 1
ATOM 5606 C CA . TRP B 1 309 ? 4.875 25.062 1.362 1 97.44 309 TRP B CA 1
ATOM 5607 C C . TRP B 1 309 ? 6.316 24.812 1.802 1 97.44 309 TRP B C 1
ATOM 5609 O O . TRP B 1 309 ? 6.562 24.406 2.939 1 97.44 309 TRP B O 1
ATOM 5619 N N . SER B 1 310 ? 7.234 25.172 0.907 1 96.69 310 SER B N 1
ATOM 5620 C CA . SER B 1 310 ? 8.656 25.141 1.232 1 96.69 310 SER B CA 1
ATOM 5621 C C . SER B 1 310 ? 9.008 26.203 2.268 1 96.69 310 SER B C 1
ATOM 5623 O O . SER B 1 310 ? 8.195 27.078 2.576 1 96.69 310 SER B O 1
ATOM 5625 N N . ASP B 1 311 ? 10.211 26.109 2.805 1 96.69 311 ASP B N 1
ATOM 5626 C CA . ASP B 1 311 ? 10.664 27.125 3.756 1 96.69 311 ASP B CA 1
ATOM 5627 C C . ASP B 1 311 ? 10.688 28.5 3.115 1 96.69 311 ASP B C 1
ATOM 5629 O O . ASP B 1 311 ? 10.383 29.5 3.773 1 96.69 311 ASP B O 1
ATOM 5633 N N . GLU B 1 312 ? 11.016 28.516 1.873 1 96.44 312 GLU B N 1
ATOM 5634 C CA . GLU B 1 312 ? 11.031 29.781 1.151 1 96.44 312 GLU B CA 1
ATOM 5635 C C . GLU B 1 312 ? 9.625 30.375 1.07 1 96.44 312 GLU B C 1
ATOM 5637 O O . GLU B 1 312 ? 9.438 31.578 1.325 1 96.44 312 GLU B O 1
ATOM 5642 N N . LYS B 1 313 ? 8.695 29.578 0.729 1 97.12 313 LYS B N 1
ATOM 5643 C CA . LYS B 1 313 ? 7.316 30.047 0.622 1 97.12 313 LYS B CA 1
ATOM 5644 C C . LYS B 1 313 ? 6.742 30.391 1.995 1 97.12 313 LYS B C 1
ATOM 5646 O O . LYS B 1 313 ? 6.023 31.375 2.15 1 97.12 313 LYS B O 1
ATOM 5651 N N . ALA B 1 314 ? 7.035 29.578 2.959 1 98.06 314 ALA B N 1
ATOM 5652 C CA . ALA B 1 314 ? 6.586 29.859 4.32 1 98.06 314 ALA B CA 1
ATOM 5653 C C . ALA B 1 314 ? 7.145 31.188 4.828 1 98.06 314 ALA B C 1
ATOM 5655 O O . ALA B 1 314 ? 6.469 31.906 5.559 1 98.06 314 ALA B O 1
ATOM 5656 N N . THR B 1 315 ? 8.359 31.469 4.457 1 98.25 315 THR B N 1
ATOM 5657 C CA . THR B 1 315 ? 8.984 32.75 4.816 1 98.25 315 THR B CA 1
ATOM 5658 C C . THR B 1 315 ? 8.164 33.906 4.297 1 98.25 315 THR B C 1
ATOM 5660 O O . THR B 1 315 ? 7.941 34.906 5.02 1 98.25 315 THR B O 1
ATOM 5663 N N . ILE B 1 316 ? 7.672 33.781 3.09 1 98.25 316 ILE B N 1
ATOM 5664 C CA . ILE B 1 316 ? 6.844 34.844 2.506 1 98.25 316 ILE B CA 1
ATOM 5665 C C . ILE B 1 316 ? 5.559 35 3.32 1 98.25 316 ILE B C 1
ATOM 5667 O O . ILE B 1 316 ? 5.152 36.125 3.643 1 98.25 316 ILE B O 1
ATOM 5671 N N . ILE B 1 317 ? 4.953 33.875 3.701 1 98.5 317 ILE B N 1
ATOM 5672 C CA . ILE B 1 317 ? 3.711 33.875 4.465 1 98.5 317 ILE B CA 1
ATOM 5673 C C . ILE B 1 317 ? 3.932 34.594 5.805 1 98.5 317 ILE B C 1
ATOM 5675 O O . ILE B 1 317 ? 3.162 35.469 6.18 1 98.5 317 ILE B O 1
ATOM 5679 N N . PHE B 1 318 ? 5 34.25 6.508 1 98.69 318 PHE B N 1
ATOM 5680 C CA . PHE B 1 318 ? 5.277 34.812 7.82 1 98.69 318 PHE B CA 1
ATOM 5681 C C . PHE B 1 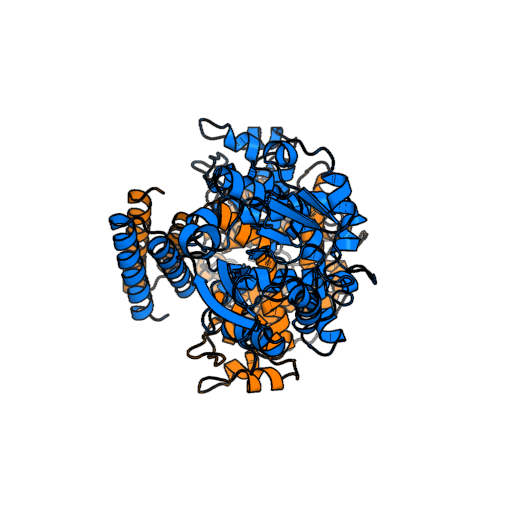318 ? 5.633 36.281 7.707 1 98.69 318 PHE B C 1
ATOM 5683 O O . PHE B 1 318 ? 5.258 37.094 8.562 1 98.69 318 PHE B O 1
ATOM 5690 N N . ASN B 1 319 ? 6.355 36.656 6.668 1 98.56 319 ASN B N 1
ATOM 5691 C CA . ASN B 1 319 ? 6.719 38.031 6.477 1 98.56 319 ASN B CA 1
ATOM 5692 C C . ASN B 1 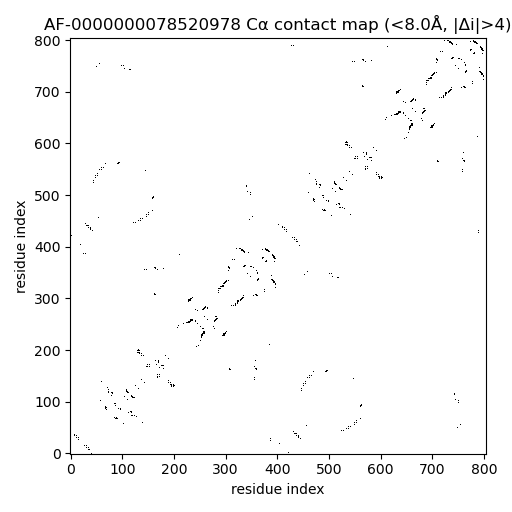319 ? 5.488 38.906 6.234 1 98.56 319 ASN B C 1
ATOM 5694 O O . ASN B 1 319 ? 5.453 40.062 6.645 1 98.56 319 ASN B O 1
ATOM 5698 N N . ASN B 1 320 ? 4.535 38.344 5.547 1 98.69 320 ASN B N 1
ATOM 5699 C CA . ASN B 1 320 ? 3.285 39.062 5.309 1 98.69 320 ASN B CA 1
ATOM 5700 C C . ASN B 1 320 ? 2.41 39.094 6.559 1 98.69 320 ASN B C 1
ATOM 5702 O O . ASN B 1 320 ? 1.525 39.938 6.676 1 98.69 320 ASN B O 1
ATOM 5706 N N . LEU B 1 321 ? 2.627 38.188 7.504 1 98.81 321 LEU B N 1
ATOM 5707 C CA . LEU B 1 321 ? 1.838 38.094 8.727 1 98.81 321 LEU B CA 1
ATOM 5708 C C . LEU B 1 321 ? 2.389 39.031 9.805 1 98.81 321 LEU B C 1
ATOM 5710 O O . LEU B 1 321 ? 1.624 39.688 10.508 1 98.81 321 LEU B O 1
ATOM 5714 N N . LYS B 1 322 ? 3.68 39.156 9.984 1 98.25 322 LYS B N 1
ATOM 5715 C CA . LYS B 1 322 ? 4.375 39.75 11.117 1 98.25 322 LYS B CA 1
ATOM 5716 C C . LYS B 1 322 ? 3.953 41.219 11.312 1 98.25 322 LYS B C 1
ATOM 5718 O O . LYS B 1 322 ? 3.73 41.656 12.438 1 98.25 322 LYS B O 1
ATOM 5723 N N . PRO B 1 323 ? 3.754 41.969 10.172 1 98.25 323 PRO B N 1
ATOM 5724 C CA . PRO B 1 323 ? 3.369 43.375 10.367 1 98.25 323 PRO B CA 1
ATOM 5725 C C . PRO B 1 323 ? 2.039 43.5 11.102 1 98.25 323 PRO B C 1
ATOM 5727 O O . PRO B 1 323 ? 1.772 44.562 11.703 1 98.25 323 PRO B O 1
ATOM 5730 N N . ALA B 1 324 ? 1.181 42.531 11.086 1 98.56 324 ALA B N 1
ATOM 5731 C CA . ALA B 1 324 ? -0.142 42.594 11.695 1 98.56 324 ALA B CA 1
ATOM 5732 C C . ALA B 1 324 ? -0.081 42.219 13.172 1 98.56 324 ALA B C 1
ATOM 5734 O O . ALA B 1 324 ? -1.028 42.469 13.922 1 98.56 324 ALA B O 1
ATOM 5735 N N . MET B 1 325 ? 0.979 41.688 13.617 1 98.38 325 MET B N 1
ATOM 5736 C CA . MET B 1 325 ? 1.089 41.156 14.977 1 98.38 325 MET B CA 1
ATOM 5737 C C . MET B 1 325 ? 1.471 42.281 15.953 1 98.38 325 MET B C 1
ATOM 5739 O O . MET B 1 325 ? 2.197 43.188 15.602 1 98.38 325 MET B O 1
ATOM 5743 N N . ARG B 1 326 ? 0.953 42.125 17.141 1 96.88 326 ARG B N 1
ATOM 5744 C CA . ARG B 1 326 ? 1.332 43 18.25 1 96.88 326 ARG B CA 1
ATOM 5745 C C . ARG B 1 326 ? 2.34 42.281 19.156 1 96.88 326 ARG B C 1
ATOM 5747 O O . ARG B 1 326 ? 2.041 41.25 19.734 1 96.88 326 ARG B O 1
ATOM 5754 N N . ARG B 1 327 ? 3.508 42.906 19.234 1 95.75 327 ARG B N 1
ATOM 5755 C CA . ARG B 1 327 ? 4.566 42.344 20.062 1 95.75 327 ARG B CA 1
ATOM 5756 C C . ARG B 1 327 ? 4.102 42.156 21.5 1 95.75 327 ARG B C 1
ATOM 5758 O O . ARG B 1 327 ? 3.475 43.062 22.062 1 95.75 327 ARG B O 1
ATOM 5765 N N . GLY B 1 328 ? 4.371 41.031 22.047 1 93.12 328 GLY B N 1
ATOM 5766 C CA . GLY B 1 328 ? 4.027 40.75 23.438 1 93.12 328 GLY B CA 1
ATOM 5767 C C . GLY B 1 328 ? 2.578 40.344 23.625 1 93.12 328 GLY B C 1
ATOM 5768 O O . GLY B 1 328 ? 2.162 39.969 24.719 1 93.12 328 GLY B O 1
ATOM 5769 N N . PHE B 1 329 ? 1.885 40.344 22.594 1 96.5 329 PHE B N 1
ATOM 5770 C CA . PHE B 1 329 ? 0.46 40.031 22.672 1 96.5 329 PHE B CA 1
ATOM 5771 C C . PHE B 1 329 ? 0.066 38.969 21.672 1 96.5 329 PHE B C 1
ATOM 5773 O O . PHE B 1 329 ? -0.424 37.906 22.062 1 96.5 329 PHE B O 1
ATOM 5780 N N . SER B 1 330 ? 0.324 39.188 20.422 1 98.19 330 SER B N 1
ATOM 5781 C CA . SER B 1 330 ? -0.103 38.281 19.344 1 98.19 330 SER B CA 1
ATOM 5782 C C . SER B 1 330 ? 0.686 36.969 19.375 1 98.19 330 SER B C 1
ATOM 5784 O O . SER B 1 330 ? 1.896 37 19.609 1 98.19 330 SER B O 1
ATOM 5786 N N . LYS B 1 331 ? -0.033 35.875 19.188 1 98.38 331 LYS B N 1
ATOM 5787 C CA . LYS B 1 331 ? 0.561 34.531 19.031 1 98.38 331 LYS B CA 1
ATOM 5788 C C . LYS B 1 331 ? 0.282 33.969 17.641 1 98.38 331 LYS B C 1
ATOM 5790 O O . LYS B 1 331 ? -0.657 34.406 16.969 1 98.38 331 LYS B O 1
ATOM 5795 N N . ILE B 1 332 ? 1.174 33.188 17.234 1 98.81 332 ILE B N 1
ATOM 5796 C CA . ILE B 1 332 ? 0.905 32.281 16.109 1 98.81 332 ILE B CA 1
ATOM 5797 C C . ILE B 1 332 ? 0.688 30.859 16.609 1 98.81 332 ILE B C 1
ATOM 5799 O O . ILE B 1 332 ? 1.516 30.328 17.344 1 98.81 332 ILE B O 1
ATOM 5803 N N . ILE B 1 333 ? -0.417 30.281 16.281 1 98.56 333 ILE B N 1
ATOM 5804 C CA . ILE B 1 333 ? -0.738 28.891 16.609 1 98.56 333 ILE B CA 1
ATOM 5805 C C . ILE B 1 333 ? -0.703 28.047 15.344 1 98.56 333 ILE B C 1
ATOM 5807 O O . ILE B 1 333 ? -1.554 28.203 14.461 1 98.56 333 ILE B O 1
ATOM 5811 N N . ILE B 1 334 ? 0.284 27.203 15.289 1 98.12 334 ILE B N 1
ATOM 5812 C CA . ILE B 1 334 ? 0.477 26.359 14.117 1 98.12 334 ILE B CA 1
ATOM 5813 C C . ILE B 1 334 ? 0.164 24.906 14.477 1 98.12 334 ILE B C 1
ATOM 5815 O O . ILE B 1 334 ? 0.933 24.25 15.188 1 98.12 334 ILE B O 1
ATOM 5819 N N . GLU B 1 335 ? -0.962 24.422 13.969 1 95.5 335 GLU B N 1
ATOM 5820 C CA . GLU B 1 335 ? -1.331 23.031 14.195 1 95.5 335 GLU B CA 1
ATOM 5821 C C . GLU B 1 335 ? -0.922 22.156 13.016 1 95.5 335 GLU B C 1
ATOM 5823 O O . GLU B 1 335 ? -1.59 22.141 11.984 1 95.5 335 GLU B O 1
ATOM 5828 N N . GLU B 1 336 ? 0.171 21.422 13.188 1 94.19 336 GLU B N 1
ATOM 5829 C CA . GLU B 1 336 ? 0.797 20.562 12.18 1 94.19 336 GLU B CA 1
ATOM 5830 C C . GLU B 1 336 ? 1.366 19.297 12.805 1 94.19 336 GLU B C 1
ATOM 5832 O O . GLU B 1 336 ? 1.488 19.203 14.031 1 94.19 336 GLU B O 1
ATOM 5837 N N . TYR B 1 337 ? 1.669 18.312 11.891 1 93 337 TYR B N 1
ATOM 5838 C CA . TYR B 1 337 ? 2.539 17.25 12.367 1 93 337 TYR B CA 1
ATOM 5839 C C . TYR B 1 337 ? 3.91 17.797 12.75 1 93 337 TYR B C 1
ATOM 5841 O O . TYR B 1 337 ? 4.516 18.562 12 1 93 337 TYR B O 1
ATOM 5849 N N . ILE B 1 338 ? 4.309 17.531 13.914 1 94.94 338 ILE B N 1
ATOM 5850 C CA . ILE B 1 338 ? 5.656 17.828 14.375 1 94.94 338 ILE B CA 1
ATOM 5851 C C . ILE B 1 338 ? 6.477 16.547 14.445 1 94.94 338 ILE B C 1
ATOM 5853 O O . ILE B 1 338 ? 6.363 15.773 15.406 1 94.94 338 ILE B O 1
ATOM 5857 N N . LEU B 1 339 ? 7.312 16.344 13.461 1 94.44 339 LEU B N 1
ATOM 5858 C CA . LEU B 1 339 ? 8.062 15.086 13.367 1 94.44 339 LEU B CA 1
ATOM 5859 C C . LEU B 1 339 ? 9.18 15.047 14.398 1 94.44 339 LEU B C 1
ATOM 5861 O O . LEU B 1 339 ? 9.891 16.047 14.594 1 94.44 339 LEU B O 1
ATOM 5865 N N . PRO B 1 340 ? 9.328 13.914 15.086 1 92.19 340 PRO B N 1
ATOM 5866 C CA . PRO B 1 340 ? 10.555 13.75 15.867 1 92.19 340 PRO B CA 1
ATOM 5867 C C . PRO B 1 340 ? 11.805 13.688 15 1 92.19 340 PRO B C 1
ATOM 5869 O O . PRO B 1 340 ? 11.719 13.383 13.805 1 92.19 340 PRO B O 1
ATOM 5872 N N . ASP B 1 341 ? 12.891 13.938 15.617 1 91.75 341 ASP B N 1
ATOM 5873 C CA . ASP B 1 341 ? 14.141 13.984 14.867 1 91.75 341 ASP B CA 1
ATOM 5874 C C . ASP B 1 341 ? 14.625 12.57 14.531 1 91.75 341 ASP B C 1
ATOM 5876 O O . ASP B 1 341 ? 15.5 12.398 13.672 1 91.75 341 ASP B O 1
ATOM 5880 N N . GLN B 1 342 ? 14.078 11.641 15.18 1 93.06 342 GLN B N 1
ATOM 5881 C CA . GLN B 1 342 ? 14.43 10.25 14.914 1 93.06 342 GLN B CA 1
ATOM 5882 C C . GLN B 1 342 ? 13.227 9.328 15.133 1 93.06 342 GLN B C 1
ATOM 5884 O O . GLN B 1 342 ? 12.383 9.594 15.984 1 93.06 342 GLN B O 1
ATOM 5889 N N . ASN B 1 343 ? 13.164 8.258 14.312 1 93.19 343 ASN B N 1
ATOM 5890 C CA . ASN B 1 343 ? 12.18 7.195 14.469 1 93.19 343 ASN B CA 1
ATOM 5891 C C . ASN B 1 343 ? 10.75 7.738 14.445 1 93.19 343 ASN B C 1
ATOM 5893 O O . ASN B 1 343 ? 9.961 7.453 15.344 1 93.19 343 ASN B O 1
ATOM 5897 N N . ALA B 1 344 ? 10.477 8.578 13.438 1 92.56 344 ALA B N 1
ATOM 5898 C CA . ALA B 1 344 ? 9.133 9.133 13.258 1 92.56 344 ALA B CA 1
ATOM 5899 C C . ALA B 1 344 ? 8.125 8.031 12.953 1 92.56 344 ALA B C 1
ATOM 5901 O O . ALA B 1 344 ? 8.469 7.016 12.344 1 92.56 344 ALA B O 1
ATOM 5902 N N . ARG B 1 345 ? 6.895 8.25 13.359 1 90.88 345 ARG B N 1
ATOM 5903 C CA . ARG B 1 345 ? 5.812 7.312 13.086 1 90.88 345 ARG B CA 1
ATOM 5904 C C . ARG B 1 345 ? 5.422 7.336 11.617 1 90.88 345 ARG B C 1
ATOM 5906 O O . ARG B 1 345 ? 5.68 8.312 10.914 1 90.88 345 ARG B O 1
ATOM 5913 N N . LEU B 1 346 ? 4.754 6.371 11.219 1 92.62 346 LEU B N 1
ATOM 5914 C CA . LEU B 1 346 ? 4.547 6.078 9.805 1 92.62 346 LEU B CA 1
ATOM 5915 C C . LEU B 1 346 ? 3.621 7.105 9.172 1 92.62 346 LEU B C 1
ATOM 5917 O O . LEU B 1 346 ? 3.926 7.648 8.102 1 92.62 346 LEU B O 1
ATOM 5921 N N . LEU B 1 347 ? 2.5 7.426 9.797 1 92.06 347 LEU B N 1
ATOM 5922 C CA . LEU B 1 347 ? 1.455 8.211 9.156 1 92.06 347 LEU B CA 1
ATOM 5923 C C . LEU B 1 347 ? 1.968 9.602 8.797 1 92.06 347 LEU B C 1
ATOM 5925 O O . LEU B 1 347 ? 1.828 10.047 7.652 1 92.06 347 LEU B O 1
ATOM 5929 N N . PRO B 1 348 ? 2.656 10.32 9.711 1 93.25 348 PRO B N 1
ATOM 5930 C CA . PRO B 1 348 ? 3.186 11.633 9.32 1 93.25 348 PRO B CA 1
ATOM 5931 C C . PRO B 1 348 ? 4.227 11.539 8.211 1 93.25 348 PRO B C 1
ATOM 5933 O O . PRO B 1 348 ? 4.344 12.445 7.387 1 93.25 348 PRO B O 1
ATOM 5936 N N . CYS B 1 349 ? 4.984 10.43 8.156 1 96.06 349 CYS B N 1
ATOM 5937 C CA . CYS B 1 349 ? 5.957 10.242 7.09 1 96.06 349 CYS B CA 1
ATOM 5938 C C . CYS B 1 349 ? 5.266 10.078 5.742 1 96.06 349 CYS B C 1
ATOM 5940 O O . CYS B 1 349 ? 5.734 10.602 4.73 1 96.06 349 CYS B O 1
ATOM 5942 N N . MET B 1 350 ? 4.188 9.352 5.773 1 96.81 350 MET B N 1
ATOM 5943 C CA . MET B 1 350 ? 3.418 9.164 4.547 1 96.81 350 MET B CA 1
ATOM 5944 C C . MET B 1 350 ? 2.779 10.477 4.098 1 96.81 350 MET B C 1
ATOM 5946 O O . MET B 1 350 ? 2.746 10.781 2.906 1 96.81 350 MET B O 1
ATOM 5950 N N . MET B 1 351 ? 2.297 11.227 5.035 1 95.25 351 MET B N 1
ATOM 5951 C CA . MET B 1 351 ? 1.755 12.555 4.734 1 95.25 351 MET B CA 1
ATOM 5952 C C . MET B 1 351 ? 2.816 13.445 4.098 1 95.25 351 MET B C 1
ATOM 5954 O O . MET B 1 351 ? 2.537 14.156 3.131 1 95.25 351 MET B O 1
ATOM 5958 N N . ASP B 1 352 ? 3.984 13.359 4.637 1 97.38 352 ASP B N 1
ATOM 5959 C CA . ASP B 1 352 ? 5.098 14.117 4.082 1 97.38 352 ASP B CA 1
ATOM 5960 C C . ASP B 1 352 ? 5.297 13.805 2.604 1 97.38 352 ASP B C 1
ATOM 5962 O O . ASP B 1 352 ? 5.496 14.711 1.79 1 97.38 352 ASP B O 1
ATOM 5966 N N . MET B 1 353 ? 5.199 12.578 2.23 1 98.5 353 MET B N 1
ATOM 5967 C CA . MET B 1 353 ? 5.34 12.164 0.836 1 98.5 353 MET B CA 1
ATOM 5968 C C . MET B 1 353 ? 4.191 12.703 -0.008 1 98.5 353 MET B C 1
ATOM 5970 O O . MET B 1 353 ? 4.395 13.133 -1.144 1 98.5 353 MET B O 1
ATOM 5974 N N . ALA B 1 354 ? 3.049 12.672 0.57 1 97.44 354 ALA B N 1
ATOM 5975 C CA . ALA B 1 354 ? 1.864 13.109 -0.165 1 97.44 354 ALA B CA 1
ATOM 5976 C C . ALA B 1 354 ? 1.941 14.594 -0.493 1 97.44 354 ALA B C 1
ATOM 5978 O O . ALA B 1 354 ? 1.67 15 -1.625 1 97.44 354 ALA B O 1
ATOM 5979 N N . VAL B 1 355 ? 2.307 15.398 0.454 1 97.38 355 VAL B N 1
ATOM 5980 C CA . VAL B 1 355 ? 2.35 16.844 0.199 1 97.38 355 VAL B CA 1
ATOM 5981 C C . VAL B 1 355 ? 3.52 17.156 -0.725 1 97.38 355 VAL B C 1
ATOM 5983 O O . VAL B 1 355 ? 3.447 18.109 -1.521 1 97.38 355 VAL B O 1
ATOM 5986 N N . MET B 1 356 ? 4.605 16.359 -0.651 1 98.19 356 MET B N 1
ATOM 5987 C CA . MET B 1 356 ? 5.707 16.531 -1.591 1 98.19 356 MET B CA 1
ATOM 5988 C C . MET B 1 356 ? 5.23 16.359 -3.029 1 98.19 356 MET B C 1
ATOM 5990 O O . MET B 1 356 ? 5.543 17.172 -3.896 1 98.19 356 MET B O 1
ATOM 5994 N N . VAL B 1 357 ? 4.441 15.344 -3.266 1 97.81 357 VAL B N 1
ATOM 5995 C CA . VAL B 1 357 ? 3.982 14.969 -4.598 1 97.81 357 VAL B CA 1
ATOM 5996 C C . VAL B 1 357 ? 2.943 15.977 -5.09 1 97.81 357 VAL B C 1
ATOM 5998 O O . VAL B 1 357 ? 2.904 16.297 -6.277 1 97.81 357 VAL B O 1
ATOM 6001 N N . PHE B 1 358 ? 2.158 16.5 -4.227 1 97.06 358 PHE B N 1
ATOM 6002 C CA . PHE B 1 358 ? 1.001 17.312 -4.605 1 97.06 358 PHE B CA 1
ATOM 6003 C C . PHE B 1 358 ? 1.392 18.766 -4.785 1 97.06 358 PHE B C 1
ATOM 6005 O O . PHE B 1 358 ? 0.964 19.422 -5.742 1 97.06 358 PHE B O 1
ATOM 6012 N N . CYS B 1 359 ? 2.229 19.297 -3.805 1 96.69 359 CYS B N 1
ATOM 6013 C CA . CYS B 1 359 ? 2.428 20.734 -3.824 1 96.69 359 CYS B CA 1
ATOM 6014 C C . CYS B 1 359 ? 3.855 21.094 -3.43 1 96.69 359 CYS B C 1
ATOM 6016 O O . CYS B 1 359 ? 4.125 22.234 -3.014 1 96.69 359 CYS B O 1
ATOM 6018 N N . SER B 1 360 ? 4.789 20.141 -3.51 1 97.31 360 SER B N 1
ATOM 6019 C CA . SER B 1 360 ? 6.18 20.359 -3.129 1 97.31 360 SER B CA 1
ATOM 6020 C C . SER B 1 360 ? 6.289 20.828 -1.679 1 97.31 360 SER B C 1
ATOM 6022 O O . SER B 1 360 ? 7.168 21.609 -1.338 1 97.31 360 SER B O 1
ATOM 6024 N N . GLY B 1 361 ? 5.352 20.391 -0.868 1 97.56 361 GLY B N 1
ATOM 6025 C CA . GLY B 1 361 ? 5.375 20.688 0.555 1 97.56 361 GLY B CA 1
ATOM 6026 C C . GLY B 1 361 ? 6.297 19.781 1.342 1 97.56 361 GLY B C 1
ATOM 6027 O O . GLY B 1 361 ? 7.117 19.062 0.761 1 97.56 361 GLY B O 1
ATOM 6028 N N . LEU B 1 362 ? 6.262 19.891 2.674 1 97.62 362 LEU B N 1
ATOM 6029 C CA . LEU B 1 362 ? 7.047 19.016 3.547 1 97.62 362 LEU B CA 1
ATOM 6030 C C . LEU B 1 362 ? 6.531 19.078 4.98 1 97.62 362 LEU B C 1
ATOM 6032 O O . LEU B 1 362 ? 6.082 20.141 5.438 1 97.62 362 LEU B O 1
ATOM 6036 N N . GLU B 1 363 ? 6.543 17.969 5.676 1 97.12 363 GLU B N 1
ATOM 6037 C CA . GLU B 1 363 ? 6.406 17.953 7.129 1 97.12 363 GLU B CA 1
ATOM 6038 C C . GLU B 1 363 ? 7.742 18.234 7.812 1 97.12 363 GLU B C 1
ATOM 6040 O O . GLU B 1 363 ? 8.789 17.781 7.352 1 97.12 363 GLU B O 1
ATOM 6045 N N . ARG B 1 364 ? 7.68 18.953 8.875 1 97.25 364 ARG B N 1
ATOM 6046 C CA . ARG B 1 364 ? 8.914 19.438 9.469 1 97.25 364 ARG B CA 1
ATOM 6047 C C . ARG B 1 364 ? 9.133 18.844 10.852 1 97.25 364 ARG B C 1
ATOM 6049 O O . ARG B 1 364 ? 8.18 18.578 11.578 1 97.25 364 ARG B O 1
ATOM 6056 N N . THR B 1 365 ? 10.43 18.609 11.156 1 94.62 365 THR B N 1
ATOM 6057 C CA . THR B 1 365 ? 10.82 18.234 12.516 1 94.62 365 THR B CA 1
ATOM 6058 C C . THR B 1 365 ? 10.781 19.453 13.438 1 94.62 365 THR B C 1
ATOM 6060 O O . THR B 1 365 ? 10.656 20.594 12.961 1 94.62 365 THR B O 1
ATOM 6063 N N . ARG B 1 366 ? 10.891 19.219 14.711 1 93.12 366 ARG B N 1
ATOM 6064 C CA . ARG B 1 366 ? 10.961 20.297 15.688 1 93.12 366 ARG B CA 1
ATOM 6065 C C . ARG B 1 366 ? 12.117 21.25 15.367 1 93.12 366 ARG B C 1
ATOM 6067 O O . ARG B 1 366 ? 11.961 22.469 15.422 1 93.12 366 ARG B O 1
ATOM 6074 N N . GLN B 1 367 ? 13.211 20.656 15.008 1 94.25 367 GLN B N 1
ATOM 6075 C CA . GLN B 1 367 ? 14.391 21.453 14.695 1 94.25 367 GLN B CA 1
ATOM 6076 C C . GLN B 1 367 ? 14.164 22.312 13.461 1 94.25 367 GLN B C 1
ATOM 6078 O O . GLN B 1 367 ? 14.539 23.5 13.438 1 94.25 367 GLN B O 1
ATOM 6083 N N . ARG B 1 368 ? 13.586 21.781 12.469 1 95.69 368 ARG B N 1
ATOM 6084 C CA . ARG B 1 368 ? 13.344 22.531 11.234 1 95.69 368 ARG B CA 1
ATOM 6085 C C . ARG B 1 368 ? 12.336 23.656 11.469 1 95.69 368 ARG B C 1
ATOM 6087 O O . ARG B 1 368 ? 12.461 24.734 10.891 1 95.69 368 ARG B O 1
ATOM 6094 N N . TRP B 1 369 ? 11.312 23.406 12.297 1 97.12 369 TRP B N 1
ATOM 6095 C CA . TRP B 1 369 ? 10.375 24.453 12.664 1 97.12 369 TRP B CA 1
ATOM 6096 C C . TRP B 1 369 ? 11.094 25.594 13.383 1 97.12 369 TRP B C 1
ATOM 6098 O O . TRP B 1 369 ? 10.875 26.766 13.062 1 97.12 369 TRP B O 1
ATOM 6108 N N . SER B 1 370 ? 11.875 25.219 14.328 1 97.19 370 SER B N 1
ATOM 6109 C CA . SER B 1 370 ? 12.617 26.219 15.086 1 97.19 370 SER B CA 1
ATOM 6110 C C . SER B 1 370 ? 13.5 27.062 14.164 1 97.19 370 SER B C 1
ATOM 6112 O O . SER B 1 370 ? 13.539 28.281 14.281 1 97.19 370 SER B O 1
ATOM 6114 N N . ASP B 1 371 ? 14.188 26.391 13.242 1 97.19 371 ASP B N 1
ATOM 6115 C CA . ASP B 1 371 ? 15.055 27.094 12.297 1 97.19 371 ASP B CA 1
ATOM 6116 C C . ASP B 1 371 ? 14.258 28.031 11.406 1 97.19 371 ASP B C 1
ATOM 6118 O O . ASP B 1 371 ? 14.664 29.172 11.188 1 97.19 371 ASP B O 1
ATOM 6122 N N . LEU B 1 372 ? 13.148 27.578 10.906 1 98.06 372 LEU B N 1
ATOM 6123 C CA . LEU B 1 372 ? 12.305 28.375 10.023 1 98.06 372 LEU B CA 1
ATOM 6124 C C . LEU B 1 372 ? 11.781 29.609 10.75 1 98.06 372 LEU B C 1
ATOM 6126 O O . LEU B 1 372 ? 11.906 30.734 10.25 1 98.06 372 LEU B O 1
ATOM 6130 N N . LEU B 1 373 ? 11.234 29.438 11.93 1 98.44 373 LEU B N 1
ATOM 6131 C CA . LEU B 1 373 ? 10.656 30.531 12.695 1 98.44 373 LEU B CA 1
ATOM 6132 C C . LEU B 1 373 ? 11.734 31.547 13.07 1 98.44 373 LEU B C 1
ATOM 6134 O O . LEU B 1 373 ? 11.539 32.75 12.898 1 98.44 373 LEU B O 1
ATOM 6138 N N . THR B 1 374 ? 12.859 31.078 13.469 1 97.94 374 THR B N 1
ATOM 6139 C CA . THR B 1 374 ? 13.961 31.969 13.844 1 97.94 374 THR B CA 1
ATOM 6140 C C . THR B 1 374 ? 14.438 32.75 12.633 1 97.94 374 THR B C 1
ATOM 6142 O O . THR B 1 374 ? 14.734 33.969 12.75 1 97.94 374 THR B O 1
ATOM 6145 N N . SER B 1 375 ? 14.484 32.156 11.523 1 97.75 375 SER B N 1
ATOM 6146 C CA . SER B 1 375 ? 15.008 32.781 10.32 1 97.75 375 SER B CA 1
ATOM 6147 C C . SER B 1 375 ? 14.148 33.969 9.883 1 97.75 375 SER B C 1
ATOM 6149 O O . SER B 1 375 ? 14.617 34.844 9.172 1 97.75 375 SER B O 1
ATOM 6151 N N . VAL B 1 376 ? 12.938 34.031 10.336 1 97.81 376 VAL B N 1
ATOM 6152 C CA . VAL B 1 376 ? 12.047 35.062 9.875 1 97.81 376 VAL B CA 1
ATOM 6153 C C . VAL B 1 376 ? 11.711 36 11.039 1 97.81 376 VAL B C 1
ATOM 6155 O O . VAL B 1 376 ? 10.734 36.75 10.977 1 97.81 376 VAL B O 1
ATOM 6158 N N . GLY B 1 377 ? 12.414 35.906 12.086 1 97.56 377 GLY B N 1
ATOM 6159 C CA . GLY B 1 377 ? 12.242 36.812 13.203 1 97.56 377 GLY B CA 1
ATOM 6160 C C . GLY B 1 377 ? 11.117 36.406 14.141 1 97.56 377 GLY B C 1
ATOM 6161 O O . GLY B 1 377 ? 10.547 37.25 14.828 1 97.56 377 GLY B O 1
ATOM 6162 N N . LEU B 1 378 ? 10.727 35.219 14.164 1 98.44 378 LEU B N 1
ATOM 6163 C CA . LEU B 1 378 ? 9.766 34.625 15.109 1 98.44 378 LEU B CA 1
ATOM 6164 C C . LEU B 1 378 ? 10.469 33.688 16.094 1 98.44 378 LEU B C 1
ATOM 6166 O O . LEU B 1 378 ? 11.625 33.344 15.883 1 98.44 378 LEU B O 1
ATOM 6170 N N . ARG B 1 379 ? 9.844 33.438 17.094 1 96.69 379 ARG B N 1
ATOM 6171 C CA . ARG B 1 379 ? 10.383 32.469 18.047 1 96.69 379 ARG B CA 1
ATOM 6172 C C . ARG B 1 379 ? 9.312 31.484 18.484 1 96.69 379 ARG B C 1
ATOM 6174 O O . ARG B 1 379 ? 8.172 31.859 18.766 1 96.69 379 ARG B O 1
ATOM 6181 N N . ALA B 1 380 ? 9.711 30.25 18.562 1 97.5 380 ALA B N 1
ATOM 6182 C CA . ALA B 1 380 ? 8.836 29.219 19.125 1 97.5 380 ALA B CA 1
ATOM 6183 C C . ALA B 1 380 ? 8.812 29.297 20.641 1 97.5 380 ALA B C 1
ATOM 6185 O O . ALA B 1 380 ? 9.859 29.203 21.297 1 97.5 380 ALA B O 1
ATOM 6186 N N . ILE B 1 381 ? 7.695 29.438 21.156 1 97.19 381 ILE B N 1
ATOM 6187 C CA . ILE B 1 381 ? 7.543 29.484 22.609 1 97.19 381 ILE B CA 1
ATOM 6188 C C . ILE B 1 381 ? 7.488 28.078 23.188 1 97.19 381 ILE B C 1
ATOM 6190 O O . ILE B 1 381 ? 8.125 27.781 24.203 1 97.19 381 ILE B O 1
ATOM 6194 N N . LYS B 1 382 ? 6.699 27.281 22.516 1 97.25 382 LYS B N 1
ATOM 6195 C CA . LYS B 1 382 ? 6.496 25.922 23.016 1 97.25 382 LYS B CA 1
ATOM 6196 C C . LYS B 1 382 ? 5.922 25.016 21.922 1 97.25 382 LYS B C 1
ATOM 6198 O O . LYS B 1 382 ? 5.125 25.453 21.094 1 97.25 382 LYS B O 1
ATOM 6203 N N . PHE B 1 383 ? 6.406 23.812 21.875 1 95.94 383 PHE B N 1
ATOM 6204 C CA . PHE B 1 383 ? 5.816 22.734 21.078 1 95.94 383 PHE B CA 1
ATOM 6205 C C . PHE B 1 383 ? 4.887 21.875 21.922 1 95.94 383 PHE B C 1
ATOM 6207 O O . PHE B 1 383 ? 5.332 21.203 22.844 1 95.94 383 PHE B O 1
ATOM 6214 N N . TRP B 1 384 ? 3.605 22.016 21.609 1 94.31 384 TRP B N 1
ATOM 6215 C CA . TRP B 1 384 ? 2.607 21.188 22.297 1 94.31 384 TRP B CA 1
ATOM 6216 C C . TRP B 1 384 ? 2.32 19.922 21.5 1 94.31 384 TRP B C 1
ATOM 6218 O O . TRP B 1 384 ? 1.853 19.984 20.359 1 94.31 384 TRP B O 1
ATOM 6228 N N . VAL B 1 385 ? 2.672 18.812 22.016 1 87.12 385 VAL B N 1
ATOM 6229 C CA . VAL B 1 385 ? 2.428 17.578 21.281 1 87.12 385 VAL B CA 1
ATOM 6230 C C . VAL B 1 385 ? 1.39 16.734 22.031 1 87.12 385 VAL B C 1
ATOM 6232 O O . VAL B 1 385 ? 1.486 16.547 23.25 1 87.12 385 VAL B O 1
ATOM 6235 N N . ARG B 1 386 ? 0.413 16.406 21.203 1 78.62 386 ARG B N 1
ATOM 6236 C CA . ARG B 1 386 ? -0.619 15.562 21.797 1 78.62 386 ARG B CA 1
ATOM 6237 C C . ARG B 1 386 ? -0.131 14.125 21.938 1 78.62 386 ARG B C 1
ATOM 6239 O O . ARG B 1 386 ? 0.682 13.656 21.125 1 78.62 386 ARG B O 1
ATOM 6246 N N . GLU B 1 387 ? -0.539 13.516 22.906 1 69.62 387 GLU B N 1
ATOM 6247 C CA . GLU B 1 387 ? -0.192 12.117 23.141 1 69.62 387 GLU B CA 1
ATOM 6248 C C . GLU B 1 387 ? -0.653 11.227 21.984 1 69.62 387 GLU B C 1
ATOM 6250 O O . GLU B 1 387 ? -1.781 11.359 21.516 1 69.62 387 GLU B O 1
ATOM 6255 N N . GLY B 1 388 ? 0.066 10.422 21.578 1 65.38 388 GLY B N 1
ATOM 6256 C CA . GLY B 1 388 ? -0.295 9.312 20.703 1 65.38 388 GLY B CA 1
ATOM 6257 C C . GLY B 1 388 ? -0.404 9.703 19.25 1 65.38 388 GLY B C 1
ATOM 6258 O O . GLY B 1 388 ? -0.592 8.844 18.375 1 65.38 388 GLY B O 1
ATOM 6259 N N . ASP B 1 389 ? -0.577 11.07 18.953 1 66.06 389 ASP B N 1
ATOM 6260 C CA . ASP B 1 389 ? -0.863 11.484 17.578 1 66.06 389 ASP B CA 1
ATOM 6261 C C . ASP B 1 389 ? 0.211 12.43 17.047 1 66.06 389 ASP B C 1
ATOM 6263 O O . ASP B 1 389 ? 0.985 12.992 17.828 1 66.06 389 ASP B O 1
ATOM 6267 N N . GLY B 1 390 ? 1.16 12.281 16.359 1 74.75 390 GLY B N 1
ATOM 6268 C CA . GLY B 1 390 ? 2.182 13.141 15.773 1 74.75 390 GLY B CA 1
ATOM 6269 C C . GLY B 1 390 ? 1.684 14.539 15.461 1 74.75 390 GLY B C 1
ATOM 6270 O O . GLY B 1 390 ? 2.477 15.43 15.156 1 74.75 390 GLY B O 1
ATOM 6271 N N . LEU B 1 391 ? 0.358 14.898 15.648 1 86.31 391 LEU B N 1
ATOM 6272 C CA . LEU B 1 391 ? -0.176 16.234 15.438 1 86.31 391 LEU B CA 1
ATOM 6273 C C . LEU B 1 391 ? 0.009 17.094 16.672 1 86.31 391 LEU B C 1
ATOM 6275 O O . LEU B 1 391 ? -0.306 16.672 17.797 1 86.31 391 LEU B O 1
ATOM 6279 N N . GLY B 1 392 ? 0.612 18.234 16.516 1 92.94 392 GLY B N 1
ATOM 6280 C CA . GLY B 1 392 ? 0.899 19.141 17.609 1 92.94 392 GLY B CA 1
ATOM 6281 C C . GLY B 1 392 ? 0.674 20.609 17.266 1 92.94 392 GLY B C 1
ATOM 6282 O O . GLY B 1 392 ? 0.145 20.922 16.188 1 92.94 392 GLY B O 1
ATOM 6283 N N . ILE B 1 393 ? 0.877 21.422 18.266 1 96.44 393 ILE B N 1
ATOM 6284 C CA . ILE B 1 393 ? 0.751 22.859 18.094 1 96.44 393 ILE B CA 1
ATOM 6285 C C . ILE B 1 393 ? 2.092 23.531 18.391 1 96.44 393 ILE B C 1
ATOM 6287 O O . ILE B 1 393 ? 2.725 23.25 19.406 1 96.44 393 ILE B O 1
ATOM 6291 N N . ILE B 1 394 ? 2.555 24.297 17.453 1 97.94 394 ILE B N 1
ATOM 6292 C CA . ILE B 1 394 ? 3.682 25.188 17.688 1 97.94 394 ILE B CA 1
ATOM 6293 C C . ILE B 1 394 ? 3.168 26.562 18.078 1 97.94 394 ILE B C 1
ATOM 6295 O O . ILE B 1 394 ? 2.438 27.203 17.312 1 97.94 394 ILE B O 1
ATOM 6299 N N . GLU B 1 395 ? 3.414 26.969 19.281 1 98.44 395 GLU B N 1
ATOM 6300 C CA . GLU B 1 395 ? 3.131 28.312 19.734 1 98.44 395 GLU B CA 1
ATOM 6301 C C . GLU B 1 395 ? 4.316 29.25 19.484 1 98.44 395 GLU B C 1
ATOM 6303 O O . GLU B 1 395 ? 5.418 29 19.984 1 98.44 395 GLU B O 1
ATOM 6308 N N . ALA B 1 396 ? 4.062 30.234 18.688 1 98.56 396 ALA B N 1
ATOM 6309 C CA . ALA B 1 396 ? 5.148 31.141 18.328 1 98.56 396 ALA B CA 1
ATOM 6310 C C . ALA B 1 396 ? 4.73 32.594 18.5 1 98.56 396 ALA B C 1
ATOM 6312 O O . ALA B 1 396 ? 3.547 32.906 18.688 1 98.56 396 ALA B O 1
ATOM 6313 N N . GLU B 1 397 ? 5.641 33.5 18.531 1 98.31 397 GLU B N 1
ATOM 6314 C CA . GLU B 1 397 ? 5.422 34.938 18.625 1 98.31 397 GLU B CA 1
ATOM 6315 C C . GLU B 1 397 ? 6.586 35.719 18.016 1 98.31 397 GLU B C 1
ATOM 6317 O O . GLU B 1 397 ? 7.566 35.125 17.578 1 98.31 397 GLU B O 1
ATOM 6322 N N . LEU B 1 398 ? 6.371 37.031 17.875 1 98 398 LEU B N 1
ATOM 6323 C CA . LEU B 1 398 ? 7.469 37.875 17.422 1 98 398 LEU B CA 1
ATOM 6324 C C . LEU B 1 398 ? 8.656 37.781 18.375 1 98 398 LEU B C 1
ATOM 6326 O O . LE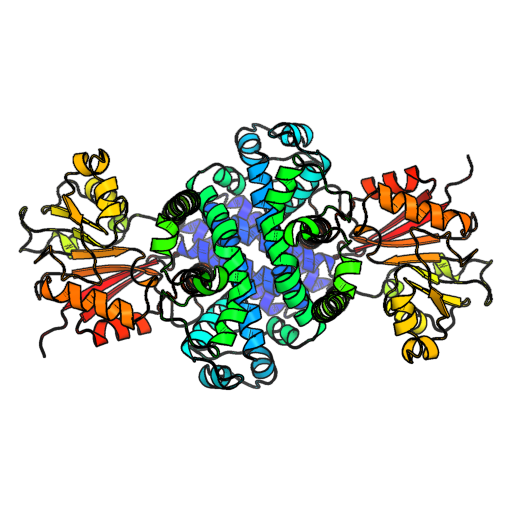U B 1 398 ? 8.492 37.812 19.594 1 98 398 LEU B O 1
ATOM 6330 N N . ALA B 1 399 ? 9.82 37.562 17.797 1 94.38 399 ALA B N 1
ATOM 6331 C CA . ALA B 1 399 ? 11.031 37.531 18.609 1 94.38 399 ALA B CA 1
ATOM 6332 C C . ALA B 1 399 ? 11.242 38.844 19.328 1 94.38 399 ALA B C 1
ATOM 6334 O O . ALA B 1 399 ? 10.789 39.906 18.859 1 94.38 399 ALA B O 1
ATOM 6335 N N . GLU B 1 400 ? 11.781 38.75 20.531 1 85.38 400 GLU B N 1
ATOM 6336 C CA . GLU B 1 400 ? 12.086 39.969 21.266 1 85.38 400 GLU B CA 1
ATOM 6337 C C . GLU B 1 400 ? 13.055 40.875 20.5 1 85.38 400 GLU B C 1
ATOM 6339 O O . GLU B 1 400 ? 13.906 40.375 19.75 1 85.38 400 GLU B O 1
ATOM 6344 N N . SER B 1 401 ? 12.664 42.094 20.125 1 69.44 401 SER B N 1
ATOM 6345 C CA . SER B 1 401 ? 13.562 43.062 19.5 1 69.44 401 SER B CA 1
ATOM 6346 C C . SER B 1 401 ? 14.969 43 20.094 1 69.44 401 SER B C 1
ATOM 6348 O O . SER B 1 401 ? 15.125 42.906 21.312 1 69.44 401 SER B O 1
ATOM 6350 N N . VAL B 1 402 ? 15.969 42.5 19.297 1 49.62 402 VAL B N 1
ATOM 6351 C CA . VAL B 1 402 ? 17.344 42.656 19.766 1 49.62 402 VAL B CA 1
ATOM 6352 C C . VAL B 1 402 ? 17.703 44.156 19.766 1 49.62 402 VAL B C 1
ATOM 6354 O O . VAL B 1 402 ? 17.375 44.875 18.828 1 49.62 402 VAL B O 1
#

Radius of gyration: 29.47 Å; Cα contacts (8 Å, |Δi|>4): 1491; chains: 2; bounding box: 58×94×64 Å

Nearest PDB structures (foldseek):
  8gx4-assembly1_A  TM=8.701E-01  e=1.552E-29  Apiospora montagnei NRRL 25634
  8gzi-assembly1_A  TM=8.872E-01  e=5.510E-29  Apiospora montagnei NRRL 25634
  7y3h-assembly1_A  TM=8.562E-01  e=9.801E-29  Apiospora montagnei NRRL 25634
  7ww0-assembly1_A  TM=8.369E-01  e=3.690E-27  Aspergillus carbonarius ITEM 5010
  7wvs-assembly1_A  TM=8.523E-01  e=1.102E-26  Aspergillus carbonarius ITEM 5010